Protein AF-0000000077103888 (afdb_homodimer)

pLDDT: mean 93.47, std 10.28, range [40.81, 98.88]

Structure (mmCIF, N/CA/C/O backbone):
data_AF-0000000077103888-model_v1
#
loop_
_entity.id
_entity.type
_entity.pdbx_description
1 polymer 'Glycosyltransferase, group 2 family protein'
#
loop_
_atom_site.group_PDB
_atom_site.id
_atom_site.type_symbol
_atom_site.label_atom_id
_atom_site.label_alt_id
_atom_site.label_comp_id
_atom_site.label_asym_id
_atom_site.label_entity_id
_atom_site.label_seq_id
_atom_site.pdbx_PDB_ins_code
_atom_site.Cartn_x
_atom_site.Cartn_y
_atom_site.Cartn_z
_atom_site.occupancy
_atom_site.B_iso_or_equiv
_atom_site.auth_seq_id
_atom_site.auth_comp_id
_atom_site.auth_asym_id
_atom_site.auth_atom_id
_atom_site.pdbx_PDB_model_num
ATOM 1 N N . MET A 1 1 ? 15.008 19.109 18.766 1 86.31 1 MET A N 1
ATOM 2 C CA . MET A 1 1 ? 15.234 17.922 17.938 1 86.31 1 MET A CA 1
ATOM 3 C C . MET A 1 1 ? 16.266 17 18.578 1 86.31 1 MET A C 1
ATOM 5 O O . MET A 1 1 ? 17.172 17.469 19.266 1 86.31 1 MET A O 1
ATOM 9 N N . LYS A 1 2 ? 16.078 15.719 18.312 1 94 2 LYS A N 1
ATOM 10 C CA . LYS A 1 2 ? 17.016 14.727 18.812 1 94 2 LYS A CA 1
ATOM 11 C C . LYS A 1 2 ? 18.25 14.617 17.906 1 94 2 LYS A C 1
ATOM 13 O O . LYS A 1 2 ? 18.172 14.891 16.719 1 94 2 LYS A O 1
ATOM 18 N N . GLN A 1 3 ? 19.297 14.234 18.516 1 97.62 3 GLN A N 1
ATOM 19 C CA . GLN A 1 3 ? 20.562 14.164 17.797 1 97.62 3 GLN A CA 1
ATOM 20 C C . GLN A 1 3 ? 20.578 12.977 16.844 1 97.62 3 GLN A C 1
ATOM 22 O O . GLN A 1 3 ? 20.094 11.891 17.172 1 97.62 3 GLN A O 1
ATOM 27 N N . ILE A 1 4 ? 21.172 13.211 15.656 1 98.38 4 ILE A N 1
ATOM 28 C CA . ILE A 1 4 ? 21.297 12.188 14.625 1 98.38 4 ILE A CA 1
ATOM 29 C C . ILE A 1 4 ? 22.766 12 14.25 1 98.38 4 ILE A C 1
ATOM 31 O O . ILE A 1 4 ? 23.453 12.969 13.945 1 98.38 4 ILE A O 1
ATOM 35 N N . ASP A 1 5 ? 23.297 10.836 14.383 1 98.62 5 ASP A N 1
ATOM 36 C CA . ASP A 1 5 ? 24.547 10.492 13.727 1 98.62 5 ASP A CA 1
ATOM 37 C C . ASP A 1 5 ? 24.312 10.031 12.289 1 98.62 5 ASP A C 1
ATOM 39 O O . ASP A 1 5 ? 23.641 9.031 12.055 1 98.62 5 ASP A O 1
ATOM 43 N N . CYS A 1 6 ? 24.844 10.75 11.391 1 98.19 6 CYS A N 1
ATOM 44 C CA . CYS A 1 6 ? 24.656 10.445 9.977 1 98.19 6 CYS A CA 1
ATOM 45 C C . CYS A 1 6 ? 25.906 9.844 9.367 1 98.19 6 CYS A C 1
ATOM 47 O O . CYS A 1 6 ? 27 10.43 9.477 1 98.19 6 CYS A O 1
ATOM 49 N N . PHE A 1 7 ? 25.797 8.711 8.75 1 97.94 7 PHE A N 1
ATOM 50 C CA . PHE A 1 7 ? 26.922 8.062 8.078 1 97.94 7 PHE A CA 1
ATOM 51 C C . PHE A 1 7 ? 26.812 8.203 6.566 1 97.94 7 PHE A C 1
ATOM 53 O O . PHE A 1 7 ? 25.906 7.629 5.953 1 97.94 7 PHE A O 1
ATOM 60 N N . LEU A 1 8 ? 27.797 8.922 5.988 1 95.5 8 LEU A N 1
ATOM 61 C CA . LEU A 1 8 ? 27.859 9.203 4.559 1 95.5 8 LEU A CA 1
ATOM 62 C C . LEU A 1 8 ? 28.938 8.367 3.885 1 95.5 8 LEU A C 1
ATOM 64 O O . LEU A 1 8 ? 30.062 8.266 4.387 1 95.5 8 LEU A O 1
ATOM 68 N N . PRO A 1 9 ? 28.484 7.77 2.748 1 93.75 9 PRO A N 1
ATOM 69 C CA . PRO A 1 9 ? 29.547 7.07 2.012 1 93.75 9 PRO A CA 1
ATOM 70 C C . PRO A 1 9 ? 30.688 7.992 1.607 1 93.75 9 PRO A C 1
ATOM 72 O O . PRO A 1 9 ? 30.453 9.117 1.162 1 93.75 9 PRO A O 1
ATOM 75 N N . TYR A 1 10 ? 31.922 7.555 1.818 1 94.06 10 TYR A N 1
ATOM 76 C CA . TYR A 1 10 ? 33.125 8.297 1.429 1 94.06 10 TYR A CA 1
ATOM 77 C C . TYR A 1 10 ? 33.812 7.613 0.268 1 94.06 10 TYR A C 1
ATOM 79 O O . TYR A 1 10 ? 34.5 6.605 0.458 1 94.06 10 TYR A O 1
ATOM 87 N N . ILE A 1 11 ? 33.625 8.164 -0.874 1 89.19 11 ILE A N 1
ATOM 88 C CA . ILE A 1 11 ? 34.344 7.66 -2.043 1 89.19 11 ILE A CA 1
ATOM 89 C C . ILE A 1 11 ? 35.594 8.508 -2.297 1 89.19 11 ILE A C 1
ATOM 91 O O . ILE A 1 11 ? 36.688 7.977 -2.443 1 89.19 11 ILE A O 1
ATOM 95 N N . ASP A 1 12 ? 35.438 9.812 -2.355 1 90.12 12 ASP A N 1
ATOM 96 C CA . ASP A 1 12 ? 36.531 10.789 -2.441 1 90.12 12 ASP A CA 1
ATOM 97 C C . ASP A 1 12 ? 36.125 12.117 -1.812 1 90.12 12 ASP A C 1
ATOM 99 O O . ASP A 1 12 ? 34.969 12.297 -1.427 1 90.12 12 ASP A O 1
ATOM 103 N N . GLU A 1 13 ? 37.062 12.906 -1.633 1 91.69 13 GLU A N 1
ATOM 104 C CA . GLU A 1 13 ? 36.844 14.156 -0.904 1 91.69 13 GLU A CA 1
ATOM 105 C C . GLU A 1 13 ? 35.844 15.031 -1.615 1 91.69 13 GLU A C 1
ATOM 107 O O . GLU A 1 13 ? 35 15.656 -0.97 1 91.69 13 GLU A O 1
ATOM 112 N N . SER A 1 14 ? 35.938 15.133 -2.885 1 89.94 14 SER A N 1
ATOM 113 C CA . SER A 1 14 ? 35.031 15.984 -3.656 1 89.94 14 SER A CA 1
ATOM 114 C C . SER A 1 14 ? 33.594 15.523 -3.523 1 89.94 14 SER A C 1
ATOM 116 O O . SER A 1 14 ? 32.688 16.328 -3.246 1 89.94 14 SER A O 1
ATOM 118 N N . GLN A 1 15 ? 33.344 14.258 -3.709 1 87.81 15 GLN A N 1
ATOM 119 C CA . GLN A 1 15 ? 32 13.695 -3.6 1 87.81 15 GLN A CA 1
ATOM 120 C C . GLN A 1 15 ? 31.469 13.805 -2.174 1 87.81 15 GLN A C 1
ATOM 122 O O . GLN A 1 15 ? 30.281 14.07 -1.968 1 87.81 15 GLN A O 1
ATOM 127 N N . TYR A 1 16 ? 32.375 13.57 -1.241 1 92.06 16 TYR A N 1
ATOM 128 C CA . TYR A 1 16 ? 32 13.664 0.161 1 92.06 16 TYR A CA 1
ATOM 129 C C . TYR A 1 16 ? 31.547 15.07 0.508 1 92.06 16 TYR A C 1
ATOM 131 O O . TYR A 1 16 ? 30.531 15.258 1.202 1 92.06 16 TYR A O 1
ATOM 139 N N . LYS A 1 17 ? 32.219 16.047 0.008 1 91.81 17 LYS A N 1
ATOM 140 C CA . LYS A 1 17 ? 31.875 17.453 0.273 1 91.81 17 LYS A CA 1
ATOM 141 C C . LYS A 1 17 ? 30.516 17.797 -0.321 1 91.81 17 LYS A C 1
ATOM 143 O O . LYS A 1 17 ? 29.75 18.562 0.272 1 91.81 17 LYS A O 1
ATOM 148 N N . LYS A 1 18 ? 30.266 17.297 -1.458 1 89.5 18 LYS A N 1
ATOM 149 C CA . LYS A 1 18 ? 28.969 17.5 -2.088 1 89.5 18 LYS A CA 1
ATOM 150 C C . LYS A 1 18 ? 27.844 16.938 -1.232 1 89.5 18 LYS A C 1
ATOM 152 O O . LYS A 1 18 ? 26.781 17.547 -1.095 1 89.5 18 LYS A O 1
ATOM 157 N N . GLN A 1 19 ? 28.062 15.781 -0.692 1 91.56 19 GLN A N 1
ATOM 158 C CA . GLN A 1 19 ? 27.062 15.141 0.155 1 91.56 19 GLN A CA 1
ATOM 159 C C . GLN A 1 19 ? 26.859 15.914 1.454 1 91.56 19 GLN A C 1
ATOM 161 O O . GLN A 1 19 ? 25.734 16.031 1.951 1 91.56 19 GLN A O 1
ATOM 166 N N . GLN A 1 20 ? 27.953 16.406 1.943 1 93.44 20 GLN A N 1
ATOM 167 C CA . GLN A 1 20 ? 27.891 17.156 3.197 1 93.44 20 GLN A CA 1
ATOM 168 C C . GLN A 1 20 ? 27.016 18.406 3.057 1 93.44 20 GLN A C 1
ATOM 170 O O . GLN A 1 20 ? 26.375 18.828 4.02 1 93.44 20 GLN A O 1
ATOM 175 N N . LYS A 1 21 ? 27 18.953 1.855 1 91.88 21 LYS A N 1
ATOM 176 C CA . LYS A 1 21 ? 26.25 20.188 1.606 1 91.88 21 LYS A CA 1
ATOM 177 C C . LYS A 1 21 ? 24.766 19.984 1.874 1 91.88 21 LYS A C 1
ATOM 179 O O . LYS A 1 21 ? 24.078 20.922 2.293 1 91.88 21 LYS A O 1
ATOM 184 N N . ALA A 1 22 ? 24.312 18.797 1.621 1 91.38 22 ALA A N 1
ATOM 185 C CA . ALA A 1 22 ? 22.891 18.484 1.819 1 91.38 22 ALA A CA 1
ATOM 186 C C . ALA A 1 22 ? 22.5 18.656 3.283 1 91.38 22 ALA A C 1
ATOM 188 O O . ALA A 1 22 ? 21.312 18.844 3.596 1 91.38 22 ALA A O 1
ATOM 189 N N . PHE 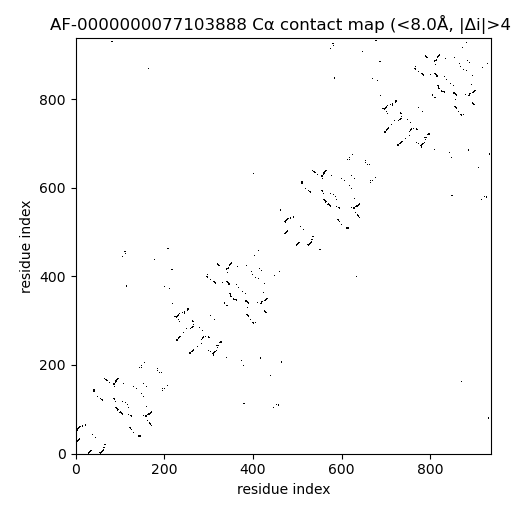A 1 23 ? 23.5 18.656 4.188 1 95.19 23 PHE A N 1
ATOM 190 C CA . PHE A 1 23 ? 23.188 18.625 5.613 1 95.19 23 PHE A CA 1
ATOM 191 C C . PHE A 1 23 ? 23.609 19.922 6.289 1 95.19 23 PHE A C 1
ATOM 193 O O . PHE A 1 23 ? 23.578 20.031 7.516 1 95.19 23 PHE A O 1
ATOM 200 N N . GLU A 1 24 ? 23.969 20.906 5.547 1 92.69 24 GLU A N 1
ATOM 201 C CA . GLU A 1 24 ? 24.438 22.172 6.09 1 92.69 24 GLU A CA 1
ATOM 202 C C . GLU A 1 24 ? 23.359 22.859 6.918 1 92.69 24 GLU A C 1
ATOM 204 O O . GLU A 1 24 ? 23.641 23.406 7.984 1 92.69 24 GLU A O 1
ATOM 209 N N . GLU A 1 25 ? 22.141 22.75 6.48 1 90.06 25 GLU A N 1
ATOM 210 C CA . GLU A 1 25 ? 21.047 23.469 7.133 1 90.06 25 GLU A CA 1
ATOM 211 C C . GLU A 1 25 ? 20.609 22.75 8.406 1 90.06 25 GLU A C 1
ATOM 213 O O . GLU A 1 25 ? 19.906 23.328 9.234 1 90.06 25 GLU A O 1
ATOM 218 N N . VAL A 1 26 ? 21.031 21.516 8.578 1 93.31 26 VAL A N 1
ATOM 219 C CA . VAL A 1 26 ? 20.594 20.734 9.727 1 93.31 26 VAL A CA 1
ATOM 220 C C . VAL A 1 26 ? 21.781 20.344 10.586 1 93.31 26 VAL A C 1
ATOM 222 O O . VAL A 1 26 ? 21.688 19.438 11.422 1 93.31 26 VAL A O 1
ATOM 225 N N . SER A 1 27 ? 22.844 21 10.5 1 91.56 27 SER A N 1
ATOM 226 C CA . SER A 1 27 ? 24.109 20.641 11.141 1 91.56 27 SER A CA 1
ATOM 227 C C . SER A 1 27 ? 24.016 20.781 12.656 1 91.56 27 SER A C 1
ATOM 229 O O . SER A 1 27 ? 24.797 20.156 13.391 1 91.56 27 SER A O 1
ATOM 231 N N . ALA A 1 28 ? 23.062 21.5 13.125 1 92.81 28 ALA A N 1
ATOM 232 C CA . ALA A 1 28 ? 22.953 21.766 14.555 1 92.81 28 ALA A CA 1
ATOM 233 C C . ALA A 1 28 ? 22.609 20.484 15.32 1 92.81 28 ALA A C 1
ATOM 235 O O . ALA A 1 28 ? 22.938 20.344 16.5 1 92.81 28 ALA A O 1
ATOM 236 N N . PHE A 1 29 ? 21.953 19.547 14.664 1 95.25 29 PHE A N 1
ATOM 237 C CA . PHE A 1 29 ? 21.562 18.344 15.383 1 95.25 29 PHE A CA 1
ATOM 238 C C . PHE A 1 29 ? 21.984 17.094 14.609 1 95.25 29 PHE A C 1
ATOM 240 O O . PHE A 1 29 ? 21.531 15.984 14.914 1 95.25 29 PHE A O 1
ATOM 247 N N . VAL A 1 30 ? 22.812 17.25 13.625 1 97.25 30 VAL A N 1
ATOM 248 C CA . VAL A 1 30 ? 23.312 16.141 12.844 1 97.25 30 VAL A CA 1
ATOM 249 C C . VAL A 1 30 ? 24.844 16.094 12.914 1 97.25 30 VAL A C 1
ATOM 251 O O . VAL A 1 30 ? 25.516 17.094 12.625 1 97.25 30 VAL A O 1
ATOM 254 N N . THR A 1 31 ? 25.375 14.984 13.297 1 97.44 31 THR A N 1
ATOM 255 C CA . THR A 1 31 ? 26.812 14.727 13.234 1 97.44 31 THR A CA 1
ATOM 256 C C . THR A 1 31 ? 27.141 13.828 12.055 1 97.44 31 THR A C 1
ATOM 258 O O . THR A 1 31 ? 26.656 12.703 11.953 1 97.44 31 THR A O 1
ATOM 261 N N . LEU A 1 32 ? 28.047 14.297 11.188 1 97.19 32 LEU A N 1
ATOM 262 C CA . LEU A 1 32 ? 28.375 13.555 9.977 1 97.19 32 LEU A CA 1
ATOM 263 C C . LEU A 1 32 ? 29.594 12.664 10.211 1 97.19 32 LEU A C 1
ATOM 265 O O . LEU A 1 32 ? 30.562 13.086 10.836 1 97.19 32 LEU A O 1
ATOM 269 N N . HIS A 1 33 ? 29.422 11.453 9.844 1 96.81 33 HIS A N 1
ATOM 270 C CA . HIS A 1 33 ? 30.516 10.484 9.836 1 96.81 33 HIS A CA 1
ATOM 271 C C . HIS A 1 33 ? 30.812 10 8.422 1 96.81 33 HIS A C 1
ATOM 273 O O . HIS A 1 33 ? 29.891 9.703 7.656 1 96.81 33 HIS A O 1
ATOM 279 N N . ALA A 1 34 ? 32.094 9.992 8.117 1 96.06 34 ALA A N 1
ATOM 280 C CA . ALA A 1 34 ? 32.531 9.438 6.828 1 96.06 34 ALA A CA 1
ATOM 281 C C . ALA A 1 34 ? 32.594 7.914 6.891 1 96.06 34 ALA A C 1
ATOM 283 O O . ALA A 1 34 ? 33.25 7.355 7.766 1 96.06 34 ALA A O 1
ATOM 284 N N . LEU A 1 35 ? 31.891 7.312 6.047 1 95.56 35 LEU A N 1
ATOM 285 C CA . LEU A 1 35 ? 31.891 5.852 5.988 1 95.56 35 LEU A CA 1
ATOM 286 C C . LEU A 1 35 ? 32.75 5.352 4.84 1 95.56 35 LEU A C 1
ATOM 288 O O . LEU A 1 35 ? 32.281 5.262 3.699 1 95.56 35 LEU A O 1
ATOM 292 N N . LYS A 1 36 ? 33.875 4.871 5.137 1 92.81 36 LYS A N 1
ATOM 293 C CA . LYS A 1 36 ? 34.844 4.426 4.125 1 92.81 36 LYS A CA 1
ATOM 294 C C . LYS A 1 36 ? 34.625 2.957 3.773 1 92.81 36 LYS A C 1
ATOM 296 O O . LYS A 1 36 ? 34.875 2.537 2.646 1 92.81 36 LYS A O 1
ATOM 301 N N . ASP A 1 37 ? 34.125 2.268 4.77 1 91.81 37 ASP A N 1
ATOM 302 C CA . ASP A 1 37 ? 33.938 0.833 4.578 1 91.81 37 ASP A CA 1
ATOM 303 C C . ASP A 1 37 ? 32.531 0.536 4.012 1 91.81 37 ASP A C 1
ATOM 305 O O . ASP A 1 37 ? 31.641 1.379 4.082 1 91.81 37 ASP A O 1
ATOM 309 N N . SER A 1 38 ? 32.438 -0.661 3.461 1 92.94 38 SER A N 1
ATOM 310 C CA . SER A 1 38 ? 31.188 -1.066 2.814 1 92.94 38 SER A CA 1
ATOM 311 C C . SER A 1 38 ? 30.109 -1.373 3.842 1 92.94 38 SER A C 1
ATOM 313 O O . SER A 1 38 ? 30.359 -2.1 4.809 1 92.94 38 SER A O 1
ATOM 315 N N . LEU A 1 39 ? 28.891 -0.827 3.598 1 93.94 39 LEU A N 1
ATOM 316 C CA . LEU A 1 39 ? 27.734 -1.082 4.445 1 93.94 39 LEU A CA 1
ATOM 317 C C . LEU A 1 39 ? 27.328 -2.555 4.395 1 93.94 39 LEU A C 1
ATOM 319 O O . LEU A 1 39 ? 26.547 -3.018 5.223 1 93.94 39 LEU A O 1
ATOM 323 N N . TYR A 1 40 ? 27.906 -3.297 3.498 1 94.12 40 TYR A N 1
ATOM 324 C CA . TYR A 1 40 ? 27.484 -4.68 3.283 1 94.12 40 TYR A CA 1
ATOM 325 C C . TYR A 1 40 ? 28.328 -5.637 4.121 1 94.12 40 TYR A C 1
ATOM 327 O O . TYR A 1 40 ? 28.078 -6.844 4.141 1 94.12 40 TYR A O 1
ATOM 335 N N . GLN A 1 41 ? 29.297 -5.09 4.875 1 96.56 41 GLN A N 1
ATOM 336 C CA . GLN A 1 41 ? 30.125 -5.883 5.777 1 96.56 41 GLN A CA 1
ATOM 337 C C . GLN A 1 41 ? 29.609 -5.797 7.211 1 96.56 41 GLN A C 1
ATOM 339 O O . GLN A 1 41 ? 29.266 -4.719 7.688 1 96.56 41 GLN A O 1
ATOM 344 N N . THR A 1 42 ? 29.594 -6.938 7.855 1 98 42 THR A N 1
ATOM 345 C CA . THR A 1 42 ? 29.109 -6.996 9.234 1 98 42 THR A CA 1
ATOM 346 C C . THR A 1 42 ? 29.938 -6.09 10.133 1 98 42 THR A C 1
ATOM 348 O O . THR A 1 42 ? 29.391 -5.402 11 1 98 42 THR A O 1
ATOM 351 N N . THR A 1 43 ? 31.25 -6.039 9.953 1 97.5 43 THR A N 1
ATOM 352 C CA . THR A 1 43 ? 32.125 -5.23 10.781 1 97.5 43 THR A CA 1
ATOM 353 C C . THR A 1 43 ? 31.766 -3.752 10.672 1 97.5 43 THR A C 1
ATOM 355 O O . THR A 1 43 ? 31.844 -3.018 11.664 1 97.5 43 THR A O 1
ATOM 358 N N . THR A 1 44 ? 31.422 -3.318 9.492 1 98.06 44 THR A N 1
ATOM 359 C CA . THR A 1 44 ? 31.031 -1.929 9.273 1 98.06 44 THR A CA 1
ATOM 360 C C . THR A 1 44 ? 29.75 -1.6 10.039 1 98.06 44 THR A C 1
ATOM 362 O O . THR A 1 44 ? 29.656 -0.556 10.688 1 98.06 44 THR A O 1
ATOM 365 N N . ILE A 1 45 ? 28.75 -2.477 9.984 1 98.19 45 ILE A N 1
ATOM 366 C CA . ILE A 1 45 ? 27.484 -2.273 10.672 1 98.19 45 ILE A CA 1
ATOM 367 C C . ILE A 1 45 ? 27.719 -2.215 12.18 1 98.19 45 ILE A C 1
ATOM 369 O O . ILE A 1 45 ? 27.109 -1.391 12.875 1 98.19 45 ILE A O 1
ATOM 373 N N . GLN A 1 46 ? 28.578 -3.074 12.625 1 98.06 46 GLN A N 1
ATOM 374 C CA . GLN A 1 46 ? 28.906 -3.092 14.047 1 98.06 46 GLN A CA 1
ATOM 375 C C . GLN A 1 46 ? 29.594 -1.793 14.461 1 98.06 46 GLN A C 1
ATOM 377 O O . GLN A 1 46 ? 29.312 -1.262 15.539 1 98.06 46 GLN A O 1
ATOM 382 N N . GLU A 1 47 ? 30.453 -1.32 13.656 1 98 47 GLU A N 1
ATOM 383 C CA . GLU A 1 47 ? 31.141 -0.058 13.945 1 98 47 GLU A CA 1
ATOM 384 C C . GLU A 1 47 ? 30.156 1.106 13.961 1 98 47 GLU A C 1
ATOM 386 O O . GLU A 1 47 ? 30.234 1.99 14.812 1 98 47 GLU A O 1
ATOM 391 N N . ILE A 1 48 ? 29.25 1.135 13.023 1 98.5 48 ILE A N 1
ATOM 392 C CA . ILE A 1 48 ? 28.234 2.166 12.953 1 98.5 48 ILE A CA 1
ATOM 393 C C . ILE A 1 48 ? 27.406 2.158 14.242 1 98.5 48 ILE A C 1
ATOM 395 O O . ILE A 1 48 ? 27.188 3.209 14.852 1 98.5 48 ILE A O 1
ATOM 399 N N . ALA A 1 49 ? 26.969 0.961 14.617 1 98.38 49 ALA A N 1
ATOM 400 C CA . ALA A 1 49 ? 26.188 0.828 15.844 1 98.38 49 ALA A CA 1
ATOM 401 C C . ALA A 1 49 ? 26.969 1.341 17.047 1 98.38 49 ALA A C 1
ATOM 403 O O . ALA A 1 49 ? 26.422 2.031 17.906 1 98.38 49 ALA A O 1
ATOM 404 N N . LYS A 1 50 ? 28.25 1.006 17.047 1 97.5 50 LYS A N 1
ATOM 405 C CA . LYS A 1 50 ? 29.109 1.396 18.156 1 97.5 50 LYS A CA 1
ATOM 406 C C . LYS A 1 50 ? 29.312 2.906 18.172 1 97.5 50 LYS A C 1
ATOM 408 O O . LYS A 1 50 ? 29.344 3.516 19.25 1 97.5 50 LYS A O 1
ATOM 413 N N . GLU A 1 51 ? 29.453 3.521 17.047 1 97.75 51 GLU A N 1
ATOM 414 C CA . GLU A 1 51 ? 29.812 4.934 16.938 1 97.75 51 GLU A CA 1
ATOM 415 C C . GLU A 1 51 ? 28.578 5.824 17.078 1 97.75 51 GLU A C 1
ATOM 417 O O . GLU A 1 51 ? 28.703 7.035 17.297 1 97.75 51 GLU A O 1
ATOM 422 N N . THR A 1 52 ? 27.453 5.281 16.906 1 98.31 52 THR A N 1
ATOM 423 C CA . THR A 1 52 ? 26.219 6.062 17.016 1 98.31 52 THR A CA 1
ATOM 424 C C . THR A 1 52 ? 25.969 6.469 18.453 1 98.31 52 THR A C 1
ATOM 426 O O . THR A 1 52 ? 25.859 5.613 19.344 1 98.31 52 THR A O 1
ATOM 429 N N . ARG A 1 53 ? 25.844 7.758 18.656 1 97.75 53 ARG A N 1
ATOM 430 C CA . ARG A 1 53 ? 25.625 8.273 20 1 97.75 53 ARG A CA 1
ATOM 431 C C . ARG A 1 53 ? 24.25 8.938 20.125 1 97.75 53 ARG A C 1
ATOM 433 O O . ARG A 1 53 ? 23.656 8.961 21.203 1 97.75 53 ARG A O 1
ATOM 440 N N . GLY A 1 54 ? 23.812 9.461 19 1 98.06 54 GLY A N 1
ATOM 441 C CA . GLY A 1 54 ? 22.516 10.125 19 1 98.06 54 GLY A CA 1
ATOM 442 C C . GLY A 1 54 ? 21.359 9.164 19.141 1 98.06 54 GLY A C 1
ATOM 443 O O . GLY A 1 54 ? 21.547 7.945 19.156 1 98.06 54 GLY A O 1
ATOM 444 N N . GLU A 1 55 ? 20.125 9.672 19.328 1 98.5 55 GLU A N 1
ATOM 445 C CA . GLU A 1 55 ? 18.906 8.867 19.453 1 98.5 55 GLU A CA 1
ATOM 446 C C . GLU A 1 55 ? 18.562 8.18 18.141 1 98.5 55 GLU A C 1
ATOM 448 O O . GLU A 1 55 ? 17.875 7.156 18.125 1 98.5 55 GLU A O 1
ATOM 453 N N . TYR A 1 56 ? 19.094 8.773 17.094 1 98.75 56 TYR A N 1
ATOM 454 C CA . TYR A 1 56 ? 18.844 8.211 15.773 1 98.75 56 TYR A CA 1
ATOM 455 C C . TYR A 1 56 ? 20.125 8.094 14.961 1 98.75 56 TYR A C 1
ATOM 457 O O . TYR A 1 56 ? 21.094 8.812 15.211 1 98.75 56 TYR A O 1
ATOM 465 N N . CYS A 1 57 ? 20.125 7.113 14.086 1 98.81 57 CYS A N 1
ATOM 466 C CA . CYS A 1 57 ? 21.203 6.887 13.125 1 98.81 57 CYS A CA 1
ATOM 467 C C . CYS A 1 57 ? 20.688 7 11.695 1 98.81 57 CYS A C 1
ATOM 469 O O . CYS A 1 57 ? 19.766 6.289 11.305 1 98.81 57 CYS A O 1
ATOM 471 N N . LEU A 1 58 ? 21.234 7.941 11.016 1 98.69 58 LEU A N 1
ATOM 472 C CA . LEU A 1 58 ? 20.891 8.125 9.609 1 98.69 58 LEU A CA 1
ATOM 473 C C . LEU A 1 58 ? 21.938 7.496 8.703 1 98.69 58 LEU A C 1
ATOM 475 O O . LEU A 1 58 ? 23.109 7.891 8.727 1 98.69 58 LEU A O 1
ATOM 479 N N . LEU A 1 59 ? 21.516 6.496 7.91 1 98.31 59 LEU A N 1
ATOM 480 C CA . LEU A 1 59 ? 22.406 5.863 6.945 1 98.31 59 LEU A CA 1
ATOM 481 C C . LEU A 1 59 ? 22.062 6.312 5.527 1 98.31 59 LEU A C 1
ATOM 483 O O . LEU A 1 59 ? 20.922 6.18 5.078 1 98.31 59 LEU A O 1
ATOM 487 N N . ILE A 1 60 ? 23.016 6.891 4.863 1 97.31 60 ILE A N 1
ATOM 488 C CA . ILE A 1 60 ? 22.906 7.152 3.432 1 97.31 60 ILE A CA 1
ATOM 489 C C . ILE A 1 60 ? 23.531 6.004 2.646 1 97.31 60 ILE A C 1
ATOM 491 O O . ILE A 1 60 ? 24.75 5.785 2.719 1 97.31 60 ILE A O 1
ATOM 495 N N . THR A 1 61 ? 22.719 5.32 1.84 1 96.12 61 THR A N 1
ATOM 496 C CA . THR A 1 61 ? 23.156 4.031 1.308 1 96.12 61 THR A CA 1
ATOM 497 C C . THR A 1 61 ? 23.734 4.195 -0.094 1 96.12 61 THR A C 1
ATOM 499 O O . THR A 1 61 ? 24.344 3.268 -0.627 1 96.12 61 THR A O 1
ATOM 502 N N . LYS A 1 62 ? 23.516 5.316 -0.735 1 91.69 62 LYS A N 1
ATOM 503 C CA . LYS A 1 62 ? 24.047 5.57 -2.072 1 91.69 62 LYS A CA 1
ATOM 504 C C . LYS A 1 62 ? 24.984 6.77 -2.07 1 91.69 62 LYS A C 1
ATOM 506 O O . LYS A 1 62 ? 24.859 7.664 -1.229 1 91.69 62 LYS A O 1
ATOM 511 N N . SER A 1 63 ? 25.875 6.801 -2.971 1 89.25 63 SER A N 1
ATOM 512 C CA . SER A 1 63 ? 26.828 7.898 -3.08 1 89.25 63 SER A CA 1
ATOM 513 C C . SER A 1 63 ? 26.266 9.031 -3.932 1 89.25 63 SER A C 1
ATOM 515 O O . SER A 1 63 ? 26.875 10.102 -4.031 1 89.25 63 SER A O 1
ATOM 517 N N . THR A 1 64 ? 25.109 8.766 -4.48 1 88.12 64 THR A N 1
ATOM 518 C CA . THR A 1 64 ? 24.469 9.805 -5.27 1 88.12 64 THR A CA 1
ATOM 519 C C . THR A 1 64 ? 24.109 11.008 -4.398 1 88.12 64 THR A C 1
ATOM 521 O O . THR A 1 64 ? 23.531 10.859 -3.324 1 88.12 64 THR A O 1
ATOM 524 N N . PRO A 1 65 ? 24.547 12.188 -4.922 1 90.69 65 PRO A N 1
ATOM 525 C CA . PRO A 1 65 ? 24.172 13.375 -4.152 1 90.69 65 PRO A CA 1
ATOM 526 C C . PRO A 1 65 ? 22.672 13.484 -3.928 1 90.69 65 PRO A C 1
ATOM 528 O O . PRO A 1 65 ? 21.891 13.07 -4.781 1 90.69 65 PRO A O 1
ATOM 531 N N . LEU A 1 66 ? 22.359 14 -2.73 1 94.06 66 LEU A N 1
ATOM 532 C CA . LEU A 1 66 ? 20.938 14.172 -2.465 1 94.06 66 LEU A CA 1
ATOM 533 C C . LEU A 1 66 ? 20.656 15.547 -1.881 1 94.06 66 LEU A C 1
ATOM 535 O O . LEU A 1 66 ? 21.578 16.234 -1.425 1 94.06 66 LEU A O 1
ATOM 539 N N . LYS A 1 67 ? 19.5 16.016 -2.102 1 95.19 67 LYS A N 1
ATOM 540 C CA . LYS A 1 67 ? 18.969 17.234 -1.484 1 95.19 67 LYS A CA 1
ATOM 541 C C . LYS A 1 67 ? 17.844 16.906 -0.51 1 95.19 67 LYS A C 1
ATOM 543 O O . LYS A 1 67 ? 16.844 16.297 -0.891 1 95.19 67 LYS A O 1
ATOM 548 N N . LEU A 1 68 ? 18.062 17.281 0.728 1 97.12 68 LEU A N 1
ATOM 549 C CA . LEU A 1 68 ? 16.984 17.125 1.707 1 97.12 68 LEU A CA 1
ATOM 550 C C . LEU A 1 68 ? 15.938 18.219 1.526 1 97.12 68 LEU A C 1
ATOM 552 O O . LEU A 1 68 ? 16.266 19.375 1.288 1 97.12 68 LEU A O 1
ATOM 556 N N . HIS A 1 69 ? 14.742 17.812 1.609 1 97.56 69 HIS A N 1
ATOM 557 C CA . HIS A 1 69 ? 13.664 18.781 1.513 1 97.56 69 HIS A CA 1
ATOM 558 C C . HIS A 1 69 ? 13.43 19.484 2.85 1 97.56 69 HIS A C 1
ATOM 560 O O . HIS A 1 69 ? 13.977 19.062 3.873 1 97.56 69 HIS A O 1
ATOM 566 N N . TYR A 1 70 ? 12.625 20.562 2.768 1 97 70 TYR A N 1
ATOM 567 C CA . TYR A 1 70 ? 12.398 21.422 3.924 1 97 70 TYR A CA 1
ATOM 568 C C . TYR A 1 70 ? 11.875 20.625 5.109 1 97 70 TYR A C 1
ATOM 570 O O . TYR A 1 70 ? 10.812 20 5.02 1 97 70 TYR A O 1
ATOM 578 N N . LEU A 1 71 ? 12.656 20.484 6.25 1 96.94 71 LEU A N 1
ATOM 579 C CA . LEU A 1 71 ? 12.336 19.859 7.527 1 96.94 71 LEU A CA 1
ATOM 580 C C . LEU A 1 71 ? 12.172 18.359 7.371 1 96.94 71 LEU A C 1
ATOM 582 O O . LEU A 1 71 ? 11.414 17.734 8.109 1 96.94 71 LEU A O 1
ATOM 586 N N . ALA A 1 72 ? 12.836 17.781 6.395 1 97.81 72 ALA A N 1
ATOM 587 C CA . ALA A 1 72 ? 12.711 16.359 6.09 1 97.81 72 ALA A CA 1
ATOM 588 C C . ALA A 1 72 ? 13.141 15.5 7.277 1 97.81 72 ALA A C 1
ATOM 590 O O . ALA A 1 72 ? 12.438 14.562 7.664 1 97.81 72 ALA A O 1
ATOM 591 N N . LEU A 1 73 ? 14.297 15.797 7.902 1 98 73 LEU A N 1
ATOM 592 C CA . LEU A 1 73 ? 14.797 14.969 8.992 1 98 73 LEU A CA 1
ATOM 593 C C . LEU A 1 73 ? 13.93 15.117 10.234 1 98 73 LEU A C 1
ATOM 595 O O . LEU A 1 73 ? 13.734 14.156 10.984 1 98 73 LEU A O 1
ATOM 599 N N . GLU A 1 74 ? 13.469 16.312 10.492 1 97.38 74 GLU A N 1
ATOM 600 C CA . GLU A 1 74 ? 12.531 16.531 11.594 1 97.38 74 GLU A CA 1
ATOM 601 C C . GLU A 1 74 ? 11.273 15.68 11.414 1 97.38 74 GLU A C 1
ATOM 603 O O . GLU A 1 74 ? 10.781 15.094 12.375 1 97.38 74 GLU A O 1
ATOM 608 N N . ARG A 1 75 ? 10.82 15.617 10.203 1 98.25 75 ARG A N 1
ATOM 609 C CA . ARG A 1 75 ? 9.625 14.836 9.906 1 98.25 75 ARG A CA 1
ATOM 610 C C . ARG A 1 75 ? 9.875 13.352 10.133 1 98.25 75 ARG A C 1
ATOM 612 O O . ARG A 1 75 ? 9.055 12.656 10.742 1 98.25 75 ARG A O 1
ATOM 619 N N . LEU A 1 76 ? 10.984 12.875 9.664 1 98.5 76 LEU A N 1
ATOM 620 C CA . LEU A 1 76 ? 11.344 11.477 9.883 1 98.5 76 LEU A CA 1
ATOM 621 C C . LEU A 1 76 ? 11.406 11.164 11.375 1 98.5 76 LEU A C 1
ATOM 623 O O . LEU A 1 76 ? 10.914 10.125 11.82 1 98.5 76 LEU A O 1
ATOM 627 N N . GLN A 1 77 ? 12.008 12.047 12.156 1 98.06 77 GLN A N 1
ATOM 628 C CA . GLN A 1 77 ? 12.109 11.844 13.594 1 98.06 77 GLN A CA 1
ATOM 629 C C . GLN A 1 77 ? 10.727 11.805 14.242 1 98.06 77 GLN A C 1
ATOM 631 O O . GLN A 1 77 ? 10.477 11 15.141 1 98.06 77 GLN A O 1
ATOM 636 N N . GLN A 1 78 ? 9.906 12.695 13.789 1 97.94 78 GLN A N 1
ATOM 637 C CA . GLN A 1 78 ? 8.555 12.75 14.336 1 97.94 78 GLN A CA 1
ATOM 638 C C . GLN A 1 78 ? 7.824 11.422 14.141 1 97.94 78 GLN A C 1
ATOM 640 O O . GLN A 1 78 ? 7.215 10.898 15.078 1 97.94 78 GLN A O 1
ATOM 645 N N . ILE A 1 79 ? 7.871 10.906 12.953 1 98.5 79 ILE A N 1
ATOM 646 C CA . ILE A 1 79 ? 7.211 9.641 12.648 1 98.5 79 ILE A CA 1
ATOM 647 C C . ILE A 1 79 ? 7.855 8.516 13.453 1 98.5 79 ILE A C 1
ATOM 649 O O . ILE A 1 79 ? 7.16 7.656 14 1 98.5 79 ILE A O 1
ATOM 653 N N . ALA A 1 80 ? 9.188 8.547 13.531 1 98.62 80 ALA A N 1
ATOM 654 C CA . ALA A 1 80 ? 9.891 7.531 14.312 1 98.62 80 ALA A CA 1
ATOM 655 C C . ALA A 1 80 ? 9.461 7.566 15.773 1 98.62 80 ALA A C 1
ATOM 657 O O . ALA A 1 80 ? 9.258 6.52 16.391 1 98.62 80 ALA A O 1
ATOM 658 N N . GLU A 1 81 ? 9.344 8.742 16.312 1 97.62 81 GLU A N 1
ATOM 659 C CA . GLU A 1 81 ? 8.961 8.906 17.703 1 97.62 81 GLU A CA 1
ATOM 660 C C . GLU A 1 81 ? 7.523 8.438 17.938 1 97.62 81 GLU A C 1
ATOM 662 O O . GLU A 1 81 ? 7.234 7.754 18.922 1 97.62 81 GLU A O 1
ATOM 667 N N . ASP A 1 82 ? 6.656 8.828 17.047 1 97.81 82 ASP A N 1
ATOM 668 C CA . ASP A 1 82 ? 5.238 8.508 17.172 1 97.81 82 ASP A CA 1
ATOM 669 C C . ASP A 1 82 ? 5.012 7 17.078 1 97.81 82 ASP A C 1
ATOM 671 O O . ASP A 1 82 ? 4.176 6.441 17.797 1 97.81 82 ASP A O 1
ATOM 675 N N . THR A 1 83 ? 5.75 6.301 16.234 1 98.25 83 THR A N 1
ATOM 676 C CA . THR A 1 83 ? 5.469 4.906 15.906 1 98.25 83 THR A CA 1
ATOM 677 C C . THR A 1 83 ? 6.387 3.973 16.688 1 98.25 83 THR A C 1
ATOM 679 O O . THR A 1 83 ? 6.152 2.764 16.734 1 98.25 83 THR A O 1
ATOM 682 N N . LYS A 1 84 ? 7.492 4.527 17.219 1 98.06 84 LYS A N 1
ATOM 683 C CA . LYS A 1 84 ? 8.547 3.742 17.844 1 98.06 84 LYS A CA 1
ATOM 684 C C . LYS A 1 84 ? 9.141 2.732 16.875 1 98.06 84 LYS A C 1
ATOM 686 O O . LYS A 1 84 ? 9.531 1.631 17.266 1 98.06 84 LYS A O 1
ATOM 691 N N . ALA A 1 85 ? 9.172 3.08 15.617 1 98.5 85 ALA A N 1
ATOM 692 C CA . ALA A 1 85 ? 9.695 2.227 14.555 1 98.5 85 ALA A CA 1
ATOM 693 C C . ALA A 1 85 ? 11.203 2.021 14.711 1 98.5 85 ALA A C 1
ATOM 695 O O . ALA A 1 85 ? 11.898 2.883 15.258 1 98.5 85 ALA A O 1
ATOM 696 N N . GLY A 1 86 ? 11.672 0.855 14.242 1 98.81 86 GLY A N 1
ATOM 697 C CA . GLY A 1 86 ? 13.109 0.626 14.195 1 98.81 86 GLY A CA 1
ATOM 698 C C . GLY A 1 86 ? 13.781 1.32 13.023 1 98.81 86 GLY A C 1
ATOM 699 O O . GLY A 1 86 ? 14.969 1.655 13.094 1 98.81 86 GLY A O 1
ATOM 700 N N . LEU A 1 87 ? 13.047 1.475 11.992 1 98.88 87 LEU A N 1
ATOM 701 C CA . LEU A 1 87 ? 13.516 2.105 10.766 1 98.88 87 LEU A CA 1
ATOM 702 C C . LEU A 1 87 ? 12.398 2.916 10.109 1 98.88 87 LEU A C 1
ATOM 704 O O . LEU A 1 87 ? 11.258 2.465 10.047 1 98.88 87 LEU A O 1
ATOM 708 N N . VAL A 1 88 ? 12.68 4.16 9.727 1 98.88 88 VAL A N 1
ATOM 709 C CA . VAL A 1 88 ? 11.766 4.965 8.914 1 98.88 88 VAL A CA 1
ATOM 710 C C . VAL A 1 88 ? 12.43 5.332 7.594 1 98.88 88 VAL A C 1
ATOM 712 O O . VAL A 1 88 ? 13.594 5.73 7.562 1 98.88 88 VAL A O 1
ATOM 715 N N . TYR A 1 89 ? 11.781 5.07 6.496 1 98.81 89 TYR A N 1
ATOM 716 C CA . TYR A 1 89 ? 12.219 5.434 5.156 1 98.81 89 TYR A CA 1
ATOM 717 C C . TYR A 1 89 ? 11.117 6.164 4.398 1 98.81 89 TYR A C 1
ATOM 719 O O . TYR A 1 89 ? 9.969 6.195 4.84 1 98.81 89 TYR A O 1
ATOM 727 N N . ALA A 1 90 ? 11.5 6.84 3.303 1 98.69 90 ALA A N 1
ATOM 728 C CA . ALA A 1 90 ? 10.523 7.754 2.707 1 98.69 90 ALA A CA 1
ATOM 729 C C . ALA A 1 90 ? 10.594 7.715 1.184 1 98.69 90 ALA A C 1
ATOM 731 O O . ALA A 1 90 ? 11.547 7.188 0.614 1 98.69 90 ALA A O 1
ATOM 732 N N . ASP A 1 91 ? 9.531 8.227 0.555 1 98.44 91 ASP A N 1
ATOM 733 C CA . ASP A 1 91 ? 9.555 8.484 -0.881 1 98.44 91 ASP A CA 1
ATOM 734 C C . ASP A 1 91 ? 10.562 9.586 -1.224 1 98.44 91 ASP A C 1
ATOM 736 O O . ASP A 1 91 ? 10.969 10.352 -0.35 1 98.44 91 ASP A O 1
ATOM 740 N N . HIS A 1 92 ? 10.93 9.602 -2.459 1 98.06 92 HIS A N 1
ATOM 741 C CA . HIS A 1 92 ? 11.883 10.617 -2.9 1 98.06 92 HIS A CA 1
ATOM 742 C C . HIS A 1 92 ? 11.664 10.977 -4.367 1 98.06 92 HIS A C 1
ATOM 744 O O . HIS A 1 92 ? 10.773 10.43 -5.02 1 98.06 92 HIS A O 1
ATOM 750 N N . TYR A 1 93 ? 12.305 12.008 -4.828 1 97.06 93 TYR A N 1
ATOM 751 C CA . TYR A 1 93 ? 12.375 12.375 -6.242 1 97.06 93 TYR A CA 1
ATOM 752 C C . TYR A 1 93 ? 13.727 11.977 -6.836 1 97.06 93 TYR A C 1
ATOM 754 O O . TYR A 1 93 ? 14.703 11.812 -6.105 1 97.06 93 TYR A O 1
ATOM 762 N N . GLN A 1 94 ? 13.664 11.742 -8.102 1 94.94 94 GLN A N 1
ATOM 763 C CA . GLN A 1 94 ? 14.898 11.562 -8.852 1 94.94 94 GLN A CA 1
ATOM 764 C C . GLN A 1 94 ? 15.062 12.656 -9.906 1 94.94 94 GLN A C 1
ATOM 766 O O . GLN A 1 94 ? 14.148 12.914 -10.688 1 94.94 94 GLN A O 1
ATOM 771 N N . LEU A 1 95 ? 16.109 13.359 -9.82 1 93.12 95 LEU A N 1
ATOM 772 C CA . LEU A 1 95 ? 16.438 14.359 -10.828 1 93.12 95 LEU A CA 1
ATOM 773 C C . LEU A 1 95 ? 17.391 13.773 -11.883 1 93.12 95 LEU A C 1
ATOM 775 O O . LEU A 1 95 ? 18.516 13.406 -11.562 1 93.12 95 LEU A O 1
ATOM 779 N N . LYS A 1 96 ? 16.781 13.516 -12.984 1 84.94 96 LYS A N 1
ATOM 780 C CA . LYS A 1 96 ? 17.547 13.023 -14.133 1 84.94 96 LYS A CA 1
ATOM 781 C C . LYS A 1 96 ? 17.406 13.969 -15.32 1 84.94 96 LYS A C 1
ATOM 783 O O . LYS A 1 96 ? 16.297 14.266 -15.766 1 84.94 96 LYS A O 1
ATOM 788 N N . ASP A 1 97 ? 18.516 14.406 -15.977 1 83.56 97 ASP A N 1
ATOM 789 C CA . ASP A 1 97 ? 18.531 15.289 -17.141 1 83.56 97 ASP A CA 1
ATOM 790 C C . ASP A 1 97 ? 17.594 16.469 -16.938 1 83.56 97 ASP A C 1
ATOM 792 O O . ASP A 1 97 ? 16.734 16.75 -17.766 1 83.56 97 ASP A O 1
ATOM 796 N N . ASP A 1 98 ? 17.609 17.062 -15.773 1 83.38 98 ASP A N 1
ATOM 797 C CA . ASP A 1 98 ? 16.875 18.266 -15.391 1 83.38 98 ASP A CA 1
ATOM 798 C C . ASP A 1 98 ? 15.383 17.984 -15.25 1 83.38 98 ASP A C 1
ATOM 800 O O . ASP A 1 98 ? 14.562 18.906 -15.297 1 83.38 98 ASP A O 1
ATOM 804 N N . LYS A 1 99 ? 15.078 16.781 -15.344 1 89.12 99 LYS A N 1
ATOM 805 C CA . LYS A 1 99 ? 13.688 16.406 -15.094 1 89.12 99 LYS A CA 1
ATOM 806 C C . LYS A 1 99 ? 13.547 15.703 -13.75 1 89.12 99 LYS A C 1
ATOM 808 O O . LYS A 1 99 ? 14.281 14.766 -13.453 1 89.12 99 LYS A O 1
ATOM 813 N N . CYS A 1 100 ? 12.68 16.234 -12.961 1 91.62 100 CYS A N 1
ATOM 814 C CA . CYS A 1 100 ? 12.398 15.656 -11.656 1 91.62 100 CYS A CA 1
ATOM 815 C C . CYS A 1 100 ? 11.242 14.664 -11.742 1 91.62 100 CYS A C 1
ATOM 817 O O . CYS A 1 100 ? 10.141 15.023 -12.156 1 91.62 100 CYS A O 1
ATOM 819 N N . VAL A 1 101 ? 11.562 13.414 -11.445 1 93.62 101 VAL A N 1
ATOM 820 C CA . VAL A 1 101 ? 10.531 12.383 -11.539 1 93.62 101 VAL A CA 1
ATOM 821 C C . VAL A 1 101 ? 10.234 11.828 -10.148 1 93.62 101 VAL A C 1
ATOM 823 O O . VAL A 1 101 ? 11.133 11.75 -9.297 1 93.62 101 VAL A O 1
ATOM 826 N N . ASN A 1 102 ? 8.914 11.508 -9.93 1 94.75 102 ASN A N 1
ATOM 827 C CA . ASN A 1 102 ? 8.539 10.844 -8.688 1 94.75 102 ASN A CA 1
ATOM 828 C C . ASN A 1 102 ? 9.141 9.445 -8.594 1 94.75 102 ASN A C 1
ATOM 830 O O . ASN A 1 102 ? 9.109 8.688 -9.562 1 94.75 102 ASN A O 1
ATOM 834 N N . ALA A 1 103 ? 9.742 9.133 -7.5 1 96 103 ALA A N 1
ATOM 835 C CA . ALA A 1 103 ? 10.289 7.805 -7.23 1 96 103 ALA A CA 1
ATOM 836 C C . ALA A 1 103 ? 9.789 7.27 -5.891 1 96 103 ALA A C 1
ATOM 838 O O . ALA A 1 103 ? 10.578 7.074 -4.965 1 96 103 ALA A O 1
ATOM 839 N N . PRO A 1 104 ? 8.516 6.973 -5.816 1 97.38 104 PRO A N 1
ATOM 840 C CA . PRO A 1 104 ? 7.996 6.391 -4.582 1 97.38 104 PRO A CA 1
ATOM 841 C C . PRO A 1 104 ? 8.531 4.984 -4.32 1 97.38 104 PRO A C 1
ATOM 843 O O . PRO A 1 104 ? 8.898 4.273 -5.258 1 97.38 104 PRO A O 1
ATOM 846 N N . VAL A 1 105 ? 8.664 4.594 -3.094 1 98 105 VAL A N 1
ATOM 847 C CA . VAL A 1 105 ? 8.977 3.229 -2.682 1 98 105 VAL A CA 1
ATOM 848 C C . VAL A 1 105 ? 7.707 2.527 -2.207 1 98 105 VAL A C 1
ATOM 850 O O . VAL A 1 105 ? 6.605 3.072 -2.33 1 98 105 VAL A O 1
ATOM 853 N N . ILE A 1 106 ? 7.801 1.267 -1.795 1 98 106 ILE A N 1
ATOM 854 C CA . ILE A 1 106 ? 6.609 0.531 -1.381 1 98 106 ILE A CA 1
ATOM 855 C C . ILE A 1 106 ? 6.703 0.19 0.105 1 98 106 ILE A C 1
ATOM 857 O O . ILE A 1 106 ? 7.758 0.368 0.723 1 98 106 ILE A O 1
ATOM 861 N N . ASP A 1 107 ? 5.621 -0.238 0.668 1 97.81 107 ASP A N 1
ATOM 862 C CA . ASP A 1 107 ? 5.562 -0.608 2.08 1 97.81 107 ASP A CA 1
ATOM 863 C C . ASP A 1 107 ? 6.281 -1.932 2.33 1 97.81 107 ASP A C 1
ATOM 865 O O . ASP A 1 107 ? 6.18 -2.861 1.526 1 97.81 107 ASP A O 1
ATOM 869 N N . TYR A 1 108 ? 7.02 -1.953 3.42 1 98.19 108 TYR A N 1
ATOM 870 C CA . TYR A 1 108 ? 7.621 -3.195 3.891 1 98.19 108 TYR A CA 1
ATOM 871 C C . TYR A 1 108 ? 6.57 -4.109 4.512 1 98.19 108 TYR A C 1
ATOM 873 O O . TYR A 1 108 ? 5.668 -3.641 5.207 1 98.19 108 TYR A O 1
ATOM 881 N N . GLN A 1 109 ? 6.578 -5.371 4.227 1 97.69 109 GLN A N 1
ATOM 882 C CA . GLN A 1 109 ? 5.723 -6.395 4.824 1 97.69 109 GLN A CA 1
ATOM 883 C C . GLN A 1 109 ? 6.531 -7.629 5.207 1 97.69 109 GLN A C 1
ATOM 885 O O . GLN A 1 109 ? 7.699 -7.754 4.832 1 97.69 109 GLN A O 1
ATOM 890 N N . GLN A 1 110 ? 5.957 -8.539 5.883 1 97.62 110 GLN A N 1
ATOM 891 C CA . GLN A 1 110 ? 6.664 -9.695 6.41 1 97.62 110 GLN A CA 1
ATOM 892 C C . GLN A 1 110 ? 7.309 -10.508 5.289 1 97.62 110 GLN A C 1
ATOM 894 O O . GLN A 1 110 ? 8.375 -11.094 5.473 1 97.62 110 GLN A O 1
ATOM 899 N N . GLY A 1 111 ? 6.66 -10.461 4.109 1 98.12 111 GLY A N 1
ATOM 900 C CA . GLY A 1 111 ? 7.137 -11.227 2.971 1 98.12 111 GLY A CA 1
ATOM 901 C C . GLY A 1 111 ? 8.133 -10.469 2.113 1 98.12 111 GLY A C 1
ATOM 902 O O . GLY A 1 111 ? 8.562 -10.961 1.069 1 98.12 111 GLY A O 1
ATOM 903 N N . SER A 1 112 ? 8.461 -9.188 2.543 1 98.38 112 SER A N 1
ATOM 904 C CA . SER A 1 112 ? 9.492 -8.438 1.832 1 98.38 112 SER A CA 1
ATOM 905 C C . SER A 1 112 ? 10.883 -9 2.115 1 98.38 112 SER A C 1
ATOM 907 O O . SER A 1 112 ? 11.727 -8.32 2.693 1 98.38 112 SER A O 1
ATOM 909 N N . LEU A 1 113 ? 11.148 -10.18 1.562 1 98.44 113 LEU A N 1
ATOM 910 C CA . LEU A 1 113 ? 12.336 -10.945 1.932 1 98.44 113 LEU A CA 1
ATOM 911 C C . LEU A 1 113 ? 13.422 -10.82 0.869 1 98.44 113 LEU A C 1
ATOM 913 O O . LEU A 1 113 ? 14.547 -11.281 1.065 1 98.44 113 LEU A O 1
ATOM 917 N N . ARG A 1 114 ? 13.102 -10.148 -0.21 1 96.5 114 ARG A N 1
ATOM 918 C CA . ARG A 1 114 ? 14.094 -9.953 -1.266 1 96.5 114 ARG A CA 1
ATOM 919 C C . ARG A 1 114 ? 15.25 -9.094 -0.778 1 96.5 114 ARG A C 1
ATOM 921 O O . ARG A 1 114 ? 15.055 -8.156 -0.003 1 96.5 114 ARG A O 1
ATOM 928 N N . ASP A 1 115 ? 16.375 -9.406 -1.279 1 95.69 115 ASP A N 1
ATOM 929 C CA . ASP A 1 115 ? 17.547 -8.641 -0.849 1 95.69 115 ASP A CA 1
ATOM 930 C C . ASP A 1 115 ? 17.688 -7.348 -1.651 1 95.69 115 ASP A C 1
ATOM 932 O O . ASP A 1 115 ? 18.547 -6.516 -1.354 1 95.69 115 ASP A O 1
ATOM 936 N N . ASP A 1 116 ? 16.797 -7.172 -2.646 1 94.81 116 ASP A N 1
ATOM 937 C CA . ASP A 1 116 ? 16.859 -5.949 -3.439 1 94.81 116 ASP A CA 1
ATOM 938 C C . ASP A 1 116 ? 15.68 -5.035 -3.137 1 94.81 116 ASP A C 1
ATOM 940 O O . ASP A 1 116 ? 15.266 -4.246 -3.988 1 94.81 116 ASP A O 1
ATOM 944 N N . PHE A 1 117 ? 15.008 -5.176 -1.988 1 97.19 117 PHE A N 1
ATOM 945 C CA . PHE A 1 117 ? 13.938 -4.273 -1.59 1 97.19 117 PHE A CA 1
ATOM 946 C C . PHE A 1 117 ? 14.414 -2.828 -1.592 1 97.19 117 PHE A C 1
ATOM 948 O O . PHE A 1 117 ? 15.469 -2.518 -1.037 1 97.19 117 PHE A O 1
ATOM 955 N N . ASP A 1 118 ? 13.68 -1.966 -2.172 1 97.12 118 ASP A N 1
ATOM 956 C CA . ASP A 1 118 ? 14.086 -0.571 -2.311 1 97.12 118 ASP A CA 1
ATOM 957 C C . ASP A 1 118 ? 13.57 0.272 -1.146 1 97.12 118 ASP A C 1
ATOM 959 O O . ASP A 1 118 ? 12.391 0.625 -1.104 1 97.12 118 ASP A O 1
ATOM 963 N N . PHE A 1 119 ? 14.414 0.663 -0.244 1 98 119 PHE A N 1
ATOM 964 C CA . PHE A 1 119 ? 14.062 1.536 0.87 1 98 119 PHE A CA 1
ATOM 965 C C . PHE A 1 119 ? 14.344 2.994 0.524 1 98 119 PHE A C 1
ATOM 967 O O . PHE A 1 119 ? 14.008 3.895 1.296 1 98 119 PHE A O 1
ATOM 974 N N . GLY A 1 120 ? 14.867 3.268 -0.639 1 96.88 120 GLY A N 1
ATOM 975 C CA . GLY A 1 120 ? 15.477 4.562 -0.907 1 96.88 120 GLY A CA 1
ATOM 976 C C . GLY A 1 120 ? 16.875 4.688 -0.347 1 96.88 120 GLY A C 1
ATOM 977 O O . GLY A 1 120 ? 17.469 3.697 0.078 1 96.88 120 GLY A O 1
ATOM 978 N N . SER A 1 121 ? 17.5 5.91 -0.395 1 96.88 121 SER A N 1
ATOM 979 C CA . SER A 1 121 ? 18.891 6.062 -0.031 1 96.88 121 SER A CA 1
ATOM 980 C C . SER A 1 121 ? 19.047 6.648 1.37 1 96.88 121 SER A C 1
ATOM 982 O O . SER A 1 121 ? 20.156 6.754 1.889 1 96.88 121 SER A O 1
ATOM 984 N N . VAL A 1 122 ? 17.938 7.086 1.932 1 98.25 122 VAL A N 1
ATOM 985 C CA . VAL A 1 122 ? 17.953 7.715 3.25 1 98.25 122 VAL A CA 1
ATOM 986 C C . VAL A 1 122 ? 17.219 6.832 4.254 1 98.25 122 VAL A C 1
ATOM 988 O O . VAL A 1 122 ? 15.992 6.723 4.203 1 98.25 122 VAL A O 1
ATOM 991 N N . LEU A 1 123 ? 17.953 6.223 5.172 1 98.75 123 LEU A N 1
ATOM 992 C CA . LEU A 1 123 ? 17.375 5.316 6.156 1 98.75 123 LEU A CA 1
ATOM 993 C C . LEU A 1 123 ? 17.594 5.844 7.57 1 98.75 123 LEU A C 1
ATOM 995 O O . LEU A 1 123 ? 18.734 5.988 8.016 1 98.75 123 LEU A O 1
ATOM 999 N N . LEU A 1 124 ? 16.531 6.164 8.273 1 98.88 124 LEU A N 1
ATOM 1000 C CA . LEU A 1 124 ? 16.625 6.625 9.656 1 98.88 124 LEU A CA 1
ATOM 1001 C C . LEU A 1 124 ? 16.359 5.484 10.625 1 98.88 124 LEU A C 1
ATOM 1003 O O . LEU A 1 124 ? 15.211 5.043 10.766 1 98.88 124 LEU A O 1
ATOM 1007 N N . PHE A 1 125 ? 17.359 5.059 11.359 1 98.88 125 PHE A N 1
ATOM 1008 C CA . PHE A 1 125 ? 17.234 3.996 12.352 1 98.88 125 PHE A CA 1
ATOM 1009 C C . PHE A 1 125 ? 17.047 4.578 13.75 1 98.88 125 PHE A C 1
ATOM 1011 O O . PHE A 1 125 ? 17.656 5.582 14.094 1 98.88 125 PHE A O 1
ATOM 1018 N N . ASN A 1 126 ? 16.172 3.975 14.508 1 98.81 126 ASN A N 1
ATOM 1019 C CA . ASN A 1 126 ? 16.234 4.141 15.961 1 98.81 126 ASN A CA 1
ATOM 1020 C C . ASN A 1 126 ? 17.516 3.543 16.531 1 98.81 126 ASN A C 1
ATOM 1022 O O . ASN A 1 126 ? 17.797 2.359 16.328 1 98.81 126 ASN A O 1
ATOM 1026 N N . SER A 1 127 ? 18.297 4.32 17.25 1 98.69 127 SER A N 1
ATOM 1027 C CA . SER A 1 127 ? 19.625 3.887 17.656 1 98.69 127 SER A CA 1
ATOM 1028 C C . SER A 1 127 ? 19.547 2.658 18.562 1 98.69 127 SER A C 1
ATOM 1030 O O . SER A 1 127 ? 20.375 1.748 18.453 1 98.69 127 SER A O 1
ATOM 1032 N N . LYS A 1 128 ? 18.641 2.643 19.453 1 98.62 128 LYS A N 1
ATOM 1033 C CA . LYS A 1 128 ? 18.484 1.489 20.328 1 98.62 128 LYS A CA 1
ATOM 1034 C C . LYS A 1 128 ? 18.141 0.234 19.531 1 98.62 128 LYS A C 1
ATOM 1036 O O . LYS A 1 128 ? 18.719 -0.833 19.766 1 98.62 128 LYS A O 1
ATOM 1041 N N . ALA A 1 129 ? 17.141 0.353 18.641 1 98.81 129 ALA A N 1
ATOM 1042 C CA . ALA A 1 129 ? 16.75 -0.767 17.781 1 98.81 129 ALA A CA 1
ATOM 1043 C C . ALA A 1 129 ? 17.906 -1.246 16.922 1 98.81 129 ALA A C 1
ATOM 1045 O O . ALA A 1 129 ? 18.109 -2.451 16.75 1 98.81 129 ALA A O 1
ATOM 1046 N N . LEU A 1 130 ? 18.672 -0.281 16.359 1 98.75 130 LEU A N 1
ATOM 1047 C CA . LEU A 1 130 ? 19.844 -0.594 15.539 1 98.75 130 LEU A CA 1
ATOM 1048 C C . LEU A 1 130 ? 20.859 -1.409 16.328 1 98.75 130 LEU A C 1
ATOM 1050 O O . LEU A 1 130 ? 21.312 -2.463 15.875 1 98.75 130 LEU A O 1
ATOM 1054 N N . LYS A 1 131 ? 21.188 -0.934 17.5 1 98.75 131 LYS A N 1
ATOM 1055 C CA . LYS A 1 131 ? 22.203 -1.581 18.344 1 98.75 131 LYS A CA 1
ATOM 1056 C C . LYS A 1 131 ? 21.734 -2.969 18.781 1 98.75 131 LYS A C 1
ATOM 1058 O O . LYS A 1 131 ? 22.5 -3.934 18.703 1 98.75 131 LYS A O 1
ATOM 1063 N N . GLU A 1 132 ? 20.516 -3.049 19.219 1 98.69 132 GLU A N 1
ATOM 1064 C CA . GLU A 1 132 ? 19.969 -4.332 19.656 1 98.69 132 GLU A CA 1
ATOM 1065 C C . GLU A 1 132 ? 19.953 -5.34 18.5 1 98.69 132 GLU A C 1
ATOM 1067 O O . GLU A 1 132 ? 20.312 -6.504 18.688 1 98.69 132 GLU A O 1
ATOM 1072 N N . SER A 1 133 ? 19.5 -4.945 17.328 1 98.62 133 SER A N 1
ATOM 1073 C CA . SER A 1 133 ? 19.438 -5.828 16.172 1 98.62 133 SER A CA 1
ATOM 1074 C C . SER A 1 133 ? 20.828 -6.258 15.719 1 98.62 133 SER A C 1
ATOM 1076 O O . SER A 1 133 ? 21.031 -7.41 15.328 1 98.62 133 SER A O 1
ATOM 1078 N N . CYS A 1 134 ? 21.734 -5.312 15.734 1 98.12 134 CYS A N 1
ATOM 1079 C CA . CYS A 1 134 ? 23.125 -5.613 15.391 1 98.12 134 CYS A CA 1
ATOM 1080 C C . CYS A 1 134 ? 23.688 -6.691 16.312 1 98.12 134 CYS A C 1
ATOM 1082 O O . CYS A 1 134 ? 24.391 -7.594 15.859 1 98.12 134 CYS A O 1
ATOM 1084 N N . GLN A 1 135 ? 23.344 -6.641 17.578 1 97.81 135 GLN A N 1
ATOM 1085 C CA . GLN A 1 135 ? 23.828 -7.602 18.562 1 97.81 135 GLN A CA 1
ATOM 1086 C C . GLN A 1 135 ? 23.266 -8.992 18.297 1 97.81 135 GLN A C 1
ATOM 1088 O O . GLN A 1 135 ? 23.875 -10 18.656 1 97.81 135 GLN A O 1
ATOM 1093 N N . ARG A 1 136 ? 22.156 -9.039 17.641 1 97.94 136 ARG A N 1
ATOM 1094 C CA . ARG A 1 136 ? 21.484 -10.32 17.422 1 97.94 136 ARG A CA 1
ATOM 1095 C C . ARG A 1 136 ? 21.922 -10.953 16.109 1 97.94 136 ARG A C 1
ATOM 1097 O O . ARG A 1 136 ? 21.5 -12.055 15.773 1 97.94 136 ARG A O 1
ATOM 1104 N N . MET A 1 137 ? 22.734 -10.258 15.352 1 97.31 137 MET A N 1
ATOM 1105 C CA . MET A 1 137 ? 23.281 -10.852 14.141 1 97.31 137 MET A CA 1
ATOM 1106 C C . MET A 1 137 ? 24.219 -12.008 14.484 1 97.31 137 MET A C 1
ATOM 1108 O O . MET A 1 137 ? 25.125 -11.852 15.305 1 97.31 137 MET A O 1
ATOM 1112 N N . LYS A 1 138 ? 24.062 -13.109 13.875 1 95.38 138 LYS A N 1
ATOM 1113 C CA . LYS A 1 138 ? 24.75 -14.336 14.266 1 95.38 138 LYS A CA 1
ATOM 1114 C C . LYS A 1 138 ? 25.969 -14.586 13.383 1 95.38 138 LYS A C 1
ATOM 1116 O O . LYS A 1 138 ? 26.953 -15.188 13.82 1 95.38 138 LYS A O 1
ATOM 1121 N N . ASN A 1 139 ? 25.906 -14.172 12.133 1 95.69 139 ASN A N 1
ATOM 1122 C CA . ASN A 1 139 ? 26.953 -14.477 11.164 1 95.69 139 ASN A CA 1
ATOM 1123 C C . ASN A 1 139 ? 27.688 -13.219 10.727 1 95.69 139 ASN A C 1
ATOM 1125 O O . ASN A 1 139 ? 27.172 -12.109 10.867 1 95.69 139 ASN A O 1
ATOM 1129 N N . SER A 1 140 ? 28.891 -13.406 10.352 1 96.94 140 SER A N 1
ATOM 1130 C CA . SER A 1 140 ? 29.672 -12.328 9.766 1 96.94 140 SER A CA 1
ATOM 1131 C C . SER A 1 140 ? 29.641 -12.383 8.242 1 96.94 140 SER A C 1
ATOM 1133 O O . SER A 1 140 ? 30.062 -13.375 7.645 1 96.94 140 SER A O 1
ATOM 1135 N N . TYR A 1 141 ? 29.156 -11.328 7.695 1 97.62 141 TYR A N 1
ATOM 1136 C CA . TYR A 1 141 ? 29 -11.305 6.246 1 97.62 141 TYR A CA 1
ATOM 1137 C C . TYR A 1 141 ? 29.922 -10.266 5.617 1 97.62 141 TYR A C 1
ATOM 1139 O O . TYR A 1 141 ? 30.312 -9.297 6.27 1 97.62 141 TYR A O 1
ATOM 1147 N N . GLN A 1 142 ? 30.25 -10.492 4.336 1 96.31 142 GLN A N 1
ATOM 1148 C CA . GLN A 1 142 ? 30.984 -9.531 3.531 1 96.31 142 GLN A CA 1
ATOM 1149 C C . GLN A 1 142 ? 30.062 -8.758 2.6 1 96.31 142 GLN A C 1
ATOM 1151 O O . GLN A 1 142 ? 30.406 -7.676 2.125 1 96.31 142 GLN A O 1
ATOM 1156 N N . HIS A 1 143 ? 28.922 -9.328 2.389 1 95.56 143 HIS A N 1
ATOM 1157 C CA . HIS A 1 143 ? 28.031 -8.719 1.399 1 95.56 143 HIS A CA 1
ATOM 1158 C C . HIS A 1 143 ? 26.625 -8.531 1.954 1 95.56 143 HIS A C 1
ATOM 1160 O O . HIS A 1 143 ? 25.891 -7.664 1.491 1 95.56 143 HIS A O 1
ATOM 1166 N N . ALA A 1 144 ? 26.188 -9.242 2.99 1 97.44 144 ALA A N 1
ATOM 1167 C CA . ALA A 1 144 ? 24.781 -9.367 3.332 1 97.44 144 ALA A CA 1
ATOM 1168 C C . ALA A 1 144 ? 24.469 -8.633 4.637 1 97.44 144 ALA A C 1
ATOM 1170 O O . ALA A 1 144 ? 23.375 -8.773 5.184 1 97.44 144 ALA A O 1
ATOM 1171 N N . ALA A 1 145 ? 25.391 -7.848 5.137 1 97.88 145 ALA A N 1
ATOM 1172 C CA . ALA A 1 145 ? 25.25 -7.328 6.496 1 97.88 145 ALA A CA 1
ATOM 1173 C C . ALA A 1 145 ? 24.047 -6.391 6.605 1 97.88 145 ALA A C 1
ATOM 1175 O O . ALA A 1 145 ? 23.266 -6.477 7.559 1 97.88 145 ALA A O 1
ATOM 1176 N N . LEU A 1 146 ? 23.922 -5.414 5.68 1 98 146 LEU A N 1
ATOM 1177 C CA . LEU A 1 146 ? 22.797 -4.488 5.727 1 98 146 LEU A CA 1
ATOM 1178 C C . LEU A 1 146 ? 21.484 -5.234 5.559 1 98 146 LEU A C 1
ATOM 1180 O O . LEU A 1 146 ? 20.484 -4.898 6.211 1 98 146 LEU A O 1
ATOM 1184 N N . TYR A 1 147 ? 21.516 -6.238 4.668 1 98.12 147 TYR A N 1
ATOM 1185 C CA . TYR A 1 147 ? 20.359 -7.094 4.461 1 98.12 147 TYR A CA 1
ATOM 1186 C C . TYR A 1 147 ? 20 -7.855 5.734 1 98.12 147 TYR A C 1
ATOM 1188 O O . TYR A 1 147 ? 18.844 -7.879 6.152 1 98.12 147 TYR A O 1
ATOM 1196 N N . ASP A 1 148 ? 20.953 -8.43 6.379 1 98.62 148 ASP A N 1
ATOM 1197 C CA . ASP A 1 148 ? 20.781 -9.156 7.629 1 98.62 148 ASP A CA 1
ATOM 1198 C C . ASP A 1 148 ? 20.25 -8.234 8.727 1 98.62 148 ASP A C 1
ATOM 1200 O O . ASP A 1 148 ? 19.359 -8.609 9.492 1 98.62 148 ASP A O 1
ATOM 1204 N N . LEU A 1 149 ? 20.797 -7.027 8.805 1 98.62 149 LEU A N 1
ATOM 1205 C CA . LEU A 1 149 ? 20.375 -6.062 9.812 1 98.62 149 LEU A CA 1
ATOM 1206 C C . LEU A 1 149 ? 18.891 -5.742 9.68 1 98.62 149 LEU A C 1
ATOM 1208 O O . LEU A 1 149 ? 18.156 -5.73 10.672 1 98.62 149 LEU A O 1
ATOM 1212 N N . ARG A 1 150 ? 18.469 -5.445 8.453 1 98.31 150 ARG A N 1
ATOM 1213 C CA . ARG A 1 150 ? 17.078 -5.082 8.273 1 98.31 150 ARG A CA 1
ATOM 1214 C C . ARG A 1 150 ? 16.156 -6.254 8.602 1 98.31 150 ARG A C 1
ATOM 1216 O O . ARG A 1 150 ? 15.062 -6.062 9.133 1 98.31 150 ARG A O 1
ATOM 1223 N N . LEU A 1 151 ? 16.562 -7.52 8.273 1 98.69 151 LEU A N 1
ATOM 1224 C CA . LEU A 1 151 ? 15.773 -8.688 8.648 1 98.69 151 LEU A CA 1
ATOM 1225 C C . LEU A 1 151 ? 15.688 -8.828 10.164 1 98.69 151 LEU A C 1
ATOM 1227 O O . LEU A 1 151 ? 14.602 -9.055 10.711 1 98.69 151 LEU A O 1
ATOM 1231 N N . LYS A 1 152 ? 16.859 -8.656 10.859 1 98.62 152 LYS A N 1
ATOM 1232 C CA . LYS A 1 152 ? 16.875 -8.711 12.32 1 98.62 152 LYS A CA 1
ATOM 1233 C C . LYS A 1 152 ? 15.969 -7.645 12.922 1 98.62 152 LYS A C 1
ATOM 1235 O O . LYS A 1 152 ? 15.234 -7.91 13.883 1 98.62 152 LYS A O 1
ATOM 1240 N N . LEU A 1 153 ? 16.062 -6.453 12.375 1 98.69 153 LEU A N 1
ATOM 1241 C CA . LEU A 1 153 ? 15.242 -5.34 12.836 1 98.69 153 LEU A CA 1
ATOM 1242 C C . LEU A 1 153 ? 13.758 -5.68 12.719 1 98.69 153 LEU A C 1
ATOM 1244 O O . LEU A 1 153 ? 12.984 -5.41 13.633 1 98.69 153 LEU A O 1
ATOM 1248 N N . SER A 1 154 ? 13.328 -6.305 11.609 1 98.56 154 SER A N 1
ATOM 1249 C CA . SER A 1 154 ? 11.93 -6.566 11.297 1 98.56 154 SER A CA 1
ATOM 1250 C C . SER A 1 154 ? 11.328 -7.594 12.25 1 98.56 154 SER A C 1
ATOM 1252 O O . SER A 1 154 ? 10.109 -7.73 12.336 1 98.56 154 SER A O 1
ATOM 1254 N N . GLN A 1 155 ? 12.195 -8.336 12.938 1 98.5 155 GLN A N 1
ATOM 1255 C CA . GLN A 1 155 ? 11.727 -9.367 13.852 1 98.5 155 GLN A CA 1
ATOM 1256 C C . GLN A 1 155 ? 11.094 -8.75 15.102 1 98.5 155 GLN A C 1
ATOM 1258 O O . GLN A 1 155 ? 10.234 -9.367 15.734 1 98.5 155 GLN A O 1
ATOM 1263 N N . ARG A 1 156 ? 11.531 -7.473 15.43 1 98.31 156 ARG A N 1
ATOM 1264 C CA . ARG A 1 156 ? 11.102 -6.93 16.719 1 98.31 156 ARG A CA 1
ATOM 1265 C C . ARG A 1 156 ? 10.547 -5.516 16.562 1 98.31 156 ARG A C 1
ATOM 1267 O O . ARG A 1 156 ? 9.891 -5 17.453 1 98.31 156 ARG A O 1
ATOM 1274 N N . TYR A 1 157 ? 10.836 -4.859 15.5 1 98.25 157 TYR A N 1
ATOM 1275 C CA . TYR A 1 157 ? 10.445 -3.471 15.297 1 98.25 157 TYR A CA 1
ATOM 1276 C C . TYR A 1 157 ? 9.742 -3.293 13.961 1 98.25 157 TYR A C 1
ATOM 1278 O O . TYR A 1 157 ? 9.922 -4.102 13.047 1 98.25 157 TYR A O 1
ATOM 1286 N N . ASP A 1 158 ? 8.953 -2.285 13.852 1 98.06 158 ASP A N 1
ATOM 1287 C CA . ASP A 1 158 ? 8.328 -1.939 12.586 1 98.06 158 ASP A CA 1
ATOM 1288 C C . ASP A 1 158 ? 9.297 -1.175 11.68 1 98.06 158 ASP A C 1
ATOM 1290 O O . ASP A 1 158 ? 10.102 -0.374 12.164 1 98.06 158 ASP A O 1
ATOM 1294 N N . LEU A 1 159 ? 9.305 -1.482 10.43 1 98.75 159 LEU A N 1
ATOM 1295 C CA . LEU A 1 159 ? 9.914 -0.663 9.391 1 98.75 159 LEU A CA 1
ATOM 1296 C C . LEU A 1 159 ? 8.867 0.194 8.688 1 98.75 159 LEU A C 1
ATOM 1298 O O . LEU A 1 159 ? 8.055 -0.321 7.91 1 98.75 159 LEU A O 1
ATOM 1302 N N . VAL A 1 160 ? 8.914 1.508 8.945 1 98.69 160 VAL A N 1
ATOM 1303 C CA . VAL A 1 160 ? 7.773 2.359 8.617 1 98.69 160 VAL A CA 1
ATOM 1304 C C . VAL A 1 160 ? 8.086 3.184 7.367 1 98.69 160 VAL A C 1
ATOM 1306 O O . VAL A 1 160 ? 9.133 3.834 7.293 1 98.69 160 VAL A O 1
ATOM 1309 N N . HIS A 1 161 ? 7.215 3.09 6.367 1 98.62 161 HIS A N 1
ATOM 1310 C CA . HIS A 1 161 ? 7.277 3.875 5.137 1 98.62 161 HIS A CA 1
ATOM 1311 C C . HIS A 1 161 ? 6.559 5.211 5.301 1 98.62 161 HIS A C 1
ATOM 1313 O O . HIS A 1 161 ? 5.34 5.246 5.473 1 98.62 161 HIS A O 1
ATOM 1319 N N . ALA A 1 162 ? 7.293 6.27 5.387 1 98.06 162 ALA A N 1
ATOM 1320 C CA . ALA A 1 162 ? 6.691 7.594 5.254 1 98.06 162 ALA A CA 1
ATOM 1321 C C . ALA A 1 162 ? 6.371 7.906 3.797 1 98.06 162 ALA A C 1
ATOM 1323 O O . ALA A 1 162 ? 7.25 8.305 3.033 1 98.06 162 ALA A O 1
ATOM 1324 N N . ASN A 1 163 ? 5.156 7.715 3.393 1 96.94 163 ASN A N 1
ATOM 1325 C CA . ASN A 1 163 ? 4.809 7.949 1.994 1 96.94 163 ASN A CA 1
ATOM 1326 C C . ASN A 1 163 ? 4.727 9.438 1.678 1 96.94 163 ASN A C 1
ATOM 1328 O O . ASN A 1 163 ? 3.725 9.906 1.131 1 96.94 163 ASN A O 1
ATOM 1332 N N . GLU A 1 164 ? 5.711 10.188 2.045 1 98.5 164 GLU A N 1
ATOM 1333 C CA . GLU A 1 164 ? 5.984 11.594 1.784 1 98.5 164 GLU A CA 1
ATOM 1334 C C . GLU A 1 164 ? 7.301 11.773 1.038 1 98.5 164 GLU A C 1
ATOM 1336 O O . GLU A 1 164 ? 8.273 11.07 1.314 1 98.5 164 GLU A O 1
ATOM 1341 N N . TYR A 1 165 ? 7.301 12.656 0.043 1 98.19 165 TYR A N 1
ATOM 1342 C CA . TYR A 1 165 ? 8.539 12.922 -0.681 1 98.19 165 TYR A CA 1
ATOM 1343 C C . TYR A 1 165 ? 9.453 13.852 0.118 1 98.19 165 TYR A C 1
ATOM 1345 O O . TYR A 1 165 ? 9.234 15.062 0.156 1 98.19 165 TYR A O 1
ATOM 1353 N N . LEU A 1 166 ? 10.516 13.281 0.671 1 98.44 166 LEU A N 1
ATOM 1354 C CA . LEU A 1 166 ? 11.25 14.031 1.684 1 98.44 166 LEU A CA 1
ATOM 1355 C C . LEU A 1 166 ? 12.633 14.422 1.176 1 98.44 166 LEU A C 1
ATOM 1357 O O . LEU A 1 166 ? 13.344 15.195 1.824 1 98.44 166 LEU A O 1
ATOM 1361 N N . TYR A 1 167 ? 13.062 13.922 0.045 1 97.88 167 TYR A N 1
ATOM 1362 C CA . TYR A 1 167 ? 14.359 14.297 -0.508 1 97.88 167 TYR A CA 1
ATOM 1363 C C . TYR A 1 167 ? 14.414 14.031 -2.008 1 97.88 167 TYR A C 1
ATOM 1365 O O . TYR A 1 167 ? 13.484 13.445 -2.572 1 97.88 167 TYR A O 1
ATOM 1373 N N . THR A 1 168 ? 15.406 14.539 -2.707 1 97 168 THR A N 1
ATOM 1374 C CA . THR A 1 168 ? 15.664 14.336 -4.129 1 97 168 THR A CA 1
ATOM 1375 C C . THR A 1 168 ? 17.047 13.742 -4.352 1 97 168 THR A C 1
ATOM 1377 O O . THR A 1 168 ? 18.031 14.234 -3.812 1 97 168 THR A O 1
ATOM 1380 N N . GLU A 1 169 ? 17.078 12.633 -5.055 1 95 169 GLU A N 1
ATOM 1381 C CA . GLU A 1 169 ? 18.359 12.094 -5.516 1 95 169 GLU A CA 1
ATOM 1382 C C . GLU A 1 169 ? 18.781 12.727 -6.84 1 95 169 GLU A C 1
ATOM 1384 O O . GLU A 1 169 ? 17.984 12.789 -7.781 1 95 169 GLU A O 1
ATOM 1389 N N . ILE A 1 170 ? 19.953 13.211 -6.902 1 91.19 170 ILE A N 1
ATOM 1390 C CA . ILE A 1 170 ? 20.438 13.898 -8.094 1 91.19 170 ILE A CA 1
ATOM 1391 C C . ILE A 1 170 ? 21.359 12.977 -8.891 1 91.19 170 ILE A C 1
ATOM 1393 O O . ILE A 1 170 ? 22.516 12.758 -8.516 1 91.19 170 ILE A O 1
ATOM 1397 N N . GLU A 1 171 ? 20.781 12.312 -9.898 1 80.94 171 GLU A N 1
ATOM 1398 C CA . GLU A 1 171 ? 21.562 11.375 -10.703 1 80.94 171 GLU A CA 1
ATOM 1399 C C . GLU A 1 171 ? 22.453 12.102 -11.695 1 80.94 171 GLU A C 1
ATOM 1401 O O . GLU A 1 171 ? 21.984 12.891 -12.516 1 80.94 171 GLU A O 1
ATOM 1406 N N . GLU A 1 172 ? 23.688 12.078 -11.469 1 65.06 172 GLU A N 1
ATOM 1407 C CA . GLU A 1 172 ? 24.625 12.695 -12.398 1 65.06 172 GLU A CA 1
ATOM 1408 C C . GLU A 1 172 ? 25 11.734 -13.523 1 65.06 172 GLU A C 1
ATOM 1410 O O . GLU A 1 172 ? 25.406 12.156 -14.602 1 65.06 172 GLU A O 1
ATOM 1415 N N . ASP A 1 173 ? 24.828 10.445 -13.242 1 57.91 173 ASP A N 1
ATOM 1416 C CA . ASP A 1 173 ? 25.312 9.477 -14.219 1 57.91 173 ASP A CA 1
ATOM 1417 C C . ASP A 1 173 ? 24.172 8.891 -15.031 1 57.91 173 ASP A C 1
ATOM 1419 O O . ASP A 1 173 ? 23.125 8.523 -14.477 1 57.91 173 ASP A O 1
ATOM 1423 N N . ASN A 1 174 ? 24.125 9.062 -16.391 1 50.75 174 ASN A N 1
ATOM 1424 C CA . ASN A 1 174 ? 23.172 8.836 -17.469 1 50.75 174 ASN A CA 1
ATOM 1425 C C . ASN A 1 174 ? 23.047 7.355 -17.812 1 50.75 174 ASN A C 1
ATOM 1427 O O . ASN A 1 174 ? 22.516 6.996 -18.859 1 50.75 174 ASN A O 1
ATOM 1431 N N . ARG A 1 175 ? 23.406 6.395 -17.094 1 41.03 175 ARG A N 1
ATOM 1432 C CA . ARG A 1 175 ? 23.297 5.055 -17.672 1 41.03 175 ARG A CA 1
ATOM 1433 C C . ARG A 1 175 ? 21.891 4.496 -17.5 1 41.03 175 ARG A C 1
ATOM 1435 O O . ARG A 1 175 ? 21.203 4.809 -16.531 1 41.03 175 ARG A O 1
ATOM 1442 N N . LYS A 1 176 ? 21.453 3.635 -18.5 1 43.56 176 LYS A N 1
ATOM 1443 C CA . LYS A 1 176 ? 20.109 3.105 -18.688 1 43.56 176 LYS A CA 1
ATOM 1444 C C . LYS A 1 176 ? 19.828 1.97 -17.703 1 43.56 176 LYS A C 1
ATOM 1446 O O . LYS A 1 176 ? 20.703 1.158 -17.406 1 43.56 176 LYS A O 1
ATOM 1451 N N . SER A 1 177 ? 18.594 1.592 -17.016 1 42.59 177 SER A N 1
ATOM 1452 C CA . SER A 1 177 ? 18.062 0.751 -15.938 1 42.59 177 SER A CA 1
ATOM 1453 C C . SER A 1 177 ? 17.984 -0.708 -16.375 1 42.59 177 SER A C 1
ATOM 1455 O O . SER A 1 177 ? 17.766 -1.595 -15.547 1 42.59 177 SER A O 1
ATOM 1457 N N . GLY A 1 178 ? 17.797 -1.206 -17.5 1 42.72 178 GLY A N 1
ATOM 1458 C CA . GLY A 1 178 ? 17.297 -2.508 -17.922 1 42.72 178 GLY A CA 1
ATOM 1459 C C . GLY A 1 178 ? 18.219 -3.65 -17.531 1 42.72 178 GLY A C 1
ATOM 1460 O O . GLY A 1 178 ? 17.844 -4.82 -17.641 1 42.72 178 GLY A O 1
ATOM 1461 N N . GLU A 1 179 ? 19.438 -3.594 -17.25 1 44.41 179 GLU A N 1
ATOM 1462 C CA . GLU A 1 179 ? 20.422 -4.668 -17.141 1 44.41 179 GLU A CA 1
ATOM 1463 C C . GLU A 1 179 ? 20.453 -5.25 -15.734 1 44.41 179 GLU A C 1
ATOM 1465 O O . GLU A 1 179 ? 21.094 -6.266 -15.484 1 44.41 179 GLU A O 1
ATOM 1470 N N . LYS A 1 180 ? 19.391 -4.91 -14.797 1 46.88 180 LYS A N 1
ATOM 1471 C CA . LYS A 1 180 ? 19.609 -5.238 -13.398 1 46.88 180 LYS A CA 1
ATOM 1472 C C . LYS A 1 180 ? 18.734 -6.414 -12.961 1 46.88 180 LYS A C 1
ATOM 1474 O O . LYS A 1 180 ? 18.922 -6.953 -11.867 1 46.88 180 LYS A O 1
ATOM 1479 N N . GLN A 1 181 ? 17.891 -6.891 -13.773 1 48.81 181 GLN A N 1
ATOM 1480 C CA . GLN A 1 181 ? 16.891 -7.871 -13.359 1 48.81 181 GLN A CA 1
ATOM 1481 C C . GLN A 1 181 ? 17.531 -9.227 -13.094 1 48.81 181 GLN A C 1
ATOM 1483 O O . GLN A 1 181 ? 17.016 -10.031 -12.32 1 48.81 181 GLN A O 1
ATOM 1488 N N . PHE A 1 182 ? 18.75 -9.414 -13.711 1 53.72 182 PHE A N 1
ATOM 1489 C CA . PHE A 1 182 ? 19.312 -10.758 -13.625 1 53.72 182 PHE A CA 1
ATOM 1490 C C . PHE A 1 182 ? 20.641 -10.742 -12.859 1 53.72 182 PHE A C 1
ATOM 1492 O O . PHE A 1 182 ? 21.453 -11.641 -13.016 1 53.72 182 PHE A O 1
ATOM 1499 N N . ASP A 1 183 ? 20.766 -9.672 -12.102 1 53.5 183 ASP A N 1
ATOM 1500 C CA . ASP A 1 183 ? 22.016 -9.539 -11.359 1 53.5 183 ASP A CA 1
ATOM 1501 C C . ASP A 1 183 ? 22.188 -10.672 -10.352 1 53.5 183 ASP A C 1
ATOM 1503 O O . ASP A 1 183 ? 23.297 -11.086 -10.047 1 53.5 183 ASP A O 1
ATOM 1507 N N . TYR A 1 184 ? 21.078 -11.219 -9.992 1 51.16 184 TYR A N 1
ATOM 1508 C CA . TYR A 1 184 ? 21.172 -12.227 -8.953 1 51.16 184 TYR A CA 1
ATOM 1509 C C . TYR A 1 184 ? 21.656 -13.555 -9.523 1 51.16 184 TYR A C 1
ATOM 1511 O O . TYR A 1 184 ? 22.094 -14.438 -8.773 1 51.16 184 TYR A O 1
ATOM 1519 N N . VAL A 1 185 ? 21.594 -13.711 -10.867 1 54.69 185 VAL A N 1
ATOM 1520 C CA . VAL A 1 185 ? 22.016 -14.977 -11.461 1 54.69 185 VAL A CA 1
ATOM 1521 C C . VAL A 1 185 ? 23.422 -14.828 -12.047 1 54.69 185 VAL A C 1
ATOM 1523 O O . VAL A 1 185 ? 23.938 -15.766 -12.648 1 54.69 185 VAL A O 1
ATOM 1526 N N . ASP A 1 186 ? 23.938 -13.633 -11.773 1 58.19 186 ASP A N 1
ATOM 1527 C CA . ASP A 1 186 ? 25.297 -13.445 -12.273 1 58.19 186 ASP A CA 1
ATOM 1528 C C . ASP A 1 186 ? 26.297 -14.297 -11.492 1 58.19 186 ASP A C 1
ATOM 1530 O O . ASP A 1 186 ? 26.453 -14.109 -10.289 1 58.19 186 ASP A O 1
ATOM 1534 N N . PRO A 1 187 ? 26.797 -15.32 -12.125 1 53.75 187 PRO A N 1
ATOM 1535 C CA . PRO A 1 187 ? 27.75 -16.172 -11.414 1 53.75 187 PRO A CA 1
ATOM 1536 C C . PRO A 1 187 ? 28.828 -15.375 -10.672 1 53.75 187 PRO A C 1
ATOM 1538 O O . PRO A 1 187 ? 29.438 -15.883 -9.727 1 53.75 187 PRO A O 1
ATOM 1541 N N . ARG A 1 188 ? 29.156 -14.133 -11.141 1 52.72 188 ARG A N 1
ATOM 1542 C CA . ARG A 1 188 ? 30.156 -13.289 -10.492 1 52.72 188 ARG A CA 1
ATOM 1543 C C . ARG A 1 188 ? 29.719 -12.891 -9.094 1 52.72 188 ARG A C 1
ATOM 1545 O O . ARG A 1 188 ? 30.531 -12.477 -8.266 1 52.72 188 ARG A O 1
ATOM 1552 N N . ASN A 1 189 ? 28.406 -13.344 -8.852 1 78.44 189 ASN A N 1
ATOM 1553 C CA . ASN A 1 189 ? 27.875 -12.859 -7.582 1 78.44 189 ASN A CA 1
ATOM 1554 C C . ASN A 1 189 ? 27.484 -14.008 -6.664 1 78.44 189 ASN A C 1
ATOM 1556 O O . ASN A 1 189 ? 26.625 -13.852 -5.801 1 78.44 189 ASN A O 1
ATOM 1560 N N . GLN A 1 190 ? 28.188 -15.195 -6.895 1 82.06 190 GLN A N 1
ATOM 1561 C CA . GLN A 1 190 ? 27.781 -16.406 -6.191 1 82.06 190 GLN A CA 1
ATOM 1562 C C . GLN A 1 190 ? 27.984 -16.266 -4.684 1 82.06 190 GLN A C 1
ATOM 1564 O O . GLN A 1 190 ? 27.125 -16.656 -3.898 1 82.06 190 GLN A O 1
ATOM 1569 N N . ASP A 1 191 ? 29.141 -15.727 -4.359 1 86.69 191 ASP A N 1
ATOM 1570 C CA . ASP A 1 191 ? 29.406 -15.555 -2.936 1 86.69 191 ASP A CA 1
ATOM 1571 C C . ASP A 1 191 ? 28.359 -14.633 -2.291 1 86.69 191 ASP A C 1
ATOM 1573 O O . ASP A 1 191 ? 27.891 -14.898 -1.181 1 86.69 191 ASP A O 1
ATOM 1577 N N . ARG A 1 192 ? 28.094 -13.625 -2.963 1 91.5 192 ARG A N 1
ATOM 1578 C CA . ARG A 1 192 ? 27.078 -12.703 -2.477 1 91.5 192 ARG A CA 1
ATOM 1579 C C . ARG A 1 192 ? 25.734 -13.398 -2.318 1 91.5 192 ARG A C 1
ATOM 1581 O O . ARG A 1 192 ? 25.078 -13.25 -1.291 1 91.5 192 ARG A O 1
ATOM 1588 N N . GLN A 1 193 ? 25.391 -14.195 -3.307 1 91.31 193 GLN A N 1
ATOM 1589 C CA . GLN A 1 193 ? 24.109 -14.883 -3.283 1 91.31 193 GLN A CA 1
ATOM 1590 C C . GLN A 1 193 ? 24.047 -15.891 -2.133 1 91.31 193 GLN A C 1
ATOM 1592 O O . GLN A 1 193 ? 23 -16.062 -1.508 1 91.31 193 GLN A O 1
ATOM 1597 N N . LYS A 1 194 ? 25.125 -16.516 -1.919 1 93.69 194 LYS A N 1
ATOM 1598 C CA . LYS A 1 194 ? 25.188 -17.484 -0.822 1 93.69 194 LYS A CA 1
ATOM 1599 C C . LYS A 1 194 ? 25 -16.781 0.525 1 93.69 194 LYS A C 1
ATOM 1601 O O . LYS A 1 194 ? 24.312 -17.312 1.409 1 93.69 194 LYS A O 1
ATOM 1606 N N . GLU A 1 195 ? 25.609 -15.617 0.662 1 96.19 195 GLU A N 1
ATOM 1607 C CA . GLU A 1 195 ? 25.453 -14.867 1.908 1 96.19 195 GLU A CA 1
ATOM 1608 C C . GLU A 1 195 ? 24.016 -14.383 2.08 1 96.19 195 GLU A C 1
ATOM 1610 O O . GLU A 1 195 ? 23.453 -14.453 3.178 1 96.19 195 GLU A O 1
ATOM 1615 N N . MET A 1 196 ? 23.469 -13.898 0.951 1 97 196 MET A N 1
ATOM 1616 C CA . MET A 1 196 ? 22.078 -13.445 1.019 1 97 196 MET A CA 1
ATOM 1617 C C . MET A 1 196 ? 21.156 -14.602 1.406 1 97 196 MET A C 1
ATOM 1619 O O . MET A 1 196 ? 20.266 -14.43 2.238 1 97 196 MET A O 1
ATOM 1623 N N . GLU A 1 197 ? 21.375 -15.742 0.805 1 96.88 197 GLU A N 1
ATOM 1624 C CA . GLU A 1 197 ? 20.594 -16.922 1.132 1 96.88 197 GLU A CA 1
ATOM 1625 C C . GLU A 1 197 ? 20.75 -17.312 2.6 1 96.88 197 GLU A C 1
ATOM 1627 O O . GLU A 1 197 ? 19.781 -17.656 3.27 1 96.88 197 GLU A O 1
ATOM 1632 N N . SER A 1 198 ? 21.953 -17.25 3.057 1 97.12 198 SER A N 1
ATOM 1633 C CA . SER A 1 198 ? 22.25 -17.578 4.449 1 97.12 198 SER A CA 1
ATOM 1634 C C . SER A 1 198 ? 21.5 -16.656 5.402 1 97.12 198 SER A C 1
ATOM 1636 O O . SER A 1 198 ? 20.906 -17.109 6.379 1 97.12 198 SER A O 1
ATOM 1638 N N . ALA A 1 199 ? 21.547 -15.344 5.125 1 98.38 199 ALA A N 1
ATOM 1639 C CA . ALA A 1 199 ? 20.875 -14.359 5.965 1 98.38 199 ALA A CA 1
ATOM 1640 C C . ALA A 1 199 ? 19.375 -14.602 5.988 1 98.38 199 ALA A C 1
ATOM 1642 O O . ALA A 1 199 ? 18.75 -14.586 7.055 1 98.38 199 ALA A O 1
ATOM 1643 N N . CYS A 1 200 ? 18.828 -14.836 4.844 1 98.5 200 CYS A N 1
ATOM 1644 C CA . CYS A 1 200 ? 17.391 -15.07 4.746 1 98.5 200 CYS A CA 1
ATOM 1645 C C . CYS A 1 200 ? 17 -16.344 5.473 1 98.5 200 CYS A C 1
ATOM 1647 O O . CYS A 1 200 ? 15.984 -16.375 6.184 1 98.5 200 CYS A O 1
ATOM 1649 N N . THR A 1 201 ? 17.766 -17.391 5.289 1 98.31 201 THR A N 1
ATOM 1650 C CA . THR A 1 201 ? 17.484 -18.672 5.918 1 98.31 201 THR A CA 1
ATOM 1651 C C . THR A 1 201 ? 17.516 -18.547 7.438 1 98.31 201 THR A C 1
ATOM 1653 O O . THR A 1 201 ? 16.641 -19.078 8.125 1 98.31 201 THR A O 1
ATOM 1656 N N . GLU A 1 202 ? 18.531 -17.859 7.926 1 98.38 202 GLU A N 1
ATOM 1657 C CA . GLU A 1 202 ? 18.625 -17.641 9.367 1 98.38 202 GLU A CA 1
ATOM 1658 C C . GLU A 1 202 ? 17.406 -16.875 9.883 1 98.38 202 GLU A C 1
ATOM 1660 O O . GLU A 1 202 ? 16.859 -17.219 10.945 1 98.38 202 GLU A O 1
ATOM 1665 N N . HIS A 1 203 ? 17 -15.898 9.172 1 98.69 203 HIS A N 1
ATOM 1666 C CA . HIS A 1 203 ? 15.812 -15.133 9.516 1 98.69 203 HIS A CA 1
ATOM 1667 C C . HIS A 1 203 ? 14.578 -16.031 9.57 1 98.69 203 HIS A C 1
ATOM 1669 O O . HIS A 1 203 ? 13.805 -15.969 10.531 1 98.69 203 HIS A O 1
ATOM 1675 N N . LEU A 1 204 ? 14.375 -16.828 8.555 1 98.69 204 LEU A N 1
ATOM 1676 C CA . LEU A 1 204 ? 13.211 -17.719 8.484 1 98.69 204 LEU A CA 1
ATOM 1677 C C . LEU A 1 204 ? 13.188 -18.672 9.664 1 98.69 204 LEU A C 1
ATOM 1679 O O . LEU A 1 204 ? 12.125 -18.969 10.203 1 98.69 204 LEU A O 1
ATOM 1683 N N . LYS A 1 205 ? 14.328 -19.203 10.031 1 98.25 205 LYS A N 1
ATOM 1684 C CA . LYS A 1 205 ? 14.414 -20.094 11.188 1 98.25 205 LYS A CA 1
ATOM 1685 C C . LYS A 1 205 ? 13.969 -19.375 12.461 1 98.25 205 LYS A C 1
ATOM 1687 O O . LYS A 1 205 ? 13.219 -19.938 13.266 1 98.25 205 LYS A O 1
ATOM 1692 N N . GLU A 1 206 ? 14.383 -18.156 12.602 1 98.12 206 GLU A N 1
ATOM 1693 C CA . GLU A 1 206 ? 14.125 -17.422 13.836 1 98.12 206 GLU A CA 1
ATOM 1694 C C . GLU A 1 206 ? 12.648 -17.047 13.953 1 98.12 206 GLU A C 1
ATOM 1696 O O . GLU A 1 206 ? 12.109 -16.984 15.062 1 98.12 206 GLU A O 1
ATOM 1701 N N . ILE A 1 207 ? 12.008 -16.859 12.844 1 97.88 207 ILE A N 1
ATOM 1702 C CA . ILE A 1 207 ? 10.633 -16.375 12.938 1 97.88 207 ILE A CA 1
ATOM 1703 C C . ILE A 1 207 ? 9.664 -17.531 12.719 1 97.88 207 ILE A C 1
ATOM 1705 O O . ILE A 1 207 ? 8.445 -17.312 12.664 1 97.88 207 ILE A O 1
ATOM 1709 N N . GLY A 1 208 ? 10.156 -18.688 12.438 1 97.88 208 GLY A N 1
ATOM 1710 C CA . GLY A 1 208 ? 9.32 -19.875 12.352 1 97.88 208 GLY A CA 1
ATOM 1711 C C . GLY A 1 208 ? 8.805 -20.141 10.953 1 97.88 208 GLY A C 1
ATOM 1712 O O . GLY A 1 208 ? 7.812 -20.844 10.773 1 97.88 208 GLY A O 1
ATOM 1713 N N . GLY A 1 209 ? 9.398 -19.531 9.914 1 98.31 209 GLY A N 1
ATOM 1714 C CA . GLY A 1 209 ? 8.953 -19.703 8.547 1 98.31 209 GLY A CA 1
ATOM 1715 C C . GLY A 1 209 ? 9.797 -20.688 7.762 1 98.31 209 GLY A C 1
ATOM 1716 O O . GLY A 1 209 ? 9.547 -20.922 6.578 1 98.31 209 GLY A O 1
ATOM 1717 N N . TYR A 1 210 ? 10.805 -21.312 8.398 1 98.31 210 TYR A N 1
ATOM 1718 C CA . TYR A 1 210 ? 11.734 -22.219 7.75 1 98.31 210 TYR A CA 1
ATOM 1719 C C . TYR A 1 210 ? 11.086 -23.578 7.516 1 98.31 210 TYR A C 1
ATOM 1721 O O . TYR A 1 210 ? 10.375 -24.094 8.383 1 98.31 210 TYR A O 1
ATOM 1729 N N . LEU A 1 211 ? 11.297 -24.141 6.344 1 97.94 211 LEU A N 1
ATOM 1730 C CA . LEU A 1 211 ? 10.859 -25.5 6.031 1 97.94 211 LEU A CA 1
ATOM 1731 C C . LEU A 1 211 ? 12.055 -26.422 5.871 1 97.94 211 LEU A C 1
ATOM 1733 O O . LEU A 1 211 ? 12.945 -26.172 5.066 1 97.94 211 LEU A O 1
ATOM 1737 N N . LYS A 1 212 ? 12.094 -27.484 6.574 1 96.94 212 LYS A N 1
ATOM 1738 C CA . LYS A 1 212 ? 13.109 -28.531 6.41 1 96.94 212 LYS A CA 1
ATOM 1739 C C . LYS A 1 212 ? 12.969 -29.219 5.059 1 96.94 212 LYS A C 1
ATOM 1741 O O . LYS A 1 212 ? 11.898 -29.188 4.441 1 96.94 212 LYS A O 1
ATOM 1746 N N . PRO A 1 213 ? 14.055 -29.797 4.559 1 95.94 213 PRO A N 1
ATOM 1747 C CA . PRO A 1 213 ? 13.984 -30.5 3.281 1 95.94 213 PRO A CA 1
ATOM 1748 C C . PRO A 1 213 ? 13.32 -31.875 3.406 1 95.94 213 PRO A C 1
ATOM 1750 O O . PRO A 1 213 ? 13.938 -32.906 3.105 1 95.94 213 PRO A O 1
ATOM 1753 N N . SER A 1 214 ? 12.211 -31.953 3.895 1 95.44 214 SER A N 1
ATOM 1754 C CA . SER A 1 214 ? 11.32 -33.125 3.977 1 95.44 214 SER A CA 1
ATOM 1755 C C . SER A 1 214 ? 10.07 -32.906 3.133 1 95.44 214 SER A C 1
ATOM 1757 O O . SER A 1 214 ? 9.344 -31.922 3.311 1 95.44 214 SER A O 1
ATOM 1759 N N . PHE A 1 215 ? 9.836 -33.875 2.223 1 96 215 PHE A N 1
ATOM 1760 C CA . PHE A 1 215 ? 8.797 -33.688 1.221 1 96 215 PHE A CA 1
ATOM 1761 C C . PHE A 1 215 ? 7.812 -34.844 1.235 1 96 215 PHE A C 1
ATOM 1763 O O . PHE A 1 215 ? 8.188 -35.969 1.548 1 96 215 PHE A O 1
ATOM 1770 N N . LYS A 1 216 ? 6.621 -34.531 0.924 1 95.25 216 LYS A N 1
ATOM 1771 C CA . LYS A 1 216 ? 5.648 -35.562 0.641 1 95.25 216 LYS A CA 1
ATOM 1772 C C . LYS A 1 216 ? 6 -36.312 -0.643 1 95.25 216 LYS A C 1
ATOM 1774 O O . LYS A 1 216 ? 6.531 -35.719 -1.586 1 95.25 216 LYS A O 1
ATOM 1779 N N . THR A 1 217 ? 5.648 -37.531 -0.64 1 91.94 217 THR A N 1
ATOM 1780 C CA . THR A 1 217 ? 5.906 -38.344 -1.83 1 91.94 217 THR A CA 1
ATOM 1781 C C . THR A 1 217 ? 4.797 -38.156 -2.861 1 91.94 217 THR A C 1
ATOM 1783 O O . THR A 1 217 ? 3.619 -38.062 -2.508 1 91.94 217 THR A O 1
ATOM 1786 N N . VAL A 1 218 ? 5.191 -38.094 -4.078 1 93.25 218 VAL A N 1
ATOM 1787 C CA . VAL A 1 218 ? 4.23 -38.031 -5.176 1 93.25 218 VAL A CA 1
ATOM 1788 C C . VAL A 1 218 ? 4.109 -39.375 -5.84 1 93.25 218 VAL A C 1
ATOM 1790 O O . VAL A 1 218 ? 5.113 -39.969 -6.262 1 93.25 218 VAL A O 1
ATOM 1793 N N . ASP A 1 219 ? 2.92 -39.906 -5.855 1 88.75 219 ASP A N 1
ATOM 1794 C CA . ASP A 1 219 ? 2.652 -41.188 -6.504 1 88.75 219 ASP A CA 1
ATOM 1795 C C . ASP A 1 219 ? 1.971 -40.969 -7.855 1 88.75 219 ASP A C 1
ATOM 1797 O O . ASP A 1 219 ? 0.835 -40.5 -7.918 1 88.75 219 ASP A O 1
ATOM 1801 N N . PHE A 1 220 ? 2.646 -41.406 -8.93 1 90.56 220 PHE A N 1
ATOM 1802 C CA . PHE A 1 220 ? 2.145 -41.188 -10.281 1 90.56 220 PHE A CA 1
ATOM 1803 C C . PHE A 1 220 ? 1.272 -42.344 -10.742 1 90.56 220 PHE A C 1
ATOM 1805 O O . PHE A 1 220 ? 0.619 -42.25 -11.789 1 90.56 220 PHE A O 1
ATOM 1812 N N . VAL A 1 221 ? 1.153 -43.469 -10.156 1 79.69 221 VAL A N 1
ATOM 1813 C CA . VAL A 1 221 ? 0.608 -44.719 -10.641 1 79.69 221 VAL A CA 1
ATOM 1814 C C . VAL A 1 221 ? -0.917 -44.656 -10.648 1 79.69 221 VAL A C 1
ATOM 1816 O O . VAL A 1 221 ? -1.568 -45.281 -11.484 1 79.69 221 VAL A O 1
ATOM 1819 N N . HIS A 1 222 ? -1.442 -43.875 -9.938 1 69.81 222 HIS A N 1
ATOM 1820 C CA . HIS A 1 222 ? -2.883 -44 -9.742 1 69.81 222 HIS A CA 1
ATOM 1821 C C . HIS A 1 222 ? -3.641 -43.031 -10.664 1 69.81 222 HIS A C 1
ATOM 1823 O O . HIS A 1 222 ? -4.871 -43 -10.641 1 69.81 222 HIS A O 1
ATOM 1829 N N . ASP A 1 223 ? -2.975 -42.5 -11.602 1 74.12 223 ASP A N 1
ATOM 1830 C CA . ASP A 1 223 ? -3.721 -41.5 -12.359 1 74.12 223 ASP A CA 1
ATOM 1831 C C . ASP A 1 223 ? -3.916 -41.938 -13.805 1 74.12 223 ASP A C 1
ATOM 1833 O O . ASP A 1 223 ? -2.973 -42.406 -14.453 1 74.12 223 ASP A O 1
ATOM 1837 N N . ALA A 1 224 ? -5.109 -42 -14.156 1 84.94 224 ALA A N 1
ATOM 1838 C CA . ALA A 1 224 ? -5.387 -42.375 -15.547 1 84.94 224 ALA A CA 1
ATOM 1839 C C . ALA A 1 224 ? -5.523 -41.125 -16.422 1 84.94 224 ALA A C 1
ATOM 1841 O O . ALA A 1 224 ? -6.391 -40.281 -16.172 1 84.94 224 ALA A O 1
ATOM 1842 N N . PHE A 1 225 ? -4.594 -40.906 -17.219 1 95.25 225 PHE A N 1
ATOM 1843 C CA . PHE A 1 225 ? -4.594 -39.844 -18.203 1 95.25 225 PHE A CA 1
ATOM 1844 C C . PHE A 1 225 ? -4.43 -40.375 -19.609 1 95.25 225 PHE A C 1
ATOM 1846 O O . PHE A 1 225 ? -3.654 -41.312 -19.844 1 95.25 225 PHE A O 1
ATOM 1853 N N . GLU A 1 226 ? -5.238 -39.875 -20.5 1 96.25 226 GLU A N 1
ATOM 1854 C CA . GLU A 1 226 ? -5.062 -40.25 -21.906 1 96.25 226 GLU A CA 1
ATOM 1855 C C . GLU A 1 226 ? -3.697 -39.781 -22.422 1 96.25 226 GLU A C 1
ATOM 1857 O O . GLU A 1 226 ? -3.043 -40.531 -23.172 1 96.25 226 GLU A O 1
ATOM 1862 N N . PHE A 1 227 ? -3.34 -38.688 -22 1 98 227 PHE A N 1
ATOM 1863 C CA . PHE A 1 227 ? -2.051 -38.125 -22.406 1 98 227 PHE A CA 1
ATOM 1864 C C . PHE A 1 227 ? -1.092 -38.094 -21.219 1 98 227 PHE A C 1
ATOM 1866 O O . PHE A 1 227 ? -1.495 -37.812 -20.094 1 98 227 PHE A O 1
ATOM 1873 N N . GLU A 1 228 ? 0.179 -38.438 -21.547 1 97.5 228 GLU A N 1
ATOM 1874 C CA . GLU A 1 228 ? 1.2 -38.344 -20.516 1 97.5 228 GLU A CA 1
ATOM 1875 C C . GLU A 1 228 ? 1.537 -36.906 -20.188 1 97.5 228 GLU A C 1
ATOM 1877 O O . GLU A 1 228 ? 1.725 -36.562 -19.016 1 97.5 228 GLU A O 1
ATOM 1882 N N . ALA A 1 229 ? 1.605 -36.125 -21.188 1 98.31 229 ALA A N 1
ATOM 1883 C CA . ALA A 1 229 ? 1.96 -34.719 -21 1 98.31 229 ALA A CA 1
ATOM 1884 C C . ALA A 1 229 ? 1.128 -33.812 -21.922 1 98.31 229 ALA A C 1
ATOM 1886 O O . ALA A 1 229 ? 0.733 -34.219 -23.016 1 98.31 229 ALA A O 1
ATOM 1887 N N . SER A 1 230 ? 0.787 -32.688 -21.453 1 98.81 230 SER A N 1
ATOM 1888 C CA . SER A 1 230 ? 0.183 -31.625 -22.25 1 98.81 230 SER A CA 1
ATOM 1889 C C . SER A 1 230 ? 0.983 -30.328 -22.141 1 98.81 230 SER A C 1
ATOM 1891 O O . SER A 1 230 ? 1.321 -29.891 -21.047 1 98.81 230 SER A O 1
ATOM 1893 N N . VAL A 1 231 ? 1.339 -29.75 -23.266 1 98.88 231 VAL A N 1
ATOM 1894 C CA . VAL A 1 231 ? 1.925 -28.422 -23.266 1 98.88 231 VAL A CA 1
ATOM 1895 C C . VAL A 1 231 ? 0.818 -27.359 -23.234 1 98.88 231 VAL A C 1
ATOM 1897 O O . VAL A 1 231 ? -0.108 -27.406 -24.047 1 98.88 231 VAL A O 1
ATOM 1900 N N . ILE A 1 232 ? 0.869 -26.484 -22.25 1 98.88 232 ILE A N 1
ATOM 1901 C CA . ILE A 1 232 ? -0.132 -25.438 -22.094 1 98.88 232 ILE A CA 1
ATOM 1902 C C . ILE A 1 232 ? 0.424 -24.109 -22.594 1 98.88 232 ILE A C 1
ATOM 1904 O O . ILE A 1 232 ? 1.473 -23.641 -22.141 1 98.88 232 ILE A O 1
ATOM 1908 N N . ILE A 1 233 ? -0.274 -23.469 -23.531 1 98.75 233 ILE A N 1
ATOM 1909 C CA . ILE A 1 233 ? 0.153 -22.203 -24.109 1 98.75 233 ILE A CA 1
ATOM 1910 C C . ILE A 1 233 ? -0.96 -21.172 -23.953 1 98.75 233 ILE A C 1
ATOM 1912 O O . ILE A 1 233 ? -1.823 -21.047 -24.828 1 98.75 233 ILE A O 1
ATOM 1916 N N . PRO A 1 234 ? -0.972 -20.391 -22.875 1 98.56 234 PRO A N 1
ATOM 1917 C CA . PRO A 1 234 ? -1.819 -19.188 -22.875 1 98.56 234 PRO A CA 1
ATOM 1918 C C . PRO A 1 234 ? -1.378 -18.156 -23.906 1 98.56 234 PRO A C 1
ATOM 1920 O O . PRO A 1 234 ? -0.181 -17.891 -24.047 1 98.56 234 PRO A O 1
ATOM 1923 N N . VAL A 1 235 ? -2.365 -17.641 -24.656 1 98.25 235 VAL A N 1
ATOM 1924 C CA . VAL A 1 235 ? -1.937 -16.703 -25.703 1 98.25 235 VAL A CA 1
ATOM 1925 C C . VAL A 1 235 ? -2.967 -15.594 -25.859 1 98.25 235 VAL A C 1
ATOM 1927 O O . VAL A 1 235 ? -4.168 -15.82 -25.703 1 98.25 235 VAL A O 1
ATOM 1930 N N . LYS A 1 236 ? -2.553 -14.438 -25.969 1 97.56 236 LYS A N 1
ATOM 1931 C CA . LYS A 1 236 ? -3.344 -13.273 -26.359 1 97.56 236 LYS A CA 1
ATOM 1932 C C . LYS A 1 236 ? -2.562 -12.367 -27.297 1 97.56 236 LYS A C 1
ATOM 1934 O O . LYS A 1 236 ? -1.562 -11.758 -26.906 1 97.56 236 LYS A O 1
ATOM 1939 N N . ASN A 1 237 ? -2.98 -12.219 -28.562 1 96 237 ASN A N 1
ATOM 1940 C CA . ASN A 1 237 ? -2.432 -11.312 -29.578 1 96 237 ASN A CA 1
ATOM 1941 C C . ASN A 1 237 ? -0.942 -11.555 -29.797 1 96 237 ASN A C 1
ATOM 1943 O O . ASN A 1 237 ? -0.126 -10.648 -29.594 1 96 237 ASN A O 1
ATOM 1947 N N . ARG A 1 238 ? -0.62 -12.742 -30.234 1 95.88 238 ARG A N 1
ATOM 1948 C CA . ARG A 1 238 ? 0.753 -13.141 -30.531 1 95.88 238 ARG A CA 1
ATOM 1949 C C . ARG A 1 238 ? 0.861 -13.727 -31.922 1 95.88 238 ARG A C 1
ATOM 1951 O O . ARG A 1 238 ? 1.441 -14.797 -32.125 1 95.88 238 ARG A O 1
ATOM 1958 N N . GLU A 1 239 ? 0.314 -13.008 -32.812 1 95.56 239 GLU A N 1
ATOM 1959 C CA . GLU A 1 239 ? 0.251 -13.492 -34.188 1 95.56 239 GLU A CA 1
ATOM 1960 C C . GLU A 1 239 ? 1.643 -13.82 -34.719 1 95.56 239 GLU A C 1
ATOM 1962 O O . GLU A 1 239 ? 1.828 -14.82 -35.406 1 95.56 239 GLU A O 1
ATOM 1967 N N . THR A 1 240 ? 2.627 -13.094 -34.375 1 93 240 THR A N 1
ATOM 1968 C CA . THR A 1 240 ? 3.959 -13.18 -34.938 1 93 240 THR A CA 1
ATOM 1969 C C . THR A 1 240 ? 4.734 -14.352 -34.375 1 93 240 THR A C 1
ATOM 1971 O O . THR A 1 240 ? 5.699 -14.828 -34.969 1 93 240 THR A O 1
ATOM 1974 N N . THR A 1 241 ? 4.297 -14.859 -33.188 1 94.75 241 THR A N 1
ATOM 1975 C CA . THR A 1 241 ? 5.18 -15.797 -32.5 1 94.75 241 THR A CA 1
ATOM 1976 C C . THR A 1 241 ? 4.469 -17.125 -32.281 1 94.75 241 THR A C 1
ATOM 1978 O O . THR A 1 241 ? 5.117 -18.172 -32.125 1 94.75 241 THR A O 1
ATOM 1981 N N . ILE A 1 242 ? 3.205 -17.203 -32.312 1 97.19 242 ILE A N 1
ATOM 1982 C CA . ILE A 1 242 ? 2.432 -18.344 -31.844 1 97.19 242 ILE A CA 1
ATOM 1983 C C . ILE A 1 242 ? 2.721 -19.562 -32.75 1 97.19 242 ILE A C 1
ATOM 1985 O O . ILE A 1 242 ? 2.773 -20.688 -32.25 1 97.19 242 ILE A O 1
ATOM 1989 N N . GLU A 1 243 ? 2.873 -19.391 -34.031 1 97 243 GLU A N 1
ATOM 1990 C CA . GLU A 1 243 ? 3.111 -20.5 -34.938 1 97 243 GLU A CA 1
ATOM 1991 C C . GLU A 1 243 ? 4.418 -21.219 -34.625 1 97 243 GLU A C 1
ATOM 1993 O O . GLU A 1 243 ? 4.465 -22.438 -34.594 1 97 243 GLU A O 1
ATOM 1998 N N . ALA A 1 244 ? 5.457 -20.406 -34.469 1 95.88 244 ALA A N 1
ATOM 1999 C CA . ALA A 1 244 ? 6.754 -20.984 -34.125 1 95.88 244 ALA A CA 1
ATOM 2000 C C . ALA A 1 244 ? 6.668 -21.766 -32.812 1 95.88 244 ALA A C 1
ATOM 2002 O O . ALA A 1 244 ? 7.293 -22.828 -32.688 1 95.88 244 ALA A O 1
ATOM 2003 N N . ALA A 1 245 ? 5.977 -21.25 -31.828 1 97.38 245 ALA A N 1
ATOM 2004 C CA . ALA A 1 245 ? 5.797 -21.938 -30.547 1 97.38 245 ALA A CA 1
ATOM 2005 C C . ALA A 1 245 ? 5.125 -23.297 -30.75 1 97.38 245 ALA A C 1
ATOM 2007 O O . ALA A 1 245 ? 5.621 -24.312 -30.266 1 97.38 245 ALA A O 1
ATOM 2008 N N . ILE A 1 246 ? 4.035 -23.328 -31.516 1 98.31 246 ILE A N 1
ATOM 2009 C CA . ILE A 1 246 ? 3.283 -24.562 -31.75 1 98.31 246 ILE A CA 1
ATOM 2010 C C . ILE A 1 246 ? 4.168 -25.562 -32.469 1 98.31 246 ILE A C 1
ATOM 2012 O O . ILE A 1 246 ? 4.23 -26.734 -32.094 1 98.31 246 ILE A O 1
ATOM 2016 N N . ARG A 1 247 ? 4.887 -25.125 -33.438 1 97.88 247 ARG A N 1
ATOM 2017 C CA . ARG A 1 247 ? 5.746 -26 -34.219 1 97.88 247 ARG A CA 1
ATOM 2018 C C . ARG A 1 247 ? 6.84 -26.609 -33.344 1 97.88 247 ARG A C 1
ATOM 2020 O O . ARG A 1 247 ? 7.223 -27.766 -33.562 1 97.88 247 ARG A O 1
ATOM 2027 N N . SER A 1 248 ? 7.355 -25.828 -32.469 1 97.81 248 SER A N 1
ATOM 2028 C CA . SER A 1 248 ? 8.406 -26.328 -31.578 1 97.81 248 SER A CA 1
ATOM 2029 C C . SER A 1 248 ? 7.891 -27.469 -30.703 1 97.81 248 SER A C 1
ATOM 2031 O O . SER A 1 248 ? 8.664 -28.344 -30.297 1 97.81 248 SER A O 1
ATOM 2033 N N . VAL A 1 249 ? 6.617 -27.438 -30.344 1 98.5 249 VAL A N 1
ATOM 2034 C CA . VAL A 1 249 ? 6.02 -28.516 -29.562 1 98.5 249 VAL A CA 1
ATOM 2035 C C . VAL A 1 249 ? 5.762 -29.719 -30.469 1 98.5 249 VAL A C 1
ATOM 2037 O O . VAL A 1 249 ? 6.074 -30.859 -30.094 1 98.5 249 VAL A O 1
ATOM 2040 N N . LEU A 1 250 ? 5.215 -29.469 -31.656 1 98.12 250 LEU A N 1
ATOM 2041 C CA . LEU A 1 250 ? 4.836 -30.547 -32.562 1 98.12 250 LEU A CA 1
ATOM 2042 C C . LEU A 1 250 ? 6.062 -31.312 -33.031 1 98.12 250 LEU A C 1
ATOM 2044 O O . LEU A 1 250 ? 5.965 -32.469 -33.438 1 98.12 250 LEU A O 1
ATOM 2048 N N . ALA A 1 251 ? 7.184 -30.688 -32.938 1 97.88 251 ALA A N 1
ATOM 2049 C CA . ALA A 1 251 ? 8.43 -31.297 -33.406 1 97.88 251 ALA A CA 1
ATOM 2050 C C . ALA A 1 251 ? 9.016 -32.219 -32.312 1 97.88 251 ALA A C 1
ATOM 2052 O O . ALA A 1 251 ? 9.984 -32.938 -32.562 1 97.88 251 ALA A O 1
ATOM 2053 N N . GLN A 1 252 ? 8.414 -32.25 -31.172 1 98.38 252 GLN A N 1
ATOM 2054 C CA . GLN A 1 252 ? 8.969 -33 -30.062 1 98.38 252 GLN A CA 1
ATOM 2055 C C . GLN A 1 252 ? 8.898 -34.5 -30.344 1 98.38 252 GLN A C 1
ATOM 2057 O O . GLN A 1 252 ? 7.914 -35 -30.906 1 98.38 252 GLN A O 1
ATOM 2062 N N . LYS A 1 253 ? 9.977 -35.219 -29.953 1 98.12 253 LYS A N 1
ATOM 2063 C CA . LYS A 1 253 ? 10.047 -36.656 -29.984 1 98.12 253 LYS A CA 1
ATOM 2064 C C . LYS A 1 253 ? 9.906 -37.25 -28.578 1 98.12 253 LYS A C 1
ATOM 2066 O O . LYS A 1 253 ? 10.703 -36.938 -27.688 1 98.12 253 LYS A O 1
ATOM 2071 N N . ALA A 1 254 ? 8.844 -37.969 -28.344 1 97.31 254 ALA A N 1
ATOM 2072 C CA . ALA A 1 254 ? 8.562 -38.562 -27.031 1 97.31 254 ALA A CA 1
ATOM 2073 C C . ALA A 1 254 ? 8.086 -40 -27.156 1 97.31 254 ALA A C 1
ATOM 2075 O O . ALA A 1 254 ? 7.449 -40.375 -28.141 1 97.31 254 ALA A O 1
ATOM 2076 N N . ASN A 1 255 ? 8.422 -40.844 -26.203 1 97.88 255 ASN A N 1
ATOM 2077 C CA . ASN A 1 255 ? 7.969 -42.219 -26.203 1 97.88 255 ASN A CA 1
ATOM 2078 C C . ASN A 1 255 ? 6.594 -42.375 -25.562 1 97.88 255 ASN A C 1
ATOM 2080 O O . ASN A 1 255 ? 6.195 -43.469 -25.188 1 97.88 255 ASN A O 1
ATOM 2084 N N . PHE A 1 256 ? 5.918 -41.281 -25.344 1 97.38 256 PHE A N 1
ATOM 2085 C CA . PHE A 1 256 ? 4.578 -41.219 -24.766 1 97.38 256 PHE A CA 1
ATOM 2086 C C . PHE A 1 256 ? 3.686 -40.281 -25.578 1 97.38 256 PHE A C 1
ATOM 2088 O O . PHE A 1 256 ? 4.176 -39.5 -26.375 1 97.38 256 PHE A O 1
ATOM 2095 N N . LYS A 1 257 ? 2.354 -40.375 -25.359 1 97.56 257 LYS A N 1
ATOM 2096 C CA . LYS A 1 257 ? 1.393 -39.5 -26.031 1 97.56 257 LYS A CA 1
ATOM 2097 C C . LYS A 1 257 ? 1.353 -38.125 -25.375 1 97.56 257 LYS A C 1
ATOM 2099 O O . LYS A 1 257 ? 1.314 -38 -24.156 1 97.56 257 LYS A O 1
ATOM 2104 N N . TYR A 1 258 ? 1.399 -37.125 -26.172 1 98.56 258 TYR A N 1
ATOM 2105 C CA . TYR A 1 258 ? 1.282 -35.75 -25.672 1 98.56 258 TYR A CA 1
ATOM 2106 C C . TYR A 1 258 ? 0.398 -34.906 -26.578 1 98.56 258 TYR A C 1
ATOM 2108 O O . TYR A 1 258 ? 0.081 -35.312 -27.703 1 98.56 258 TYR A O 1
ATOM 2116 N N . ASN A 1 259 ? -0.082 -33.812 -26.078 1 98.62 259 ASN A N 1
ATOM 2117 C CA . ASN A 1 259 ? -0.846 -32.844 -26.844 1 98.62 259 ASN A CA 1
ATOM 2118 C C . ASN A 1 259 ? -0.534 -31.406 -26.422 1 98.62 259 ASN A C 1
ATOM 2120 O O . ASN A 1 259 ? 0.345 -31.172 -25.594 1 98.62 259 ASN A O 1
ATOM 2124 N N . ILE A 1 260 ? -1.128 -30.484 -27.203 1 98.56 260 ILE A N 1
ATOM 2125 C CA . ILE A 1 260 ? -0.979 -29.062 -26.969 1 98.56 260 ILE A CA 1
ATOM 2126 C C . ILE A 1 260 ? -2.342 -28.438 -26.656 1 98.56 260 ILE A C 1
ATOM 2128 O O . ILE A 1 260 ? -3.309 -28.656 -27.391 1 98.56 260 ILE A O 1
ATOM 2132 N N . LEU A 1 261 ? -2.418 -27.797 -25.516 1 98.75 261 LEU A N 1
ATOM 2133 C CA . LEU A 1 261 ? -3.598 -26.984 -25.203 1 98.75 261 LEU A CA 1
ATOM 2134 C C . LEU A 1 261 ? -3.293 -25.5 -25.344 1 98.75 261 LEU A C 1
ATOM 2136 O O . LEU A 1 261 ? -2.646 -24.906 -24.469 1 98.75 261 LEU A O 1
ATOM 2140 N N . VAL A 1 262 ? -3.75 -24.891 -26.422 1 98.81 262 VAL A N 1
ATOM 2141 C CA . VAL A 1 262 ? -3.57 -23.453 -26.656 1 98.81 262 VAL A CA 1
ATOM 2142 C C . VAL A 1 262 ? -4.797 -22.688 -26.172 1 98.81 262 VAL A C 1
ATOM 2144 O O . VAL A 1 262 ? -5.875 -22.797 -26.75 1 98.81 262 VAL A O 1
ATOM 2147 N N . ILE A 1 263 ? -4.648 -22 -25.047 1 98.81 263 ILE A N 1
ATOM 2148 C CA . ILE A 1 263 ? -5.742 -21.203 -24.516 1 98.81 263 ILE A CA 1
ATOM 2149 C C . ILE A 1 263 ? -5.688 -19.797 -25.094 1 98.81 263 ILE A C 1
ATOM 2151 O O . ILE A 1 263 ? -5 -18.922 -24.562 1 98.81 263 ILE A O 1
ATOM 2155 N N . ASP A 1 264 ? -6.512 -19.562 -26.125 1 98.69 264 ASP A N 1
ATOM 2156 C CA . ASP A 1 264 ? -6.574 -18.297 -26.844 1 98.69 264 ASP A CA 1
ATOM 2157 C C . ASP A 1 264 ? -7.527 -17.328 -26.156 1 98.69 264 ASP A C 1
ATOM 2159 O O . ASP A 1 264 ? -8.734 -17.328 -26.438 1 98.69 264 ASP A O 1
ATOM 2163 N N . ASN A 1 265 ? -6.93 -16.516 -25.281 1 98.19 265 ASN A N 1
ATOM 2164 C CA . ASN A 1 265 ? -7.68 -15.602 -24.422 1 98.19 265 ASN A CA 1
ATOM 2165 C C . ASN A 1 265 ? -8.203 -14.398 -25.219 1 98.19 265 ASN A C 1
ATOM 2167 O O . ASN A 1 265 ? -7.934 -13.25 -24.859 1 98.19 265 ASN A O 1
ATOM 2171 N N . HIS A 1 266 ? -8.883 -14.617 -26.312 1 97.19 266 HIS A N 1
ATOM 2172 C CA . HIS A 1 266 ? -9.633 -13.672 -27.141 1 97.19 266 HIS A CA 1
ATOM 2173 C C . HIS A 1 266 ? -8.688 -12.766 -27.938 1 97.19 266 HIS A C 1
ATOM 2175 O O . HIS A 1 266 ? -8.805 -11.539 -27.875 1 97.19 266 HIS A O 1
ATOM 2181 N N . SER A 1 267 ? -7.824 -13.414 -28.719 1 97.75 267 SER A N 1
ATOM 2182 C CA . SER A 1 267 ? -6.926 -12.664 -29.594 1 97.75 267 SER A CA 1
ATOM 2183 C C . SER A 1 267 ? -7.695 -11.961 -30.703 1 97.75 267 SER A C 1
ATOM 2185 O O . SER A 1 267 ? -8.711 -12.469 -31.172 1 97.75 267 SER A O 1
ATOM 2187 N N . THR A 1 268 ? -7.188 -10.758 -31.047 1 97.38 268 THR A N 1
ATOM 2188 C CA . THR A 1 268 ? -7.855 -9.969 -32.094 1 97.38 268 THR A CA 1
ATOM 2189 C C . THR A 1 268 ? -6.891 -9.617 -33.219 1 97.38 268 THR A C 1
ATOM 2191 O O . THR A 1 268 ? -7.215 -8.812 -34.094 1 97.38 268 THR A O 1
ATOM 2194 N N . ASP A 1 269 ? -5.758 -10.172 -33.312 1 97.12 269 ASP A N 1
ATOM 2195 C CA . ASP A 1 269 ? -4.707 -9.695 -34.188 1 97.12 269 ASP A CA 1
ATOM 2196 C C . ASP A 1 269 ? -4.367 -10.742 -35.25 1 97.12 269 ASP A C 1
ATOM 2198 O O . ASP A 1 269 ? -3.303 -10.688 -35.875 1 97.12 269 ASP A O 1
ATOM 2202 N N . GLY A 1 270 ? -5.109 -11.75 -35.438 1 97.38 270 GLY A N 1
ATOM 2203 C CA . GLY A 1 270 ? -4.824 -12.812 -36.375 1 97.38 270 GLY A CA 1
ATOM 2204 C C . GLY A 1 270 ? -4.273 -14.07 -35.719 1 97.38 270 GLY A C 1
ATOM 2205 O O . GLY A 1 270 ? -4.094 -15.094 -36.375 1 97.38 270 GLY A O 1
ATOM 2206 N N . THR A 1 271 ? -3.996 -14.062 -34.406 1 98.19 271 THR A N 1
ATOM 2207 C CA . THR A 1 271 ? -3.477 -15.188 -33.656 1 98.19 271 THR A CA 1
ATOM 2208 C C . THR A 1 271 ? -4.406 -16.391 -33.75 1 98.19 271 THR A C 1
ATOM 2210 O O . THR A 1 271 ? -3.951 -17.516 -34 1 98.19 271 THR A O 1
ATOM 2213 N N . THR A 1 272 ? -5.633 -16.141 -33.656 1 98.19 272 THR A N 1
ATOM 2214 C CA . THR A 1 272 ? -6.633 -17.203 -33.688 1 98.19 272 THR A CA 1
ATOM 2215 C C . THR A 1 272 ? -6.559 -17.953 -35.031 1 98.19 272 THR A C 1
ATOM 2217 O O . THR A 1 272 ? -6.605 -19.188 -35.062 1 98.19 272 THR A O 1
ATOM 2220 N N . GLU A 1 273 ? -6.434 -17.203 -36.094 1 97.69 273 GLU A N 1
ATOM 2221 C CA . GLU A 1 273 ? -6.355 -17.781 -37.438 1 97.69 273 GLU A CA 1
ATOM 2222 C C . GLU A 1 273 ? -5.102 -18.641 -37.594 1 97.69 273 GLU A C 1
ATOM 2224 O O . GLU A 1 273 ? -5.137 -19.688 -38.25 1 97.69 273 GLU A O 1
ATOM 2229 N N . LYS A 1 274 ? -4.047 -18.125 -37.062 1 97.75 274 LYS A N 1
ATOM 2230 C CA . LYS A 1 274 ? -2.799 -18.891 -37.125 1 97.75 274 LYS A CA 1
ATOM 2231 C C . LYS A 1 274 ? -2.93 -20.234 -36.406 1 97.75 274 LYS A C 1
ATOM 2233 O O . LYS A 1 274 ? -2.432 -21.25 -36.906 1 97.75 274 LYS A O 1
ATOM 2238 N N . ILE A 1 275 ? -3.525 -20.219 -35.25 1 98.25 275 ILE A N 1
ATOM 2239 C CA . ILE A 1 275 ? -3.715 -21.453 -34.5 1 98.25 275 ILE A CA 1
ATOM 2240 C C . ILE A 1 275 ? -4.629 -22.406 -35.281 1 98.25 275 ILE A C 1
ATOM 2242 O O . ILE A 1 275 ? -4.402 -23.625 -35.312 1 98.25 275 ILE A O 1
ATOM 2246 N N . ASP A 1 276 ? -5.617 -21.844 -35.906 1 97 276 ASP A N 1
ATOM 2247 C CA . ASP A 1 276 ? -6.629 -22.625 -36.625 1 97 276 ASP A CA 1
ATOM 2248 C C . ASP A 1 276 ? -6.004 -23.406 -37.781 1 97 276 ASP A C 1
ATOM 2250 O O . ASP A 1 276 ? -6.578 -24.391 -38.25 1 97 276 ASP A O 1
ATOM 2254 N N . GLN A 1 277 ? -4.898 -22.984 -38.281 1 96.81 277 GLN A N 1
ATOM 2255 C CA . GLN A 1 277 ? -4.199 -23.688 -39.375 1 96.81 277 GLN A CA 1
ATOM 2256 C C . GLN A 1 277 ? -3.809 -25.094 -38.938 1 96.81 277 GLN A C 1
ATOM 2258 O O . GLN A 1 277 ? -3.553 -25.969 -39.75 1 96.81 277 GLN A O 1
ATOM 2263 N N . TYR A 1 278 ? -3.777 -25.312 -37.656 1 97.56 278 TYR A N 1
ATOM 2264 C CA . TYR A 1 278 ? -3.357 -26.609 -37.156 1 97.56 278 TYR A CA 1
ATOM 2265 C C . TYR A 1 278 ? -4.559 -27.438 -36.719 1 97.56 278 TYR A C 1
ATOM 2267 O O . TYR A 1 278 ? -4.41 -28.422 -35.969 1 97.56 278 TYR A O 1
ATOM 2275 N N . LYS A 1 279 ? -5.703 -27.078 -37.062 1 94.69 279 LYS A N 1
ATOM 2276 C CA . LYS A 1 279 ? -6.941 -27.719 -36.625 1 94.69 279 LYS A CA 1
ATOM 2277 C C . LYS A 1 279 ? -6.969 -29.188 -37.031 1 94.69 279 LYS A C 1
ATOM 2279 O O . LYS A 1 279 ? -7.648 -29.984 -36.375 1 94.69 279 LYS A O 1
ATOM 2284 N N . ASN A 1 280 ? -6.242 -29.594 -38.062 1 96 280 ASN A N 1
ATOM 2285 C CA . ASN A 1 280 ? -6.262 -30.969 -38.562 1 96 280 ASN A CA 1
ATOM 2286 C C . ASN A 1 280 ? -5.25 -31.828 -37.812 1 96 280 ASN A C 1
ATOM 2288 O O . ASN A 1 280 ? -5.258 -33.062 -37.938 1 96 280 ASN A O 1
ATOM 2292 N N . ASP A 1 281 ? -4.41 -31.312 -37.094 1 97.12 281 ASP A N 1
ATOM 2293 C CA . ASP A 1 281 ? -3.525 -32.062 -36.219 1 97.12 281 ASP A CA 1
ATOM 2294 C C . ASP A 1 281 ? -4.207 -32.375 -34.875 1 97.12 281 ASP A C 1
ATOM 2296 O O . ASP A 1 281 ? -4.449 -31.484 -34.062 1 97.12 281 ASP A O 1
ATOM 2300 N N . GLU A 1 282 ? -4.422 -33.625 -34.594 1 95.69 282 GLU A N 1
ATOM 2301 C CA . GLU A 1 282 ? -5.207 -34.062 -33.469 1 95.69 282 GLU A CA 1
ATOM 2302 C C . GLU A 1 282 ? -4.512 -33.719 -32.156 1 95.69 282 GLU A C 1
ATOM 2304 O O . GLU A 1 282 ? -5.137 -33.719 -31.078 1 95.69 282 GLU A O 1
ATOM 2309 N N . ARG A 1 283 ? -3.281 -33.438 -32.188 1 97.69 283 ARG A N 1
ATOM 2310 C CA . ARG A 1 283 ? -2.543 -33.094 -30.969 1 97.69 283 ARG A CA 1
ATOM 2311 C C . ARG A 1 283 ? -2.844 -31.656 -30.531 1 97.69 283 ARG A C 1
ATOM 2313 O O . ARG A 1 283 ? -2.629 -31.312 -29.359 1 97.69 283 ARG A O 1
ATOM 2320 N N . VAL A 1 284 ? -3.287 -30.844 -31.453 1 98.44 284 VAL A N 1
ATOM 2321 C CA . VAL A 1 284 ? -3.471 -29.422 -31.156 1 98.44 284 VAL A CA 1
ATOM 2322 C C . VAL A 1 284 ? -4.918 -29.156 -30.734 1 98.44 284 VAL A C 1
ATOM 2324 O O . VAL A 1 284 ? -5.844 -29.375 -31.531 1 98.44 284 VAL A O 1
ATOM 2327 N N . VAL A 1 285 ? -5.09 -28.797 -29.516 1 98.31 285 VAL A N 1
ATOM 2328 C CA . VAL A 1 285 ? -6.398 -28.406 -29 1 98.31 285 VAL A CA 1
ATOM 2329 C C . VAL A 1 285 ? -6.465 -26.891 -28.859 1 98.31 285 VAL A C 1
ATOM 2331 O O . VAL A 1 285 ? -5.762 -26.297 -28.031 1 98.31 285 VAL A O 1
ATOM 2334 N N . HIS A 1 286 ? -7.234 -26.25 -29.688 1 98.25 286 HIS A N 1
ATOM 2335 C CA . HIS A 1 286 ? -7.445 -24.812 -29.672 1 98.25 286 HIS A CA 1
ATOM 2336 C C . HIS A 1 286 ? -8.656 -24.438 -28.812 1 98.25 286 HIS A C 1
ATOM 2338 O O . HIS A 1 286 ? -9.789 -24.812 -29.141 1 98.25 286 HIS A O 1
ATOM 2344 N N . ILE A 1 287 ? -8.43 -23.781 -27.703 1 97.94 287 ILE A N 1
ATOM 2345 C CA . ILE A 1 287 ? -9.492 -23.438 -26.766 1 97.94 287 ILE A CA 1
ATOM 2346 C C . ILE A 1 287 ? -9.703 -21.922 -26.75 1 97.94 287 ILE A C 1
ATOM 2348 O O . ILE A 1 287 ? -8.789 -21.156 -26.422 1 97.94 287 ILE A O 1
ATOM 2352 N N . VAL A 1 288 ? -10.805 -21.438 -27.125 1 98.06 288 VAL A N 1
ATOM 2353 C CA . VAL A 1 288 ? -11.25 -20.062 -26.891 1 98.06 288 VAL A CA 1
ATOM 2354 C C . VAL A 1 288 ? -12.266 -20.031 -25.75 1 98.06 288 VAL A C 1
ATOM 2356 O O . VAL A 1 288 ? -13.398 -20.484 -25.906 1 98.06 288 VAL A O 1
ATOM 2359 N N . PRO A 1 289 ? -11.82 -19.5 -24.625 1 97.75 289 PRO A N 1
ATOM 2360 C CA . PRO A 1 289 ? -12.695 -19.562 -23.453 1 97.75 289 PRO A CA 1
ATOM 2361 C C . PRO A 1 289 ? -14.031 -18.859 -23.672 1 97.75 289 PRO A C 1
ATOM 2363 O O . PRO A 1 289 ? -14.086 -17.844 -24.375 1 97.75 289 PRO A O 1
ATOM 2366 N N . GLU A 1 290 ? -15.07 -19.391 -23.031 1 95.75 290 GLU A N 1
ATOM 2367 C CA . GLU A 1 290 ? -16.359 -18.719 -23.047 1 95.75 290 GLU A CA 1
ATOM 2368 C C . GLU A 1 290 ? -16.344 -17.469 -22.156 1 95.75 290 GLU A C 1
ATOM 2370 O O . GLU A 1 290 ? -17.031 -16.5 -22.453 1 95.75 290 GLU A O 1
ATOM 2375 N N . ARG A 1 291 ? -15.578 -17.578 -21.219 1 95.44 291 ARG A N 1
ATOM 2376 C CA . ARG A 1 291 ? -15.461 -16.453 -20.281 1 95.44 291 ARG A CA 1
ATOM 2377 C C . ARG A 1 291 ? -14.422 -15.445 -20.75 1 95.44 291 ARG A C 1
ATOM 2379 O O . ARG A 1 291 ? -13.555 -15.781 -21.562 1 95.44 291 ARG A O 1
ATOM 2386 N N . ASN A 1 292 ? -14.5 -14.148 -20.188 1 94.31 292 ASN A N 1
ATOM 2387 C CA . ASN A 1 292 ? -13.617 -13.078 -20.625 1 94.31 292 ASN A CA 1
ATOM 2388 C C . ASN A 1 292 ? -12.852 -12.453 -19.469 1 94.31 292 ASN A C 1
ATOM 2390 O O . ASN A 1 292 ? -12.398 -11.312 -19.547 1 94.31 292 ASN A O 1
ATOM 2394 N N . ASP A 1 293 ? -12.75 -13.109 -18.312 1 95.88 293 ASP A N 1
ATOM 2395 C CA . ASP A 1 293 ? -12.148 -12.539 -17.109 1 95.88 293 ASP A CA 1
ATOM 2396 C C . ASP A 1 293 ? -10.836 -13.242 -16.766 1 95.88 293 ASP A C 1
ATOM 2398 O O . ASP A 1 293 ? -10.367 -13.172 -15.633 1 95.88 293 ASP A O 1
ATOM 2402 N N . LEU A 1 294 ? -10.195 -13.883 -17.734 1 97.94 294 LEU A N 1
ATOM 2403 C CA . LEU A 1 294 ? -9.031 -14.703 -17.438 1 97.94 294 LEU A CA 1
ATOM 2404 C C . LEU A 1 294 ? -7.738 -13.914 -17.609 1 97.94 294 LEU A C 1
ATOM 2406 O O . LEU A 1 294 ? -7.57 -13.211 -18.609 1 97.94 294 LEU A O 1
ATOM 2410 N N . GLY A 1 295 ? -6.891 -13.969 -16.594 1 97.38 295 GLY A N 1
ATOM 2411 C CA . GLY A 1 295 ? -5.48 -13.688 -16.797 1 97.38 295 GLY A CA 1
ATOM 2412 C C . GLY A 1 295 ? -4.684 -14.906 -17.219 1 97.38 295 GLY A C 1
ATOM 2413 O O . GLY A 1 295 ? -5.262 -15.922 -17.609 1 97.38 295 GLY A O 1
ATOM 2414 N N . ILE A 1 296 ? -3.402 -14.82 -17.172 1 97.69 296 ILE A N 1
ATOM 2415 C CA . ILE A 1 296 ? -2.547 -15.945 -17.547 1 97.69 296 ILE A CA 1
ATOM 2416 C C . ILE A 1 296 ? -2.807 -17.125 -16.609 1 97.69 296 ILE A C 1
ATOM 2418 O O . ILE A 1 296 ? -2.939 -18.266 -17.047 1 97.69 296 ILE A O 1
ATOM 2422 N N . GLY A 1 297 ? -2.887 -16.781 -15.289 1 98.5 297 GLY A N 1
ATOM 2423 C CA . GLY A 1 297 ? -3.17 -17.828 -14.328 1 98.5 297 GLY A CA 1
ATOM 2424 C C . GLY A 1 297 ? -4.523 -18.484 -14.539 1 98.5 297 GLY A C 1
ATOM 2425 O O . GLY A 1 297 ? -4.68 -19.688 -14.328 1 98.5 297 GLY A O 1
ATOM 2426 N N . GLY A 1 298 ? -5.488 -17.656 -14.906 1 98.62 298 GLY A N 1
ATOM 2427 C CA . GLY A 1 298 ? -6.785 -18.203 -15.258 1 98.62 298 GLY A CA 1
ATOM 2428 C C . GLY A 1 298 ? -6.723 -19.141 -16.453 1 98.62 298 GLY A C 1
ATOM 2429 O O . GLY A 1 298 ? -7.383 -20.188 -16.469 1 98.62 298 GLY A O 1
ATOM 2430 N N . CYS A 1 299 ? -5.961 -18.828 -17.469 1 98.69 299 CYS A N 1
ATOM 2431 C CA . CYS A 1 299 ? -5.766 -19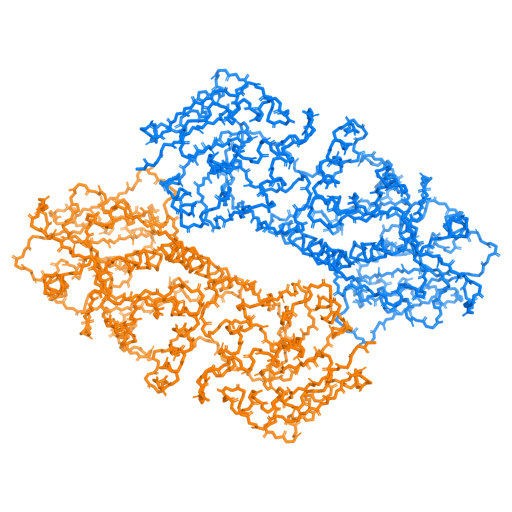.672 -18.641 1 98.69 299 CYS A CA 1
ATOM 2432 C C . CYS A 1 299 ? -5.113 -21 -18.234 1 98.69 299 CYS A C 1
ATOM 2434 O O . CYS A 1 299 ? -5.484 -22.062 -18.75 1 98.69 299 CYS A O 1
ATOM 2436 N N . TRP A 1 300 ? -4.164 -20.922 -17.375 1 98.75 300 TRP A N 1
ATOM 2437 C CA . TRP A 1 300 ? -3.537 -22.125 -16.859 1 98.75 300 TRP A CA 1
ATOM 2438 C C . TRP A 1 300 ? -4.566 -23.031 -16.188 1 98.75 300 TRP A C 1
ATOM 2440 O O . TRP A 1 300 ? -4.59 -24.25 -16.422 1 98.75 300 TRP A O 1
ATOM 2450 N N . ASN A 1 301 ? -5.383 -22.406 -15.344 1 98.75 301 ASN A N 1
ATOM 2451 C CA . ASN A 1 301 ? -6.41 -23.188 -14.664 1 98.75 301 ASN A CA 1
ATOM 2452 C C . ASN A 1 301 ? -7.355 -23.844 -15.664 1 98.75 301 ASN A C 1
ATOM 2454 O O . ASN A 1 301 ? -7.73 -25.016 -15.484 1 98.75 301 ASN A O 1
ATOM 2458 N N . LEU A 1 302 ? -7.738 -23.094 -16.672 1 98.38 302 LEU A N 1
ATOM 2459 C CA . LEU A 1 302 ? -8.586 -23.688 -17.703 1 98.38 302 LEU A CA 1
ATOM 2460 C C . LEU A 1 302 ? -7.879 -24.859 -18.375 1 98.38 302 LEU A C 1
ATOM 2462 O O . LEU A 1 302 ? -8.5 -25.891 -18.672 1 98.38 302 LEU A O 1
ATOM 2466 N N . GLY A 1 303 ? -6.605 -24.703 -18.641 1 98.62 303 GLY A N 1
ATOM 2467 C CA . GLY A 1 303 ? -5.816 -25.75 -19.281 1 98.62 303 GLY A CA 1
ATOM 2468 C C . GLY A 1 303 ? -5.68 -27 -18.438 1 98.62 303 GLY A C 1
ATOM 2469 O O . GLY A 1 303 ? -5.977 -28.109 -18.906 1 98.62 303 GLY A O 1
ATOM 2470 N N . ILE A 1 304 ? -5.32 -26.828 -17.188 1 98.44 304 ILE A N 1
ATOM 2471 C CA . ILE A 1 304 ? -5.02 -28 -16.359 1 98.44 304 ILE A CA 1
ATOM 2472 C C . ILE A 1 304 ? -6.312 -28.719 -15.984 1 98.44 304 ILE A C 1
ATOM 2474 O O . ILE A 1 304 ? -6.297 -29.891 -15.625 1 98.44 304 ILE A O 1
ATOM 2478 N N . HIS A 1 305 ? -7.41 -28.031 -16.078 1 97.75 305 HIS A N 1
ATOM 2479 C CA . HIS A 1 305 ? -8.672 -28.672 -15.742 1 97.75 305 HIS A CA 1
ATOM 2480 C C . HIS A 1 305 ? -9.359 -29.219 -17 1 97.75 305 HIS A C 1
ATOM 2482 O O . HIS A 1 305 ? -10.422 -29.828 -16.906 1 97.75 305 HIS A O 1
ATOM 2488 N N . HIS A 1 306 ? -8.828 -28.922 -18.188 1 97.88 306 HIS A N 1
ATOM 2489 C CA . HIS A 1 306 ? -9.391 -29.469 -19.422 1 97.88 306 HIS A CA 1
ATOM 2490 C C . HIS A 1 306 ? -9.344 -31 -19.422 1 97.88 306 HIS A C 1
ATOM 2492 O O . HIS A 1 306 ? -8.359 -31.594 -18.969 1 97.88 306 HIS A O 1
ATOM 2498 N N . PRO A 1 307 ? -10.328 -31.609 -19.953 1 96.62 307 PRO A N 1
ATOM 2499 C CA . PRO A 1 307 ? -10.383 -33.062 -19.922 1 96.62 307 PRO A CA 1
ATOM 2500 C C . PRO A 1 307 ? -9.234 -33.719 -20.672 1 96.62 307 PRO A C 1
ATOM 2502 O O . PRO A 1 307 ? -8.844 -34.844 -20.359 1 96.62 307 PRO A O 1
ATOM 2505 N N . LYS A 1 308 ? -8.648 -33.062 -21.594 1 97.69 308 LYS A N 1
ATOM 2506 C CA . LYS A 1 308 ? -7.574 -33.625 -22.406 1 97.69 308 LYS A CA 1
ATOM 2507 C C . LYS A 1 308 ? -6.207 -33.312 -21.812 1 97.69 308 LYS A C 1
ATOM 2509 O O . LYS A 1 308 ? -5.176 -33.688 -22.375 1 97.69 308 LYS A O 1
ATOM 2514 N N . CYS A 1 309 ? -6.242 -32.625 -20.703 1 98.19 309 CYS A N 1
ATOM 2515 C CA . CYS A 1 309 ? -4.953 -32.312 -20.078 1 98.19 309 CYS A CA 1
ATOM 2516 C C . CYS A 1 309 ? -4.285 -33.594 -19.578 1 98.19 309 CYS A C 1
ATOM 2518 O O . CYS A 1 309 ? -4.938 -34.438 -18.969 1 98.19 309 CYS A O 1
ATOM 2520 N N . GLY A 1 310 ? -3.025 -33.719 -19.828 1 98.19 310 GLY A N 1
ATOM 2521 C CA . GLY A 1 310 ? -2.283 -34.906 -19.484 1 98.19 310 GLY A CA 1
ATOM 2522 C C . GLY A 1 310 ? -1.818 -34.938 -18.031 1 98.19 310 GLY A C 1
ATOM 2523 O O . GLY A 1 310 ? -2.123 -34.031 -17.266 1 98.19 310 GLY A O 1
ATOM 2524 N N . LYS A 1 311 ? -1.116 -36 -17.734 1 98 311 LYS A N 1
ATOM 2525 C CA . LYS A 1 311 ? -0.613 -36.281 -16.391 1 98 311 LYS A CA 1
ATOM 2526 C C . LYS A 1 311 ? 0.334 -35.156 -15.93 1 98 311 LYS A C 1
ATOM 2528 O O . LYS A 1 311 ? 0.35 -34.812 -14.758 1 98 311 LYS A O 1
ATOM 2533 N N . PHE A 1 312 ? 1.11 -34.688 -16.859 1 98.44 312 PHE A N 1
ATOM 2534 C CA . PHE A 1 312 ? 2.02 -33.594 -16.594 1 98.44 312 PHE A CA 1
ATOM 2535 C C . PHE A 1 312 ? 1.69 -32.406 -17.484 1 98.44 312 PHE A C 1
ATOM 2537 O O . PHE A 1 312 ? 1.557 -32.531 -18.703 1 98.44 312 PHE A O 1
ATOM 2544 N N . ALA A 1 313 ? 1.454 -31.219 -16.906 1 98.75 313 ALA A N 1
ATOM 2545 C CA . ALA A 1 313 ? 1.219 -29.969 -17.625 1 98.75 313 ALA A CA 1
ATOM 2546 C C . ALA A 1 313 ? 2.51 -29.172 -17.781 1 98.75 313 ALA A C 1
ATOM 2548 O O . ALA A 1 313 ? 3.131 -28.797 -16.781 1 98.75 313 ALA A O 1
ATOM 2549 N N . VAL A 1 314 ? 2.914 -28.891 -18.984 1 98.81 314 VAL A N 1
ATOM 2550 C CA . VAL A 1 314 ? 4.223 -28.297 -19.25 1 98.81 314 VAL A CA 1
ATOM 2551 C C . VAL A 1 314 ? 4.055 -26.922 -19.859 1 98.81 314 VAL A C 1
ATOM 2553 O O . VAL A 1 314 ? 3.244 -26.719 -20.781 1 98.81 314 VAL A O 1
ATOM 2556 N N . GLN A 1 315 ? 4.844 -25.984 -19.375 1 98.5 315 GLN A N 1
ATOM 2557 C CA . GLN A 1 315 ? 4.742 -24.578 -19.781 1 98.5 315 GLN A CA 1
ATOM 2558 C C . GLN A 1 315 ? 5.422 -24.344 -21.141 1 98.5 315 GLN A C 1
ATOM 2560 O O . GLN A 1 315 ? 6.535 -24.828 -21.359 1 98.5 315 GLN A O 1
ATOM 2565 N N . LEU A 1 316 ? 4.766 -23.625 -21.969 1 98.25 316 LEU A N 1
ATOM 2566 C CA . LEU A 1 316 ? 5.395 -22.891 -23.062 1 98.25 316 LEU A CA 1
ATOM 2567 C C . LEU A 1 316 ? 4.699 -21.547 -23.281 1 98.25 316 LEU A C 1
ATOM 2569 O O . LEU A 1 316 ? 3.498 -21.516 -23.562 1 98.25 316 LEU A O 1
ATOM 2573 N N . ASP A 1 317 ? 5.453 -20.5 -23.078 1 95.75 317 ASP A N 1
ATOM 2574 C CA . ASP A 1 317 ? 4.891 -19.188 -23.406 1 95.75 317 ASP A CA 1
ATOM 2575 C C . ASP A 1 317 ? 4.738 -19 -24.906 1 95.75 317 ASP A C 1
ATOM 2577 O O . ASP A 1 317 ? 5.551 -19.516 -25.688 1 95.75 317 ASP A O 1
ATOM 2581 N N . SER A 1 318 ? 3.746 -18.234 -25.297 1 95.81 318 SER A N 1
ATOM 2582 C CA . SER A 1 318 ? 3.348 -18.109 -26.703 1 95.81 318 SER A CA 1
ATOM 2583 C C . SER A 1 318 ? 4.414 -17.391 -27.516 1 95.81 318 SER A C 1
ATOM 2585 O O . SER A 1 318 ? 4.363 -17.391 -28.75 1 95.81 318 SER A O 1
ATOM 2587 N N . ASP A 1 319 ? 5.352 -16.781 -26.844 1 93.25 319 ASP A N 1
ATOM 2588 C CA . ASP A 1 319 ? 6.387 -16.047 -27.578 1 93.25 319 ASP A CA 1
ATOM 2589 C C . ASP A 1 319 ? 7.746 -16.719 -27.422 1 93.25 319 ASP A C 1
ATOM 2591 O O . ASP A 1 319 ? 8.781 -16.141 -27.75 1 93.25 319 ASP A O 1
ATOM 2595 N N . ASP A 1 320 ? 7.805 -17.938 -26.906 1 95.31 320 ASP A N 1
ATOM 2596 C CA . ASP A 1 320 ? 9.055 -18.656 -26.672 1 95.31 320 ASP A CA 1
ATOM 2597 C C . ASP A 1 320 ? 9.07 -19.984 -27.438 1 95.31 320 ASP A C 1
ATOM 2599 O O . ASP A 1 320 ? 8.117 -20.297 -28.156 1 95.31 320 ASP A O 1
ATOM 2603 N N . LEU A 1 321 ? 10.266 -20.719 -27.312 1 96.31 321 LEU A N 1
ATOM 2604 C CA . LEU A 1 321 ? 10.445 -21.984 -28.016 1 96.31 321 LEU A CA 1
ATOM 2605 C C . LEU A 1 321 ? 11.125 -23.016 -27.125 1 96.31 321 LEU A C 1
ATOM 2607 O O . LEU A 1 321 ? 11.875 -22.656 -26.219 1 96.31 321 LEU A O 1
ATOM 2611 N N . TYR A 1 322 ? 10.805 -24.203 -27.422 1 97.69 322 TYR A N 1
ATOM 2612 C CA . TYR A 1 322 ? 11.633 -25.25 -26.844 1 97.69 322 TYR A CA 1
ATOM 2613 C C . TYR A 1 322 ? 12.977 -25.344 -27.562 1 97.69 322 TYR A C 1
ATOM 2615 O O . TYR A 1 322 ? 13.062 -25.094 -28.766 1 97.69 322 TYR A O 1
ATOM 2623 N N . GLN A 1 323 ? 13.969 -25.703 -26.859 1 95.5 323 GLN A N 1
ATOM 2624 C CA . GLN A 1 323 ? 15.344 -25.703 -27.359 1 95.5 323 GLN A CA 1
ATOM 2625 C C . GLN A 1 323 ? 15.523 -26.719 -28.484 1 95.5 323 GLN A C 1
ATOM 2627 O O . GLN A 1 323 ? 16.25 -26.469 -29.453 1 95.5 323 GLN A O 1
ATOM 2632 N N . ASP A 1 324 ? 15.016 -27.922 -28.359 1 95.94 324 ASP A N 1
ATOM 2633 C CA . ASP A 1 324 ? 15.141 -28.953 -29.359 1 95.94 324 ASP A CA 1
ATOM 2634 C C . ASP A 1 324 ? 14.008 -29.969 -29.266 1 95.94 324 ASP A C 1
ATOM 2636 O O . ASP A 1 324 ? 12.992 -29.719 -28.609 1 95.94 324 ASP A O 1
ATOM 2640 N N . GLU A 1 325 ? 14.148 -31.109 -29.984 1 98.06 325 GLU A N 1
ATOM 2641 C CA . GLU A 1 325 ? 13.047 -32.062 -30.125 1 98.06 325 GLU A CA 1
ATOM 2642 C C . GLU A 1 325 ? 12.984 -33 -28.938 1 98.06 325 GLU A C 1
ATOM 2644 O O . GLU A 1 325 ? 12.141 -33.906 -28.891 1 98.06 325 GLU A O 1
ATOM 2649 N N . ASN A 1 326 ? 13.812 -32.812 -27.922 1 97.88 326 ASN A N 1
ATOM 2650 C CA . ASN A 1 326 ? 13.875 -33.75 -26.797 1 97.88 326 ASN A CA 1
ATOM 2651 C C . ASN A 1 326 ? 13.391 -33.125 -25.5 1 97.88 326 ASN A C 1
ATOM 2653 O O . ASN A 1 326 ? 13.391 -33.75 -24.453 1 97.88 326 ASN A O 1
ATOM 2657 N N . THR A 1 327 ? 12.977 -31.859 -25.547 1 98.19 327 THR A N 1
ATOM 2658 C CA . THR A 1 327 ? 12.633 -31.094 -24.359 1 98.19 327 THR A CA 1
ATOM 2659 C C . THR A 1 327 ? 11.531 -31.781 -23.562 1 98.19 327 THR A C 1
ATOM 2661 O O . THR A 1 327 ? 11.672 -31.984 -22.359 1 98.19 327 THR A O 1
ATOM 2664 N N . LEU A 1 328 ? 10.453 -32.156 -24.172 1 98.5 328 LEU A N 1
ATOM 2665 C CA . LEU A 1 328 ? 9.305 -32.75 -23.484 1 98.5 328 LEU A CA 1
ATOM 2666 C C . LEU A 1 328 ? 9.68 -34.062 -22.828 1 98.5 328 LEU A C 1
ATOM 2668 O O . LEU A 1 328 ? 9.281 -34.312 -21.688 1 98.5 328 LEU A O 1
ATOM 2672 N N . GLN A 1 329 ? 10.43 -34.938 -23.562 1 98.5 329 GLN A N 1
ATOM 2673 C CA . GLN A 1 329 ? 10.906 -36.188 -23 1 98.5 329 GLN A CA 1
ATOM 2674 C C . GLN A 1 329 ? 11.75 -35.969 -21.766 1 98.5 329 GLN A C 1
ATOM 2676 O O . GLN A 1 329 ? 11.594 -36.656 -20.75 1 98.5 329 GLN A O 1
ATOM 2681 N N . THR A 1 330 ? 12.641 -35.031 -21.844 1 98.5 330 THR A N 1
ATOM 2682 C CA . THR A 1 330 ? 13.539 -34.719 -20.734 1 98.5 330 THR A CA 1
ATOM 2683 C C . THR A 1 330 ? 12.75 -34.281 -19.5 1 98.5 330 THR A C 1
ATOM 2685 O O . THR A 1 330 ? 13.055 -34.688 -18.391 1 98.5 330 THR A O 1
ATOM 2688 N N . ILE A 1 331 ? 11.727 -33.469 -19.688 1 98.56 331 ILE A N 1
ATOM 2689 C CA . ILE A 1 331 ? 10.922 -32.938 -18.578 1 98.56 331 ILE A CA 1
ATOM 2690 C C . ILE A 1 331 ? 10.172 -34.094 -17.906 1 98.56 331 ILE A C 1
ATOM 2692 O O . ILE A 1 331 ? 10.188 -34.219 -16.688 1 98.56 331 ILE A O 1
ATOM 2696 N N . VAL A 1 332 ? 9.539 -34.938 -18.672 1 98.25 332 VAL A N 1
ATOM 2697 C CA . VAL A 1 332 ? 8.766 -36.031 -18.125 1 98.25 332 VAL A CA 1
ATOM 2698 C C . VAL A 1 332 ? 9.688 -37 -17.391 1 98.25 332 VAL A C 1
ATOM 2700 O O . VAL A 1 332 ? 9.359 -37.5 -16.297 1 98.25 332 VAL A O 1
ATOM 2703 N N . ASN A 1 333 ? 10.859 -37.281 -18 1 98.25 333 ASN A N 1
ATOM 2704 C CA . ASN A 1 333 ? 11.844 -38.094 -17.312 1 98.25 333 ASN A CA 1
ATOM 2705 C C . ASN A 1 333 ? 12.18 -37.531 -15.93 1 98.25 333 ASN A C 1
ATOM 2707 O O . ASN A 1 333 ? 12.328 -38.312 -14.969 1 98.25 333 ASN A O 1
ATOM 2711 N N . ALA A 1 334 ? 12.336 -36.312 -15.867 1 97.5 334 ALA A N 1
ATOM 2712 C CA . ALA A 1 334 ? 12.719 -35.656 -14.617 1 97.5 334 ALA A CA 1
ATOM 2713 C C . ALA A 1 334 ? 11.672 -35.906 -13.531 1 97.5 334 ALA A C 1
ATOM 2715 O O . ALA A 1 334 ? 12.008 -36.094 -12.359 1 97.5 334 ALA A O 1
ATOM 2716 N N . PHE A 1 335 ? 10.352 -35.844 -13.883 1 97.5 335 PHE A N 1
ATOM 2717 C CA . PHE A 1 335 ? 9.297 -36.125 -12.922 1 97.5 335 PHE A CA 1
ATOM 2718 C C . PHE A 1 335 ? 9.461 -37.5 -12.305 1 97.5 335 PHE A C 1
ATOM 2720 O O . PHE A 1 335 ? 9.398 -37.656 -11.086 1 97.5 335 PHE A O 1
ATOM 2727 N N . TYR A 1 336 ? 9.656 -38.469 -13.133 1 95.88 336 TYR A N 1
ATOM 2728 C CA . TYR A 1 336 ? 9.734 -39.844 -12.672 1 95.88 336 TYR A CA 1
ATOM 2729 C C . TYR A 1 336 ? 11.031 -40.094 -11.914 1 95.88 336 TYR A C 1
ATOM 2731 O O . TYR A 1 336 ? 11.039 -40.781 -10.898 1 95.88 336 TYR A O 1
ATOM 2739 N N . GLU A 1 337 ? 12.094 -39.531 -12.414 1 96.31 337 GLU A N 1
ATOM 2740 C CA . GLU A 1 337 ? 13.398 -39.75 -11.797 1 96.31 337 GLU A CA 1
ATOM 2741 C C . GLU A 1 337 ? 13.484 -39.062 -10.43 1 96.31 337 GLU A C 1
ATOM 2743 O O . GLU A 1 337 ? 14.078 -39.625 -9.5 1 96.31 337 GLU A O 1
ATOM 2748 N N . GLN A 1 338 ? 12.859 -37.906 -10.336 1 95.19 338 GLN A N 1
ATOM 2749 C CA . GLN A 1 338 ? 13.031 -37.125 -9.125 1 95.19 338 GLN A CA 1
ATOM 2750 C C . GLN A 1 338 ? 11.789 -37.219 -8.242 1 95.19 338 GLN A C 1
ATOM 2752 O O . GLN A 1 338 ? 11.773 -36.656 -7.133 1 95.19 338 GLN A O 1
ATOM 2757 N N . GLN A 1 339 ? 10.758 -37.812 -8.672 1 94.88 339 GLN A N 1
ATOM 2758 C CA . GLN A 1 339 ? 9.516 -38 -7.93 1 94.88 339 GLN A CA 1
ATOM 2759 C C . GLN A 1 339 ? 9.023 -36.688 -7.336 1 94.88 339 GLN A C 1
ATOM 2761 O O . GLN A 1 339 ? 8.789 -36.594 -6.133 1 94.88 339 GLN A O 1
ATOM 2766 N N . CYS A 1 340 ? 8.867 -35.688 -8.141 1 96.81 340 CYS A N 1
ATOM 2767 C CA . CYS A 1 340 ? 8.555 -34.344 -7.723 1 96.81 340 CYS A CA 1
ATOM 2768 C C . CYS A 1 340 ? 7.215 -33.875 -8.297 1 96.81 340 CYS A C 1
ATOM 2770 O O . CYS A 1 340 ? 6.676 -34.531 -9.203 1 96.81 340 CYS A O 1
ATOM 2772 N N . ALA A 1 341 ? 6.648 -32.812 -7.715 1 97.81 341 ALA A N 1
ATOM 2773 C CA . ALA A 1 341 ? 5.336 -32.312 -8.117 1 97.81 341 ALA A CA 1
ATOM 2774 C C . ALA A 1 341 ? 5.461 -31.188 -9.141 1 97.81 341 ALA A C 1
ATOM 2776 O O . ALA A 1 341 ? 4.484 -30.828 -9.805 1 97.81 341 ALA A O 1
ATOM 2777 N N . MET A 1 342 ? 6.547 -30.656 -9.266 1 98.06 342 MET A N 1
ATOM 2778 C CA . MET A 1 342 ? 6.883 -29.562 -10.172 1 98.06 342 MET A CA 1
ATOM 2779 C C . MET A 1 342 ? 8.32 -29.688 -10.664 1 98.06 342 MET A C 1
ATOM 2781 O O . MET A 1 342 ? 9.188 -30.188 -9.938 1 98.06 342 MET A O 1
ATOM 2785 N N . VAL A 1 343 ? 8.57 -29.328 -11.898 1 97.69 343 VAL A N 1
ATOM 2786 C CA . VAL A 1 343 ? 9.922 -29.297 -12.445 1 97.69 343 VAL A CA 1
ATOM 2787 C C . VAL A 1 343 ? 10.219 -27.906 -13 1 97.69 343 VAL A C 1
ATOM 2789 O O . VAL A 1 343 ? 9.383 -27.297 -13.672 1 97.69 343 VAL A O 1
ATOM 2792 N N . ILE A 1 344 ? 11.344 -27.422 -12.602 1 96.25 344 ILE A N 1
ATOM 2793 C CA . ILE A 1 344 ? 11.844 -26.188 -13.164 1 96.25 344 ILE A CA 1
ATOM 2794 C C . ILE A 1 344 ? 13.047 -26.469 -14.062 1 96.25 344 ILE A C 1
ATOM 2796 O O . ILE A 1 344 ? 13.969 -27.188 -13.664 1 96.25 344 ILE A O 1
ATOM 2800 N N . GLY A 1 345 ? 13.008 -25.875 -15.25 1 95.56 345 GLY A N 1
ATOM 2801 C CA . GLY A 1 345 ? 14.094 -26.094 -16.203 1 95.56 345 GLY A CA 1
ATOM 2802 C C . GLY A 1 345 ? 15.062 -24.938 -16.266 1 95.56 345 GLY A C 1
ATOM 2803 O O . GLY A 1 345 ? 15.227 -24.188 -15.305 1 95.56 345 GLY A O 1
ATOM 2804 N N . THR A 1 346 ? 15.859 -24.969 -17.312 1 95.25 346 THR A N 1
ATOM 2805 C CA . THR A 1 346 ? 16.844 -23.953 -17.656 1 95.25 346 THR A CA 1
ATOM 2806 C C . THR A 1 346 ? 16.562 -23.359 -19.031 1 95.25 346 THR A C 1
ATOM 2808 O O . THR A 1 346 ? 16.156 -24.078 -19.953 1 95.25 346 THR A O 1
ATOM 2811 N N . TYR A 1 347 ? 16.688 -22.062 -19.062 1 94.31 347 TYR A N 1
ATOM 2812 C CA . TYR A 1 347 ? 16.391 -21.453 -20.344 1 94.31 347 TYR A CA 1
ATOM 2813 C C . TYR A 1 347 ? 17.547 -20.547 -20.797 1 94.31 347 TYR A C 1
ATOM 2815 O O . TYR A 1 347 ? 18.375 -20.141 -20 1 94.31 347 TYR A O 1
ATOM 2823 N N . ARG A 1 348 ? 17.656 -20.344 -22.078 1 94.31 348 ARG A N 1
ATOM 2824 C CA . ARG A 1 348 ? 18.594 -19.438 -22.719 1 94.31 348 ARG A CA 1
ATOM 2825 C C . ARG A 1 348 ? 17.891 -18.203 -23.25 1 94.31 348 ARG A C 1
ATOM 2827 O O . ARG A 1 348 ? 16.828 -18.312 -23.891 1 94.31 348 ARG A O 1
ATOM 2834 N N . MET A 1 349 ? 18.469 -17.078 -22.969 1 91.88 349 MET A N 1
ATOM 2835 C CA . MET A 1 349 ? 17.922 -15.836 -23.5 1 91.88 349 MET A CA 1
ATOM 2836 C C . MET A 1 349 ? 18.375 -15.625 -24.938 1 91.88 349 MET A C 1
ATOM 2838 O O . MET A 1 349 ? 19.562 -15.703 -25.25 1 91.88 349 MET A O 1
ATOM 2842 N N . THR A 1 350 ? 17.375 -15.32 -25.797 1 92.31 350 THR A N 1
ATOM 2843 C CA . THR A 1 350 ? 17.703 -15.141 -27.203 1 92.31 350 THR A CA 1
ATOM 2844 C C . THR A 1 350 ? 16.922 -13.969 -27.797 1 92.31 350 THR A C 1
ATOM 2846 O O . THR A 1 350 ? 15.961 -13.492 -27.203 1 92.31 350 THR A O 1
ATOM 2849 N N . ASP A 1 351 ? 17.438 -13.484 -28.844 1 89.5 351 ASP A N 1
ATOM 2850 C CA . ASP A 1 351 ? 16.625 -12.562 -29.641 1 89.5 351 ASP A CA 1
ATOM 2851 C C . ASP A 1 351 ? 15.711 -13.32 -30.594 1 89.5 351 ASP A C 1
ATOM 2853 O O . ASP A 1 351 ? 15.547 -14.531 -30.469 1 89.5 351 ASP A O 1
ATOM 2857 N N . PHE A 1 352 ? 15.086 -12.664 -31.531 1 87.06 352 PHE A N 1
ATOM 2858 C CA . PHE A 1 352 ? 14.109 -13.273 -32.438 1 87.06 352 PHE A CA 1
ATOM 2859 C C . PHE A 1 352 ? 14.805 -14.156 -33.469 1 87.06 352 PHE A C 1
ATOM 2861 O O . PHE A 1 352 ? 14.195 -15.078 -34 1 87.06 352 PHE A O 1
ATOM 2868 N N . ASP A 1 353 ? 16.016 -13.867 -33.719 1 87.25 353 ASP A N 1
ATOM 2869 C CA . ASP A 1 353 ? 16.797 -14.664 -34.656 1 87.25 353 ASP A CA 1
ATOM 2870 C C . ASP A 1 353 ? 17.5 -15.812 -33.938 1 87.25 353 ASP A C 1
ATOM 2872 O O . ASP A 1 353 ? 18.375 -16.469 -34.5 1 87.25 353 ASP A O 1
ATOM 2876 N N . LEU A 1 354 ? 17.234 -15.945 -32.594 1 89.56 354 LEU A N 1
ATOM 2877 C CA . LEU A 1 354 ? 17.672 -17.047 -31.75 1 89.56 354 LEU A CA 1
ATOM 2878 C C . LEU A 1 354 ? 19.156 -16.906 -31.406 1 89.56 354 LEU A C 1
ATOM 2880 O O . LEU A 1 354 ? 19.812 -17.875 -31.016 1 89.56 354 LEU A O 1
ATOM 2884 N N . ASN A 1 355 ? 19.594 -15.664 -31.609 1 91.38 355 ASN A N 1
ATOM 2885 C CA . ASN A 1 355 ? 20.922 -15.383 -31.094 1 91.38 355 ASN A CA 1
ATOM 2886 C C . ASN A 1 355 ? 20.891 -15.203 -29.578 1 91.38 355 ASN A C 1
ATOM 2888 O O . ASN A 1 355 ? 19.969 -14.586 -29.031 1 91.38 355 ASN A O 1
ATOM 2892 N N . THR A 1 356 ? 21.922 -15.766 -28.969 1 91.06 356 THR A N 1
ATOM 2893 C CA . THR A 1 356 ? 21.984 -15.695 -27.516 1 91.06 356 THR A CA 1
ATOM 2894 C C . THR A 1 356 ? 22.203 -14.25 -27.062 1 91.06 356 THR A C 1
ATOM 2896 O O . THR A 1 356 ? 23.031 -13.539 -27.609 1 91.06 356 THR A O 1
ATOM 2899 N N . LEU A 1 357 ? 21.406 -13.836 -26.094 1 87.62 357 LEU A N 1
ATOM 2900 C CA . LEU A 1 357 ? 21.547 -12.531 -25.453 1 87.62 357 LEU A CA 1
ATOM 2901 C C . LEU A 1 357 ? 22.078 -12.672 -24.031 1 87.62 357 LEU A C 1
ATOM 2903 O O . LEU A 1 357 ? 21.875 -13.711 -23.391 1 87.62 357 LEU A O 1
ATOM 2907 N N . PRO A 1 358 ? 22.781 -11.594 -23.594 1 81.44 358 PRO A N 1
ATOM 2908 C CA . PRO A 1 358 ? 23.094 -11.617 -22.172 1 81.44 358 PRO A CA 1
ATOM 2909 C C . PRO A 1 358 ? 21.859 -11.711 -21.281 1 81.44 358 PRO A C 1
ATOM 2911 O O . PRO A 1 358 ? 20.812 -11.125 -21.609 1 81.44 358 PRO A O 1
ATOM 2914 N N . PRO A 1 359 ? 22.031 -12.477 -20.203 1 79.75 359 PRO A N 1
ATOM 2915 C CA . PRO A 1 359 ? 23.188 -13.125 -19.578 1 79.75 359 PRO A CA 1
ATOM 2916 C C . PRO A 1 359 ? 23.406 -14.547 -20.109 1 79.75 359 PRO A C 1
ATOM 2918 O O . PRO A 1 359 ? 24.234 -15.281 -19.562 1 79.75 359 PRO A O 1
ATOM 2921 N N . GLY A 1 360 ? 22.672 -14.875 -21.094 1 86.75 360 GLY A N 1
ATOM 2922 C CA . GLY A 1 360 ? 22.844 -16.203 -21.688 1 86.75 360 GLY A CA 1
ATOM 2923 C C . GLY A 1 360 ? 21.922 -17.25 -21.062 1 86.75 360 GLY A C 1
ATOM 2924 O O . GLY A 1 360 ? 20.703 -17.109 -21.094 1 86.75 360 GLY A O 1
ATOM 2925 N N . VAL A 1 361 ? 22.641 -18.141 -20.344 1 89.25 361 VAL A N 1
ATOM 2926 C CA . VAL A 1 361 ? 21.906 -19.266 -19.781 1 89.25 361 VAL A CA 1
ATOM 2927 C C . VAL A 1 361 ? 21.5 -18.953 -18.344 1 89.25 361 VAL A C 1
ATOM 2929 O O . VAL A 1 361 ? 22.328 -18.484 -17.547 1 89.25 361 VAL A O 1
ATOM 2932 N N . ILE A 1 362 ? 20.281 -19.125 -18.047 1 88.06 362 ILE A N 1
ATOM 2933 C CA . ILE A 1 362 ? 19.75 -19 -16.688 1 88.06 362 ILE A CA 1
ATOM 2934 C C . ILE A 1 362 ? 19.359 -20.391 -16.172 1 88.06 362 ILE A C 1
ATOM 2936 O O . ILE A 1 362 ? 18.359 -20.969 -16.609 1 88.06 362 ILE A O 1
ATOM 2940 N N . ASP A 1 363 ? 20.109 -20.875 -15.211 1 87.75 363 ASP A N 1
ATOM 2941 C CA . ASP A 1 363 ? 19.906 -22.266 -14.789 1 87.75 363 ASP A CA 1
ATOM 2942 C C . ASP A 1 363 ? 19.469 -22.344 -13.328 1 87.75 363 ASP A C 1
ATOM 2944 O O . ASP A 1 363 ? 19.297 -23.438 -12.781 1 87.75 363 ASP A O 1
ATOM 2948 N N . HIS A 1 364 ? 19.234 -21.219 -12.648 1 83.56 364 HIS A N 1
ATOM 2949 C CA . HIS A 1 364 ? 18.703 -21.156 -11.289 1 83.56 364 HIS A CA 1
ATOM 2950 C C . HIS A 1 364 ? 19.453 -22.109 -10.359 1 83.56 364 HIS A C 1
ATOM 2952 O O . HIS A 1 364 ? 18.844 -22.844 -9.586 1 83.56 364 HIS A O 1
ATOM 2958 N N . ARG A 1 365 ? 20.641 -22.094 -10.406 1 84.06 365 ARG A N 1
ATOM 2959 C CA . ARG A 1 365 ? 21.5 -22.984 -9.617 1 84.06 365 ARG A CA 1
ATOM 2960 C C . ARG A 1 365 ? 21.359 -22.703 -8.125 1 84.06 365 ARG A C 1
ATOM 2962 O O . ARG A 1 365 ? 21.75 -23.516 -7.293 1 84.06 365 ARG A O 1
ATOM 2969 N N . GLU A 1 366 ? 20.688 -21.609 -7.855 1 82.62 366 GLU A N 1
ATOM 2970 C CA . GLU A 1 366 ? 20.484 -21.281 -6.449 1 82.62 366 GLU A CA 1
ATOM 2971 C C . GLU A 1 366 ? 19.5 -22.25 -5.797 1 82.62 366 GLU A C 1
ATOM 2973 O O . GLU A 1 366 ? 19.391 -22.297 -4.566 1 82.62 366 GLU A O 1
ATOM 2978 N N . TRP A 1 367 ? 18.781 -22.984 -6.621 1 87.38 367 TRP A N 1
ATOM 2979 C CA . TRP A 1 367 ? 17.875 -23.984 -6.059 1 87.38 367 TRP A CA 1
ATOM 2980 C C . TRP A 1 367 ? 18.625 -25.234 -5.656 1 87.38 367 TRP A C 1
ATOM 2982 O O . TRP A 1 367 ? 19.094 -26 -6.512 1 87.38 367 TRP A O 1
ATOM 2992 N N . THR A 1 368 ? 18.672 -25.422 -4.383 1 88.56 368 THR A N 1
ATOM 2993 C CA . THR A 1 368 ? 19.281 -26.656 -3.869 1 88.56 368 THR A CA 1
ATOM 2994 C C . THR A 1 368 ? 18.234 -27.531 -3.18 1 88.56 368 THR A C 1
ATOM 2996 O O . THR A 1 368 ? 17.25 -27.016 -2.631 1 88.56 368 THR A O 1
ATOM 2999 N N . PRO A 1 369 ? 18.422 -28.812 -3.266 1 86.69 369 PRO A N 1
ATOM 3000 C CA . PRO A 1 369 ? 17.469 -29.688 -2.576 1 86.69 369 PRO A CA 1
ATOM 3001 C C . PRO A 1 369 ? 17.359 -29.375 -1.084 1 86.69 369 PRO A C 1
ATOM 3003 O O . PRO A 1 369 ? 16.297 -29.562 -0.49 1 86.69 369 PRO A O 1
ATOM 3006 N N . GLU A 1 370 ? 18.422 -28.891 -0.528 1 93.06 370 GLU A N 1
ATOM 3007 C CA . GLU A 1 370 ? 18.484 -28.688 0.916 1 93.06 370 GLU A CA 1
ATOM 3008 C C . GLU A 1 370 ? 17.75 -27.406 1.321 1 93.06 370 GLU A C 1
ATOM 3010 O O . GLU A 1 370 ? 17.172 -27.344 2.402 1 93.06 370 GLU A O 1
ATOM 3015 N N . ASN A 1 371 ? 17.781 -26.422 0.416 1 96.69 371 ASN A N 1
ATOM 3016 C CA . ASN A 1 371 ? 17.297 -25.141 0.91 1 96.69 371 ASN A CA 1
ATOM 3017 C C . ASN A 1 371 ? 16.516 -24.391 -0.167 1 96.69 371 ASN A C 1
ATOM 3019 O O . ASN A 1 371 ? 16.141 -23.234 0.032 1 96.69 371 ASN A O 1
ATOM 3023 N N . GLY A 1 372 ? 16.297 -25.031 -1.272 1 95.44 372 GLY A N 1
ATOM 3024 C CA . GLY A 1 372 ? 15.648 -24.375 -2.395 1 95.44 372 GLY A CA 1
ATOM 3025 C C . GLY A 1 372 ? 14.297 -23.797 -2.041 1 95.44 372 GLY A C 1
ATOM 3026 O O . GLY A 1 372 ? 13.969 -22.672 -2.434 1 95.44 372 GLY A O 1
ATOM 3027 N N . ARG A 1 373 ? 13.531 -24.547 -1.265 1 96.62 373 ARG A N 1
ATOM 3028 C CA . ARG A 1 373 ? 12.172 -24.109 -0.962 1 96.62 373 ARG A CA 1
ATOM 3029 C C . ARG A 1 373 ? 12.18 -22.875 -0.067 1 96.62 373 ARG A C 1
ATOM 3031 O O . ARG A 1 373 ? 11.234 -22.078 -0.094 1 96.62 373 ARG A O 1
ATOM 3038 N N . ASN A 1 374 ? 13.242 -22.656 0.747 1 98.19 374 ASN A N 1
ATOM 3039 C CA . ASN A 1 374 ? 13.367 -21.453 1.563 1 98.19 374 ASN A CA 1
ATOM 3040 C C . ASN A 1 374 ? 13.945 -20.297 0.761 1 98.19 374 ASN A C 1
ATOM 3042 O O . ASN A 1 374 ? 13.484 -19.156 0.887 1 98.19 374 ASN A O 1
ATOM 3046 N N . ASN A 1 375 ? 14.93 -20.609 -0.091 1 96.94 375 ASN A N 1
ATOM 3047 C CA . ASN A 1 375 ? 15.523 -19.578 -0.934 1 96.94 375 ASN A CA 1
ATOM 3048 C C . ASN A 1 375 ? 14.5 -19 -1.915 1 96.94 375 ASN A C 1
ATOM 3050 O O . ASN A 1 375 ? 14.641 -17.875 -2.373 1 96.94 375 ASN A O 1
ATOM 3054 N N . ALA A 1 376 ? 13.477 -19.781 -2.197 1 96.38 376 ALA A N 1
ATOM 3055 C CA . ALA A 1 376 ? 12.414 -19.375 -3.113 1 96.38 376 ALA A CA 1
ATOM 3056 C C . ALA A 1 376 ? 11.695 -18.141 -2.592 1 96.38 376 ALA A C 1
ATOM 3058 O O . ALA A 1 376 ? 11.141 -17.359 -3.371 1 96.38 376 ALA A O 1
ATOM 3059 N N . LEU A 1 377 ? 11.672 -17.922 -1.269 1 97.94 377 LEU A N 1
ATOM 3060 C CA . LEU A 1 377 ? 11.031 -16.75 -0.682 1 97.94 377 LEU A CA 1
ATOM 3061 C C . LEU A 1 377 ? 11.891 -15.508 -0.878 1 97.94 377 LEU A C 1
ATOM 3063 O O . LEU A 1 377 ? 11.406 -14.383 -0.754 1 97.94 377 LEU A O 1
ATOM 3067 N N . ARG A 1 378 ? 13.156 -15.688 -1.145 1 96.88 378 ARG A N 1
ATOM 3068 C CA . ARG A 1 378 ? 14.07 -14.555 -1.296 1 96.88 378 ARG A CA 1
ATOM 3069 C C . ARG A 1 378 ? 14.172 -14.125 -2.756 1 96.88 378 ARG A C 1
ATOM 3071 O O . ARG A 1 378 ? 14.234 -12.93 -3.055 1 96.88 378 ARG A O 1
ATOM 3078 N N . ILE A 1 379 ? 14.133 -15.102 -3.594 1 92.81 379 ILE A N 1
ATOM 3079 C CA . ILE A 1 379 ? 14.367 -14.805 -5 1 92.81 379 ILE A CA 1
ATOM 3080 C C . ILE A 1 379 ? 13.062 -14.391 -5.672 1 92.81 379 ILE A C 1
ATOM 3082 O O . ILE A 1 379 ? 11.977 -14.688 -5.164 1 92.81 379 ILE A O 1
ATOM 3086 N N . ASN A 1 380 ? 13.109 -13.758 -6.82 1 88.62 380 ASN A N 1
ATOM 3087 C CA . ASN A 1 380 ? 11.953 -13.102 -7.422 1 88.62 380 ASN A CA 1
ATOM 3088 C C . ASN A 1 380 ? 11.297 -13.992 -8.477 1 88.62 380 ASN A C 1
ATOM 3090 O O . ASN A 1 380 ? 10.359 -13.57 -9.156 1 88.62 380 ASN A O 1
ATOM 3094 N N . GLY A 1 381 ? 11.742 -15.172 -8.672 1 89.31 381 GLY A N 1
ATOM 3095 C CA . GLY A 1 381 ? 11.211 -16.125 -9.641 1 89.31 381 GLY A CA 1
ATOM 3096 C C . GLY A 1 381 ? 11.859 -17.484 -9.555 1 89.31 381 GLY A C 1
ATOM 3097 O O . GLY A 1 381 ? 12.984 -17.625 -9.062 1 89.31 381 GLY A O 1
ATOM 3098 N N . LEU A 1 382 ? 11.227 -18.484 -10.023 1 89.94 382 LEU A N 1
ATOM 3099 C CA . LEU A 1 382 ? 11.719 -19.859 -9.859 1 89.94 382 LEU A CA 1
ATOM 3100 C C . LEU A 1 382 ? 12.297 -20.375 -11.164 1 89.94 382 LEU A C 1
ATOM 3102 O O . LEU A 1 382 ? 12.984 -21.406 -11.18 1 89.94 382 LEU A O 1
ATOM 3106 N N . GLY A 1 383 ? 12.039 -19.688 -12.258 1 87.56 383 GLY A N 1
ATOM 3107 C CA . GLY A 1 383 ? 12.641 -20.156 -13.492 1 87.56 383 GLY A CA 1
ATOM 3108 C C . GLY A 1 383 ? 11.617 -20.609 -14.523 1 87.56 383 GLY A C 1
ATOM 3109 O O . GLY A 1 383 ? 10.414 -20.516 -14.289 1 87.56 383 GLY A O 1
ATOM 3110 N N . ALA A 1 384 ? 12.133 -21.031 -15.641 1 90.38 384 ALA A N 1
ATOM 3111 C CA . ALA A 1 384 ? 11.359 -21.531 -16.781 1 90.38 384 ALA A CA 1
ATOM 3112 C C . ALA A 1 384 ? 12.148 -22.562 -17.562 1 90.38 384 ALA A C 1
ATOM 3114 O O . ALA A 1 384 ? 13.375 -22.594 -17.516 1 90.38 384 ALA A O 1
ATOM 3115 N N . PRO A 1 385 ? 11.508 -23.453 -18.328 1 95 385 PRO A N 1
ATOM 3116 C CA . PRO A 1 385 ? 10.062 -23.672 -18.25 1 95 385 PRO A CA 1
ATOM 3117 C C . PRO A 1 385 ? 9.648 -24.422 -16.984 1 95 385 PRO A C 1
ATOM 3119 O O . PRO A 1 385 ? 10.477 -25.078 -16.344 1 95 385 PRO A O 1
ATOM 3122 N N . ARG A 1 386 ? 8.453 -24.234 -16.703 1 97.62 386 ARG A N 1
ATOM 3123 C CA . ARG A 1 386 ? 7.875 -24.938 -15.562 1 97.62 386 ARG A CA 1
ATOM 3124 C C . ARG A 1 386 ? 6.926 -26.031 -16.016 1 97.62 386 ARG A C 1
ATOM 3126 O O . ARG A 1 386 ? 6.266 -25.906 -17.047 1 97.62 386 ARG A O 1
ATOM 3133 N N . ALA A 1 387 ? 6.941 -27.078 -15.305 1 98.69 387 ALA A N 1
ATOM 3134 C CA . ALA A 1 387 ? 6.004 -28.188 -15.508 1 98.69 387 ALA A CA 1
ATOM 3135 C C . ALA A 1 387 ? 5.426 -28.672 -14.188 1 98.69 387 ALA A C 1
ATOM 3137 O O . ALA A 1 387 ? 6.078 -28.562 -13.141 1 98.69 387 ALA A O 1
ATOM 3138 N N . PHE A 1 388 ? 4.246 -29.172 -14.234 1 98.69 388 PHE A N 1
ATOM 3139 C CA . PHE A 1 388 ? 3.518 -29.5 -13.016 1 98.69 388 PHE A CA 1
ATOM 3140 C C . PHE A 1 388 ? 2.881 -30.891 -13.117 1 98.69 388 PHE A C 1
ATOM 3142 O O . PHE A 1 388 ? 2.391 -31.266 -14.18 1 98.69 388 PHE A O 1
ATOM 3149 N N . TYR A 1 389 ? 2.951 -31.625 -11.984 1 98.25 389 TYR A N 1
ATOM 3150 C CA . TYR A 1 389 ? 2.055 -32.781 -11.859 1 98.25 389 TYR A CA 1
ATOM 3151 C C . TYR A 1 389 ? 0.603 -32.312 -11.773 1 98.25 389 TYR A C 1
ATOM 3153 O O . TYR A 1 389 ? 0.202 -31.688 -10.789 1 98.25 389 TYR A O 1
ATOM 3161 N N . THR A 1 390 ? -0.211 -32.656 -12.742 1 97.94 390 THR A N 1
ATOM 3162 C CA . THR A 1 390 ? -1.504 -32.031 -13.008 1 97.94 390 THR A CA 1
ATOM 3163 C C . THR A 1 390 ? -2.436 -32.188 -11.812 1 97.94 390 THR A C 1
ATOM 3165 O O . THR A 1 390 ? -3.096 -31.234 -11.391 1 97.94 390 THR A O 1
ATOM 3168 N N . PRO A 1 391 ? -2.525 -33.344 -11.141 1 96.81 391 PRO A N 1
ATOM 3169 C CA . PRO A 1 391 ? -3.443 -33.5 -10.016 1 96.81 391 PRO A CA 1
ATOM 3170 C C . PRO A 1 391 ? -3.143 -32.5 -8.883 1 96.81 391 PRO A C 1
ATOM 3172 O O . PRO A 1 391 ? -4.062 -31.938 -8.289 1 96.81 391 PRO A O 1
ATOM 3175 N N . ILE A 1 392 ? -1.877 -32.281 -8.602 1 97.19 392 ILE A N 1
ATOM 3176 C CA . ILE A 1 392 ? -1.506 -31.375 -7.535 1 97.19 392 ILE A CA 1
ATOM 3177 C C . ILE A 1 392 ? -1.758 -29.938 -7.984 1 97.19 392 ILE A C 1
ATOM 3179 O O . ILE A 1 392 ? -2.244 -29.109 -7.207 1 97.19 392 ILE A O 1
ATOM 3183 N N . ALA A 1 393 ? -1.435 -29.656 -9.242 1 97.94 393 ALA A N 1
ATOM 3184 C CA . ALA A 1 393 ? -1.692 -28.328 -9.781 1 97.94 393 ALA A CA 1
ATOM 3185 C C . ALA A 1 393 ? -3.178 -27.984 -9.703 1 97.94 393 ALA A C 1
ATOM 3187 O O . ALA A 1 393 ? -3.541 -26.844 -9.406 1 97.94 393 ALA A O 1
ATOM 3188 N N . ARG A 1 394 ? -4.031 -28.984 -9.984 1 97.06 394 ARG A N 1
ATOM 3189 C CA . ARG A 1 394 ? -5.48 -28.797 -9.922 1 97.06 394 ARG A CA 1
ATOM 3190 C C . ARG A 1 394 ? -5.93 -28.484 -8.508 1 97.06 394 ARG A C 1
ATOM 3192 O O . ARG A 1 394 ? -6.832 -27.656 -8.305 1 97.06 394 ARG A O 1
ATOM 3199 N N . GLN A 1 395 ? -5.328 -29.094 -7.625 1 95.75 395 GLN A N 1
ATOM 3200 C CA . GLN A 1 395 ? -5.691 -28.906 -6.227 1 95.75 395 GLN A CA 1
ATOM 3201 C C . GLN A 1 395 ? -5.305 -27.516 -5.738 1 95.75 395 GLN A C 1
ATOM 3203 O O . GLN A 1 395 ? -6.059 -26.891 -4.996 1 95.75 395 GLN A O 1
ATOM 3208 N N . ILE A 1 396 ? -4.191 -27.016 -6.117 1 96.75 396 ILE A N 1
ATOM 3209 C CA . ILE A 1 396 ? -3.662 -25.75 -5.637 1 96.75 396 ILE A CA 1
ATOM 3210 C C . ILE A 1 396 ? -4.258 -24.594 -6.445 1 96.75 396 ILE A C 1
ATOM 3212 O O . ILE A 1 396 ? -4.789 -23.641 -5.879 1 96.75 396 ILE A O 1
ATOM 3216 N N . GLY A 1 397 ? -4.176 -24.75 -7.766 1 97.31 397 GLY A N 1
ATOM 3217 C CA . GLY A 1 397 ? -4.68 -23.719 -8.656 1 97.31 397 GLY A CA 1
ATOM 3218 C C . GLY A 1 397 ? -3.752 -22.516 -8.773 1 97.31 397 GLY A C 1
ATOM 3219 O O . GLY A 1 397 ? -3.021 -22.203 -7.828 1 97.31 397 GLY A O 1
ATOM 3220 N N . PHE A 1 398 ? -3.85 -21.781 -9.914 1 98.5 398 PHE A N 1
ATOM 3221 C CA . PHE A 1 398 ? -3.107 -20.547 -10.148 1 98.5 398 PHE A CA 1
ATOM 3222 C C . PHE A 1 398 ? -3.953 -19.328 -9.789 1 98.5 398 PHE A C 1
ATOM 3224 O O . PHE A 1 398 ? -5.156 -19.312 -10.055 1 98.5 398 PHE A O 1
ATOM 3231 N N . PRO A 1 399 ? -3.328 -18.312 -9.133 1 98.5 399 PRO A N 1
ATOM 3232 C CA . PRO A 1 399 ? -4.055 -17.031 -9.086 1 98.5 399 PRO A CA 1
ATOM 3233 C C . PRO A 1 399 ? -4.426 -16.516 -10.469 1 98.5 399 PRO A C 1
ATOM 3235 O O . PRO A 1 399 ? -3.615 -16.578 -11.398 1 98.5 399 PRO A O 1
ATOM 3238 N N . ASN A 1 400 ? -5.641 -16.031 -10.602 1 98.38 400 ASN A N 1
ATOM 3239 C CA . ASN A 1 400 ? -6.117 -15.539 -11.883 1 98.38 400 ASN A CA 1
ATOM 3240 C C . ASN A 1 400 ? -5.582 -14.148 -12.18 1 98.38 400 ASN A C 1
ATOM 3242 O O . ASN A 1 400 ? -6.359 -13.203 -12.375 1 98.38 400 ASN A O 1
ATOM 3246 N N . THR A 1 401 ? -4.281 -14.062 -12.188 1 97.81 401 THR A N 1
ATOM 3247 C CA . THR A 1 401 ? -3.543 -12.844 -12.508 1 97.81 401 THR A CA 1
ATOM 3248 C C . THR A 1 401 ? -2.631 -13.062 -13.711 1 97.81 401 THR A C 1
ATOM 3250 O O . THR A 1 401 ? -2.498 -14.188 -14.203 1 97.81 401 THR A O 1
ATOM 3253 N N . SER A 1 402 ? -2.066 -12.016 -14.234 1 96.12 402 SER A N 1
ATOM 3254 C CA . SER A 1 402 ? -1.166 -12.109 -15.383 1 96.12 402 SER A CA 1
ATOM 3255 C C . SER A 1 402 ? 0.279 -11.852 -14.969 1 96.12 402 SER A C 1
ATOM 3257 O O . SER A 1 402 ? 1.139 -11.609 -15.82 1 96.12 402 SER A O 1
ATOM 3259 N N . TYR A 1 403 ? 0.478 -11.797 -13.648 1 95.25 403 TYR A N 1
ATOM 3260 C CA . TYR A 1 403 ? 1.807 -11.633 -13.07 1 95.25 403 TYR A CA 1
ATOM 3261 C C . TYR A 1 403 ? 1.912 -12.352 -11.734 1 95.25 403 TYR A C 1
ATOM 3263 O O . TYR A 1 403 ? 0.995 -12.289 -10.906 1 95.25 403 TYR A O 1
ATOM 3271 N N . GLY A 1 404 ? 2.938 -13.078 -11.555 1 96.62 404 GLY A N 1
ATOM 3272 C CA . GLY A 1 404 ? 3.234 -13.719 -10.281 1 96.62 404 GLY A CA 1
ATOM 3273 C C . GLY A 1 404 ? 2.465 -15.008 -10.062 1 96.62 404 GLY A C 1
ATOM 3274 O O . GLY A 1 404 ? 2.643 -15.68 -9.047 1 96.62 404 GLY A O 1
ATOM 3275 N N . GLU A 1 405 ? 1.544 -15.375 -11 1 97.56 405 GLU A N 1
ATOM 3276 C CA . GLU A 1 405 ? 0.729 -16.578 -10.844 1 97.56 405 GLU A CA 1
ATOM 3277 C C . GLU A 1 405 ? 1.602 -17.828 -10.727 1 97.56 405 GLU A C 1
ATOM 3279 O O . GLU A 1 405 ? 1.299 -18.734 -9.945 1 97.56 405 GLU A O 1
ATOM 3284 N N . ASP A 1 406 ? 2.672 -17.875 -11.516 1 96.75 406 ASP A N 1
ATOM 3285 C CA . ASP A 1 406 ? 3.574 -19.031 -11.516 1 96.75 406 ASP A CA 1
ATOM 3286 C C . ASP A 1 406 ? 4.383 -19.078 -10.219 1 96.75 406 ASP A C 1
ATOM 3288 O O . ASP A 1 406 ? 4.598 -20.172 -9.664 1 96.75 406 ASP A O 1
ATOM 3292 N N . TYR A 1 407 ? 4.793 -17.891 -9.773 1 97.25 407 TYR A N 1
ATOM 3293 C CA . TYR A 1 407 ? 5.531 -17.781 -8.516 1 97.25 407 TYR A CA 1
ATOM 3294 C C . TYR A 1 407 ? 4.688 -18.281 -7.344 1 97.25 407 TYR A C 1
ATOM 3296 O O . TYR A 1 407 ? 5.168 -19.047 -6.508 1 97.25 407 TYR A O 1
ATOM 3304 N N . ALA A 1 408 ? 3.439 -17.859 -7.289 1 98.31 408 ALA A N 1
ATOM 3305 C CA . ALA A 1 408 ? 2.512 -18.281 -6.242 1 98.31 408 ALA A CA 1
ATOM 3306 C C . ALA A 1 408 ? 2.34 -19.797 -6.238 1 98.31 408 ALA A C 1
ATOM 3308 O O . ALA A 1 408 ? 2.365 -20.438 -5.18 1 98.31 408 ALA A O 1
ATOM 3309 N N . MET A 1 409 ? 2.207 -20.375 -7.414 1 98.06 409 MET A N 1
ATOM 3310 C CA . MET A 1 409 ? 2.049 -21.828 -7.551 1 98.06 409 MET A CA 1
ATOM 3311 C C . MET A 1 409 ? 3.291 -22.562 -7.059 1 98.06 409 MET A C 1
ATOM 3313 O O . MET A 1 409 ? 3.188 -23.516 -6.301 1 98.06 409 MET A O 1
ATOM 3317 N N . GLY A 1 410 ? 4.418 -22.062 -7.48 1 97.75 410 GLY A N 1
ATOM 3318 C CA . GLY A 1 410 ? 5.66 -22.703 -7.074 1 97.75 410 GLY A CA 1
ATOM 3319 C C . GLY A 1 410 ? 5.883 -22.672 -5.574 1 97.75 410 GLY A C 1
ATOM 3320 O O . GLY A 1 410 ? 6.305 -23.672 -4.984 1 97.75 410 GLY A O 1
ATOM 3321 N N . LEU A 1 411 ? 5.605 -21.531 -4.977 1 98.12 411 LEU A N 1
ATOM 3322 C CA . LEU A 1 411 ? 5.758 -21.422 -3.529 1 98.12 411 LEU A CA 1
ATOM 3323 C C . LEU A 1 411 ? 4.816 -22.375 -2.807 1 98.12 411 LEU A C 1
ATOM 3325 O O . LEU A 1 411 ? 5.223 -23.062 -1.864 1 98.12 411 LEU A O 1
ATOM 3329 N N . ASN A 1 412 ? 3.596 -22.422 -3.258 1 98.38 412 ASN A N 1
ATOM 3330 C CA . ASN A 1 412 ? 2.623 -23.312 -2.625 1 98.38 412 ASN A CA 1
ATOM 3331 C C . ASN A 1 412 ? 3.047 -24.766 -2.725 1 98.38 412 ASN A C 1
ATOM 3333 O O . ASN A 1 412 ? 3.02 -25.5 -1.731 1 98.38 412 ASN A O 1
ATOM 3337 N N . ILE A 1 413 ? 3.498 -25.188 -3.875 1 98 413 ILE A N 1
ATOM 3338 C CA . ILE A 1 413 ? 3.924 -26.562 -4.094 1 98 413 ILE A CA 1
ATOM 3339 C C . ILE A 1 413 ? 5.129 -26.875 -3.211 1 98 413 ILE A C 1
ATOM 3341 O O . ILE A 1 413 ? 5.195 -27.938 -2.596 1 98 413 ILE A O 1
ATOM 3345 N N . SER A 1 414 ? 6.027 -25.938 -3.107 1 97.12 414 SER A N 1
ATOM 3346 C CA . SER A 1 414 ? 7.277 -26.156 -2.391 1 97.12 414 SER A CA 1
ATOM 3347 C C . SER A 1 414 ? 7.035 -26.328 -0.896 1 97.12 414 SER A C 1
ATOM 3349 O O . SER A 1 414 ? 7.91 -26.812 -0.17 1 97.12 414 SER A O 1
ATOM 3351 N N . ARG A 1 415 ? 5.891 -25.891 -0.456 1 97.38 415 ARG A N 1
ATOM 3352 C CA . ARG A 1 415 ? 5.551 -26.031 0.956 1 97.38 415 ARG A CA 1
ATOM 3353 C C . ARG A 1 415 ? 5.512 -27.5 1.363 1 97.38 415 ARG A C 1
ATOM 3355 O O . ARG A 1 415 ? 5.875 -27.844 2.49 1 97.38 415 ARG A O 1
ATOM 3362 N N . HIS A 1 416 ? 5.102 -28.406 0.41 1 96.94 416 HIS A N 1
ATOM 3363 C CA . HIS A 1 416 ? 4.883 -29.781 0.805 1 96.94 416 HIS A CA 1
ATOM 3364 C C . HIS A 1 416 ? 5.617 -30.75 -0.125 1 96.94 416 HIS A C 1
ATOM 3366 O O . HIS A 1 416 ? 5.867 -31.906 0.236 1 96.94 416 HIS A O 1
ATOM 3372 N N . TYR A 1 417 ? 5.949 -30.266 -1.29 1 97.19 417 TYR A N 1
ATOM 3373 C CA . TYR A 1 417 ? 6.477 -31.188 -2.291 1 97.19 417 TYR A CA 1
ATOM 3374 C C . TYR A 1 417 ? 7.836 -30.734 -2.801 1 97.19 417 TYR A C 1
ATOM 3376 O O . TYR A 1 417 ? 8.156 -29.531 -2.734 1 97.19 417 TYR A O 1
ATOM 3384 N N . GLN A 1 418 ? 8.547 -31.688 -3.305 1 95.88 418 GLN A N 1
ATOM 3385 C CA . GLN A 1 418 ? 9.82 -31.375 -3.941 1 95.88 418 GLN A CA 1
ATOM 3386 C C . GLN A 1 418 ? 9.617 -30.781 -5.332 1 95.88 418 GLN A C 1
ATOM 3388 O O . GLN A 1 418 ? 8.719 -31.203 -6.066 1 95.88 418 GLN A O 1
ATOM 3393 N N . ILE A 1 419 ? 10.383 -29.766 -5.641 1 96.94 419 ILE A N 1
ATOM 3394 C CA . ILE A 1 419 ? 10.469 -29.234 -7 1 96.94 419 ILE A CA 1
ATOM 3395 C C . ILE A 1 419 ? 11.742 -29.734 -7.672 1 96.94 419 ILE A C 1
ATOM 3397 O O . ILE A 1 419 ? 12.844 -29.516 -7.176 1 96.94 419 ILE A O 1
ATOM 3401 N N . GLY A 1 420 ? 11.555 -30.484 -8.742 1 96.31 420 GLY A N 1
ATOM 3402 C CA . GLY A 1 420 ? 12.695 -31 -9.484 1 96.31 420 GLY A CA 1
ATOM 3403 C C . GLY A 1 420 ? 13.359 -29.969 -10.359 1 96.31 420 GLY A C 1
ATOM 3404 O O . GLY A 1 420 ? 12.773 -28.906 -10.641 1 96.31 420 GLY A O 1
ATOM 3405 N N . ARG A 1 421 ? 14.602 -30.344 -10.773 1 95.81 421 ARG A N 1
ATOM 3406 C CA . ARG A 1 421 ? 15.383 -29.406 -11.578 1 95.81 421 ARG A CA 1
ATOM 3407 C C . ARG A 1 421 ? 16 -30.094 -12.781 1 95.81 421 ARG A C 1
ATOM 3409 O O . ARG A 1 421 ? 16.375 -31.281 -12.711 1 95.81 421 ARG A O 1
ATOM 3416 N N . ILE A 1 422 ? 16.016 -29.375 -13.82 1 96.38 422 ILE A N 1
ATOM 3417 C CA . ILE A 1 422 ? 16.797 -29.734 -15.008 1 96.38 422 ILE A CA 1
ATOM 3418 C C . ILE A 1 422 ? 17.766 -28.625 -15.344 1 96.38 422 ILE A C 1
ATOM 3420 O O . ILE A 1 422 ? 17.375 -27.484 -15.562 1 96.38 422 ILE A O 1
ATOM 3424 N N . TYR A 1 423 ? 19.047 -28.906 -15.477 1 94.5 423 TYR A N 1
ATOM 3425 C CA . TYR A 1 423 ? 20.047 -27.859 -15.625 1 94.5 423 TYR A CA 1
ATOM 3426 C C . TYR A 1 423 ? 20.438 -27.688 -17.078 1 94.5 423 TYR A C 1
ATOM 3428 O O . TYR A 1 423 ? 21.062 -26.672 -17.453 1 94.5 423 TYR A O 1
ATOM 3436 N N . ASP A 1 424 ? 20.078 -28.656 -17.938 1 94.69 424 ASP A N 1
ATOM 3437 C CA . ASP A 1 424 ? 20.281 -28.469 -19.375 1 94.69 424 ASP A CA 1
ATOM 3438 C C . ASP A 1 424 ? 19.297 -27.453 -19.953 1 94.69 424 ASP A C 1
ATOM 3440 O O . ASP A 1 424 ? 18.156 -27.344 -19.484 1 94.69 424 ASP A O 1
ATOM 3444 N N . VAL A 1 425 ? 19.766 -26.781 -20.953 1 95.69 425 VAL A N 1
ATOM 3445 C CA . VAL A 1 425 ? 18.891 -25.781 -21.578 1 95.69 425 VAL A CA 1
ATOM 3446 C C . VAL A 1 425 ? 17.75 -26.484 -22.312 1 95.69 425 VAL A C 1
ATOM 3448 O O . VAL A 1 425 ? 17.984 -27.344 -23.172 1 95.69 425 VAL A O 1
ATOM 3451 N N . LEU A 1 426 ? 16.5 -26.125 -21.953 1 96.25 426 LEU A N 1
ATOM 3452 C CA . LEU A 1 426 ? 15.312 -26.734 -22.531 1 96.25 426 LEU A CA 1
ATOM 3453 C C . LEU A 1 426 ? 14.492 -25.719 -23.297 1 96.25 426 LEU A C 1
ATOM 3455 O O . LEU A 1 426 ? 13.625 -26.078 -24.094 1 96.25 426 LEU A O 1
ATOM 3459 N N . TYR A 1 427 ? 14.68 -24.547 -23.016 1 91.69 427 TYR A N 1
ATOM 3460 C CA . TYR A 1 427 ? 13.734 -23.469 -23.297 1 91.69 427 TYR A CA 1
ATOM 3461 C C . TYR A 1 427 ? 14.453 -22.234 -23.828 1 91.69 427 TYR A C 1
ATOM 3463 O O . TYR A 1 427 ? 15.477 -21.828 -23.281 1 91.69 427 TYR A O 1
ATOM 3471 N N . LEU A 1 428 ? 14.047 -21.688 -24.938 1 94.88 428 LEU A N 1
ATOM 3472 C CA . LEU A 1 428 ? 14.57 -20.438 -25.5 1 94.88 428 LEU A CA 1
ATOM 3473 C C . LEU A 1 428 ? 13.625 -19.281 -25.234 1 94.88 428 LEU A C 1
ATOM 3475 O O . LEU A 1 428 ? 12.539 -19.203 -25.812 1 94.88 428 LEU A O 1
ATOM 3479 N N . CYS A 1 429 ? 14.055 -18.406 -24.375 1 92.75 429 CYS A N 1
ATOM 3480 C CA . CYS A 1 429 ? 13.281 -17.219 -24.031 1 92.75 429 CYS A CA 1
ATOM 3481 C C . CYS A 1 429 ? 13.602 -16.078 -24.969 1 92.75 429 CYS A C 1
ATOM 3483 O O . CYS A 1 429 ? 14.656 -15.445 -24.859 1 92.75 429 CYS A O 1
ATOM 3485 N N . ARG A 1 430 ? 12.656 -15.727 -25.781 1 89.38 430 ARG A N 1
ATOM 3486 C CA . ARG A 1 430 ? 12.891 -14.703 -26.797 1 89.38 430 ARG A CA 1
ATOM 3487 C C . ARG A 1 430 ? 12.57 -13.312 -26.25 1 89.38 430 ARG A C 1
ATOM 3489 O O . ARG A 1 430 ? 11.531 -13.109 -25.625 1 89.38 430 ARG A O 1
ATOM 3496 N N . ARG A 1 431 ? 13.531 -12.43 -26.375 1 85.06 431 ARG A N 1
ATOM 3497 C CA . ARG A 1 431 ? 13.32 -11.039 -25.969 1 85.06 431 ARG A CA 1
ATOM 3498 C C . ARG A 1 431 ? 13.102 -10.148 -27.188 1 85.06 431 ARG A C 1
ATOM 3500 O O . ARG A 1 431 ? 13.805 -10.266 -28.188 1 85.06 431 ARG A O 1
ATOM 3507 N N . TRP A 1 432 ? 12.016 -9.383 -27.094 1 72.88 432 TRP A N 1
ATOM 3508 C CA . TRP A 1 432 ? 11.656 -8.445 -28.156 1 72.88 432 TRP A CA 1
ATOM 3509 C C . TRP A 1 432 ? 10.742 -7.344 -27.625 1 72.88 432 TRP A C 1
ATOM 3511 O O . TRP A 1 432 ? 10.414 -7.32 -26.438 1 72.88 432 TRP A O 1
ATOM 3521 N N . GLY A 1 433 ? 10.539 -6.203 -28.328 1 64.94 433 GLY A N 1
ATOM 3522 C CA . GLY A 1 433 ? 9.797 -5.027 -27.891 1 64.94 433 GLY A CA 1
ATOM 3523 C C . GLY A 1 433 ? 8.445 -5.367 -27.297 1 64.94 433 GLY A C 1
ATOM 3524 O O . GLY A 1 433 ? 7.902 -4.586 -26.5 1 64.94 433 GLY A O 1
ATOM 3525 N N . GLY A 1 434 ? 7.875 -6.453 -27.469 1 61.06 434 GLY A N 1
ATOM 3526 C CA . GLY A 1 434 ? 6.531 -6.793 -27.031 1 61.06 434 GLY A CA 1
ATOM 3527 C C . GLY A 1 434 ? 6.512 -7.586 -25.734 1 61.06 434 GLY A C 1
ATOM 3528 O O . GLY A 1 434 ? 5.449 -8.023 -25.281 1 61.06 434 GLY A O 1
ATOM 3529 N N . ASN A 1 435 ? 7.668 -7.695 -25.094 1 70.38 435 ASN A N 1
ATOM 3530 C CA . ASN A 1 435 ? 7.711 -8.461 -23.859 1 70.38 435 ASN A CA 1
ATOM 3531 C C . ASN A 1 435 ? 7.062 -7.699 -22.703 1 70.38 435 ASN A C 1
ATOM 3533 O O . ASN A 1 435 ? 7.129 -6.469 -22.656 1 70.38 435 ASN A O 1
ATOM 3537 N N . SER A 1 436 ? 6.359 -8.398 -21.844 1 58.31 436 SER A N 1
ATOM 3538 C CA . SER A 1 436 ? 5.637 -7.82 -20.719 1 58.31 436 SER A CA 1
ATOM 3539 C C . SER A 1 436 ? 6.578 -7.074 -19.781 1 58.31 436 SER A C 1
ATOM 3541 O O . SER A 1 436 ? 6.16 -6.152 -19.078 1 58.31 436 SER A O 1
ATOM 3543 N N . ASP A 1 437 ? 7.75 -7.449 -19.703 1 58.28 437 ASP A N 1
ATOM 3544 C CA . ASP A 1 437 ? 8.664 -6.914 -18.703 1 58.28 437 ASP A CA 1
ATOM 3545 C C . ASP A 1 437 ? 9.539 -5.812 -19.297 1 58.28 437 ASP A C 1
ATOM 3547 O O . ASP A 1 437 ? 10.484 -5.348 -18.656 1 58.28 437 ASP A O 1
ATOM 3551 N N . ALA A 1 438 ? 9.242 -5.332 -20.469 1 60.94 438 ALA A N 1
ATOM 3552 C CA . ALA A 1 438 ? 10.016 -4.266 -21.094 1 60.94 438 ALA A CA 1
ATOM 3553 C C . ALA A 1 438 ? 9.719 -2.916 -20.453 1 60.94 438 ALA A C 1
ATOM 3555 O O . ALA A 1 438 ? 8.562 -2.602 -20.156 1 60.94 438 ALA A O 1
ATOM 3556 N N . ALA A 1 439 ? 10.734 -1.962 -20.312 1 66.81 439 ALA A N 1
ATOM 3557 C CA . ALA A 1 439 ? 10.867 -0.616 -19.766 1 66.81 439 ALA A CA 1
ATOM 3558 C C . ALA A 1 439 ? 9.625 -0.236 -18.953 1 66.81 439 ALA A C 1
ATOM 3560 O O . ALA A 1 439 ? 8.773 0.516 -19.438 1 66.81 439 ALA A O 1
ATOM 3561 N N . LEU A 1 440 ? 9.445 -0.775 -17.766 1 80.25 440 LEU A N 1
ATOM 3562 C CA . LEU A 1 440 ? 8.297 -0.532 -16.906 1 80.25 440 LEU A CA 1
ATOM 3563 C C . LEU A 1 440 ? 8.461 0.782 -16.141 1 80.25 440 LEU A C 1
ATOM 3565 O O . LEU A 1 440 ? 9.578 1.183 -15.812 1 80.25 440 LEU A O 1
ATOM 3569 N N . SER A 1 441 ? 7.363 1.456 -16 1 89.75 441 SER A N 1
ATOM 3570 C CA . SER A 1 441 ? 7.348 2.619 -15.117 1 89.75 441 SER A CA 1
ATOM 3571 C C . SER A 1 441 ? 7.645 2.225 -13.672 1 89.75 441 SER A C 1
ATOM 3573 O O . SER A 1 441 ? 7.504 1.059 -13.305 1 89.75 441 SER A O 1
ATOM 3575 N N . ILE A 1 442 ? 8.117 3.129 -12.898 1 91.69 442 ILE A N 1
ATOM 3576 C CA . ILE A 1 442 ? 8.383 2.904 -11.484 1 91.69 442 ILE A CA 1
ATOM 3577 C C . ILE A 1 442 ? 7.117 2.408 -10.789 1 91.69 442 ILE A C 1
ATOM 3579 O O . ILE A 1 442 ? 7.176 1.513 -9.945 1 91.69 442 ILE A O 1
ATOM 3583 N N . GLU A 1 443 ? 6.031 2.975 -11.203 1 91.75 443 GLU A N 1
ATOM 3584 C CA . GLU A 1 443 ? 4.754 2.586 -10.609 1 91.75 443 GLU A CA 1
ATOM 3585 C C . GLU A 1 443 ? 4.441 1.119 -10.883 1 91.75 443 GLU A C 1
ATOM 3587 O O . GLU A 1 443 ? 3.965 0.404 -10 1 91.75 443 GLU A O 1
ATOM 3592 N N . ARG A 1 444 ? 4.672 0.701 -12.078 1 93.56 444 ARG A N 1
ATOM 3593 C CA . ARG A 1 444 ? 4.395 -0.686 -12.438 1 93.56 444 ARG A CA 1
ATOM 3594 C C . ARG A 1 444 ? 5.355 -1.636 -11.734 1 93.56 444 ARG A C 1
ATOM 3596 O O . ARG A 1 444 ? 4.953 -2.695 -11.25 1 93.56 444 ARG A O 1
ATOM 3603 N N . VAL A 1 445 ? 6.613 -1.268 -11.672 1 94.5 445 VAL A N 1
ATOM 3604 C CA . VAL A 1 445 ? 7.609 -2.068 -10.969 1 94.5 445 VAL A CA 1
ATOM 3605 C C . VAL A 1 445 ? 7.211 -2.215 -9.5 1 94.5 445 VAL A C 1
ATOM 3607 O O . VAL A 1 445 ? 7.27 -3.312 -8.945 1 94.5 445 VAL A O 1
ATOM 3610 N N . ASN A 1 446 ? 6.836 -1.128 -8.945 1 96.62 446 ASN A N 1
ATOM 3611 C CA . ASN A 1 446 ? 6.438 -1.131 -7.539 1 96.62 446 ASN A CA 1
ATOM 3612 C C . ASN A 1 446 ? 5.195 -1.985 -7.312 1 96.62 446 ASN A C 1
ATOM 3614 O O . ASN A 1 446 ? 5.109 -2.717 -6.324 1 96.62 446 ASN A O 1
ATOM 3618 N N . ALA A 1 447 ? 4.254 -1.859 -8.219 1 95.69 447 ALA A N 1
ATOM 3619 C CA . ALA A 1 447 ? 3.047 -2.674 -8.109 1 95.69 447 ALA A CA 1
ATOM 3620 C C . ALA A 1 447 ? 3.379 -4.16 -8.18 1 95.69 447 ALA A C 1
ATOM 3622 O O . ALA A 1 447 ? 2.828 -4.969 -7.43 1 95.69 447 ALA A O 1
ATOM 3623 N N . ASN A 1 448 ? 4.227 -4.523 -9.125 1 96.06 448 ASN A N 1
ATOM 3624 C CA . ASN A 1 448 ? 4.66 -5.91 -9.281 1 96.06 448 ASN A CA 1
ATOM 3625 C C . ASN A 1 448 ? 5.395 -6.406 -8.039 1 96.06 448 ASN A C 1
ATOM 3627 O O . ASN A 1 448 ? 5.125 -7.508 -7.547 1 96.06 448 ASN A O 1
ATOM 3631 N N . ASN A 1 449 ? 6.293 -5.574 -7.512 1 97.31 449 ASN A N 1
ATOM 3632 C CA . ASN A 1 449 ? 7.051 -5.953 -6.324 1 97.31 449 ASN A CA 1
ATOM 3633 C C . ASN A 1 449 ? 6.148 -6.078 -5.098 1 97.31 449 ASN A C 1
ATOM 3635 O O . ASN A 1 449 ? 6.312 -7 -4.297 1 97.31 449 ASN A O 1
ATOM 3639 N N . LEU A 1 450 ? 5.281 -5.141 -5.012 1 97.88 450 LEU A N 1
ATOM 3640 C CA . LEU A 1 450 ? 4.34 -5.199 -3.898 1 97.88 450 LEU A CA 1
ATOM 3641 C C . LEU A 1 450 ? 3.533 -6.492 -3.936 1 97.88 450 LEU A C 1
ATOM 3643 O O . LEU A 1 450 ? 3.33 -7.133 -2.9 1 97.88 450 LEU A O 1
ATOM 3647 N N . TYR A 1 451 ? 3.059 -6.855 -5.066 1 98.12 451 TYR A N 1
ATOM 3648 C CA . TYR A 1 451 ? 2.229 -8.047 -5.207 1 98.12 451 TYR A CA 1
ATOM 3649 C C . TYR A 1 451 ? 3.023 -9.305 -4.895 1 98.12 451 TYR A C 1
ATOM 3651 O O . TYR A 1 451 ? 2.543 -10.188 -4.18 1 98.12 451 TYR A O 1
ATOM 3659 N N . LYS A 1 452 ? 4.191 -9.445 -5.383 1 97.94 452 LYS A N 1
ATOM 3660 C CA . LYS A 1 452 ? 5 -10.625 -5.082 1 97.94 452 LYS A CA 1
ATOM 3661 C C . LYS A 1 452 ? 5.371 -10.68 -3.604 1 97.94 452 LYS A C 1
ATOM 3663 O O . LYS A 1 452 ? 5.453 -11.758 -3.016 1 97.94 452 LYS A O 1
ATOM 3668 N N . ASP A 1 453 ? 5.652 -9.484 -3.027 1 98.38 453 ASP A N 1
ATOM 3669 C CA . ASP A 1 453 ? 5.867 -9.461 -1.584 1 98.38 453 ASP A CA 1
ATOM 3670 C C . ASP A 1 453 ? 4.637 -9.977 -0.836 1 98.38 453 ASP A C 1
ATOM 3672 O O . ASP A 1 453 ? 4.762 -10.609 0.213 1 98.38 453 ASP A O 1
ATOM 3676 N N . ARG A 1 454 ? 3.449 -9.695 -1.373 1 98.19 454 ARG A N 1
ATOM 3677 C CA . ARG A 1 454 ? 2.213 -10.188 -0.773 1 98.19 454 ARG A CA 1
ATOM 3678 C C . ARG A 1 454 ? 2.131 -11.711 -0.863 1 98.19 454 ARG A C 1
ATOM 3680 O O . ARG A 1 454 ? 1.787 -12.375 0.114 1 98.19 454 ARG A O 1
ATOM 3687 N N . ILE A 1 455 ? 2.418 -12.188 -2.023 1 98.38 455 ILE A N 1
ATOM 3688 C CA . ILE A 1 455 ? 2.424 -13.633 -2.221 1 98.38 455 ILE A CA 1
ATOM 3689 C C . ILE A 1 455 ? 3.379 -14.289 -1.225 1 98.38 455 ILE A C 1
ATOM 3691 O O . ILE A 1 455 ? 3.033 -15.281 -0.584 1 98.38 455 ILE A O 1
ATOM 3695 N N . ARG A 1 456 ? 4.566 -13.695 -1.027 1 98.56 456 ARG A N 1
ATOM 3696 C CA . ARG A 1 456 ? 5.539 -14.203 -0.065 1 98.56 456 ARG A CA 1
ATOM 3697 C C . ARG A 1 456 ? 4.992 -14.133 1.356 1 98.56 456 ARG A C 1
ATOM 3699 O O . ARG A 1 456 ? 5.219 -15.039 2.162 1 98.56 456 ARG A O 1
ATOM 3706 N N . THR A 1 457 ? 4.363 -13 1.635 1 98.75 457 THR A N 1
ATOM 3707 C CA . THR A 1 457 ? 3.805 -12.82 2.971 1 98.75 457 THR A CA 1
ATOM 3708 C C . THR A 1 457 ? 2.795 -13.922 3.287 1 98.75 457 THR A C 1
ATOM 3710 O O . THR A 1 457 ? 2.844 -14.523 4.359 1 98.75 457 THR A O 1
ATOM 3713 N N . TRP A 1 458 ? 1.87 -14.172 2.322 1 98.62 458 TRP A N 1
ATOM 3714 C CA . TRP A 1 458 ? 0.853 -15.195 2.543 1 98.62 458 TRP A CA 1
ATOM 3715 C C . TRP A 1 458 ? 1.492 -16.562 2.711 1 98.62 458 TRP A C 1
ATOM 3717 O O . TRP A 1 458 ? 1.097 -17.344 3.588 1 98.62 458 TRP A O 1
ATOM 3727 N N . GLU A 1 459 ? 2.49 -16.859 1.911 1 98.62 459 GLU A N 1
ATOM 3728 C CA . GLU A 1 459 ? 3.186 -18.125 2.035 1 98.62 459 GLU A CA 1
ATOM 3729 C C . GLU A 1 459 ? 3.918 -18.234 3.371 1 98.62 459 GLU A C 1
ATOM 3731 O O . GLU A 1 459 ? 3.865 -19.266 4.035 1 98.62 459 GLU A O 1
ATOM 3736 N N . LEU A 1 460 ? 4.621 -17.156 3.717 1 98.69 460 LEU A N 1
ATOM 3737 C CA . LEU A 1 460 ? 5.344 -17.141 4.984 1 98.69 460 LEU A CA 1
ATOM 3738 C C . LEU A 1 460 ? 4.398 -17.375 6.156 1 98.69 460 LEU A C 1
ATOM 3740 O O . LEU A 1 460 ? 4.707 -18.156 7.062 1 98.69 460 LEU A O 1
ATOM 3744 N N . GLN A 1 461 ? 3.289 -16.703 6.141 1 98.56 461 GLN A N 1
ATOM 3745 C CA . GLN A 1 461 ? 2.299 -16.891 7.199 1 98.56 461 GLN A CA 1
ATOM 3746 C C . GLN A 1 461 ? 1.774 -18.312 7.227 1 98.56 461 GLN A C 1
ATOM 3748 O O . GLN A 1 461 ? 1.56 -18.891 8.297 1 98.56 461 GLN A O 1
ATOM 3753 N N . ALA A 1 462 ? 1.535 -18.922 6.066 1 98.5 462 ALA A N 1
ATOM 3754 C CA . ALA A 1 462 ? 1.112 -20.312 5.996 1 98.5 462 ALA A CA 1
ATOM 3755 C C . ALA A 1 462 ? 2.131 -21.234 6.668 1 98.5 462 ALA A C 1
ATOM 3757 O O . ALA A 1 462 ? 1.763 -22.125 7.426 1 98.5 462 ALA A O 1
ATOM 3758 N N . ARG A 1 463 ? 3.406 -20.969 6.363 1 98.44 463 ARG A N 1
ATOM 3759 C CA . ARG A 1 463 ? 4.48 -21.781 6.93 1 98.44 463 ARG A CA 1
ATOM 3760 C C . ARG A 1 463 ? 4.547 -21.625 8.445 1 98.44 463 ARG A C 1
ATOM 3762 O O . ARG A 1 463 ? 4.703 -22.609 9.172 1 98.44 463 ARG A O 1
ATOM 3769 N N . ILE A 1 464 ? 4.496 -20.344 8.898 1 98.12 464 ILE A N 1
ATOM 3770 C CA . ILE A 1 464 ? 4.531 -20.062 10.328 1 98.12 464 ILE A CA 1
ATOM 3771 C C . ILE A 1 464 ? 3.363 -20.766 11.016 1 98.12 464 ILE A C 1
ATOM 3773 O O . ILE A 1 464 ? 3.529 -21.359 12.086 1 98.12 464 ILE A O 1
ATOM 3777 N N . ASN A 1 465 ? 2.158 -20.75 10.359 1 96.56 465 ASN A N 1
ATOM 3778 C CA . ASN A 1 465 ? 0.972 -21.391 10.906 1 96.56 465 ASN A CA 1
ATOM 3779 C C . ASN A 1 465 ? 1.133 -22.906 10.953 1 96.56 465 ASN A C 1
ATOM 3781 O O . ASN A 1 465 ? 0.619 -23.562 11.859 1 96.56 465 ASN A O 1
ATOM 3785 N N . LEU A 1 466 ? 1.801 -23.453 9.984 1 94.5 466 LEU A N 1
ATOM 3786 C CA . LEU A 1 466 ? 2.082 -24.891 9.945 1 94.5 466 LEU A CA 1
ATOM 3787 C C . LEU A 1 466 ? 2.953 -25.312 11.125 1 94.5 466 LEU A C 1
ATOM 3789 O O . LEU A 1 466 ? 2.791 -26.406 11.664 1 94.5 466 LEU A O 1
ATOM 3793 N N . HIS A 1 467 ? 3.869 -24.469 11.523 1 91.31 467 HIS A N 1
ATOM 3794 C CA . HIS A 1 467 ? 4.785 -24.766 12.617 1 91.31 467 HIS A CA 1
ATOM 3795 C C . HIS A 1 467 ? 4.086 -24.641 13.969 1 91.31 467 HIS A C 1
ATOM 3797 O O . HIS A 1 467 ? 4.453 -25.328 14.93 1 91.31 467 HIS A O 1
ATOM 3803 N N . LYS A 1 468 ? 3.121 -23.797 14.047 1 88.75 468 LYS A N 1
ATOM 3804 C CA . LYS A 1 468 ? 2.391 -23.594 15.297 1 88.75 468 LYS A CA 1
ATOM 3805 C C . LYS A 1 468 ? 1.424 -24.75 15.555 1 88.75 468 LYS A C 1
ATOM 3807 O O . LYS A 1 468 ? 1.08 -25.047 16.703 1 88.75 468 LYS A O 1
ATOM 3812 N N . GLU A 1 469 ? 0.848 -25.391 14.57 1 76.88 469 GLU A N 1
ATOM 3813 C CA . GLU A 1 469 ? -0.067 -26.531 14.719 1 76.88 469 GLU A CA 1
ATOM 3814 C C . GLU A 1 469 ? 0.69 -27.812 15.023 1 76.88 469 GLU A C 1
ATOM 3816 O O . GLU A 1 469 ? 0.213 -28.656 15.789 1 76.88 469 GLU A O 1
ATOM 3821 N N . MET B 1 1 ? -13.016 -27.875 -1.14 1 86.81 1 MET B N 1
ATOM 3822 C CA . MET B 1 1 ? -13.289 -26.5 -0.704 1 86.81 1 MET B CA 1
ATOM 3823 C C . MET B 1 1 ? -14.156 -26.5 0.553 1 86.81 1 MET B C 1
ATOM 3825 O O . MET B 1 1 ? -14.969 -27.391 0.755 1 86.81 1 MET B O 1
ATOM 3829 N N . LYS B 1 2 ? -13.93 -25.453 1.355 1 94.25 2 LYS B N 1
ATOM 3830 C CA . LYS B 1 2 ? -14.711 -25.297 2.578 1 94.25 2 LYS B CA 1
ATOM 3831 C C . LYS B 1 2 ? -16.047 -24.609 2.289 1 94.25 2 LYS B C 1
ATOM 3833 O O . LYS B 1 2 ? -16.172 -23.844 1.333 1 94.25 2 LYS B O 1
ATOM 3838 N N . GLN B 1 3 ? -16.969 -24.922 3.104 1 97.69 3 GLN B N 1
ATOM 3839 C CA . GLN B 1 3 ? -18.328 -24.406 2.902 1 97.69 3 GLN B CA 1
ATOM 3840 C C . GLN B 1 3 ? -18.406 -22.922 3.244 1 97.69 3 GLN B C 1
ATOM 3842 O O . GLN B 1 3 ? -17.812 -22.469 4.223 1 97.69 3 GLN B O 1
ATOM 3847 N N . ILE B 1 4 ? -19.172 -22.203 2.426 1 98.44 4 ILE B N 1
ATOM 3848 C CA . ILE B 1 4 ? -19.375 -20.766 2.607 1 98.44 4 ILE B CA 1
ATOM 3849 C C . ILE B 1 4 ? -20.875 -20.469 2.744 1 98.44 4 ILE B C 1
ATOM 3851 O O . ILE B 1 4 ? -21.672 -20.906 1.912 1 98.44 4 ILE B O 1
ATOM 3855 N N . ASP B 1 5 ? -21.281 -19.859 3.805 1 98.62 5 ASP B N 1
ATOM 3856 C CA . ASP B 1 5 ? -22.609 -19.234 3.855 1 98.62 5 ASP B CA 1
ATOM 3857 C C . ASP B 1 5 ? -22.562 -17.812 3.297 1 98.62 5 ASP B C 1
ATOM 3859 O O . ASP B 1 5 ? -21.844 -16.953 3.83 1 98.62 5 ASP B O 1
ATOM 3863 N N . CYS B 1 6 ? -23.266 -17.609 2.26 1 98.25 6 CYS B N 1
ATOM 3864 C CA . CYS B 1 6 ? -23.266 -16.312 1.603 1 98.25 6 CYS B CA 1
ATOM 3865 C C . CYS B 1 6 ? -24.562 -15.555 1.883 1 98.25 6 CYS B C 1
ATOM 3867 O O . CYS B 1 6 ? -25.656 -16.078 1.655 1 98.25 6 CYS B O 1
ATOM 3869 N N . PHE B 1 7 ? -24.453 -14.344 2.365 1 97.94 7 PHE B N 1
ATOM 3870 C CA . PHE B 1 7 ? -25.625 -13.508 2.623 1 97.94 7 PHE B CA 1
ATOM 3871 C C . PHE B 1 7 ? -25.75 -12.414 1.566 1 97.94 7 PHE B C 1
ATOM 3873 O O . PHE B 1 7 ? -24.906 -11.508 1.5 1 97.94 7 PHE B O 1
ATOM 3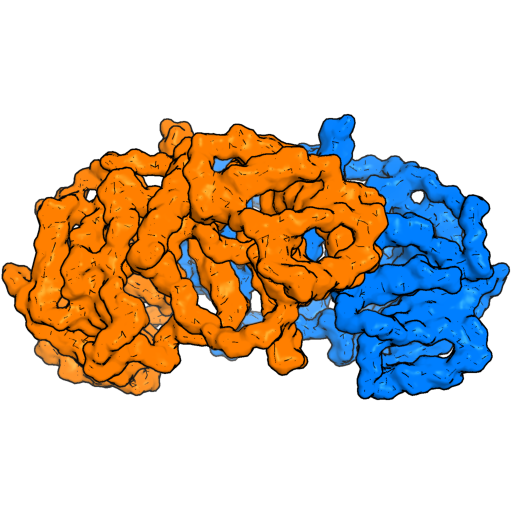880 N N . LEU B 1 8 ? -26.859 -12.492 0.797 1 95.56 8 LEU B N 1
ATOM 3881 C CA . LEU B 1 8 ? -27.156 -11.578 -0.296 1 95.56 8 LEU B CA 1
ATOM 3882 C C . LEU B 1 8 ? -28.266 -10.602 0.098 1 95.56 8 LEU B C 1
ATOM 3884 O O . LEU B 1 8 ? -29.281 -11.008 0.648 1 95.56 8 LEU B O 1
ATOM 3888 N N . PRO B 1 9 ? -27.938 -9.32 -0.206 1 93.75 9 PRO B N 1
ATOM 3889 C CA . PRO B 1 9 ? -29.031 -8.383 0.041 1 93.75 9 PRO B CA 1
ATOM 3890 C C . PRO B 1 9 ? -30.297 -8.727 -0.749 1 93.75 9 PRO B C 1
ATOM 3892 O O . PRO B 1 9 ? -30.203 -9.07 -1.931 1 93.75 9 PRO B O 1
ATOM 3895 N N . TYR B 1 10 ? -31.438 -8.711 -0.102 1 94.06 10 TYR B N 1
ATOM 3896 C CA . TYR B 1 10 ? -32.719 -8.961 -0.737 1 94.06 10 TYR B CA 1
ATOM 3897 C C . TYR B 1 10 ? -33.562 -7.684 -0.811 1 94.06 10 TYR B C 1
ATOM 3899 O O . TYR B 1 10 ? -34.125 -7.254 0.189 1 94.06 10 TYR B O 1
ATOM 3907 N N . ILE B 1 11 ? -33.562 -7.125 -1.972 1 89.06 11 ILE B N 1
ATOM 3908 C CA . ILE B 1 11 ? -34.406 -5.953 -2.191 1 89.06 11 ILE B CA 1
ATOM 3909 C C . ILE B 1 11 ? -35.75 -6.383 -2.816 1 89.06 11 ILE B C 1
ATOM 3911 O O . ILE B 1 11 ? -36.812 -6.016 -2.33 1 89.06 11 ILE B O 1
ATOM 3915 N N . ASP B 1 12 ? -35.719 -7.145 -3.883 1 90.19 12 ASP B N 1
ATOM 3916 C CA . ASP B 1 12 ? -36.875 -7.77 -4.535 1 90.19 12 ASP B CA 1
ATOM 3917 C C . ASP B 1 12 ? -36.469 -9.062 -5.242 1 90.19 12 ASP B C 1
ATOM 3919 O O . ASP B 1 12 ? -35.281 -9.383 -5.32 1 90.19 12 ASP B O 1
ATOM 3923 N N . GLU B 1 13 ? -37.438 -9.766 -5.598 1 91.75 13 GLU B N 1
ATOM 3924 C CA . GLU B 1 13 ? -37.188 -11.094 -6.156 1 91.75 13 GLU B CA 1
ATOM 3925 C C . GLU B 1 13 ? -36.344 -11.023 -7.426 1 91.75 13 GLU B C 1
ATOM 3927 O O . GLU B 1 13 ? -35.469 -11.844 -7.641 1 91.75 13 GLU B O 1
ATOM 3932 N N . SER B 1 14 ? -36.625 -10.102 -8.273 1 90.06 14 SER B N 1
ATOM 3933 C CA . SER B 1 14 ? -35.938 -9.969 -9.539 1 90.06 14 SER B CA 1
ATOM 3934 C C . SER B 1 14 ? -34.438 -9.68 -9.312 1 90.06 14 SER B C 1
ATOM 3936 O O . SER B 1 14 ? -33.594 -10.336 -9.906 1 90.06 14 SER B O 1
ATOM 3938 N N . GLN B 1 15 ? -34.156 -8.727 -8.484 1 87.88 15 GLN B N 1
ATOM 3939 C CA . GLN B 1 15 ? -32.781 -8.359 -8.18 1 87.88 15 GLN B CA 1
ATOM 3940 C C . GLN B 1 15 ? -32.031 -9.492 -7.473 1 87.88 15 GLN B C 1
ATOM 3942 O O . GLN B 1 15 ? -30.859 -9.734 -7.734 1 87.88 15 GLN B O 1
ATOM 3947 N N . TYR B 1 16 ? -32.781 -10.133 -6.578 1 92.19 16 TYR B N 1
ATOM 3948 C CA . TYR B 1 16 ? -32.219 -11.25 -5.852 1 92.19 16 TYR B CA 1
ATOM 3949 C C . TYR B 1 16 ? -31.812 -12.367 -6.801 1 92.19 16 TYR B C 1
ATOM 3951 O O . TYR B 1 16 ? -30.734 -12.953 -6.668 1 92.19 16 TYR B O 1
ATOM 3959 N N . LYS B 1 17 ? -32.625 -12.648 -7.766 1 92 17 LYS B N 1
ATOM 3960 C CA . LYS B 1 17 ? -32.344 -13.703 -8.734 1 92 17 LYS B CA 1
ATOM 3961 C C . LYS B 1 17 ? -31.125 -13.359 -9.57 1 92 17 LYS B C 1
ATOM 3963 O O . LYS B 1 17 ? -30.328 -14.25 -9.914 1 92 17 LYS B O 1
ATOM 3968 N N . LYS B 1 18 ? -31 -12.148 -9.914 1 89.75 18 LYS B N 1
ATOM 3969 C CA . LYS B 1 18 ? -29.828 -11.703 -10.664 1 89.75 18 LYS B CA 1
ATOM 3970 C C . LYS B 1 18 ? -28.547 -11.93 -9.867 1 89.75 18 LYS B C 1
ATOM 3972 O O . LYS B 1 18 ? -27.531 -12.359 -10.422 1 89.75 18 LYS B O 1
ATOM 3977 N N . GLN B 1 19 ? -28.609 -11.633 -8.609 1 91.75 19 GLN B N 1
ATOM 3978 C CA . GLN B 1 19 ? -27.453 -11.82 -7.742 1 91.75 19 GLN B CA 1
ATOM 3979 C C . GLN B 1 19 ? -27.109 -13.297 -7.574 1 91.75 19 GLN B C 1
ATOM 3981 O O . GLN B 1 19 ? -25.938 -13.68 -7.523 1 91.75 19 GLN B O 1
ATOM 3986 N N . GLN B 1 20 ? -28.141 -14.078 -7.496 1 93.56 20 GLN B N 1
ATOM 3987 C CA . GLN B 1 20 ? -27.953 -15.508 -7.312 1 93.56 20 GLN B CA 1
ATOM 3988 C C . GLN B 1 20 ? -27.203 -16.125 -8.492 1 93.56 20 GLN B C 1
ATOM 3990 O O . GLN B 1 20 ? -26.469 -17.094 -8.32 1 93.56 20 GLN B O 1
ATOM 3995 N N . LYS B 1 21 ? -27.422 -15.547 -9.648 1 92.12 21 LYS B N 1
ATOM 3996 C CA . LYS B 1 21 ? -26.797 -16.078 -10.867 1 92.12 21 LYS B CA 1
ATOM 3997 C C . LYS B 1 21 ? -25.281 -16.062 -10.766 1 92.12 21 LYS B C 1
ATOM 3999 O O . LYS B 1 21 ? -24.609 -16.922 -11.328 1 92.12 21 LYS B O 1
ATOM 4004 N N . ALA B 1 22 ? -24.781 -15.086 -10.07 1 91.62 22 ALA B N 1
ATOM 4005 C CA . ALA B 1 22 ? -23.328 -14.945 -9.922 1 91.62 22 ALA B CA 1
ATOM 4006 C C . ALA B 1 22 ? -22.734 -16.141 -9.195 1 91.62 22 ALA B C 1
ATOM 4008 O O . ALA B 1 22 ? -21.547 -16.422 -9.312 1 91.62 22 ALA B O 1
ATOM 4009 N N . PHE B 1 23 ? -23.594 -16.906 -8.5 1 95.44 23 PHE B N 1
ATOM 4010 C CA . PHE B 1 23 ? -23.078 -17.969 -7.633 1 95.44 23 PHE B CA 1
ATOM 4011 C C . PHE B 1 23 ? -23.484 -19.344 -8.148 1 95.44 23 PHE B C 1
ATOM 4013 O O . PHE B 1 23 ? -23.281 -20.344 -7.473 1 95.44 23 PHE B O 1
ATOM 4020 N N . GLU B 1 24 ? -24 -19.422 -9.312 1 93.31 24 GLU B N 1
ATOM 4021 C CA . GLU B 1 24 ? -24.469 -20.672 -9.891 1 93.31 24 GLU B CA 1
ATOM 4022 C C . GLU B 1 24 ? -23.312 -21.672 -10.062 1 93.31 24 GLU B C 1
ATOM 4024 O O . GLU B 1 24 ? -23.469 -22.859 -9.781 1 93.31 24 GLU B O 1
ATOM 4029 N N . GLU B 1 25 ? -22.188 -21.156 -10.438 1 90.69 25 GLU B N 1
ATOM 4030 C CA . GLU B 1 25 ? -21.047 -22.031 -10.742 1 90.69 25 GLU B CA 1
ATOM 4031 C C . GLU B 1 25 ? -20.375 -22.531 -9.469 1 90.69 25 GLU B C 1
ATOM 4033 O O . GLU B 1 25 ? -19.594 -23.469 -9.508 1 90.69 25 GLU B O 1
ATOM 4038 N N . VAL B 1 26 ? -20.703 -21.938 -8.344 1 93.75 26 VAL B N 1
ATOM 4039 C CA . VAL B 1 26 ? -20.047 -22.297 -7.098 1 93.75 26 VAL B CA 1
ATOM 4040 C C . VAL B 1 26 ? -21.062 -22.812 -6.094 1 93.75 26 VAL B C 1
ATOM 4042 O O . VAL B 1 26 ? -20.781 -22.891 -4.895 1 93.75 26 VAL B O 1
ATOM 4045 N N . SER B 1 27 ? -22.188 -23.234 -6.504 1 92.19 27 SER B N 1
ATOM 4046 C CA . SER B 1 27 ? -23.297 -23.609 -5.645 1 92.19 27 SER B CA 1
ATOM 4047 C C . SER B 1 27 ? -22.984 -24.859 -4.84 1 92.19 27 SER B C 1
ATOM 4049 O O . SER B 1 27 ? -23.609 -25.125 -3.812 1 92.19 27 SER B O 1
ATOM 4051 N N . ALA B 1 28 ? -22 -25.594 -5.266 1 93.25 28 ALA B N 1
ATOM 4052 C CA . ALA B 1 28 ? -21.672 -26.859 -4.609 1 93.25 28 ALA B CA 1
ATOM 4053 C C . ALA B 1 28 ? -21.141 -26.625 -3.199 1 93.25 28 ALA B C 1
ATOM 4055 O O . ALA B 1 28 ? -21.266 -27.484 -2.328 1 93.25 28 ALA B O 1
ATOM 4056 N N . PHE B 1 29 ? -20.531 -25.469 -2.971 1 95.44 29 PHE B N 1
ATOM 4057 C CA . PHE B 1 29 ? -19.969 -25.234 -1.648 1 95.44 29 PHE B CA 1
ATOM 4058 C C . PHE B 1 29 ? -20.406 -23.875 -1.098 1 95.44 29 PHE B C 1
ATOM 4060 O O . PHE B 1 29 ? -19.812 -23.375 -0.137 1 95.44 29 PHE B O 1
ATOM 4067 N N . VAL B 1 30 ? -21.375 -23.281 -1.707 1 97.31 30 VAL B N 1
ATOM 4068 C CA . VAL B 1 30 ? -21.906 -22.016 -1.242 1 97.31 30 VAL B CA 1
ATOM 4069 C C . VAL B 1 30 ? -23.406 -22.141 -0.947 1 97.31 30 VAL B C 1
ATOM 4071 O O . VAL B 1 30 ? -24.172 -22.594 -1.8 1 97.31 30 VAL B O 1
ATOM 4074 N N . THR B 1 31 ? -23.797 -21.766 0.226 1 97.56 31 THR B N 1
ATOM 4075 C CA . THR B 1 31 ? -25.203 -21.672 0.595 1 97.56 31 THR B CA 1
ATOM 4076 C C . THR B 1 31 ? -25.656 -20.219 0.618 1 97.56 31 THR B C 1
ATOM 4078 O O . THR B 1 31 ? -25.094 -19.406 1.356 1 97.56 31 THR B O 1
ATOM 4081 N N . LEU B 1 32 ? -26.688 -19.906 -0.157 1 97.25 32 LEU B N 1
ATOM 4082 C CA . LEU B 1 32 ? -27.156 -18.531 -0.27 1 97.25 32 LEU B CA 1
ATOM 4083 C C . LEU B 1 32 ? -28.25 -18.234 0.746 1 97.25 32 LEU B C 1
ATOM 4085 O O . LEU B 1 32 ? -29.156 -19.062 0.943 1 97.25 32 LEU B O 1
ATOM 4089 N N . HIS B 1 33 ? -28.047 -17.188 1.447 1 96.88 33 HIS B N 1
ATOM 4090 C CA . HIS B 1 33 ? -29.062 -16.656 2.355 1 96.88 33 HIS B CA 1
ATOM 4091 C C . HIS B 1 33 ? -29.547 -15.273 1.908 1 96.88 33 HIS B C 1
ATOM 4093 O O . HIS B 1 33 ? -28.734 -14.43 1.531 1 96.88 33 HIS B O 1
ATOM 4099 N N . ALA B 1 34 ? -30.859 -15.125 1.903 1 96.12 34 ALA B N 1
ATOM 4100 C CA . ALA B 1 34 ? -31.422 -13.805 1.608 1 96.12 34 ALA B CA 1
ATOM 4101 C C . ALA B 1 34 ? -31.375 -12.906 2.838 1 96.12 34 ALA B C 1
ATOM 4103 O O . ALA B 1 34 ? -31.859 -13.281 3.908 1 96.12 34 ALA B O 1
ATOM 4104 N N . LEU B 1 35 ? -30.766 -11.82 2.689 1 95.56 35 LEU B N 1
ATOM 4105 C CA . LEU B 1 35 ? -30.672 -10.867 3.783 1 95.56 35 LEU B CA 1
ATOM 4106 C C . LEU B 1 35 ? -31.656 -9.711 3.592 1 95.56 35 LEU B C 1
ATOM 4108 O O . LEU B 1 35 ? -31.344 -8.742 2.896 1 95.56 35 LEU B O 1
ATOM 4112 N N . LYS B 1 36 ? -32.688 -9.719 4.301 1 92.81 36 LYS B N 1
ATOM 4113 C CA . LYS B 1 36 ? -33.719 -8.719 4.172 1 92.81 36 LYS B CA 1
ATOM 4114 C C . LYS B 1 36 ? -33.469 -7.512 5.062 1 92.81 36 LYS B C 1
ATOM 4116 O O . LYS B 1 36 ? -33.844 -6.391 4.738 1 92.81 36 LYS B O 1
ATOM 4121 N N . ASP B 1 37 ? -32.781 -7.828 6.145 1 91.62 37 ASP B N 1
ATOM 4122 C CA . ASP B 1 37 ? -32.531 -6.77 7.117 1 91.62 37 ASP B CA 1
ATOM 4123 C C . ASP B 1 37 ? -31.219 -6.043 6.789 1 91.62 37 ASP B C 1
ATOM 4125 O O . ASP B 1 37 ? -30.391 -6.559 6.043 1 91.62 37 ASP B O 1
ATOM 4129 N N . SER B 1 38 ? -31.109 -4.859 7.363 1 92.75 38 SER B N 1
ATOM 4130 C CA . SER B 1 38 ? -29.953 -4.008 7.098 1 92.75 38 SER B CA 1
ATOM 4131 C C . SER B 1 38 ? -28.703 -4.535 7.805 1 92.75 38 SER B C 1
ATOM 4133 O O . SER B 1 38 ? -28.75 -4.848 9 1 92.75 38 SER B O 1
ATOM 4135 N N . LEU B 1 39 ? -27.594 -4.594 7.051 1 93.88 39 LEU B N 1
ATOM 4136 C CA . LEU B 1 39 ? -26.297 -5.004 7.598 1 93.88 39 LEU B CA 1
ATOM 4137 C C . LEU B 1 39 ? -25.812 -4.012 8.648 1 93.88 39 LEU B C 1
ATOM 4139 O O . LEU B 1 39 ? -24.875 -4.297 9.391 1 93.88 39 LEU B O 1
ATOM 4143 N N . TYR B 1 40 ? -26.453 -2.889 8.758 1 94.06 40 TYR B N 1
ATOM 4144 C CA . TYR B 1 40 ? -25.984 -1.822 9.633 1 94.06 40 TYR B CA 1
ATOM 4145 C C . TYR B 1 40 ? -26.609 -1.939 11.016 1 94.06 40 TYR B C 1
ATOM 4147 O O . TYR B 1 40 ? -26.281 -1.181 11.93 1 94.06 40 TYR B O 1
ATOM 4155 N N . GLN B 1 41 ? -27.484 -2.936 11.211 1 96.5 41 GLN B N 1
ATOM 4156 C CA . GLN B 1 41 ? -28.109 -3.197 12.5 1 96.5 41 GLN B CA 1
ATOM 4157 C C . GLN B 1 41 ? -27.391 -4.328 13.234 1 96.5 41 GLN B C 1
ATOM 4159 O O . GLN B 1 41 ? -27.062 -5.352 12.641 1 96.5 41 GLN B O 1
ATOM 4164 N N . THR B 1 42 ? -27.188 -4.113 14.508 1 97.94 42 THR B N 1
ATOM 4165 C CA . THR B 1 42 ? -26.5 -5.105 15.328 1 97.94 42 THR B CA 1
ATOM 4166 C C . THR B 1 42 ? -27.25 -6.438 15.305 1 97.94 42 THR B C 1
ATOM 4168 O O . THR B 1 42 ? -26.625 -7.5 15.219 1 97.94 42 THR B O 1
ATOM 4171 N N . THR B 1 43 ? -28.562 -6.414 15.359 1 97.5 43 THR B N 1
ATOM 4172 C CA . THR B 1 43 ? -29.375 -7.629 15.375 1 97.5 43 THR B CA 1
ATOM 4173 C C . THR B 1 43 ? -29.141 -8.445 14.109 1 97.5 43 THR B C 1
ATOM 4175 O O . THR B 1 43 ? -29.109 -9.68 14.156 1 97.5 43 THR B O 1
ATOM 4178 N N . THR B 1 44 ? -29 -7.781 12.992 1 98 44 THR B N 1
ATOM 4179 C CA . THR B 1 44 ? -28.75 -8.453 11.719 1 98 44 THR B CA 1
ATOM 4180 C C . THR B 1 44 ? -27.406 -9.164 11.742 1 98 44 THR B C 1
ATOM 4182 O O . THR B 1 44 ? -27.297 -10.32 11.32 1 98 44 THR B O 1
ATOM 4185 N N . ILE B 1 45 ? -26.359 -8.5 12.234 1 98.19 45 ILE B N 1
ATOM 4186 C CA . ILE B 1 45 ? -25.016 -9.07 12.305 1 98.19 45 ILE B CA 1
ATOM 4187 C C . ILE B 1 45 ? -25.031 -10.289 13.219 1 98.19 45 ILE B C 1
ATOM 4189 O O . ILE B 1 45 ? -24.391 -11.305 12.922 1 98.19 45 ILE B O 1
ATOM 4193 N N . GLN B 1 46 ? -25.75 -10.156 14.297 1 98 46 GLN B N 1
ATOM 4194 C CA . GLN B 1 46 ? -25.859 -11.266 15.234 1 98 46 GLN B CA 1
ATOM 4195 C C . GLN B 1 46 ? -26.562 -12.461 14.586 1 98 46 GLN B C 1
ATOM 4197 O O . GLN B 1 46 ? -26.172 -13.609 14.797 1 98 46 GLN B O 1
ATOM 4202 N N . GLU B 1 47 ? -27.578 -12.195 13.859 1 98 47 GLU B N 1
ATOM 4203 C CA . GLU B 1 47 ? -28.297 -13.258 13.156 1 98 47 GLU B CA 1
ATOM 4204 C C . GLU B 1 47 ? -27.422 -13.93 12.117 1 98 47 GLU B C 1
ATOM 4206 O O . GLU B 1 47 ? -27.438 -15.148 11.969 1 98 47 GLU B O 1
ATOM 4211 N N . ILE B 1 48 ? -26.672 -13.156 11.375 1 98.5 48 ILE B N 1
ATOM 4212 C CA . ILE B 1 48 ? -25.75 -13.68 10.375 1 98.5 48 ILE B CA 1
ATOM 4213 C C . ILE B 1 48 ? -24.75 -14.617 11.047 1 98.5 48 ILE B C 1
ATOM 4215 O O . ILE B 1 48 ? -24.516 -15.727 10.578 1 98.5 48 ILE B O 1
ATOM 4219 N N . ALA B 1 49 ? -24.172 -14.117 12.141 1 98.38 49 ALA B N 1
ATOM 4220 C CA . ALA B 1 49 ? -23.203 -14.93 12.875 1 98.38 49 ALA B CA 1
ATOM 4221 C C . ALA B 1 49 ? -23.828 -16.234 13.336 1 98.38 49 ALA B C 1
ATOM 4223 O O . ALA B 1 49 ? -23.203 -17.297 13.242 1 98.38 49 ALA B O 1
ATOM 4224 N N . LYS B 1 50 ? -25.047 -16.109 13.789 1 97.44 50 LYS B N 1
ATOM 4225 C CA . LYS B 1 50 ? -25.766 -17.281 14.297 1 97.44 50 LYS B CA 1
ATOM 4226 C C . LYS B 1 50 ? -26.078 -18.266 13.18 1 97.44 50 LYS B C 1
ATOM 4228 O O . LYS B 1 50 ? -25.984 -19.484 13.367 1 97.44 50 LYS B O 1
ATOM 4233 N N . GLU B 1 51 ? -26.438 -17.781 12.031 1 97.75 51 GLU B N 1
ATOM 4234 C CA . GLU B 1 51 ? -26.906 -18.609 10.922 1 97.75 51 GLU B CA 1
ATOM 4235 C C . GLU B 1 51 ? -25.734 -19.188 10.133 1 97.75 51 GLU B C 1
ATOM 4237 O O . GLU B 1 51 ? -25.922 -20.125 9.344 1 97.75 51 GLU B O 1
ATOM 4242 N N . THR B 1 52 ? -24.625 -18.641 10.273 1 98.31 52 THR B N 1
ATOM 4243 C CA . THR B 1 52 ? -23.453 -19.125 9.547 1 98.31 52 THR B CA 1
ATOM 4244 C C . THR B 1 52 ? -23 -20.484 10.078 1 98.31 52 THR B C 1
ATOM 4246 O O . THR B 1 52 ? -22.703 -20.625 11.266 1 98.31 52 THR B O 1
ATOM 4249 N N . ARG B 1 53 ? -22.953 -21.438 9.195 1 97.75 53 ARG B N 1
ATOM 4250 C CA . ARG B 1 53 ? -22.562 -22.797 9.586 1 97.75 53 ARG B CA 1
ATOM 4251 C C . ARG B 1 53 ? -21.25 -23.188 8.938 1 97.75 53 ARG B C 1
ATOM 4253 O O . ARG B 1 53 ? -20.5 -24 9.492 1 97.75 53 ARG B O 1
ATOM 4260 N N . GLY B 1 54 ? -21.016 -22.609 7.773 1 98.06 54 GLY B N 1
ATOM 4261 C CA . GLY B 1 54 ? -19.797 -22.938 7.07 1 98.06 54 GLY B CA 1
ATOM 4262 C C . GLY B 1 54 ? -18.562 -22.359 7.727 1 98.06 54 GLY B C 1
ATOM 4263 O O . GLY B 1 54 ? -18.656 -21.625 8.711 1 98.06 54 GLY B O 1
ATOM 4264 N N . GLU B 1 55 ? -17.344 -22.75 7.262 1 98.5 55 GLU B N 1
ATOM 4265 C CA . GLU B 1 55 ? -16.062 -22.25 7.777 1 98.5 55 GLU B CA 1
ATOM 4266 C C . GLU B 1 55 ? -15.875 -20.766 7.453 1 98.5 55 GLU B C 1
ATOM 4268 O O . GLU B 1 55 ? -15.125 -20.062 8.133 1 98.5 55 GLU B O 1
ATOM 4273 N N . TYR B 1 56 ? -16.609 -20.375 6.434 1 98.75 56 TYR B N 1
ATOM 4274 C CA . TYR B 1 56 ? -16.5 -18.984 6.023 1 98.75 56 TYR B CA 1
ATOM 4275 C C . TYR B 1 56 ? -17.875 -18.375 5.812 1 98.75 56 TYR B C 1
ATOM 4277 O O . TYR B 1 56 ? -18.844 -19.094 5.547 1 98.75 56 TYR B O 1
ATOM 4285 N N . CYS B 1 57 ? -17.953 -17.078 6.035 1 98.81 57 CYS B N 1
ATOM 4286 C CA . CYS B 1 57 ? -19.141 -16.266 5.785 1 98.81 57 CYS B CA 1
ATOM 4287 C C . CYS B 1 57 ? -18.859 -15.188 4.738 1 98.81 57 CYS B C 1
ATOM 4289 O O . CYS B 1 57 ? -17.953 -14.375 4.91 1 98.81 57 CYS B O 1
ATOM 4291 N N . LEU B 1 58 ? -19.578 -15.297 3.67 1 98.69 58 LEU B N 1
ATOM 4292 C CA . LEU B 1 58 ? -19.453 -14.297 2.613 1 98.69 58 LEU B CA 1
ATOM 4293 C C . LEU B 1 58 ? -20.578 -13.273 2.695 1 98.69 58 LEU B C 1
ATOM 4295 O O . LEU B 1 58 ? -21.75 -13.625 2.582 1 98.69 58 LEU B O 1
ATOM 4299 N N . LEU B 1 59 ? -20.203 -12 2.928 1 98.38 59 LEU B N 1
ATOM 4300 C CA . LEU B 1 59 ? -21.172 -10.922 2.959 1 98.38 59 LEU B CA 1
ATOM 4301 C C . LEU B 1 59 ? -21.094 -10.078 1.689 1 98.38 59 LEU B C 1
ATOM 4303 O O . LEU B 1 59 ? -20.031 -9.562 1.349 1 98.38 59 LEU B O 1
ATOM 4307 N N . ILE B 1 60 ? -22.172 -9.992 0.972 1 97.31 60 ILE B N 1
ATOM 4308 C CA . ILE B 1 60 ? -22.297 -9.047 -0.129 1 97.31 60 ILE B CA 1
ATOM 4309 C C . ILE B 1 60 ? -22.953 -7.762 0.37 1 97.31 60 ILE B C 1
ATOM 4311 O O . ILE B 1 60 ? -24.125 -7.77 0.767 1 97.31 60 ILE B O 1
ATOM 4315 N N . THR B 1 61 ? -22.219 -6.648 0.287 1 96.19 61 THR B N 1
ATOM 4316 C CA . THR B 1 61 ? -22.625 -5.461 1.021 1 96.19 61 THR B CA 1
ATOM 4317 C C . THR B 1 61 ? -23.422 -4.516 0.121 1 96.19 61 THR B C 1
ATOM 4319 O O . THR B 1 61 ? -24.031 -3.559 0.601 1 96.19 61 THR B O 1
ATOM 4322 N N . LYS B 1 62 ? -23.375 -4.711 -1.18 1 91.69 62 LYS B N 1
ATOM 4323 C CA . LYS B 1 62 ? -24.109 -3.875 -2.121 1 91.69 62 LYS B CA 1
ATOM 4324 C C . LYS B 1 62 ? -25.141 -4.699 -2.906 1 91.69 62 LYS B C 1
ATOM 4326 O O . LYS B 1 62 ? -24.953 -5.898 -3.104 1 91.69 62 LYS B O 1
ATOM 4331 N N . SER B 1 63 ? -26.156 -4.074 -3.35 1 89.25 63 SER B N 1
ATOM 4332 C CA . SER B 1 63 ? -27.188 -4.746 -4.121 1 89.25 63 SER B CA 1
ATOM 4333 C C . SER B 1 63 ? -26.844 -4.77 -5.609 1 89.25 63 SER B C 1
ATOM 4335 O O . SER B 1 63 ? -27.547 -5.402 -6.402 1 89.25 63 SER B O 1
ATOM 4337 N N . THR B 1 64 ? -25.766 -4.105 -5.926 1 88.19 64 THR B N 1
ATOM 4338 C CA . THR B 1 64 ? -25.328 -4.105 -7.312 1 88.19 64 THR B CA 1
ATOM 4339 C C . THR B 1 64 ? -24.938 -5.512 -7.758 1 88.19 64 THR B C 1
ATOM 4341 O O . THR B 1 64 ? -24.188 -6.207 -7.062 1 88.19 64 THR B O 1
ATOM 4344 N N . PRO B 1 65 ? -25.547 -5.875 -8.914 1 90.75 65 PRO B N 1
ATOM 4345 C CA . PRO B 1 65 ? -25.141 -7.195 -9.414 1 90.75 65 PRO B CA 1
ATOM 4346 C C . PRO B 1 65 ? -23.641 -7.328 -9.594 1 90.75 65 PRO B C 1
ATOM 4348 O O . PRO B 1 65 ? -22.953 -6.352 -9.922 1 90.75 65 PRO B O 1
ATOM 4351 N N . LEU B 1 66 ? -23.188 -8.555 -9.297 1 94.19 66 LEU B N 1
ATOM 4352 C CA . LEU B 1 66 ? -21.75 -8.758 -9.484 1 94.19 66 LEU B CA 1
ATOM 4353 C C . LEU B 1 66 ? -21.484 -10.062 -10.234 1 94.19 66 LEU B C 1
ATOM 4355 O O . LEU B 1 66 ? -22.375 -10.914 -10.344 1 94.19 66 LEU B O 1
ATOM 4359 N N . LYS B 1 67 ? -20.422 -10.102 -10.906 1 95.25 67 LYS B N 1
ATOM 4360 C CA . LYS B 1 67 ? -19.891 -11.305 -11.547 1 95.25 67 LYS B CA 1
ATOM 4361 C C . LYS B 1 67 ? -18.609 -11.773 -10.875 1 95.25 67 LYS B C 1
ATOM 4363 O O . LYS B 1 67 ? -17.625 -11.023 -10.797 1 95.25 67 LYS B O 1
ATOM 4368 N N . LEU B 1 68 ? -18.656 -12.977 -10.352 1 97.19 68 LEU B N 1
ATOM 4369 C CA . LEU B 1 68 ? -17.438 -13.562 -9.797 1 97.19 68 LEU B CA 1
ATOM 4370 C C . LEU B 1 68 ? -16.516 -14.031 -10.914 1 97.19 68 LEU B C 1
ATOM 4372 O O . LEU B 1 68 ? -16.969 -14.609 -11.906 1 97.19 68 LEU B O 1
ATOM 4376 N N . HIS B 1 69 ? -15.289 -13.742 -10.734 1 97.62 69 HIS B N 1
ATOM 4377 C CA . HIS B 1 69 ? -14.312 -14.211 -11.719 1 97.62 69 HIS B CA 1
ATOM 4378 C C . HIS B 1 69 ? -13.938 -15.664 -11.469 1 97.62 69 HIS B C 1
ATOM 4380 O O . HIS B 1 69 ? -14.289 -16.234 -10.438 1 97.62 69 HIS B O 1
ATOM 4386 N N . TYR B 1 70 ? -13.234 -16.234 -12.477 1 97.12 70 TYR B N 1
ATOM 4387 C CA . TYR B 1 70 ? -12.906 -17.656 -12.461 1 97.12 70 TYR B CA 1
ATOM 4388 C C . TYR B 1 70 ? -12.156 -18.031 -11.195 1 97.12 70 TYR B C 1
ATOM 4390 O O . TYR B 1 70 ? -11.078 -17.484 -10.922 1 97.12 70 TYR B O 1
ATOM 4398 N N . LEU B 1 71 ? -12.742 -18.875 -10.258 1 97 71 LEU B N 1
ATOM 4399 C CA . LEU B 1 71 ? -12.188 -19.453 -9.039 1 97 71 LEU B CA 1
ATOM 4400 C C . LEU B 1 71 ? -11.938 -18.375 -7.996 1 97 71 LEU B C 1
ATOM 4402 O O . LEU B 1 71 ? -11.023 -18.5 -7.172 1 97 71 LEU B O 1
ATOM 4406 N N . ALA B 1 72 ? -12.695 -17.297 -8.047 1 97.81 72 ALA B N 1
ATOM 4407 C CA . ALA B 1 72 ? -12.508 -16.156 -7.152 1 97.81 72 ALA B CA 1
ATOM 4408 C C . ALA B 1 72 ? -12.688 -16.578 -5.695 1 97.81 72 ALA B C 1
ATOM 4410 O O . ALA B 1 72 ? -11.867 -16.234 -4.84 1 97.81 72 ALA B O 1
ATOM 4411 N N . LEU B 1 73 ? -13.75 -17.328 -5.363 1 98 73 LEU B N 1
ATOM 4412 C CA . LEU B 1 73 ? -14.023 -17.688 -3.977 1 98 73 LEU B CA 1
ATOM 4413 C C . LEU B 1 73 ? -12.992 -18.688 -3.459 1 98 73 LEU B C 1
ATOM 4415 O O . LEU B 1 73 ? -12.617 -18.641 -2.285 1 98 73 LEU B O 1
ATOM 4419 N N . GLU B 1 74 ? -12.586 -19.594 -4.297 1 97.44 74 GLU B N 1
ATOM 4420 C CA . GLU B 1 74 ? -11.516 -20.516 -3.928 1 97.44 74 GLU B CA 1
ATOM 4421 C C . GLU B 1 74 ? -10.242 -19.75 -3.572 1 97.44 74 GLU B C 1
ATOM 4423 O O . GLU B 1 74 ? -9.562 -20.094 -2.596 1 97.44 74 GLU B O 1
ATOM 4428 N N . ARG B 1 75 ? -9.969 -18.75 -4.34 1 98.25 75 ARG B N 1
ATOM 4429 C CA . ARG B 1 75 ? -8.781 -17.938 -4.094 1 98.25 75 ARG B CA 1
ATOM 4430 C C . ARG B 1 75 ? -8.891 -17.188 -2.766 1 98.25 75 ARG B C 1
ATOM 4432 O O . ARG B 1 75 ? -7.938 -17.172 -1.982 1 98.25 75 ARG B O 1
ATOM 4439 N N . LEU B 1 76 ? -10.016 -16.609 -2.523 1 98.56 76 LEU B N 1
ATOM 4440 C CA . LEU B 1 76 ? -10.234 -15.938 -1.254 1 98.56 76 LEU B CA 1
ATOM 4441 C C . LEU B 1 76 ? -10.055 -16.891 -0.083 1 98.56 76 LEU B C 1
ATOM 4443 O O . LEU B 1 76 ? -9.422 -16.547 0.918 1 98.56 76 LEU B O 1
ATOM 4447 N N . GLN B 1 77 ? -10.586 -18.094 -0.186 1 98.06 77 GLN B N 1
ATOM 4448 C CA . GLN B 1 77 ? -10.453 -19.078 0.874 1 98.06 77 GLN B CA 1
ATOM 4449 C C . GLN B 1 77 ? -8.992 -19.469 1.091 1 98.06 77 GLN B C 1
ATOM 4451 O O . GLN B 1 77 ? -8.555 -19.625 2.229 1 98.06 77 GLN B O 1
ATOM 4456 N N . GLN B 1 78 ? -8.312 -19.609 -0.005 1 97.94 78 GLN B N 1
ATOM 4457 C CA . GLN B 1 78 ? -6.906 -19.984 0.089 1 97.94 78 GLN B CA 1
ATOM 4458 C C . GLN B 1 78 ? -6.121 -18.938 0.884 1 97.94 78 GLN B C 1
ATOM 4460 O O . GLN B 1 78 ? -5.34 -19.297 1.774 1 97.94 78 GLN B O 1
ATOM 4465 N N . ILE B 1 79 ? -6.309 -17.703 0.563 1 98.5 79 ILE B N 1
ATOM 4466 C CA . ILE B 1 79 ? -5.613 -16.625 1.256 1 98.5 79 ILE B CA 1
ATOM 4467 C C . ILE B 1 79 ? -6.047 -16.578 2.721 1 98.5 79 ILE B C 1
ATOM 4469 O O . ILE B 1 79 ? -5.215 -16.422 3.615 1 98.5 79 ILE B O 1
ATOM 4473 N N . ALA B 1 80 ? -7.344 -16.75 2.945 1 98.62 80 ALA B N 1
ATOM 4474 C CA . ALA B 1 80 ? -7.852 -16.781 4.312 1 98.62 80 ALA B CA 1
ATOM 4475 C C . ALA B 1 80 ? -7.211 -17.891 5.125 1 98.62 80 ALA B C 1
ATOM 4477 O O . ALA B 1 80 ? -6.84 -17.703 6.285 1 98.62 80 ALA B O 1
ATOM 4478 N N . GLU B 1 81 ? -7.098 -19.047 4.523 1 97.62 81 GLU B N 1
ATOM 4479 C CA . GLU B 1 81 ? -6.516 -20.203 5.199 1 97.62 81 GLU B CA 1
ATOM 4480 C C . GLU B 1 81 ? -5.031 -19.984 5.484 1 97.62 81 GLU B C 1
ATOM 4482 O O . GLU B 1 81 ? -4.551 -20.297 6.574 1 97.62 81 GLU B O 1
ATOM 4487 N N . ASP B 1 82 ? -4.348 -19.469 4.492 1 97.81 82 ASP B N 1
ATOM 4488 C CA . ASP B 1 82 ? -2.906 -19.266 4.617 1 97.81 82 ASP B CA 1
ATOM 4489 C C . ASP B 1 82 ? -2.588 -18.219 5.684 1 97.81 82 ASP B C 1
ATOM 4491 O O . ASP B 1 82 ? -1.615 -18.359 6.43 1 97.81 82 ASP B O 1
ATOM 4495 N N . THR B 1 83 ? -3.383 -17.172 5.816 1 98.25 83 THR B N 1
ATOM 4496 C CA . THR B 1 83 ? -3.057 -16.031 6.656 1 98.25 83 THR B CA 1
ATOM 4497 C C . THR B 1 83 ? -3.775 -16.125 8 1 98.25 83 THR B C 1
ATOM 4499 O O . THR B 1 83 ? -3.451 -15.383 8.938 1 98.25 83 THR B O 1
ATOM 4502 N N . LYS B 1 84 ? -4.828 -16.953 8.055 1 98.06 84 LYS B N 1
ATOM 4503 C CA . LYS B 1 84 ? -5.715 -17.031 9.219 1 98.06 84 LYS B CA 1
ATOM 4504 C C . LYS B 1 84 ? -6.379 -15.688 9.484 1 98.06 84 LYS B C 1
ATOM 4506 O O . LYS B 1 84 ? -6.621 -15.328 10.641 1 98.06 84 LYS B O 1
ATOM 4511 N N . ALA B 1 85 ? -6.617 -14.938 8.453 1 98.5 85 ALA B N 1
ATOM 4512 C CA . ALA B 1 85 ? -7.238 -13.617 8.539 1 98.5 85 ALA B CA 1
ATOM 4513 C C . ALA B 1 85 ? -8.68 -13.719 9.016 1 98.5 85 ALA B C 1
ATOM 4515 O O . ALA B 1 85 ? -9.352 -14.727 8.781 1 98.5 85 ALA B O 1
ATOM 4516 N N . GLY B 1 86 ? -9.141 -12.656 9.711 1 98.81 86 GLY B N 1
ATOM 4517 C CA . GLY B 1 86 ? -10.547 -12.578 10.07 1 98.81 86 GLY B CA 1
ATOM 4518 C C . GLY B 1 86 ? -11.438 -12.156 8.914 1 98.81 86 GLY B C 1
ATOM 4519 O O . GLY B 1 86 ? -12.617 -12.508 8.875 1 98.81 86 GLY B O 1
ATOM 4520 N N . LEU B 1 87 ? -10.883 -11.398 8.047 1 98.88 87 LEU B N 1
ATOM 4521 C CA . LEU B 1 87 ? -11.578 -10.875 6.875 1 98.88 87 LEU B CA 1
ATOM 4522 C C . LEU B 1 87 ? -10.633 -10.797 5.68 1 98.88 87 LEU B C 1
ATOM 4524 O O . LEU B 1 87 ? -9.477 -10.383 5.82 1 98.88 87 LEU B O 1
ATOM 4528 N N . VAL B 1 88 ? -11.055 -11.305 4.52 1 98.88 88 VAL B N 1
ATOM 4529 C CA . VAL B 1 88 ? -10.328 -11.117 3.264 1 98.88 88 VAL B CA 1
ATOM 4530 C C . VAL B 1 88 ? -11.211 -10.375 2.266 1 98.88 88 VAL B C 1
ATOM 4532 O O . VAL B 1 88 ? -12.391 -10.688 2.115 1 98.88 88 VAL B O 1
ATOM 4535 N N . TYR B 1 89 ? -10.719 -9.312 1.689 1 98.81 89 TYR B N 1
ATOM 4536 C CA . TYR B 1 89 ? -11.383 -8.539 0.649 1 98.81 89 TYR B CA 1
ATOM 4537 C C . TYR B 1 89 ? -10.461 -8.328 -0.547 1 98.81 89 TYR B C 1
ATOM 4539 O O . TYR B 1 89 ? -9.258 -8.602 -0.47 1 98.81 89 TYR B O 1
ATOM 4547 N N . ALA B 1 90 ? -11.047 -7.93 -1.689 1 98.69 90 ALA B N 1
ATOM 4548 C CA . ALA B 1 90 ? -10.242 -7.973 -2.908 1 98.69 90 ALA B CA 1
ATOM 4549 C C . ALA B 1 90 ? -10.539 -6.77 -3.801 1 98.69 90 ALA B C 1
ATOM 4551 O O . ALA B 1 90 ? -11.531 -6.062 -3.592 1 98.69 90 ALA B O 1
ATOM 4552 N N . ASP B 1 91 ? -9.625 -6.523 -4.746 1 98.44 91 ASP B N 1
ATOM 4553 C CA . ASP B 1 91 ? -9.883 -5.574 -5.828 1 98.44 91 ASP B CA 1
ATOM 4554 C C . ASP B 1 91 ? -11.008 -6.074 -6.738 1 98.44 91 ASP B C 1
ATOM 4556 O O . ASP B 1 91 ? -11.344 -7.258 -6.727 1 98.44 91 ASP B O 1
ATOM 4560 N N . HIS B 1 92 ? -11.555 -5.16 -7.465 1 98.06 92 HIS B N 1
ATOM 4561 C CA . HIS B 1 92 ? -12.633 -5.527 -8.383 1 98.06 92 HIS B CA 1
ATOM 4562 C C . HIS B 1 92 ? -12.672 -4.598 -9.586 1 98.06 92 HIS B C 1
ATOM 4564 O O . HIS B 1 92 ? -11.844 -3.688 -9.703 1 98.06 92 HIS B O 1
ATOM 4570 N N . TYR B 1 93 ? -13.438 -4.945 -10.586 1 97.06 93 TYR B N 1
ATOM 4571 C CA . TYR B 1 93 ? -13.75 -4.082 -11.719 1 97.06 93 TYR B CA 1
ATOM 4572 C C . TYR B 1 93 ? -15.141 -3.473 -11.578 1 97.06 93 TYR B C 1
ATOM 4574 O O . TYR B 1 93 ? -15.984 -4.004 -10.852 1 97.06 93 TYR B O 1
ATOM 4582 N N . GLN B 1 94 ? -15.25 -2.338 -12.172 1 94.88 94 GLN B N 1
ATOM 4583 C CA . GLN B 1 94 ? -16.562 -1.731 -12.312 1 94.88 94 GLN B CA 1
ATOM 4584 C C . GLN B 1 94 ? -16.969 -1.613 -13.781 1 94.88 94 GLN B C 1
ATOM 4586 O O . GLN B 1 94 ? -16.203 -1.109 -14.602 1 94.88 94 GLN B O 1
ATOM 4591 N N . LEU B 1 95 ? -18.031 -2.189 -14.117 1 93.12 95 LEU B N 1
ATOM 4592 C CA . LEU B 1 95 ? -18.578 -2.057 -15.461 1 93.12 95 LEU B CA 1
ATOM 4593 C C . LEU B 1 95 ? -19.641 -0.95 -15.516 1 93.12 95 LEU B C 1
ATOM 4595 O O . LEU B 1 95 ? -20.672 -1.047 -14.867 1 93.12 95 LEU B O 1
ATOM 4599 N N . LYS B 1 96 ? -19.188 0.121 -16.078 1 85 96 LYS B N 1
ATOM 4600 C CA . LYS B 1 96 ? -20.078 1.263 -16.281 1 85 96 LYS B CA 1
ATOM 4601 C C . LYS B 1 96 ? -20.188 1.604 -17.766 1 85 96 LYS B C 1
ATOM 4603 O O . LYS B 1 96 ? -19.188 1.842 -18.438 1 85 96 LYS B O 1
ATOM 4608 N N . ASP B 1 97 ? -21.406 1.763 -18.344 1 83.5 97 ASP B N 1
ATOM 4609 C CA . ASP B 1 97 ? -21.656 2.107 -19.734 1 83.5 97 ASP B CA 1
ATOM 4610 C C . ASP B 1 97 ? -20.781 1.271 -20.672 1 83.5 97 ASP B C 1
ATOM 4612 O O . ASP B 1 97 ? -20.094 1.814 -21.531 1 83.5 97 ASP B O 1
ATOM 4616 N N . ASP B 1 98 ? -20.672 0 -20.422 1 83.38 98 ASP B N 1
ATOM 4617 C CA . ASP B 1 98 ? -19.984 -1.002 -21.219 1 83.38 98 ASP B CA 1
ATOM 4618 C C . ASP B 1 98 ? -18.469 -0.824 -21.141 1 83.38 98 ASP B C 1
ATOM 4620 O O . ASP B 1 98 ? -17.734 -1.302 -22.016 1 83.38 98 ASP B O 1
ATOM 4624 N N . LYS B 1 99 ? -18.109 0.032 -20.312 1 89.12 99 LYS B N 1
ATOM 4625 C CA . LYS B 1 99 ? -16.672 0.175 -20.078 1 89.12 99 LYS B CA 1
ATOM 4626 C C . LYS B 1 99 ? -16.266 -0.416 -18.734 1 89.12 99 LYS B C 1
ATOM 4628 O O . LYS B 1 99 ? -16.891 -0.11 -17.719 1 89.12 99 LYS B O 1
ATOM 4633 N N . CYS B 1 100 ? -15.336 -1.3 -18.797 1 91.69 100 CYS B N 1
ATOM 4634 C CA . CYS B 1 100 ? -14.812 -1.926 -17.578 1 91.69 100 CYS B CA 1
ATOM 4635 C C . CYS B 1 100 ? -13.617 -1.148 -17.047 1 91.69 100 CYS B C 1
ATOM 4637 O O . CYS B 1 100 ? -12.625 -0.956 -17.734 1 91.69 100 CYS B O 1
ATOM 4639 N N . VAL B 1 101 ? -13.805 -0.622 -15.836 1 93.62 101 VAL B N 1
ATOM 4640 C CA . VAL B 1 101 ? -12.727 0.165 -15.242 1 93.62 101 VAL B CA 1
ATOM 4641 C C . VAL B 1 101 ? -12.195 -0.542 -14 1 93.62 101 VAL B C 1
ATOM 4643 O O . VAL B 1 101 ? -12.938 -1.22 -13.289 1 93.62 101 VAL B O 1
ATOM 4646 N N . ASN B 1 102 ? -10.828 -0.414 -13.82 1 94.81 102 ASN B N 1
ATOM 4647 C CA . ASN B 1 102 ? -10.227 -0.933 -12.602 1 94.81 102 ASN B CA 1
ATOM 4648 C C . ASN B 1 102 ? -10.711 -0.176 -11.367 1 94.81 102 ASN B C 1
ATOM 4650 O O . ASN B 1 102 ? -10.773 1.055 -11.375 1 94.81 102 ASN B O 1
ATOM 4654 N N . ALA B 1 103 ? -11.102 -0.875 -10.359 1 96 103 ALA B N 1
ATOM 4655 C CA . ALA B 1 103 ? -11.508 -0.292 -9.086 1 96 103 ALA B CA 1
ATOM 4656 C C . ALA B 1 103 ? -10.781 -0.958 -7.922 1 96 103 ALA B C 1
ATOM 4658 O O . ALA B 1 103 ? -11.398 -1.619 -7.086 1 96 103 ALA B O 1
ATOM 4659 N N . PRO B 1 104 ? -9.492 -0.731 -7.84 1 97.31 104 PRO B N 1
ATOM 4660 C CA . PRO B 1 104 ? -8.75 -1.284 -6.707 1 97.31 104 PRO B CA 1
ATOM 4661 C C . PRO B 1 104 ? -9.133 -0.642 -5.379 1 97.31 104 PRO B C 1
ATOM 4663 O O . PRO B 1 104 ? -9.586 0.505 -5.348 1 97.31 104 PRO B O 1
ATOM 4666 N N . VAL B 1 105 ? -9.047 -1.353 -4.301 1 98 105 VAL B N 1
ATOM 4667 C CA . VAL B 1 105 ? -9.195 -0.838 -2.941 1 98 105 VAL B CA 1
ATOM 4668 C C . VAL B 1 105 ? -7.82 -0.673 -2.299 1 98 105 VAL B C 1
ATOM 4670 O O . VAL B 1 105 ? -6.797 -0.844 -2.961 1 98 105 VAL B O 1
ATOM 4673 N N . ILE B 1 106 ? -7.766 -0.212 -1.054 1 97.94 106 ILE B N 1
ATOM 4674 C CA . ILE B 1 106 ? -6.477 0.014 -0.408 1 97.94 106 ILE B CA 1
ATOM 4675 C C . ILE B 1 106 ? -6.32 -0.931 0.781 1 97.94 106 ILE B C 1
ATOM 4677 O O . ILE B 1 106 ? -7.277 -1.6 1.179 1 97.94 106 ILE B O 1
ATOM 4681 N N . ASP B 1 107 ? -5.137 -1.019 1.299 1 97.81 107 ASP B N 1
ATOM 4682 C CA . ASP B 1 107 ? -4.84 -1.873 2.445 1 97.81 107 ASP B CA 1
ATOM 4683 C C . ASP B 1 107 ? -5.422 -1.289 3.73 1 97.81 107 ASP B C 1
ATOM 4685 O O . ASP B 1 107 ? -5.387 -0.075 3.939 1 97.81 107 ASP B O 1
ATOM 4689 N N . TYR B 1 108 ? -5.969 -2.172 4.535 1 98.12 108 TYR B N 1
ATOM 4690 C CA . TYR B 1 108 ? -6.406 -1.798 5.875 1 98.12 108 TYR B CA 1
ATOM 4691 C C . TYR B 1 108 ? -5.219 -1.633 6.809 1 98.12 108 TYR B C 1
ATOM 4693 O O . TYR B 1 108 ? -4.258 -2.408 6.75 1 98.12 108 TYR B O 1
ATOM 4701 N N . GLN B 1 109 ? -5.172 -0.619 7.602 1 97.69 109 GLN B N 1
ATOM 4702 C CA . GLN B 1 109 ? -4.168 -0.383 8.633 1 97.69 109 GLN B CA 1
ATOM 4703 C C . GLN B 1 109 ? -4.82 0.04 9.945 1 97.69 109 GLN B C 1
ATOM 4705 O O . GLN B 1 109 ? -6.016 0.329 9.984 1 97.69 109 GLN B O 1
ATOM 4710 N N . GLN B 1 110 ? -4.09 0.134 10.977 1 97.62 110 GLN B N 1
ATOM 4711 C CA . GLN B 1 110 ? -4.625 0.403 12.312 1 97.62 110 GLN B CA 1
ATOM 4712 C C . GLN B 1 110 ? -5.367 1.735 12.344 1 97.62 110 GLN B C 1
ATOM 4714 O O . GLN B 1 110 ? -6.352 1.883 13.07 1 97.62 110 GLN B O 1
ATOM 4719 N N . GLY B 1 111 ? -4.902 2.666 11.484 1 98.12 111 GLY B N 1
ATOM 4720 C CA . GLY B 1 111 ? -5.488 3.996 11.453 1 98.12 111 GLY B CA 1
ATOM 4721 C C . GLY B 1 111 ? -6.652 4.109 10.484 1 98.12 111 GLY B C 1
ATOM 4722 O O . GLY B 1 111 ? -7.199 5.195 10.289 1 98.12 111 GLY B O 1
ATOM 4723 N N . SER B 1 112 ? -7.012 2.947 9.805 1 98.38 112 SER B N 1
ATOM 4724 C CA . SER B 1 112 ? -8.188 2.953 8.945 1 98.38 112 SER B CA 1
ATOM 4725 C C . SER B 1 112 ? -9.477 2.984 9.773 1 98.38 112 SER B C 1
ATOM 4727 O O . SER B 1 112 ? -10.266 2.043 9.727 1 98.38 112 SER B O 1
ATOM 4729 N N . LEU B 1 113 ? -9.734 4.129 10.383 1 98.44 113 LEU B N 1
ATOM 4730 C CA . LEU B 1 113 ? -10.789 4.238 11.383 1 98.44 113 LEU B CA 1
ATOM 4731 C C . LEU B 1 113 ? -12.031 4.906 10.797 1 98.44 113 LEU B C 1
ATOM 4733 O O . LEU B 1 113 ? -13.078 4.965 11.453 1 98.44 113 LEU B O 1
ATOM 4737 N N . ARG B 1 114 ? -11.93 5.348 9.562 1 96.44 114 ARG B N 1
ATOM 4738 C CA . ARG B 1 114 ? -13.078 5.969 8.914 1 96.44 114 ARG B CA 1
ATOM 4739 C C . ARG B 1 114 ? -14.211 4.961 8.727 1 96.44 114 ARG B C 1
ATOM 4741 O O . ARG B 1 114 ? -13.961 3.787 8.453 1 96.44 114 ARG B O 1
ATOM 4748 N N . ASP B 1 115 ? -15.383 5.465 8.828 1 95.62 115 ASP B N 1
ATOM 4749 C CA . ASP B 1 115 ? -16.531 4.566 8.672 1 95.62 115 ASP B CA 1
ATOM 4750 C C . ASP B 1 115 ? -16.875 4.363 7.203 1 95.62 115 ASP B C 1
ATOM 4752 O O . ASP B 1 115 ? -17.734 3.543 6.871 1 95.62 115 ASP B O 1
ATOM 4756 N N . ASP B 1 116 ? -16.156 5.078 6.32 1 94.81 116 ASP B N 1
ATOM 4757 C CA . ASP B 1 116 ? -16.438 4.918 4.895 1 94.81 116 ASP B CA 1
ATOM 4758 C C . ASP B 1 116 ? -15.281 4.199 4.195 1 94.81 116 ASP B C 1
ATOM 4760 O O . ASP B 1 116 ? -15.055 4.395 3.002 1 94.81 116 ASP B O 1
ATOM 4764 N N . PHE B 1 117 ? -14.43 3.457 4.91 1 97.19 117 PHE B N 1
ATOM 4765 C CA . PHE B 1 117 ? -13.375 2.662 4.289 1 97.19 117 PHE B CA 1
ATOM 4766 C C . PHE B 1 117 ? -13.953 1.722 3.24 1 97.19 117 PHE B C 1
ATOM 4768 O O . PHE B 1 117 ? -14.93 1.02 3.498 1 97.19 117 PHE B O 1
ATOM 4775 N N . ASP B 1 118 ? -13.375 1.691 2.104 1 97.12 118 ASP B N 1
ATOM 4776 C CA . ASP B 1 118 ? -13.891 0.896 0.997 1 97.12 118 ASP B CA 1
ATOM 4777 C C . ASP B 1 118 ? -13.273 -0.501 0.986 1 97.12 118 ASP B C 1
ATOM 4779 O O . ASP B 1 118 ? -12.133 -0.676 0.559 1 97.12 118 ASP B O 1
ATOM 4783 N N . PHE B 1 119 ? -14.008 -1.506 1.368 1 98 119 PHE B N 1
ATOM 4784 C CA . PHE B 1 119 ? -13.562 -2.893 1.327 1 98 119 PHE B CA 1
ATOM 4785 C C . PHE B 1 119 ? -13.992 -3.562 0.028 1 98 119 PHE B C 1
ATOM 4787 O O . PHE B 1 119 ? -13.617 -4.707 -0.241 1 98 119 PHE B O 1
ATOM 4794 N N . GLY B 1 120 ? -14.695 -2.865 -0.828 1 96.81 120 GLY B N 1
ATOM 4795 C CA . GLY B 1 120 ? -15.422 -3.516 -1.904 1 96.81 120 GLY B CA 1
ATOM 4796 C C . GLY B 1 120 ? -16.734 -4.133 -1.449 1 96.81 120 GLY B C 1
ATOM 4797 O O . GLY B 1 120 ? -17.188 -3.881 -0.331 1 96.81 120 GLY B O 1
ATOM 4798 N N . SER B 1 121 ? -17.438 -4.91 -2.334 1 96.88 121 SER B N 1
ATOM 4799 C CA . SER B 1 121 ? -18.781 -5.387 -2.016 1 96.88 121 SER B CA 1
ATOM 4800 C C . SER B 1 121 ? -18.75 -6.852 -1.587 1 96.88 121 SER B C 1
ATOM 4802 O O . SER B 1 121 ? -19.781 -7.398 -1.188 1 96.88 121 SER B O 1
ATOM 4804 N N . VAL B 1 122 ? -17.609 -7.484 -1.751 1 98.25 122 VAL B N 1
ATOM 4805 C CA . VAL B 1 122 ? -17.469 -8.898 -1.422 1 98.25 122 VAL B CA 1
ATOM 4806 C C . VAL B 1 122 ? -16.531 -9.07 -0.234 1 98.25 122 VAL B C 1
ATOM 4808 O O . VAL B 1 122 ? -15.32 -8.875 -0.362 1 98.25 122 VAL B O 1
ATOM 4811 N N . LEU B 1 123 ? -17.094 -9.453 0.909 1 98.81 123 LEU B N 1
ATOM 4812 C CA . LEU B 1 123 ? -16.312 -9.602 2.133 1 98.81 123 LEU B CA 1
ATOM 4813 C C . LEU B 1 123 ? -16.344 -11.047 2.625 1 98.81 123 LEU B C 1
ATOM 4815 O O . LEU B 1 123 ? -17.406 -11.562 2.959 1 98.81 123 LEU B O 1
ATOM 4819 N N . LEU B 1 124 ? -15.211 -11.711 2.652 1 98.88 124 LEU B N 1
ATOM 4820 C CA . LEU B 1 124 ? -15.133 -13.078 3.158 1 98.88 124 LEU B CA 1
ATOM 4821 C C . LEU B 1 124 ? -14.633 -13.102 4.598 1 98.88 124 LEU B C 1
ATOM 4823 O O . LEU B 1 124 ? -13.453 -12.852 4.852 1 98.88 124 LEU B O 1
ATOM 4827 N N . PHE B 1 125 ? -15.477 -13.469 5.527 1 98.88 125 PHE B N 1
ATOM 4828 C CA . PHE B 1 125 ? -15.133 -13.555 6.941 1 98.88 125 PHE B CA 1
ATOM 4829 C C . PHE B 1 125 ? -14.773 -14.992 7.32 1 98.88 125 PHE B C 1
ATOM 4831 O O . PHE B 1 125 ? -15.406 -15.938 6.848 1 98.88 125 PHE B O 1
ATOM 4838 N N . ASN B 1 126 ? -13.75 -15.148 8.117 1 98.81 126 ASN B N 1
ATOM 4839 C CA . ASN B 1 126 ? -13.609 -16.375 8.891 1 98.81 126 ASN B CA 1
ATOM 4840 C C . ASN B 1 126 ? -14.742 -16.531 9.898 1 98.81 126 ASN B C 1
ATOM 4842 O O . ASN B 1 126 ? -14.961 -15.664 10.742 1 98.81 126 ASN B O 1
ATOM 4846 N N . SER B 1 127 ? -15.461 -17.641 9.852 1 98.69 127 SER B N 1
ATOM 4847 C CA . SER B 1 127 ? -16.672 -17.797 10.641 1 98.69 127 SER B CA 1
ATOM 4848 C C . SER B 1 127 ? -16.375 -17.703 12.133 1 98.69 127 SER B C 1
ATOM 4850 O O . SER B 1 127 ? -17.141 -17.109 12.898 1 98.69 127 SER B O 1
ATOM 4852 N N . LYS B 1 128 ? -15.344 -18.328 12.555 1 98.62 128 LYS B N 1
ATOM 4853 C CA . LYS B 1 128 ? -14.969 -18.266 13.969 1 98.62 128 LYS B CA 1
ATOM 4854 C C . LYS B 1 128 ? -14.664 -16.844 14.398 1 98.62 128 LYS B C 1
ATOM 4856 O O . LYS B 1 128 ? -15.109 -16.391 15.461 1 98.62 128 LYS B O 1
ATOM 4861 N N . ALA B 1 129 ? -13.836 -16.141 13.609 1 98.81 129 ALA B N 1
ATOM 4862 C CA . ALA B 1 129 ? -13.484 -14.758 13.891 1 98.81 129 ALA B CA 1
ATOM 4863 C C . ALA B 1 129 ? -14.734 -13.875 13.914 1 98.81 129 ALA B C 1
ATOM 4865 O O . ALA B 1 129 ? -14.859 -12.992 14.766 1 98.81 129 ALA B O 1
ATOM 4866 N N . LEU B 1 130 ? -15.633 -14.086 12.93 1 98.75 130 LEU B N 1
ATOM 4867 C CA . LEU B 1 130 ? -16.891 -13.344 12.844 1 98.75 130 LEU B CA 1
ATOM 4868 C C . LEU B 1 130 ? -17.703 -13.516 14.117 1 98.75 130 LEU B C 1
ATOM 4870 O O . LEU B 1 130 ? -18.141 -12.539 14.727 1 98.75 130 LEU B O 1
ATOM 4874 N N . LYS B 1 131 ? -17.906 -14.75 14.516 1 98.75 131 LYS B N 1
ATOM 4875 C CA . LYS B 1 131 ? -18.719 -15.062 15.688 1 98.75 131 LYS B CA 1
ATOM 4876 C C . LYS B 1 131 ? -18.094 -14.5 16.969 1 98.75 131 LYS B C 1
ATOM 4878 O O . LYS B 1 131 ? -18.797 -13.891 17.781 1 98.75 131 LYS B O 1
ATOM 4883 N N . GLU B 1 132 ? -16.812 -14.711 17.109 1 98.69 132 GLU B N 1
ATOM 4884 C CA . GLU B 1 132 ? -16.125 -14.203 18.281 1 98.69 132 GLU B CA 1
ATOM 4885 C C . GLU B 1 132 ? -16.203 -12.68 18.359 1 98.69 132 GLU B C 1
ATOM 4887 O O . GLU B 1 132 ? -16.453 -12.117 19.438 1 98.69 132 GLU B O 1
ATOM 4892 N N . SER B 1 133 ? -15.961 -11.984 17.266 1 98.62 133 SER B N 1
ATOM 4893 C CA . SER B 1 133 ? -16 -10.523 17.234 1 98.62 133 SER B CA 1
ATOM 4894 C C . SER B 1 133 ? -17.422 -10.008 17.5 1 98.62 133 SER B C 1
ATOM 4896 O O . SER B 1 133 ? -17.594 -9 18.172 1 98.62 133 SER B O 1
ATOM 4898 N N . CYS B 1 134 ? -18.375 -10.68 16.906 1 98.12 134 CYS B N 1
ATOM 4899 C CA . CYS B 1 134 ? -19.781 -10.32 17.156 1 98.12 134 CYS B CA 1
ATOM 4900 C C . CYS B 1 134 ? -20.125 -10.398 18.625 1 98.12 134 CYS B C 1
ATOM 4902 O O . CYS B 1 134 ? -20.812 -9.531 19.156 1 98.12 134 CYS B O 1
ATOM 4904 N N . GLN B 1 135 ? -19.594 -11.383 19.312 1 97.75 135 GLN B N 1
ATOM 4905 C CA . GLN B 1 135 ? -19.844 -11.578 20.734 1 97.75 135 GLN B CA 1
ATOM 4906 C C . GLN B 1 135 ? -19.234 -10.461 21.562 1 97.75 135 GLN B C 1
ATOM 4908 O O . GLN B 1 135 ? -19.703 -10.156 22.656 1 97.75 135 GLN B O 1
ATOM 4913 N N . ARG B 1 136 ? -18.234 -9.844 21.031 1 97.94 136 ARG B N 1
ATOM 4914 C CA . ARG B 1 136 ? -17.5 -8.82 21.781 1 97.94 136 ARG B CA 1
ATOM 4915 C C . ARG B 1 136 ? -18.094 -7.438 21.531 1 97.94 136 ARG B C 1
ATOM 4917 O O . ARG B 1 136 ? -17.641 -6.449 22.125 1 97.94 136 ARG B O 1
ATOM 4924 N N . MET B 1 137 ? -19.047 -7.352 20.656 1 97.25 137 MET B N 1
ATOM 4925 C CA . MET B 1 137 ? -19.734 -6.078 20.453 1 97.25 137 MET B CA 1
ATOM 4926 C C . MET B 1 137 ? -20.531 -5.688 21.703 1 97.25 137 MET B C 1
ATOM 4928 O O . MET B 1 137 ? -21.312 -6.488 22.219 1 97.25 137 MET B O 1
ATOM 4932 N N . LYS B 1 138 ? -20.375 -4.5 22.156 1 95.31 138 LYS B N 1
ATOM 4933 C CA . LYS B 1 138 ? -20.906 -4.09 23.453 1 95.31 138 LYS B CA 1
ATOM 4934 C C . LYS B 1 138 ? -22.234 -3.336 23.281 1 95.31 138 LYS B C 1
ATOM 4936 O O . LYS B 1 138 ? -23.078 -3.369 24.172 1 95.31 138 LYS B O 1
ATOM 4941 N N . ASN B 1 139 ? -22.391 -2.621 22.203 1 95.56 139 ASN B N 1
ATOM 4942 C CA . ASN B 1 139 ? -23.547 -1.754 22 1 95.56 139 ASN B CA 1
ATOM 4943 C C . ASN B 1 139 ? -24.438 -2.26 20.859 1 95.56 139 ASN B C 1
ATOM 4945 O O . ASN B 1 139 ? -23.984 -3.023 20.016 1 95.56 139 ASN B O 1
ATOM 4949 N N . SER B 1 140 ? -25.656 -1.948 20.969 1 96.88 140 SER B N 1
ATOM 4950 C CA . SER B 1 140 ? -26.594 -2.229 19.891 1 96.88 140 SER B CA 1
ATOM 4951 C C . SER B 1 140 ? -26.797 -1.007 19 1 96.88 140 SER B C 1
ATOM 4953 O O . SER B 1 140 ? -27.219 0.049 19.453 1 96.88 140 SER B O 1
ATOM 4955 N N . TYR B 1 141 ? -26.469 -1.209 17.766 1 97.56 141 TYR B N 1
ATOM 4956 C CA . TYR B 1 141 ? -26.531 -0.092 16.828 1 97.56 141 TYR B CA 1
ATOM 4957 C C . TYR B 1 141 ? -27.625 -0.32 15.781 1 97.56 141 TYR B C 1
ATOM 4959 O O . TYR B 1 141 ? -27.969 -1.464 15.484 1 97.56 141 TYR B O 1
ATOM 4967 N N . GLN B 1 142 ? -28.125 0.787 15.227 1 96.25 142 GLN B N 1
ATOM 4968 C CA . GLN B 1 142 ? -29.047 0.754 14.094 1 96.25 142 GLN B CA 1
ATOM 4969 C C . GLN B 1 142 ? -28.312 1.063 12.781 1 96.25 142 GLN B C 1
ATOM 4971 O O . GLN B 1 142 ? -28.812 0.729 11.703 1 96.25 142 GLN B O 1
ATOM 4976 N N . HIS B 1 143 ? -27.188 1.661 12.922 1 95.5 143 HIS B N 1
ATOM 4977 C CA . HIS B 1 143 ? -26.516 2.115 11.711 1 95.5 143 HIS B CA 1
ATOM 4978 C C . HIS B 1 143 ? -25.047 1.673 11.688 1 95.5 143 HIS B C 1
ATOM 4980 O O . HIS B 1 143 ? -24.453 1.555 10.625 1 95.5 143 HIS B O 1
ATOM 4986 N N . ALA B 1 144 ? -24.422 1.349 12.82 1 97.38 144 ALA B N 1
ATOM 4987 C CA . ALA B 1 144 ? -22.953 1.264 12.906 1 97.38 144 ALA B CA 1
ATOM 4988 C C . ALA B 1 144 ? -22.5 -0.182 13.086 1 97.38 144 ALA B C 1
ATOM 4990 O O . ALA B 1 144 ? -21.328 -0.439 13.359 1 97.38 144 ALA B O 1
ATOM 4991 N N . ALA B 1 145 ? -23.391 -1.129 12.922 1 97.81 145 ALA B N 1
ATOM 4992 C CA . ALA B 1 145 ? -23.094 -2.498 13.328 1 97.81 145 ALA B CA 1
ATOM 4993 C C . ALA B 1 145 ? -21.953 -3.088 12.492 1 97.81 145 ALA B C 1
ATOM 4995 O O . ALA B 1 145 ? -21.047 -3.711 13.023 1 97.81 145 ALA B O 1
ATOM 4996 N N . LEU B 1 146 ? -22.047 -2.977 11.141 1 97.94 146 LEU B N 1
ATOM 4997 C CA . LEU B 1 146 ? -21 -3.512 10.289 1 97.94 146 LEU B CA 1
ATOM 4998 C C . LEU B 1 146 ? -19.672 -2.818 10.562 1 97.94 146 LEU B C 1
ATOM 5000 O O . LEU B 1 146 ? -18.609 -3.459 10.555 1 97.94 146 LEU B O 1
ATOM 5004 N N . TYR B 1 147 ? -19.766 -1.499 10.797 1 98.12 147 TYR B N 1
ATOM 5005 C CA . TYR B 1 147 ? -18.594 -0.714 11.156 1 98.12 147 TYR B CA 1
ATOM 5006 C C . TYR B 1 147 ? -18 -1.195 12.477 1 98.12 147 TYR B C 1
ATOM 5008 O O . TYR B 1 147 ? -16.781 -1.422 12.57 1 98.12 147 TYR B O 1
ATOM 5016 N N . ASP B 1 148 ? -18.797 -1.401 13.461 1 98.56 148 ASP B N 1
ATOM 5017 C CA . ASP B 1 148 ? -18.375 -1.899 14.766 1 98.56 148 ASP B CA 1
ATOM 5018 C C . ASP B 1 148 ? -17.766 -3.293 14.648 1 98.56 148 ASP B C 1
ATOM 5020 O O . ASP B 1 148 ? -16.734 -3.58 15.266 1 98.56 148 ASP B O 1
ATOM 5024 N N . LEU B 1 149 ? -18.375 -4.148 13.844 1 98.62 149 LEU B N 1
ATOM 5025 C CA . LEU B 1 149 ? -17.875 -5.508 13.648 1 98.62 149 LEU B CA 1
ATOM 5026 C C . LEU B 1 149 ? -16.453 -5.496 13.094 1 98.62 149 LEU B C 1
ATOM 5028 O O . LEU B 1 149 ? -15.594 -6.223 13.586 1 98.62 149 LEU B O 1
ATOM 5032 N N . ARG B 1 150 ? -16.25 -4.707 12.047 1 98.25 150 ARG B N 1
ATOM 5033 C CA . ARG B 1 150 ? -14.922 -4.695 11.445 1 98.25 150 ARG B CA 1
ATOM 5034 C C . ARG B 1 150 ? -13.883 -4.145 12.414 1 98.25 150 ARG B C 1
ATOM 5036 O O . ARG B 1 150 ? -12.734 -4.59 12.422 1 98.25 150 ARG B O 1
ATOM 5043 N N . LEU B 1 151 ? -14.234 -3.125 13.25 1 98.69 151 LEU B N 1
ATOM 5044 C CA . LEU B 1 151 ? -13.32 -2.619 14.266 1 98.69 151 LEU B CA 1
ATOM 5045 C C . LEU B 1 151 ? -13 -3.699 15.297 1 98.69 151 LEU B C 1
ATOM 5047 O O . LEU B 1 151 ? -11.836 -3.9 15.641 1 98.69 151 LEU B O 1
ATOM 5051 N N . LYS B 1 152 ? -14.07 -4.438 15.766 1 98.62 152 LYS B N 1
ATOM 5052 C CA . LYS B 1 152 ? -13.859 -5.527 16.703 1 98.62 152 LYS B CA 1
ATOM 5053 C C . LYS B 1 152 ? -12.953 -6.602 16.125 1 98.62 152 LYS B C 1
ATOM 5055 O O . LYS B 1 152 ? -12.07 -7.121 16.797 1 98.62 152 LYS B O 1
ATOM 5060 N N . LEU B 1 153 ? -13.219 -6.934 14.875 1 98.62 153 LEU B N 1
ATOM 5061 C CA . LEU B 1 153 ? -12.414 -7.93 14.172 1 98.62 153 LEU B CA 1
ATOM 5062 C C . LEU B 1 153 ? -10.945 -7.52 14.141 1 98.62 153 LEU B C 1
ATOM 5064 O O . LEU B 1 153 ? -10.062 -8.344 14.383 1 98.62 153 LEU B O 1
ATOM 5068 N N . SER B 1 154 ? -10.641 -6.238 13.883 1 98.56 154 SER B N 1
ATOM 5069 C CA . SER B 1 154 ? -9.289 -5.73 13.68 1 98.56 154 SER B CA 1
ATOM 5070 C C . SER B 1 154 ? -8.484 -5.777 14.977 1 98.56 154 SER B C 1
ATOM 5072 O O . SER B 1 154 ? -7.254 -5.668 14.953 1 98.56 154 SER B O 1
ATOM 5074 N N . GLN B 1 155 ? -9.18 -5.91 16.094 1 98.5 155 GLN B N 1
ATOM 5075 C CA . GLN B 1 155 ? -8.5 -5.938 17.391 1 98.5 155 GLN B CA 1
ATOM 5076 C C . GLN B 1 155 ? -7.734 -7.246 17.578 1 98.5 155 GLN B C 1
ATOM 5078 O O . GLN B 1 155 ? -6.742 -7.289 18.312 1 98.5 155 GLN B O 1
ATOM 5083 N N . ARG B 1 156 ? -8.211 -8.336 16.859 1 98.31 156 ARG B N 1
ATOM 5084 C CA . ARG B 1 156 ? -7.633 -9.648 17.156 1 98.31 156 ARG B CA 1
ATOM 5085 C C . ARG B 1 156 ? -7.219 -10.367 15.891 1 98.31 156 ARG B C 1
ATOM 5087 O O . ARG B 1 156 ? -6.469 -11.344 15.938 1 98.31 156 ARG B O 1
ATOM 5094 N N . TYR B 1 157 ? -7.715 -9.984 14.773 1 98.31 157 TYR B N 1
ATOM 5095 C CA . TYR B 1 157 ? -7.457 -10.664 13.516 1 98.31 157 TYR B CA 1
ATOM 5096 C C . TYR B 1 157 ? -6.98 -9.688 12.445 1 98.31 157 TYR B C 1
ATOM 5098 O O . TYR B 1 157 ? -7.246 -8.484 12.539 1 98.31 157 TYR B O 1
ATOM 5106 N N . ASP B 1 158 ? -6.281 -10.18 11.484 1 98.06 158 ASP B N 1
ATOM 5107 C CA . ASP B 1 158 ? -5.883 -9.367 10.344 1 98.06 158 ASP B CA 1
ATOM 5108 C C . ASP B 1 158 ? -7.031 -9.219 9.344 1 98.06 158 ASP B C 1
ATOM 5110 O O . ASP B 1 158 ? -7.801 -10.156 9.141 1 98.06 158 ASP B O 1
ATOM 5114 N N . LEU B 1 159 ? -7.215 -8.055 8.82 1 98.75 159 LEU B N 1
ATOM 5115 C CA . LEU B 1 159 ? -8.031 -7.809 7.637 1 98.75 159 LEU B CA 1
ATOM 5116 C C . LEU B 1 159 ? -7.168 -7.723 6.383 1 98.75 159 LEU B C 1
ATOM 5118 O O . LEU B 1 159 ? -6.453 -6.738 6.184 1 98.75 159 LEU B O 1
ATOM 5122 N N . VAL B 1 160 ? -7.266 -8.75 5.531 1 98.69 160 VAL B N 1
ATOM 5123 C CA . VAL B 1 160 ? -6.254 -8.953 4.5 1 98.69 160 VAL B CA 1
ATOM 5124 C C . VAL B 1 160 ? -6.812 -8.523 3.141 1 98.69 160 VAL B C 1
ATOM 5126 O O . VAL B 1 160 ? -7.898 -8.953 2.75 1 98.69 160 VAL B O 1
ATOM 5129 N N . HIS B 1 161 ? -6.094 -7.629 2.463 1 98.62 161 HIS B N 1
ATOM 5130 C CA . HIS B 1 161 ? -6.395 -7.176 1.11 1 98.62 161 HIS B CA 1
ATOM 5131 C C . HIS B 1 161 ? -5.762 -8.094 0.068 1 98.62 161 HIS B C 1
ATOM 5133 O O . HIS B 1 161 ? -4.535 -8.164 -0.033 1 98.62 161 HIS B O 1
ATOM 5139 N N . ALA B 1 162 ? -6.543 -8.867 -0.598 1 97.94 162 ALA B N 1
ATOM 5140 C CA . ALA B 1 162 ? -6.062 -9.555 -1.792 1 97.94 162 ALA B CA 1
ATOM 5141 C C . ALA B 1 162 ? -5.984 -8.602 -2.98 1 97.94 162 ALA B C 1
ATOM 5143 O O . ALA B 1 162 ? -6.996 -8.328 -3.631 1 97.94 162 ALA B O 1
ATOM 5144 N N . ASN B 1 163 ? -4.844 -8.078 -3.262 1 96.81 163 ASN B N 1
ATOM 5145 C CA . ASN B 1 163 ? -4.723 -7.125 -4.355 1 96.81 163 ASN B CA 1
ATOM 5146 C C . ASN B 1 163 ? -4.801 -7.816 -5.715 1 96.81 163 ASN B C 1
ATOM 5148 O O . ASN B 1 163 ? -3.928 -7.625 -6.566 1 96.81 163 ASN B O 1
ATOM 5152 N N . GLU B 1 164 ? -5.777 -8.633 -5.918 1 98.44 164 GLU B N 1
ATOM 5153 C CA . GLU B 1 164 ? -6.191 -9.336 -7.129 1 98.44 164 GLU B CA 1
ATOM 5154 C C . GLU B 1 164 ? -7.617 -8.961 -7.527 1 98.44 164 GLU B C 1
ATOM 5156 O O . GLU B 1 164 ? -8.484 -8.797 -6.664 1 98.44 164 GLU B O 1
ATOM 5161 N N . TYR B 1 165 ? -7.816 -8.75 -8.828 1 98.19 165 TYR B N 1
ATOM 5162 C CA . TYR B 1 165 ? -9.164 -8.445 -9.289 1 98.19 165 TYR B CA 1
ATOM 5163 C C . TYR B 1 165 ? -10.008 -9.711 -9.383 1 98.19 165 TYR B C 1
ATOM 5165 O O . TYR B 1 165 ? -9.883 -10.484 -10.336 1 98.19 165 TYR B O 1
ATOM 5173 N N . LEU B 1 166 ? -10.945 -9.859 -8.438 1 98.5 166 LEU B N 1
ATOM 5174 C CA . LEU B 1 166 ? -11.57 -11.172 -8.289 1 98.5 166 LEU B CA 1
ATOM 5175 C C . LEU B 1 166 ? -13.039 -11.125 -8.695 1 98.5 166 LEU B C 1
ATOM 5177 O O . LEU B 1 166 ? -13.695 -12.164 -8.781 1 98.5 166 LEU B O 1
ATOM 5181 N N . TYR B 1 167 ? -13.594 -9.961 -8.938 1 97.94 167 TYR B N 1
ATOM 5182 C CA . TYR B 1 167 ? -14.977 -9.867 -9.375 1 97.94 167 TYR B CA 1
ATOM 5183 C C . TYR B 1 167 ? -15.242 -8.547 -10.086 1 97.94 167 TYR B C 1
ATOM 5185 O O . TYR B 1 167 ? -14.367 -7.668 -10.117 1 97.94 167 TYR B O 1
ATOM 5193 N N . THR B 1 168 ? -16.359 -8.406 -10.766 1 97.06 168 THR B N 1
ATOM 5194 C CA . THR B 1 168 ? -16.812 -7.195 -11.445 1 97.06 168 THR B CA 1
ATOM 5195 C C . THR B 1 168 ? -18.172 -6.746 -10.914 1 97.06 168 THR B C 1
ATOM 5197 O O . THR B 1 168 ? -19.094 -7.551 -10.812 1 97.06 168 THR B O 1
ATOM 5200 N N . GLU B 1 169 ? -18.234 -5.512 -10.477 1 95.06 169 GLU B N 1
ATOM 5201 C CA . GLU B 1 169 ? -19.531 -4.906 -10.148 1 95.06 169 GLU B CA 1
ATOM 5202 C C . GLU B 1 169 ? -20.188 -4.316 -11.391 1 95.06 169 GLU B C 1
ATOM 5204 O O . GLU B 1 169 ? -19.562 -3.566 -12.141 1 95.06 169 GLU B O 1
ATOM 5209 N N . ILE B 1 170 ? -21.391 -4.66 -11.641 1 91.25 170 ILE B N 1
ATOM 5210 C CA . ILE B 1 170 ? -22.094 -4.219 -12.836 1 91.25 170 ILE B CA 1
ATOM 5211 C C . ILE B 1 170 ? -23.062 -3.086 -12.477 1 91.25 170 ILE B C 1
ATOM 5213 O O . ILE B 1 170 ? -24.125 -3.326 -11.898 1 91.25 170 ILE B O 1
ATOM 5217 N N . GLU B 1 171 ? -22.609 -1.853 -12.664 1 81 171 GLU B N 1
ATOM 5218 C CA . GLU B 1 171 ? -23.438 -0.7 -12.32 1 81 171 GLU B CA 1
ATOM 5219 C C . GLU B 1 171 ? -24.5 -0.458 -13.375 1 81 171 GLU B C 1
ATOM 5221 O O . GLU B 1 171 ? -24.188 -0.27 -14.555 1 81 171 GLU B O 1
ATOM 5226 N N . GLU B 1 172 ? -25.688 -0.752 -13.062 1 65.38 172 GLU B N 1
ATOM 5227 C CA . GLU B 1 172 ? -26.781 -0.506 -13.992 1 65.38 172 GLU B CA 1
ATOM 5228 C C . GLU B 1 172 ? -27.266 0.939 -13.898 1 65.38 172 GLU B C 1
ATOM 5230 O O . GLU B 1 172 ? -27.859 1.46 -14.844 1 65.38 172 GLU B O 1
ATOM 5235 N N . ASP B 1 173 ? -27.016 1.548 -12.758 1 57.84 173 ASP B N 1
ATOM 5236 C CA . ASP B 1 173 ? -27.609 2.865 -12.555 1 57.84 173 ASP B CA 1
ATOM 5237 C C . ASP B 1 173 ? -26.594 3.975 -12.797 1 57.84 173 ASP B C 1
ATOM 5239 O O . ASP B 1 173 ? -25.453 3.898 -12.312 1 57.84 173 ASP B O 1
ATOM 5243 N N . ASN B 1 174 ? -26.766 4.859 -13.82 1 50.34 174 ASN B N 1
ATOM 5244 C CA . ASN B 1 174 ? -26.016 5.926 -14.469 1 50.34 174 ASN B CA 1
ATOM 5245 C C . ASN B 1 174 ? -25.875 7.148 -13.57 1 50.34 174 ASN B C 1
ATOM 5247 O O . ASN B 1 174 ? -25.5 8.227 -14.031 1 50.34 174 ASN B O 1
ATOM 5251 N N . ARG B 1 175 ? -26.062 7.184 -12.344 1 40.97 175 ARG B N 1
ATOM 5252 C CA . ARG B 1 175 ? -25.984 8.484 -11.688 1 40.97 175 ARG B CA 1
ATOM 5253 C C . ARG B 1 175 ? -24.531 8.82 -11.344 1 40.97 175 ARG B C 1
ATOM 5255 O O . ARG B 1 175 ? -23.734 7.934 -11.055 1 40.97 175 ARG B O 1
ATOM 5262 N N . LYS B 1 176 ? -24.203 10.156 -11.422 1 42.66 176 LYS B N 1
ATOM 5263 C CA . LYS B 1 176 ? -22.875 10.75 -11.32 1 42.66 176 LYS B CA 1
ATOM 5264 C C . LYS B 1 176 ? -22.375 10.75 -9.875 1 42.66 176 LYS B C 1
ATOM 5266 O O . LYS B 1 176 ? -23.156 10.961 -8.945 1 42.66 176 LYS B O 1
ATOM 5271 N N . SER B 1 177 ? -21.047 10.555 -9.32 1 41.69 177 SER B N 1
ATOM 5272 C CA . SER B 1 177 ? -20.312 10.297 -8.086 1 41.69 177 SER B CA 1
ATOM 5273 C C . SER B 1 177 ? -20.203 11.562 -7.238 1 41.69 177 SER B C 1
ATOM 5275 O O . SER B 1 177 ? -19.672 11.523 -6.125 1 41.69 177 SER B O 1
ATOM 5277 N N . GLY B 1 178 ? -20.219 12.766 -7.543 1 40.81 178 GLY B N 1
ATOM 5278 C CA . GLY B 1 178 ? -19.672 13.945 -6.883 1 40.81 178 GLY B CA 1
ATOM 5279 C C . GLY B 1 178 ? -20.344 14.258 -5.562 1 40.81 178 GLY B C 1
ATOM 5280 O O . GLY B 1 178 ? -19.875 15.125 -4.816 1 40.81 178 GLY B O 1
ATOM 5281 N N . GLU B 1 179 ? -21.5 13.953 -5.184 1 43.72 179 GLU B N 1
ATOM 5282 C CA . GLU B 1 179 ? -22.297 14.492 -4.086 1 43.72 179 GLU B CA 1
ATOM 5283 C C . GLU B 1 179 ? -21.984 13.773 -2.777 1 43.72 179 GLU B C 1
ATOM 5285 O O . GLU B 1 179 ? -22.453 14.18 -1.713 1 43.72 179 GLU B O 1
ATOM 5290 N N . LYS B 1 180 ? -20.844 12.898 -2.635 1 46.12 180 LYS B N 1
ATOM 5291 C CA . LYS B 1 180 ? -20.797 11.992 -1.487 1 46.12 180 LYS B CA 1
ATOM 5292 C C . LYS B 1 180 ? -19.797 12.477 -0.45 1 46.12 180 LYS B C 1
ATOM 5294 O O . LYS B 1 180 ? -19.734 11.945 0.662 1 46.12 180 LYS B O 1
ATOM 5299 N N . GLN B 1 181 ? -19.062 13.484 -0.69 1 47.66 181 GLN B N 1
ATOM 5300 C CA . GLN B 1 181 ? -17.922 13.844 0.158 1 47.66 181 GLN B CA 1
ATOM 5301 C C . GLN B 1 181 ? -18.406 14.438 1.484 1 47.66 181 GLN B C 1
ATOM 5303 O O . GLN B 1 181 ? -17.688 14.375 2.486 1 47.66 181 GLN B O 1
ATOM 5308 N N . PHE B 1 182 ? -19.688 14.945 1.462 1 53.06 182 PHE B N 1
ATOM 5309 C CA . PHE B 1 182 ? -20.109 15.656 2.658 1 53.06 182 PHE B CA 1
ATOM 5310 C C . PHE B 1 182 ? -21.281 14.961 3.32 1 53.06 182 PHE B C 1
ATOM 5312 O O . PHE B 1 182 ? -22.047 15.578 4.07 1 53.06 182 PHE B O 1
ATOM 5319 N N . ASP B 1 183 ? -21.391 13.688 2.953 1 52.56 183 ASP B N 1
ATOM 5320 C CA . ASP B 1 183 ? -22.516 12.938 3.496 1 52.56 183 ASP B CA 1
ATOM 5321 C C . ASP B 1 183 ? -22.438 12.844 5.02 1 52.56 183 ASP B C 1
ATOM 5323 O O . ASP B 1 183 ? -23.453 12.781 5.699 1 52.56 183 ASP B O 1
ATOM 5327 N N . TYR B 1 184 ? -21.25 12.992 5.48 1 50.81 184 TYR B N 1
ATOM 5328 C CA . TYR B 1 184 ? -21.094 12.789 6.918 1 50.81 184 TYR B CA 1
ATOM 5329 C C . TYR B 1 184 ? -21.562 14.016 7.691 1 50.81 184 TYR B C 1
ATOM 5331 O O . TYR B 1 184 ? -21.812 13.945 8.898 1 50.81 184 TYR B O 1
ATOM 5339 N N . VAL B 1 185 ? -21.656 15.18 6.996 1 54.16 185 VAL B N 1
ATOM 5340 C CA . VAL B 1 185 ? -22.078 16.391 7.699 1 54.16 185 VAL B CA 1
ATOM 5341 C C . VAL B 1 185 ? -23.562 16.656 7.457 1 54.16 185 VAL B C 1
ATOM 5343 O O . VAL B 1 185 ? -24.094 17.672 7.902 1 54.16 185 VAL B O 1
ATOM 5346 N N . ASP B 1 186 ? -24.125 15.664 6.781 1 57.38 186 ASP B N 1
ATOM 5347 C CA . ASP B 1 186 ? -25.547 15.836 6.543 1 57.38 186 ASP B CA 1
ATOM 5348 C C . ASP B 1 186 ? -26.344 15.695 7.836 1 57.38 186 ASP B C 1
ATOM 5350 O O . ASP B 1 186 ? -26.344 14.633 8.461 1 57.38 186 ASP B O 1
ATOM 5354 N N . PRO B 1 187 ? -26.859 16.797 8.336 1 53.5 187 PRO B N 1
ATOM 5355 C CA . PRO B 1 187 ? -27.625 16.703 9.586 1 53.5 187 PRO B CA 1
ATOM 5356 C C . PRO B 1 187 ? -28.641 15.57 9.586 1 53.5 187 PRO B C 1
ATOM 5358 O O . PRO B 1 187 ? -29.047 15.102 10.648 1 53.5 187 PRO B O 1
ATOM 5361 N N . ARG B 1 188 ? -29.141 15.125 8.391 1 52.34 188 ARG B N 1
ATOM 5362 C CA . ARG B 1 188 ? -30.094 14.023 8.289 1 52.34 188 ARG B CA 1
ATOM 5363 C C . ARG B 1 188 ? -29.484 12.719 8.781 1 52.34 188 ARG B C 1
ATOM 5365 O O . ARG B 1 188 ? -30.203 11.766 9.094 1 52.34 188 ARG B O 1
ATOM 5372 N N . ASN B 1 189 ? -28.125 12.922 9.062 1 78.31 189 ASN B N 1
ATOM 5373 C CA . ASN B 1 189 ? -27.469 11.664 9.391 1 78.31 189 ASN B CA 1
ATOM 5374 C C . ASN B 1 189 ? -26.844 11.703 10.789 1 78.31 189 ASN B C 1
ATOM 5376 O O . ASN B 1 189 ? -25.859 11 11.055 1 78.31 189 ASN B O 1
ATOM 5380 N N . GLN B 1 190 ? -27.484 12.57 11.656 1 82.06 190 GLN B N 1
ATOM 5381 C CA . GLN B 1 190 ? -26.875 12.82 12.969 1 82.06 190 GLN B CA 1
ATOM 5382 C C . GLN B 1 190 ? -26.844 11.547 13.805 1 82.06 190 GLN B C 1
ATOM 5384 O O . GLN B 1 190 ? -25.844 11.25 14.461 1 82.06 190 GLN B O 1
ATOM 5389 N N . ASP B 1 191 ? -27.969 10.867 13.781 1 86.75 191 ASP B N 1
ATOM 5390 C CA . ASP B 1 191 ? -28.016 9.641 14.562 1 86.75 191 ASP B CA 1
ATOM 5391 C C . ASP B 1 191 ? -26.969 8.641 14.086 1 86.75 191 ASP B C 1
ATOM 5393 O O . ASP B 1 191 ? -26.312 7.98 14.898 1 86.75 191 ASP B O 1
ATOM 5397 N N . ARG B 1 192 ? -26.891 8.555 12.852 1 91.5 192 ARG B N 1
ATOM 5398 C CA . ARG B 1 192 ? -25.875 7.668 12.281 1 91.5 192 ARG B CA 1
ATOM 5399 C C . ARG B 1 192 ? -24.469 8.086 12.711 1 91.5 192 ARG B C 1
ATOM 5401 O O . ARG B 1 192 ? -23.672 7.25 13.125 1 91.5 192 ARG B O 1
ATOM 5408 N N . GLN B 1 193 ? -24.219 9.383 12.664 1 91.25 193 GLN B N 1
ATOM 5409 C CA . GLN B 1 193 ? -22.906 9.898 13.023 1 91.25 193 GLN B CA 1
ATOM 5410 C C . GLN B 1 193 ? -22.594 9.641 14.492 1 91.25 193 GLN B C 1
ATOM 5412 O O . GLN B 1 193 ? -21.453 9.336 14.852 1 91.25 193 GLN B O 1
ATOM 5417 N N . LYS B 1 194 ? -23.594 9.781 15.281 1 93.62 194 LYS B N 1
ATOM 5418 C CA . LYS B 1 194 ? -23.406 9.531 16.703 1 93.62 194 LYS B CA 1
ATOM 5419 C C . LYS B 1 194 ? -23.062 8.07 16.969 1 93.62 194 LYS B C 1
ATOM 5421 O O . LYS B 1 194 ? -22.234 7.766 17.812 1 93.62 194 LYS B O 1
ATOM 5426 N N . GLU B 1 195 ? -23.734 7.188 16.234 1 96.06 195 GLU B N 1
ATOM 5427 C CA . GLU B 1 195 ? -23.453 5.766 16.406 1 96.06 195 GLU B CA 1
ATOM 5428 C C . GLU B 1 195 ? -22.047 5.434 15.914 1 96.06 195 GLU B C 1
ATOM 5430 O O . GLU B 1 195 ? -21.312 4.664 16.547 1 96.06 195 GLU B O 1
ATOM 5435 N N . MET B 1 196 ? -21.703 6.043 14.758 1 96.94 196 MET B N 1
ATOM 5436 C CA . MET B 1 196 ? -20.359 5.812 14.242 1 96.94 196 MET B CA 1
ATOM 5437 C C . MET B 1 196 ? -19.297 6.301 15.227 1 96.94 196 MET B C 1
ATOM 5439 O O . MET B 1 196 ? -18.312 5.617 15.477 1 96.94 196 MET B O 1
ATOM 5443 N N . GLU B 1 197 ? -19.516 7.469 15.773 1 96.81 197 GLU B N 1
ATOM 5444 C CA . GLU B 1 197 ? -18.609 8.016 16.781 1 96.81 197 GLU B CA 1
ATOM 5445 C C . GLU B 1 197 ? -18.531 7.109 18 1 96.81 197 GLU B C 1
ATOM 5447 O O . GLU B 1 197 ? -17.438 6.875 18.531 1 96.81 197 GLU B O 1
ATOM 5452 N N . SER B 1 198 ? -19.656 6.625 18.422 1 97.12 198 SER B N 1
ATOM 5453 C CA . SER B 1 198 ? -19.688 5.738 19.578 1 97.12 198 SER B CA 1
ATOM 5454 C C . SER B 1 198 ? -18.891 4.465 19.328 1 97.12 198 SER B C 1
ATOM 5456 O O . SER B 1 198 ? -18.109 4.039 20.188 1 97.12 198 SER B O 1
ATOM 5458 N N . ALA B 1 199 ? -19.078 3.861 18.156 1 98.31 199 ALA B N 1
ATOM 5459 C CA . ALA B 1 199 ? -18.359 2.639 17.797 1 98.31 199 ALA B CA 1
ATOM 5460 C C . ALA B 1 199 ? -16.844 2.881 17.766 1 98.31 199 ALA B C 1
ATOM 5462 O O . ALA B 1 199 ? -16.078 2.092 18.312 1 98.31 199 ALA B O 1
ATOM 5463 N N . CYS B 1 200 ? -16.469 3.955 17.172 1 98.44 200 CYS B N 1
ATOM 5464 C CA . CYS B 1 200 ? -15.047 4.281 17.062 1 98.44 200 CYS B CA 1
ATOM 5465 C C . CYS B 1 200 ? -14.453 4.547 18.453 1 98.44 200 CYS B C 1
ATOM 5467 O O . CYS B 1 200 ? -13.352 4.09 18.75 1 98.44 200 CYS B O 1
ATOM 5469 N N . THR B 1 201 ? -15.172 5.293 19.25 1 98.25 201 THR B N 1
ATOM 5470 C CA . THR B 1 201 ? -14.703 5.629 20.594 1 98.25 201 THR B CA 1
ATOM 5471 C C . THR B 1 201 ? -14.508 4.371 21.438 1 98.25 201 THR B C 1
ATOM 5473 O O . THR B 1 201 ? -13.508 4.234 22.141 1 98.25 201 THR B O 1
ATOM 5476 N N . GLU B 1 202 ? -15.492 3.482 21.359 1 98.38 202 GLU B N 1
ATOM 5477 C CA . GLU B 1 202 ? -15.375 2.219 22.078 1 98.38 202 GLU B CA 1
ATOM 5478 C C . GLU B 1 202 ? -14.148 1.435 21.625 1 98.38 202 GLU B C 1
ATOM 5480 O O . GLU B 1 202 ? -13.43 0.859 22.453 1 98.38 202 GLU B O 1
ATOM 5485 N N . HIS B 1 203 ? -13.938 1.395 20.375 1 98.69 203 HIS B N 1
ATOM 5486 C CA . HIS B 1 203 ? -12.766 0.731 19.812 1 98.69 203 HIS B CA 1
ATOM 5487 C C . HIS B 1 203 ? -11.477 1.341 20.344 1 98.69 203 HIS B C 1
ATOM 5489 O O . HIS B 1 203 ? -10.578 0.616 20.766 1 98.69 203 HIS B O 1
ATOM 5495 N N . LEU B 1 204 ? -11.367 2.656 20.312 1 98.69 204 LEU B N 1
ATOM 5496 C CA . LEU B 1 204 ? -10.164 3.348 20.781 1 98.69 204 LEU B CA 1
ATOM 5497 C C . LEU B 1 204 ? -9.891 3.043 22.25 1 98.69 204 LEU B C 1
ATOM 5499 O O . LEU B 1 204 ? -8.734 2.885 22.641 1 98.69 204 LEU B O 1
ATOM 5503 N N . LYS B 1 205 ? -10.922 3 23.047 1 98.25 205 LYS B N 1
ATOM 5504 C CA . LYS B 1 205 ? -10.766 2.654 24.453 1 98.25 205 LYS B CA 1
ATOM 5505 C C . LYS B 1 205 ? -10.18 1.252 24.609 1 98.25 205 LYS B C 1
ATOM 5507 O O . LYS B 1 205 ? -9.289 1.035 25.438 1 98.25 205 LYS B O 1
ATOM 5512 N N . GLU B 1 206 ? -10.672 0.352 23.828 1 98.19 206 GLU B N 1
ATOM 5513 C CA . GLU B 1 206 ? -10.281 -1.048 23.969 1 98.19 206 GLU B CA 1
ATOM 5514 C C . GLU B 1 206 ? -8.836 -1.27 23.531 1 98.19 206 GLU B C 1
ATOM 5516 O O . GLU B 1 206 ? -8.141 -2.127 24.078 1 98.19 206 GLU B O 1
ATOM 5521 N N . ILE B 1 207 ? -8.383 -0.474 22.609 1 97.88 207 ILE B N 1
ATOM 5522 C CA . ILE B 1 207 ? -7.051 -0.756 22.078 1 97.88 207 ILE B CA 1
ATOM 5523 C C . ILE B 1 207 ? -6.039 0.214 22.688 1 97.88 207 ILE B C 1
ATOM 5525 O O . ILE B 1 207 ? -4.867 0.22 22.312 1 97.88 207 ILE B O 1
ATOM 5529 N N . GLY B 1 208 ? -6.48 1.121 23.484 1 97.88 208 GLY B N 1
ATOM 5530 C CA . GLY B 1 208 ? -5.582 1.994 24.234 1 97.88 208 GLY B CA 1
ATOM 5531 C C . GLY B 1 208 ? -5.27 3.285 23.5 1 97.88 208 GLY B C 1
ATOM 5532 O O . GLY B 1 208 ? -4.27 3.945 23.781 1 97.88 208 GLY B O 1
ATOM 5533 N N . GLY B 1 209 ? -6.062 3.662 22.484 1 98.31 209 GLY B N 1
ATOM 5534 C CA . GLY B 1 209 ? -5.816 4.867 21.703 1 98.31 209 GLY B CA 1
ATOM 5535 C C . GLY B 1 209 ? -6.691 6.035 22.125 1 98.31 209 GLY B C 1
ATOM 5536 O O . GLY B 1 209 ? -6.613 7.113 21.531 1 98.31 209 GLY B O 1
ATOM 5537 N N . TYR B 1 210 ? -7.539 5.844 23.156 1 98.38 210 TYR B N 1
ATOM 5538 C CA . TYR B 1 210 ? -8.484 6.855 23.609 1 98.38 210 TYR B CA 1
ATOM 5539 C C . TYR B 1 210 ? -7.785 7.938 24.422 1 98.38 210 TYR B C 1
ATOM 5541 O O . TYR B 1 210 ? -6.918 7.637 25.25 1 98.38 210 TYR B O 1
ATOM 5549 N N . LEU B 1 211 ? -8.133 9.18 24.172 1 97.94 211 LEU B N 1
ATOM 5550 C CA . LEU B 1 211 ? -7.652 10.312 24.953 1 97.94 211 LEU B CA 1
ATOM 5551 C C . LEU B 1 211 ? -8.789 10.93 25.766 1 97.94 211 LEU B C 1
ATOM 5553 O O . LEU B 1 211 ? -9.812 11.328 25.203 1 97.94 211 LEU B O 1
ATOM 5557 N N . LYS B 1 212 ? -8.641 11.055 27.016 1 97 212 LYS B N 1
ATOM 5558 C CA . LYS B 1 212 ? -9.586 11.758 27.875 1 97 212 LYS B CA 1
ATOM 5559 C C . LYS B 1 212 ? -9.602 13.25 27.562 1 97 212 LYS B C 1
ATOM 5561 O O . LYS B 1 212 ? -8.648 13.781 26.984 1 97 212 LYS B O 1
ATOM 5566 N N . PRO B 1 213 ? -10.711 13.914 27.859 1 96.06 213 PRO B N 1
ATOM 5567 C CA . PRO B 1 213 ? -10.781 15.359 27.625 1 96.06 213 PRO B CA 1
ATOM 5568 C C . PRO B 1 213 ? -10.008 16.172 28.656 1 96.06 213 PRO B C 1
ATOM 5570 O O . PRO B 1 213 ? -10.594 17 29.359 1 96.06 213 PRO B O 1
ATOM 5573 N N . SER B 1 214 ? -8.836 15.914 28.844 1 95.56 214 SER B N 1
ATOM 5574 C CA . SER B 1 214 ? -7.867 16.641 29.656 1 95.56 214 SER B CA 1
ATOM 5575 C C . SER B 1 214 ? -6.777 17.266 28.781 1 95.56 214 SER B C 1
ATOM 5577 O O . SER B 1 214 ? -6.121 16.578 28 1 95.56 214 SER B O 1
ATOM 5579 N N . PHE B 1 215 ? -6.617 18.578 28.953 1 96 215 PHE B N 1
ATOM 5580 C CA . PHE B 1 215 ? -5.762 19.328 28.031 1 96 215 PHE B CA 1
ATOM 5581 C C . PHE B 1 215 ? -4.703 20.109 28.797 1 96 215 PHE B C 1
ATOM 5583 O O . PHE B 1 215 ? -4.938 20.547 29.922 1 96 215 PHE B O 1
ATOM 5590 N N . LYS B 1 216 ? -3.604 20.25 28.156 1 95.31 216 LYS B N 1
ATOM 5591 C CA . LYS B 1 216 ? -2.607 21.203 28.656 1 95.31 216 LYS B CA 1
ATOM 5592 C C . LYS B 1 216 ? -3.096 22.641 28.5 1 95.31 216 LYS B C 1
ATOM 5594 O O . LYS B 1 216 ? -3.803 22.953 27.547 1 95.31 216 LYS B O 1
ATOM 5599 N N . THR B 1 217 ? -2.658 23.422 29.391 1 92 217 THR B N 1
ATOM 5600 C CA . THR B 1 217 ? -3.033 24.828 29.312 1 92 217 THR B CA 1
ATOM 5601 C C . THR B 1 217 ? -2.115 25.594 28.375 1 92 217 THR B C 1
ATOM 5603 O O . THR B 1 217 ? -0.907 25.344 28.344 1 92 217 THR B O 1
ATOM 5606 N N . VAL B 1 218 ? -2.699 26.469 27.641 1 93.5 218 VAL B N 1
ATOM 5607 C CA . VAL B 1 218 ? -1.929 27.344 26.766 1 93.5 218 VAL B CA 1
ATOM 5608 C C . VAL B 1 218 ? -1.816 28.734 27.406 1 93.5 218 VAL B C 1
ATOM 5610 O O . VAL B 1 218 ? -2.828 29.344 27.75 1 93.5 218 VAL B O 1
ATOM 5613 N N . ASP B 1 219 ? -0.605 29.156 27.609 1 88.94 219 ASP B N 1
ATOM 5614 C CA . ASP B 1 219 ? -0.354 30.484 28.156 1 88.94 219 ASP B CA 1
ATOM 5615 C C . ASP B 1 219 ? 0.103 31.453 27.078 1 88.94 219 ASP B C 1
ATOM 5617 O O . ASP B 1 219 ? 1.179 31.297 26.5 1 88.94 219 ASP B O 1
ATOM 5621 N N . PHE B 1 220 ? -0.695 32.531 26.859 1 90.56 220 PHE B N 1
ATOM 5622 C CA . PHE B 1 220 ? -0.419 33.469 25.781 1 90.56 220 PHE B CA 1
ATOM 5623 C C . PHE B 1 220 ? 0.445 34.625 26.266 1 90.56 220 PHE B C 1
ATOM 5625 O O . PHE B 1 220 ? 0.92 35.438 25.469 1 90.56 220 PHE B O 1
ATOM 5632 N N . VAL B 1 221 ? 0.734 34.875 27.484 1 79.88 221 VAL B N 1
ATOM 5633 C CA . VAL B 1 221 ? 1.279 36.062 28.078 1 79.88 221 VAL B CA 1
ATOM 5634 C C . VAL B 1 221 ? 2.775 36.156 27.797 1 79.88 221 VAL B C 1
ATOM 5636 O O . VAL B 1 221 ? 3.318 37.25 27.656 1 79.88 221 VAL B O 1
ATOM 5639 N N . HIS B 1 222 ? 3.354 35.156 27.547 1 70.19 222 HIS B N 1
ATOM 5640 C CA . HIS B 1 222 ? 4.812 35.219 27.547 1 70.19 222 HIS B CA 1
ATOM 5641 C C . HIS B 1 222 ? 5.348 35.375 26.125 1 70.19 222 HIS B C 1
ATOM 5643 O O . HIS B 1 222 ? 6.562 35.406 25.906 1 70.19 222 HIS B O 1
ATOM 5649 N N . ASP B 1 223 ? 4.504 35.688 25.25 1 74.19 223 ASP B N 1
ATOM 5650 C CA . ASP B 1 223 ? 5.047 35.688 23.891 1 74.19 223 ASP B CA 1
ATOM 5651 C C . ASP B 1 223 ? 5.055 37.094 23.312 1 74.19 223 ASP B C 1
ATOM 5653 O O . ASP B 1 223 ? 4.055 37.812 23.391 1 74.19 223 ASP B O 1
ATOM 5657 N N . ALA B 1 224 ? 6.188 37.5 22.953 1 85 224 ALA B N 1
ATOM 5658 C CA . ALA B 1 224 ? 6.281 38.812 22.328 1 85 224 ALA B CA 1
ATOM 5659 C C . ALA B 1 224 ? 6.203 38.719 20.812 1 85 224 ALA B C 1
ATOM 5661 O O . ALA B 1 224 ? 7.031 38.062 20.188 1 85 224 ALA B O 1
ATOM 5662 N N . PHE B 1 225 ? 5.16 39.156 20.297 1 95.25 225 PHE B N 1
ATOM 5663 C CA . PHE B 1 225 ? 4.941 39.25 18.844 1 95.25 225 PHE B CA 1
ATOM 5664 C C . PHE B 1 225 ? 4.609 40.656 18.422 1 95.25 225 PHE B C 1
ATOM 5666 O O . PHE B 1 225 ? 3.873 41.375 19.125 1 95.25 225 PHE B O 1
ATOM 5673 N N . GLU B 1 226 ? 5.234 41.094 17.359 1 96.19 226 GLU B N 1
ATOM 5674 C CA . GLU B 1 226 ? 4.879 42.406 16.812 1 96.19 226 GLU B CA 1
ATOM 5675 C C . GLU B 1 226 ? 3.422 42.406 16.344 1 96.19 226 GLU B C 1
ATOM 5677 O O . GLU B 1 226 ? 2.717 43.406 16.562 1 96.19 226 GLU B O 1
ATOM 5682 N N . PHE B 1 227 ? 3.051 41.375 15.797 1 97.94 227 PHE B N 1
ATOM 5683 C CA . PHE B 1 227 ? 1.682 41.219 15.32 1 97.94 227 PHE B CA 1
ATOM 5684 C C . PHE B 1 227 ? 0.913 40.219 16.172 1 97.94 227 PHE B C 1
ATOM 5686 O O . PHE B 1 227 ? 1.461 39.188 16.562 1 97.94 227 PHE B O 1
ATOM 5693 N N . GLU B 1 228 ? -0.366 40.594 16.422 1 97.5 228 GLU B N 1
ATOM 5694 C CA . GLU B 1 228 ? -1.221 39.656 17.156 1 97.5 228 GLU B CA 1
ATOM 5695 C C . GLU B 1 228 ? -1.608 38.469 16.281 1 97.5 228 GLU B C 1
ATOM 5697 O O . GLU B 1 228 ? -1.643 37.344 16.75 1 97.5 228 GLU B O 1
ATOM 5702 N N . ALA B 1 229 ? -1.871 38.75 15.062 1 98.31 229 ALA B N 1
ATOM 5703 C CA . ALA B 1 229 ? -2.297 37.719 14.141 1 98.31 229 ALA B CA 1
ATOM 5704 C C . ALA B 1 229 ? -1.678 37.906 12.766 1 98.31 229 ALA B C 1
ATOM 5706 O O . ALA B 1 229 ? -1.418 39.031 12.352 1 98.31 229 ALA B O 1
ATOM 5707 N N . SER B 1 230 ? -1.357 36.875 12.117 1 98.81 230 SER B N 1
ATOM 5708 C CA . SER B 1 230 ? -0.959 36.844 10.719 1 98.81 230 SER B CA 1
ATOM 5709 C C . SER B 1 230 ? -1.826 35.906 9.906 1 98.81 230 SER B C 1
ATOM 5711 O O . SER B 1 230 ? -2.023 34.75 10.289 1 98.81 230 SER B O 1
ATOM 5713 N N . VAL B 1 231 ? -2.389 36.375 8.82 1 98.88 231 VAL B N 1
ATOM 5714 C CA . VAL B 1 231 ? -3.064 35.5 7.867 1 98.88 231 VAL B CA 1
ATOM 5715 C C . VAL B 1 231 ? -2.045 34.875 6.906 1 98.88 231 VAL B C 1
ATOM 5717 O O . VAL B 1 231 ? -1.257 35.625 6.293 1 98.88 231 VAL B O 1
ATOM 5720 N N . ILE B 1 232 ? -2.012 33.562 6.832 1 98.88 232 ILE B N 1
ATOM 5721 C CA . ILE B 1 232 ? -1.075 32.844 5.969 1 98.88 232 ILE B CA 1
ATOM 5722 C C . ILE B 1 232 ? -1.798 32.375 4.711 1 98.88 232 ILE B C 1
ATOM 5724 O O . ILE B 1 232 ? -2.795 31.656 4.801 1 98.88 232 ILE B O 1
ATOM 5728 N N . ILE B 1 233 ? -1.292 32.75 3.549 1 98.69 233 ILE B N 1
ATOM 5729 C CA . ILE B 1 233 ? -1.893 32.375 2.275 1 98.69 233 ILE B CA 1
ATOM 5730 C C . ILE B 1 233 ? -0.848 31.688 1.396 1 98.69 233 ILE B C 1
ATOM 5732 O O . ILE B 1 233 ? -0.144 32.344 0.628 1 98.69 233 ILE B O 1
ATOM 5736 N N . PRO B 1 234 ? -0.737 30.344 1.451 1 98.56 234 PRO B N 1
ATOM 5737 C CA . PRO B 1 234 ? 0.01 29.672 0.395 1 98.56 234 PRO B CA 1
ATOM 5738 C C . PRO B 1 234 ? -0.658 29.781 -0.973 1 98.56 234 PRO B C 1
ATOM 5740 O O . PRO B 1 234 ? -1.879 29.641 -1.082 1 98.56 234 PRO B O 1
ATOM 5743 N N . VAL B 1 235 ? 0.16 30.109 -1.983 1 98.25 235 VAL B N 1
ATOM 5744 C CA . VAL B 1 235 ? -0.49 30.312 -3.275 1 98.25 235 VAL B CA 1
ATOM 5745 C C . VAL B 1 235 ? 0.421 29.812 -4.395 1 98.25 235 VAL B C 1
ATOM 5747 O O . VAL B 1 235 ? 1.646 29.922 -4.309 1 98.25 235 VAL B O 1
ATOM 5750 N N . LYS B 1 236 ? -0.091 29.125 -5.293 1 97.56 236 LYS B N 1
ATOM 5751 C CA . LYS B 1 236 ? 0.545 28.75 -6.551 1 97.56 236 LYS B CA 1
ATOM 5752 C C . LYS B 1 236 ? -0.436 28.844 -7.715 1 97.56 236 LYS B C 1
ATOM 5754 O O . LYS B 1 236 ? -1.402 28.078 -7.785 1 97.56 236 LYS B O 1
ATOM 5759 N N . ASN B 1 237 ? -0.229 29.766 -8.672 1 96 237 ASN B N 1
ATOM 5760 C CA . ASN B 1 237 ? -0.989 29.938 -9.906 1 96 237 ASN B CA 1
ATOM 5761 C C . ASN B 1 237 ? -2.473 30.156 -9.625 1 96 237 ASN B C 1
ATOM 5763 O O . ASN B 1 237 ? -3.316 29.375 -10.07 1 96 237 ASN B O 1
ATOM 5767 N N . ARG B 1 238 ? -2.758 31.219 -8.93 1 95.81 238 ARG B N 1
ATOM 5768 C CA . ARG B 1 238 ? -4.125 31.594 -8.594 1 95.81 238 ARG B CA 1
ATOM 5769 C C . ARG B 1 238 ? -4.402 33.062 -8.984 1 95.81 238 ARG B C 1
ATOM 5771 O O . ARG B 1 238 ? -4.922 33.812 -8.18 1 95.81 238 ARG B O 1
ATOM 5778 N N . GLU B 1 239 ? -4.055 33.312 -10.164 1 95.5 239 GLU B N 1
ATOM 5779 C CA . GLU B 1 239 ? -4.172 34.688 -10.648 1 95.5 239 GLU B CA 1
ATOM 5780 C C . GLU B 1 239 ? -5.602 35.219 -10.516 1 95.5 239 GLU B C 1
ATOM 5782 O O . GLU B 1 239 ? -5.816 36.375 -10.133 1 95.5 239 GLU B O 1
ATOM 5787 N N . THR B 1 240 ? -6.566 34.406 -10.695 1 92.88 240 THR B N 1
ATOM 5788 C CA . THR B 1 240 ? -7.961 34.812 -10.789 1 92.88 240 THR B CA 1
ATOM 5789 C C . THR B 1 240 ? -8.547 35.031 -9.398 1 92.88 240 THR B C 1
ATOM 5791 O O . THR B 1 240 ? -9.555 35.719 -9.25 1 92.88 240 THR B O 1
ATOM 5794 N N . THR B 1 241 ? -7.906 34.469 -8.359 1 94.69 241 THR B N 1
ATOM 5795 C CA . THR B 1 241 ? -8.602 34.5 -7.078 1 94.69 241 THR B CA 1
ATOM 5796 C C . THR B 1 241 ? -7.77 35.188 -6.012 1 94.69 241 THR B C 1
ATOM 5798 O O . THR B 1 241 ? -8.312 35.656 -5.008 1 94.69 241 THR B O 1
ATOM 5801 N N . ILE B 1 242 ? -6.523 35.344 -6.172 1 97.12 242 ILE B N 1
ATOM 5802 C CA . ILE B 1 242 ? -5.609 35.781 -5.117 1 97.12 242 ILE B CA 1
ATOM 5803 C C . ILE B 1 242 ? -5.938 37.188 -4.68 1 97.12 242 ILE B C 1
ATOM 5805 O O . ILE B 1 242 ? -5.832 37.531 -3.5 1 97.12 242 ILE B O 1
ATOM 5809 N N . GLU B 1 243 ? -6.297 38.094 -5.59 1 96.94 243 GLU B N 1
ATOM 5810 C CA . GLU B 1 243 ? -6.59 39.469 -5.258 1 96.94 243 GLU B CA 1
ATOM 5811 C C . GLU B 1 243 ? -7.777 39.562 -4.305 1 96.94 243 GLU B C 1
ATOM 5813 O O . GLU B 1 243 ? -7.727 40.312 -3.32 1 96.94 243 GLU B O 1
ATOM 5818 N N . ALA B 1 244 ? -8.844 38.875 -4.668 1 95.75 244 ALA B N 1
ATOM 5819 C CA . ALA B 1 244 ? -10.023 38.875 -3.811 1 95.75 244 ALA B CA 1
ATOM 5820 C C . ALA B 1 244 ? -9.68 38.344 -2.412 1 95.75 244 ALA B C 1
ATOM 5822 O O . ALA B 1 244 ? -10.203 38.875 -1.417 1 95.75 244 ALA B O 1
ATOM 5823 N N . ALA B 1 245 ? -8.883 37.312 -2.316 1 97.31 245 ALA B N 1
ATOM 5824 C CA . ALA B 1 245 ? -8.461 36.781 -1.028 1 97.31 245 ALA B CA 1
ATOM 5825 C C . ALA B 1 245 ? -7.734 37.812 -0.2 1 97.31 245 ALA B C 1
ATOM 5827 O O . ALA B 1 245 ? -8.078 38.062 0.962 1 97.31 245 ALA B O 1
ATOM 5828 N N . ILE B 1 246 ? -6.777 38.531 -0.805 1 98.25 246 ILE B N 1
ATOM 5829 C CA . ILE B 1 246 ? -5.984 39.531 -0.118 1 98.25 246 ILE B CA 1
ATOM 5830 C C . ILE B 1 246 ? -6.895 40.688 0.349 1 98.25 246 ILE B C 1
ATOM 5832 O O . ILE B 1 246 ? -6.812 41.125 1.498 1 98.25 246 ILE B O 1
ATOM 5836 N N . ARG B 1 247 ? -7.785 41.094 -0.479 1 97.88 247 ARG B N 1
ATOM 5837 C CA . ARG B 1 247 ? -8.688 42.188 -0.146 1 97.88 247 ARG B CA 1
ATOM 5838 C C . ARG B 1 247 ? -9.586 41.812 1.026 1 97.88 247 ARG B C 1
ATOM 5840 O O . ARG B 1 247 ? -9.914 42.656 1.862 1 97.88 247 ARG B O 1
ATOM 5847 N N . SER B 1 248 ? -10.008 40.594 1.054 1 97.75 248 SER B N 1
ATOM 5848 C CA . SER B 1 248 ? -10.867 40.125 2.143 1 97.75 248 SER B CA 1
ATOM 5849 C C . SER B 1 248 ? -10.148 40.219 3.486 1 97.75 248 SER B C 1
ATOM 5851 O O . SER B 1 248 ? -10.789 40.406 4.527 1 97.75 248 SER B O 1
ATOM 5853 N N . VAL B 1 249 ? -8.836 40.031 3.484 1 98.5 249 VAL B N 1
ATOM 5854 C CA . VAL B 1 249 ? -8.055 40.125 4.711 1 98.5 249 VAL B CA 1
ATOM 5855 C C . VAL B 1 249 ? -7.848 41.625 5.047 1 98.5 249 VAL B C 1
ATOM 5857 O O . VAL B 1 249 ? -8.016 42.031 6.199 1 98.5 249 VAL B O 1
ATOM 5860 N N . LEU B 1 250 ? -7.512 42.406 4.027 1 98.06 250 LEU B N 1
ATOM 5861 C CA . LEU B 1 250 ? -7.191 43.812 4.25 1 98.06 250 LEU B CA 1
ATOM 5862 C C . LEU B 1 250 ? -8.422 44.594 4.734 1 98.06 250 LEU B C 1
ATOM 5864 O O . LEU B 1 250 ? -8.297 45.625 5.391 1 98.06 250 LEU B O 1
ATOM 5868 N N . ALA B 1 251 ? -9.555 44.031 4.484 1 97.88 251 ALA B N 1
ATOM 5869 C CA . ALA B 1 251 ? -10.805 44.688 4.875 1 97.88 251 ALA B CA 1
ATOM 5870 C C . ALA B 1 251 ? -11.148 44.375 6.332 1 97.88 251 ALA B C 1
ATOM 5872 O O . ALA B 1 251 ? -12.094 44.969 6.883 1 97.88 251 ALA B O 1
ATOM 5873 N N . GLN B 1 252 ? -10.391 43.562 6.961 1 98.31 252 GLN B N 1
ATOM 5874 C CA . GLN B 1 252 ? -10.711 43.125 8.32 1 98.31 252 GLN B CA 1
ATOM 5875 C C . GLN B 1 252 ? -10.578 44.312 9.305 1 98.31 252 GLN B C 1
ATOM 5877 O O . GLN B 1 252 ? -9.656 45.125 9.188 1 98.31 252 GLN B O 1
ATOM 5882 N N . LYS B 1 253 ? -11.547 44.375 10.242 1 98.06 253 LYS B N 1
ATOM 5883 C CA . LYS B 1 253 ? -11.516 45.281 11.367 1 98.06 253 LYS B CA 1
ATOM 5884 C C . LYS B 1 253 ? -11.117 44.594 12.656 1 98.06 253 LYS B C 1
ATOM 5886 O O . LYS B 1 253 ? -11.797 43.656 13.094 1 98.06 253 LYS B O 1
ATOM 5891 N N . ALA B 1 254 ? -9.977 44.938 13.18 1 97.19 254 ALA B N 1
ATOM 5892 C CA . ALA B 1 254 ? -9.453 44.281 14.391 1 97.19 254 ALA B CA 1
ATOM 5893 C C . ALA B 1 254 ? -8.898 45.344 15.352 1 97.19 254 ALA B C 1
ATOM 5895 O O . ALA B 1 254 ? -8.391 46.375 14.93 1 97.19 254 ALA B O 1
ATOM 5896 N N . ASN B 1 255 ? -9.008 45.094 16.641 1 97.88 255 ASN B N 1
ATOM 5897 C CA . ASN B 1 255 ? -8.469 46.031 17.641 1 97.88 255 ASN B CA 1
ATOM 5898 C C . ASN B 1 255 ? -7.008 45.719 17.953 1 97.88 255 ASN B C 1
ATOM 5900 O O . ASN B 1 255 ? -6.477 46.125 18.984 1 97.88 255 ASN B O 1
ATOM 5904 N N . PHE B 1 256 ? -6.391 44.906 17.141 1 97.38 256 PHE B N 1
ATOM 5905 C CA . PHE B 1 256 ? -4.988 44.5 17.25 1 97.38 256 PHE B CA 1
ATOM 5906 C C . PHE B 1 256 ? -4.289 44.625 15.906 1 97.38 256 PHE B C 1
ATOM 5908 O O . PHE B 1 256 ? -4.949 44.688 14.867 1 97.38 256 PHE B O 1
ATOM 5915 N N . LYS B 1 257 ? -2.941 44.594 15.906 1 97.5 257 LYS B N 1
ATOM 5916 C CA . LYS B 1 257 ? -2.156 44.656 14.672 1 97.5 257 LYS B CA 1
ATOM 5917 C C . LYS B 1 257 ? -2.119 43.281 14 1 97.5 257 LYS B C 1
ATOM 5919 O O . LYS B 1 257 ? -1.907 42.25 14.656 1 97.5 257 LYS B O 1
ATOM 5924 N N . TYR B 1 258 ? -2.355 43.25 12.734 1 98.5 258 TYR B N 1
ATOM 5925 C CA . TYR B 1 258 ? -2.262 42.031 11.969 1 98.5 258 TYR B CA 1
ATOM 5926 C C . TYR B 1 258 ? -1.589 42.25 10.625 1 98.5 258 TYR B C 1
ATOM 5928 O O . TYR B 1 258 ? -1.414 43.406 10.203 1 98.5 258 TYR B O 1
ATOM 5936 N N . ASN B 1 259 ? -1.125 41.188 10.008 1 98.62 259 ASN B N 1
ATOM 5937 C CA . ASN B 1 259 ? -0.559 41.25 8.664 1 98.62 259 ASN B CA 1
ATOM 5938 C C . ASN B 1 259 ? -0.906 40 7.867 1 98.62 259 ASN B C 1
ATOM 5940 O O . ASN B 1 259 ? -1.664 39.156 8.336 1 98.62 259 ASN B O 1
ATOM 5944 N N . ILE B 1 260 ? -0.504 40.062 6.598 1 98.56 260 ILE B N 1
ATOM 5945 C CA . ILE B 1 260 ? -0.719 38.969 5.656 1 98.56 260 ILE B CA 1
ATOM 5946 C C . ILE B 1 260 ? 0.626 38.438 5.16 1 98.56 260 ILE B C 1
ATOM 5948 O O . ILE B 1 260 ? 1.482 39.219 4.73 1 98.56 260 ILE B O 1
ATOM 5952 N N . LEU B 1 261 ? 0.833 37.156 5.352 1 98.75 261 LEU B N 1
ATOM 5953 C CA . LEU B 1 261 ? 1.984 36.5 4.746 1 98.75 261 LEU B CA 1
ATOM 5954 C C . LEU B 1 261 ? 1.557 35.656 3.553 1 98.75 261 LEU B C 1
ATOM 5956 O O . LEU B 1 261 ? 1.007 34.562 3.729 1 98.75 261 LEU B O 1
ATOM 5960 N N . VAL B 1 262 ? 1.797 36.125 2.344 1 98.81 262 VAL B N 1
ATOM 5961 C CA . VAL B 1 262 ? 1.479 35.406 1.116 1 98.81 262 VAL B CA 1
ATOM 5962 C C . VAL B 1 262 ? 2.707 34.625 0.64 1 98.81 262 VAL B C 1
ATOM 5964 O O . VAL B 1 262 ? 3.689 35.25 0.194 1 98.81 262 VAL B O 1
ATOM 5967 N N . ILE B 1 263 ? 2.678 33.312 0.808 1 98.81 263 ILE B N 1
ATOM 5968 C CA . ILE B 1 263 ? 3.781 32.5 0.352 1 98.81 263 ILE B CA 1
ATOM 5969 C C . ILE B 1 263 ? 3.533 32.062 -1.09 1 98.81 263 ILE B C 1
ATOM 5971 O O . ILE B 1 263 ? 2.877 31.031 -1.331 1 98.81 263 ILE B O 1
ATOM 5975 N N . ASP B 1 264 ? 4.172 32.781 -2.02 1 98.69 264 ASP B N 1
ATOM 5976 C CA . ASP B 1 264 ? 4.031 32.531 -3.453 1 98.69 264 ASP B CA 1
ATOM 5977 C C . ASP B 1 264 ? 5.004 31.453 -3.928 1 98.69 264 ASP B C 1
ATOM 5979 O O . ASP B 1 264 ? 6.152 31.75 -4.266 1 98.69 264 ASP B O 1
ATOM 5983 N N . ASN B 1 265 ? 4.484 30.219 -3.932 1 98.19 265 ASN B N 1
ATOM 5984 C CA . ASN B 1 265 ? 5.289 29.031 -4.223 1 98.19 265 ASN B CA 1
ATOM 5985 C C . ASN B 1 265 ? 5.598 28.922 -5.711 1 98.19 265 ASN B C 1
ATOM 5987 O O . ASN B 1 265 ? 5.301 27.906 -6.336 1 98.19 265 ASN B O 1
ATOM 5991 N N . HIS B 1 266 ? 6.113 29.969 -6.32 1 97.19 266 HIS B N 1
ATOM 5992 C CA . HIS B 1 266 ? 6.652 30.062 -7.672 1 97.19 266 HIS B CA 1
ATOM 5993 C C . HIS B 1 266 ? 5.539 30.031 -8.711 1 97.19 266 HIS B C 1
ATOM 5995 O O . HIS B 1 266 ? 5.574 29.234 -9.641 1 97.19 266 HIS B O 1
ATOM 6001 N N . SER B 1 267 ? 4.613 30.984 -8.562 1 97.75 267 SER B N 1
ATOM 6002 C CA . SER B 1 267 ? 3.543 31.109 -9.547 1 97.75 267 SER B CA 1
ATOM 6003 C C . SER B 1 267 ? 4.082 31.594 -10.891 1 97.75 267 SER B C 1
ATOM 6005 O O . SER B 1 267 ? 5.047 32.344 -10.945 1 97.75 267 SER B O 1
ATOM 6007 N N . THR B 1 268 ? 3.438 31.062 -11.969 1 97.38 268 THR B N 1
ATOM 6008 C CA . THR B 1 268 ? 3.887 31.406 -13.312 1 97.38 268 THR B CA 1
ATOM 6009 C C . THR B 1 268 ? 2.74 32 -14.125 1 97.38 268 THR B C 1
ATOM 6011 O O . THR B 1 268 ? 2.867 32.188 -15.336 1 97.38 268 THR B O 1
ATOM 6014 N N . ASP B 1 269 ? 1.649 32.344 -13.586 1 97.06 269 ASP B N 1
ATOM 6015 C CA . ASP B 1 269 ? 0.444 32.688 -14.344 1 97.06 269 ASP B CA 1
ATOM 6016 C C . ASP B 1 269 ? 0.033 34.125 -14.125 1 97.06 269 ASP B C 1
ATOM 6018 O O . ASP B 1 269 ? -1.115 34.5 -14.383 1 97.06 269 ASP B O 1
ATOM 6022 N N . GLY B 1 270 ? 0.81 34.938 -13.547 1 97.38 270 GLY B N 1
ATOM 6023 C CA . GLY B 1 270 ? 0.469 36.344 -13.258 1 97.38 270 GLY B CA 1
ATOM 6024 C C . GLY B 1 270 ? 0.115 36.562 -11.805 1 97.38 270 GLY B C 1
ATOM 6025 O O . GLY B 1 270 ? -0.082 37.719 -11.391 1 97.38 270 GLY B O 1
ATOM 6026 N N . THR B 1 271 ? 0.039 35.531 -10.984 1 98.19 271 THR B N 1
ATOM 6027 C CA . THR B 1 271 ? -0.277 35.594 -9.562 1 98.19 271 THR B CA 1
ATOM 6028 C C . THR B 1 271 ? 0.71 36.531 -8.836 1 98.19 271 THR B C 1
ATOM 6030 O O . THR B 1 271 ? 0.309 37.375 -8.039 1 98.19 271 THR B O 1
ATOM 6033 N N . THR B 1 272 ? 1.907 36.375 -9.141 1 98.19 272 THR B N 1
ATOM 6034 C CA . THR B 1 272 ? 2.963 37.156 -8.508 1 98.19 272 THR B CA 1
ATOM 6035 C C . THR B 1 272 ? 2.742 38.625 -8.734 1 98.19 272 THR B C 1
ATOM 6037 O O . THR B 1 272 ? 2.877 39.438 -7.809 1 98.19 272 THR B O 1
ATOM 6040 N N . GLU B 1 273 ? 2.398 38.969 -9.945 1 97.69 273 GLU B N 1
ATOM 6041 C CA . GLU B 1 273 ? 2.162 40.375 -10.305 1 97.69 273 GLU B CA 1
ATOM 6042 C C . GLU B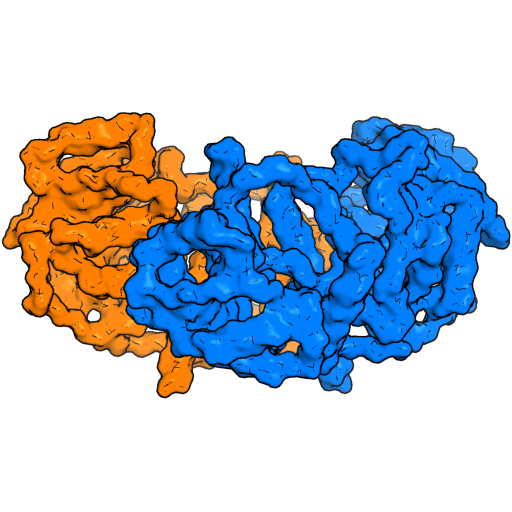 1 273 ? 0.962 40.938 -9.555 1 97.69 273 GLU B C 1
ATOM 6044 O O . GLU B 1 273 ? 0.975 42.125 -9.141 1 97.69 273 GLU B O 1
ATOM 6049 N N . LYS B 1 274 ? -0.027 40.156 -9.453 1 97.75 274 LYS B N 1
ATOM 6050 C CA . LYS B 1 274 ? -1.211 40.594 -8.719 1 97.75 274 LYS B CA 1
ATOM 6051 C C . LYS B 1 274 ? -0.874 40.875 -7.262 1 97.75 274 LYS B C 1
ATOM 6053 O O . LYS B 1 274 ? -1.362 41.875 -6.695 1 97.75 274 LYS B O 1
ATOM 6058 N N . ILE B 1 275 ? -0.108 40.031 -6.641 1 98.25 275 ILE B N 1
ATOM 6059 C CA . ILE B 1 275 ? 0.286 40.219 -5.25 1 98.25 275 ILE B CA 1
ATOM 6060 C C . ILE B 1 275 ? 1.141 41.469 -5.129 1 98.25 275 ILE B C 1
ATOM 6062 O O . ILE B 1 275 ? 1.009 42.25 -4.164 1 98.25 275 ILE B O 1
ATOM 6066 N N . ASP B 1 276 ? 1.964 41.719 -6.098 1 96.88 276 ASP B N 1
ATOM 6067 C CA . ASP B 1 276 ? 2.906 42.812 -6.098 1 96.88 276 ASP B CA 1
ATOM 6068 C C . ASP B 1 276 ? 2.174 44.156 -6.109 1 96.88 276 ASP B C 1
ATOM 6070 O O . ASP B 1 276 ? 2.74 45.188 -5.73 1 96.88 276 ASP B O 1
ATOM 6074 N N . GLN B 1 277 ? 0.981 44.219 -6.57 1 96.75 277 GLN B N 1
ATOM 6075 C CA . GLN B 1 277 ? 0.182 45.438 -6.574 1 96.75 277 GLN B CA 1
ATOM 6076 C C . GLN B 1 277 ? -0.034 45.969 -5.156 1 96.75 277 GLN B C 1
ATOM 6078 O O . GLN B 1 277 ? -0.348 47.125 -4.961 1 96.75 277 GLN B O 1
ATOM 6083 N N . TYR B 1 278 ? 0.141 45.125 -4.215 1 97.5 278 TYR B N 1
ATOM 6084 C CA . TYR B 1 278 ? -0.097 45.5 -2.826 1 97.5 278 TYR B CA 1
ATOM 6085 C C . TYR B 1 278 ? 1.216 45.781 -2.104 1 97.5 278 TYR B C 1
ATOM 6087 O O . TYR B 1 278 ? 1.254 45.812 -0.872 1 97.5 278 TYR B O 1
ATOM 6095 N N . LYS B 1 279 ? 2.256 45.906 -2.787 1 94.5 279 LYS B N 1
ATOM 6096 C CA . LYS B 1 279 ? 3.594 46.062 -2.225 1 94.5 279 LYS B CA 1
ATOM 6097 C C . LYS B 1 279 ? 3.67 47.312 -1.317 1 94.5 279 LYS B C 1
ATOM 6099 O O . LYS B 1 279 ? 4.496 47.344 -0.405 1 94.5 279 LYS B O 1
ATOM 6104 N N . ASN B 1 280 ? 2.824 48.312 -1.533 1 95.88 280 ASN B N 1
ATOM 6105 C CA . ASN B 1 280 ? 2.867 49.531 -0.766 1 95.88 280 ASN B CA 1
ATOM 6106 C C . ASN B 1 280 ? 2.047 49.438 0.516 1 95.88 280 ASN B C 1
ATOM 6108 O O . ASN B 1 280 ? 2.117 50.312 1.377 1 95.88 280 ASN B O 1
ATOM 6112 N N . ASP B 1 281 ? 1.293 48.5 0.671 1 97.06 281 ASP B N 1
ATOM 6113 C CA . ASP B 1 281 ? 0.605 48.219 1.93 1 97.06 281 ASP B CA 1
ATOM 6114 C C . ASP B 1 281 ? 1.5 47.438 2.887 1 97.06 281 ASP B C 1
ATOM 6116 O O . ASP B 1 281 ? 1.795 46.281 2.646 1 97.06 281 ASP B O 1
ATOM 6120 N N . GLU B 1 282 ? 1.84 48 3.982 1 95.62 282 GLU B N 1
ATOM 6121 C CA . GLU B 1 282 ? 2.818 47.469 4.914 1 95.62 282 GLU B CA 1
ATOM 6122 C C . GLU B 1 282 ? 2.305 46.156 5.551 1 95.62 282 GLU B C 1
ATOM 6124 O O . GLU B 1 282 ? 3.084 45.406 6.113 1 95.62 282 GLU B O 1
ATOM 6129 N N . ARG B 1 283 ? 1.069 45.938 5.496 1 97.69 283 ARG B N 1
ATOM 6130 C CA . ARG B 1 283 ? 0.5 44.719 6.09 1 97.69 283 ARG B CA 1
ATOM 6131 C C . ARG B 1 283 ? 0.762 43.5 5.207 1 97.69 283 ARG B C 1
ATOM 6133 O O . ARG B 1 283 ? 0.704 42.375 5.68 1 97.69 283 ARG B O 1
ATOM 6140 N N . VAL B 1 284 ? 1.003 43.719 3.938 1 98.44 284 VAL B N 1
ATOM 6141 C CA . VAL B 1 284 ? 1.13 42.625 2.99 1 98.44 284 VAL B CA 1
ATOM 6142 C C . VAL B 1 284 ? 2.602 42.25 2.83 1 98.44 284 VAL B C 1
ATOM 6144 O O . VAL B 1 284 ? 3.408 43.062 2.367 1 98.44 284 VAL B O 1
ATOM 6147 N N . VAL B 1 285 ? 2.932 41.094 3.273 1 98.25 285 VAL B N 1
ATOM 6148 C CA . VAL B 1 285 ? 4.273 40.531 3.082 1 98.25 285 VAL B CA 1
ATOM 6149 C C . VAL B 1 285 ? 4.25 39.5 1.979 1 98.25 285 VAL B C 1
ATOM 6151 O O . VAL B 1 285 ? 3.645 38.438 2.141 1 98.25 285 VAL B O 1
ATOM 6154 N N . HIS B 1 286 ? 4.832 39.781 0.869 1 98.19 286 HIS B N 1
ATOM 6155 C CA . HIS B 1 286 ? 4.941 38.875 -0.267 1 98.19 286 HIS B CA 1
ATOM 6156 C C . HIS B 1 286 ? 6.23 38.062 -0.207 1 98.19 286 HIS B C 1
ATOM 6158 O O . HIS B 1 286 ? 7.324 38.625 -0.294 1 98.19 286 HIS B O 1
ATOM 6164 N N . ILE B 1 287 ? 6.129 36.781 -0.012 1 97.94 287 ILE B N 1
ATOM 6165 C CA . ILE B 1 287 ? 7.293 35.906 0.133 1 97.94 287 ILE B CA 1
ATOM 6166 C C . ILE B 1 287 ? 7.387 34.969 -1.066 1 97.94 287 ILE B C 1
ATOM 6168 O O . ILE B 1 287 ? 6.477 34.188 -1.312 1 97.94 287 ILE B O 1
ATOM 6172 N N . VAL B 1 288 ? 8.398 35.031 -1.834 1 98 288 VAL B N 1
ATOM 6173 C CA . VAL B 1 288 ? 8.766 34 -2.822 1 98 288 VAL B CA 1
ATOM 6174 C C . VAL B 1 288 ? 9.93 33.188 -2.297 1 98 288 VAL B C 1
ATOM 6176 O O . VAL B 1 288 ? 11.062 33.656 -2.217 1 98 288 VAL B O 1
ATOM 6179 N N . PRO B 1 289 ? 9.617 31.938 -1.95 1 97.75 289 PRO B N 1
ATOM 6180 C CA . PRO B 1 289 ? 10.656 31.141 -1.312 1 97.75 289 PRO B CA 1
ATOM 6181 C C . PRO B 1 289 ? 11.891 30.953 -2.199 1 97.75 289 PRO B C 1
ATOM 6183 O O . PRO B 1 289 ? 11.766 30.859 -3.424 1 97.75 289 PRO B O 1
ATOM 6186 N N . GLU B 1 290 ? 13.055 30.875 -1.548 1 95.75 290 GLU B N 1
ATOM 6187 C CA . GLU B 1 290 ? 14.281 30.562 -2.275 1 95.75 290 GLU B CA 1
ATOM 6188 C C . GLU B 1 290 ? 14.312 29.094 -2.689 1 95.75 290 GLU B C 1
ATOM 6190 O O . GLU B 1 290 ? 14.867 28.75 -3.73 1 95.75 290 GLU B O 1
ATOM 6195 N N . ARG B 1 291 ? 13.703 28.344 -1.914 1 95.38 291 ARG B N 1
ATOM 6196 C CA . ARG B 1 291 ? 13.641 26.922 -2.182 1 95.38 291 ARG B CA 1
ATOM 6197 C C . AR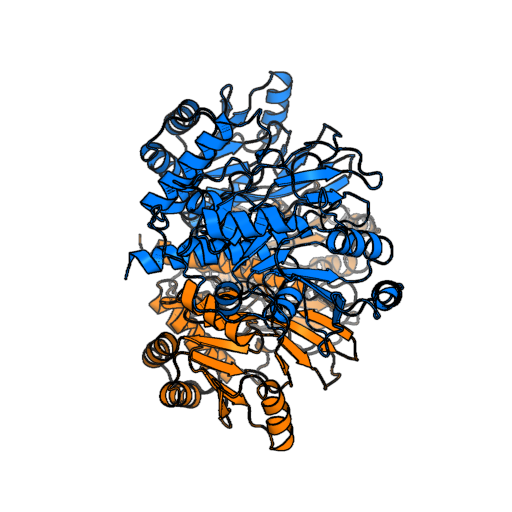G B 1 291 ? 12.477 26.578 -3.105 1 95.38 291 ARG B C 1
ATOM 6199 O O . ARG B 1 291 ? 11.516 27.344 -3.205 1 95.38 291 ARG B O 1
ATOM 6206 N N . ASN B 1 292 ? 12.555 25.328 -3.77 1 94.25 292 ASN B N 1
ATOM 6207 C CA . ASN B 1 292 ? 11.531 24.938 -4.738 1 94.25 292 ASN B CA 1
ATOM 6208 C C . ASN B 1 292 ? 10.914 23.594 -4.387 1 94.25 292 ASN B C 1
ATOM 6210 O O . ASN B 1 292 ? 10.375 22.906 -5.258 1 94.25 292 ASN B O 1
ATOM 6214 N N . ASP B 1 293 ? 11.023 23.109 -3.158 1 95.81 293 ASP B N 1
ATOM 6215 C CA . ASP B 1 293 ? 10.578 21.766 -2.771 1 95.81 293 ASP B CA 1
ATOM 6216 C C . ASP B 1 293 ? 9.383 21.844 -1.822 1 95.81 293 ASP B C 1
ATOM 6218 O O . ASP B 1 293 ? 9.086 20.891 -1.104 1 95.81 293 ASP B O 1
ATOM 6222 N N . LEU B 1 294 ? 8.656 22.969 -1.824 1 97.94 294 LEU B N 1
ATOM 6223 C CA . LEU B 1 294 ? 7.613 23.156 -0.821 1 97.94 294 LEU B CA 1
ATOM 6224 C C . LEU B 1 294 ? 6.258 22.703 -1.349 1 97.94 294 LEU B C 1
ATOM 6226 O O . LEU B 1 294 ? 5.887 23.031 -2.48 1 97.94 294 LEU B O 1
ATOM 6230 N N . GLY B 1 295 ? 5.582 21.891 -0.546 1 97.38 295 GLY B N 1
ATOM 6231 C CA . GLY B 1 295 ? 4.137 21.766 -0.673 1 97.38 295 GLY B CA 1
ATOM 6232 C C . GLY B 1 295 ? 3.381 22.797 0.134 1 97.38 295 GLY B C 1
ATOM 6233 O O . GLY B 1 295 ? 3.965 23.781 0.6 1 97.38 295 GLY B O 1
ATOM 6234 N N . ILE B 1 296 ? 2.115 22.625 0.281 1 97.75 296 ILE B N 1
ATOM 6235 C CA . ILE B 1 296 ? 1.297 23.562 1.056 1 97.75 296 ILE B CA 1
ATOM 6236 C C . ILE B 1 296 ? 1.778 23.578 2.504 1 97.75 296 ILE B C 1
ATOM 6238 O O . ILE B 1 296 ? 1.924 24.656 3.098 1 97.75 296 ILE B O 1
ATOM 6242 N N . GLY B 1 297 ? 2.037 22.359 3.031 1 98.5 297 GLY B N 1
ATOM 6243 C CA . GLY B 1 297 ? 2.539 22.297 4.395 1 98.5 297 GLY B CA 1
ATOM 6244 C C . GLY B 1 297 ? 3.887 22.969 4.566 1 98.5 297 GLY B C 1
ATOM 6245 O O . GLY B 1 297 ? 4.156 23.578 5.605 1 98.5 297 GLY B O 1
ATOM 6246 N N . GLY B 1 298 ? 4.719 22.797 3.551 1 98.62 298 GLY B N 1
ATOM 6247 C CA . GLY B 1 298 ? 5.98 23.516 3.57 1 98.62 298 GLY B CA 1
ATOM 6248 C C . GLY B 1 298 ? 5.809 25.031 3.574 1 98.62 298 GLY B C 1
ATOM 6249 O O . GLY B 1 298 ? 6.535 25.734 4.27 1 98.62 298 GLY B O 1
ATOM 6250 N N . CYS B 1 299 ? 4.879 25.562 2.814 1 98.69 299 CYS B N 1
ATOM 6251 C CA . CYS B 1 299 ? 4.57 26.984 2.795 1 98.69 299 CYS B CA 1
ATOM 6252 C C . CYS B 1 299 ? 4.086 27.453 4.16 1 98.69 299 CYS B C 1
ATOM 6254 O O . CYS B 1 299 ? 4.449 28.547 4.609 1 98.69 299 CYS B O 1
ATOM 6256 N N . TRP B 1 300 ? 3.281 26.656 4.773 1 98.75 300 TRP B N 1
ATOM 6257 C CA . TRP B 1 300 ? 2.828 26.984 6.121 1 98.75 300 TRP B CA 1
ATOM 6258 C C . TRP B 1 300 ? 4.012 27.094 7.078 1 98.75 300 TRP B C 1
ATOM 6260 O O . TRP B 1 300 ? 4.082 28.047 7.871 1 98.75 300 TRP B O 1
ATOM 6270 N N . ASN B 1 301 ? 4.898 26.109 6.98 1 98.75 301 ASN B N 1
ATOM 6271 C CA . ASN B 1 301 ? 6.07 26.156 7.848 1 98.75 301 ASN B CA 1
ATOM 6272 C C . ASN B 1 301 ? 6.902 27.406 7.605 1 98.75 301 ASN B C 1
ATOM 6274 O O . ASN B 1 301 ? 7.387 28.031 8.555 1 98.75 301 ASN B O 1
ATOM 6278 N N . LEU B 1 302 ? 7.066 27.766 6.348 1 98.38 302 LEU B N 1
ATOM 6279 C CA . LEU B 1 302 ? 7.785 29 6.047 1 98.38 302 LEU B CA 1
ATOM 6280 C C . LEU B 1 302 ? 7.07 30.203 6.645 1 98.38 302 LEU B C 1
ATOM 6282 O O . LEU B 1 302 ? 7.715 31.109 7.168 1 98.38 302 LEU B O 1
ATOM 6286 N N . GLY B 1 303 ? 5.766 30.203 6.562 1 98.62 303 GLY B N 1
ATOM 6287 C CA . GLY B 1 303 ? 4.965 31.297 7.094 1 98.62 303 GLY B CA 1
ATOM 6288 C C . GLY B 1 303 ? 5.055 31.422 8.602 1 98.62 303 GLY B C 1
ATOM 6289 O O . GLY B 1 303 ? 5.355 32.5 9.125 1 98.62 303 GLY B O 1
ATOM 6290 N N . ILE B 1 304 ? 4.879 30.312 9.289 1 98.44 304 ILE B N 1
ATOM 6291 C CA . ILE B 1 304 ? 4.793 30.391 10.75 1 98.44 304 ILE B CA 1
ATOM 6292 C C . ILE B 1 304 ? 6.176 30.641 11.336 1 98.44 304 ILE B C 1
ATOM 6294 O O . ILE B 1 304 ? 6.301 31.109 12.469 1 98.44 304 ILE B O 1
ATOM 6298 N N . HIS B 1 305 ? 7.188 30.375 10.578 1 97.75 305 HIS B N 1
ATOM 6299 C CA . HIS B 1 305 ? 8.531 30.609 11.094 1 97.75 305 HIS B CA 1
ATOM 6300 C C . HIS B 1 305 ? 9.055 31.969 10.633 1 97.75 305 HIS B C 1
ATOM 6302 O O . HIS B 1 305 ? 10.164 32.375 11.008 1 97.75 305 HIS B O 1
ATOM 6308 N N . HIS B 1 306 ? 8.336 32.688 9.766 1 97.88 306 HIS B N 1
ATOM 6309 C CA . HIS B 1 306 ? 8.742 34 9.352 1 97.88 306 HIS B CA 1
ATOM 6310 C C . HIS B 1 306 ? 8.805 34.969 10.539 1 97.88 306 HIS B C 1
ATOM 6312 O O . HIS B 1 306 ? 7.949 34.906 11.422 1 97.88 306 HIS B O 1
ATOM 6318 N N . PRO B 1 307 ? 9.734 35.844 10.539 1 96.62 307 PRO B N 1
ATOM 6319 C CA . PRO B 1 307 ? 9.906 36.719 11.688 1 96.62 307 PRO B CA 1
ATOM 6320 C C . PRO B 1 307 ? 8.703 37.656 11.898 1 96.62 307 PRO B C 1
ATOM 6322 O O . PRO B 1 307 ? 8.445 38.094 13.023 1 96.62 307 PRO B O 1
ATOM 6325 N N . LYS B 1 308 ? 7.941 37.906 10.914 1 97.69 308 LYS B N 1
ATOM 6326 C CA . LYS B 1 308 ? 6.801 38.812 11.016 1 97.69 308 LYS B CA 1
ATOM 6327 C C . LYS B 1 308 ? 5.52 38.062 11.344 1 97.69 308 LYS B C 1
ATOM 6329 O O . LYS B 1 308 ? 4.449 38.656 11.461 1 97.69 308 LYS B O 1
ATOM 6334 N N . CYS B 1 309 ? 5.664 36.75 11.469 1 98.19 309 CYS B N 1
ATOM 6335 C CA . CYS B 1 309 ? 4.465 36 11.812 1 98.19 309 CYS B CA 1
ATOM 6336 C C . CYS B 1 309 ? 3.971 36.344 13.211 1 98.19 309 CYS B C 1
ATOM 6338 O O . CYS B 1 309 ? 4.766 36.469 14.148 1 98.19 309 CYS B O 1
ATOM 6340 N N . GLY B 1 310 ? 2.705 36.531 13.344 1 98.19 310 GLY B N 1
ATOM 6341 C CA . GLY B 1 310 ? 2.109 36.969 14.602 1 98.19 310 GLY B CA 1
ATOM 6342 C C . GLY B 1 310 ? 1.871 35.812 15.57 1 98.19 310 GLY B C 1
ATOM 6343 O O . GLY B 1 310 ? 2.223 34.656 15.289 1 98.19 310 GLY B O 1
ATOM 6344 N N . LYS B 1 311 ? 1.309 36.219 16.688 1 98 311 LYS B N 1
ATOM 6345 C CA . LYS B 1 311 ? 1.035 35.281 17.797 1 98 311 LYS B CA 1
ATOM 6346 C C . LYS B 1 311 ? 0.093 34.188 17.359 1 98 311 LYS B C 1
ATOM 6348 O O . LYS B 1 311 ? 0.233 33.031 17.812 1 98 311 LYS B O 1
ATOM 6353 N N . PHE B 1 312 ? -0.847 34.531 16.547 1 98.44 312 PHE B N 1
ATOM 6354 C CA . PHE B 1 312 ? -1.782 33.562 15.984 1 98.44 312 PHE B CA 1
ATOM 6355 C C . PHE B 1 312 ? -1.677 33.531 14.469 1 98.44 312 PHE B C 1
ATOM 6357 O O . PHE B 1 312 ? -1.719 34.562 13.812 1 98.44 312 PHE B O 1
ATOM 6364 N N . ALA B 1 313 ? -1.441 32.344 13.883 1 98.75 313 ALA B N 1
ATOM 6365 C CA . ALA B 1 313 ? -1.408 32.156 12.438 1 98.75 313 ALA B CA 1
ATOM 6366 C C . ALA B 1 313 ? -2.76 31.672 11.922 1 98.75 313 ALA B C 1
ATOM 6368 O O . ALA B 1 313 ? -3.25 30.625 12.336 1 98.75 313 ALA B O 1
ATOM 6369 N N . VAL B 1 314 ? -3.359 32.406 11.008 1 98.81 314 VAL B N 1
ATOM 6370 C CA . VAL B 1 314 ? -4.734 32.156 10.594 1 98.81 314 VAL B CA 1
ATOM 6371 C C . VAL B 1 314 ? -4.762 31.766 9.117 1 98.81 314 VAL B C 1
ATOM 6373 O O . VAL B 1 314 ? -4.109 32.406 8.289 1 98.81 314 VAL B O 1
ATOM 6376 N N . GLN B 1 315 ? -5.539 30.75 8.812 1 98.44 315 GLN B N 1
ATOM 6377 C CA . GLN B 1 315 ? -5.602 30.188 7.465 1 98.44 315 GLN B CA 1
ATOM 6378 C C . GLN B 1 315 ? -6.496 31.047 6.562 1 98.44 315 GLN B C 1
ATOM 6380 O O . GLN B 1 315 ? -7.59 31.438 6.961 1 98.44 315 GLN B O 1
ATOM 6385 N N . LEU B 1 316 ? -6.023 31.281 5.395 1 98.19 316 LEU B N 1
ATOM 6386 C CA . LEU B 1 316 ? -6.859 31.609 4.246 1 98.19 316 LEU B CA 1
ATOM 6387 C C . LEU B 1 316 ? -6.301 31 2.969 1 98.19 316 LEU B C 1
ATOM 6389 O O . LEU B 1 316 ? -5.164 31.281 2.582 1 98.19 316 LEU B O 1
ATOM 6393 N N . ASP B 1 317 ? -7.098 30.125 2.387 1 95.69 317 ASP B N 1
ATOM 6394 C CA . ASP B 1 317 ? -6.684 29.578 1.093 1 95.69 317 ASP B CA 1
ATOM 6395 C C . ASP B 1 317 ? -6.777 30.656 0.003 1 95.69 317 ASP B C 1
ATOM 6397 O O . ASP B 1 317 ? -7.66 31.5 0.038 1 95.69 317 ASP B O 1
ATOM 6401 N N . SER B 1 318 ? -5.91 30.531 -0.982 1 95.69 318 SER B N 1
ATOM 6402 C CA . SER B 1 318 ? -5.738 31.578 -1.999 1 95.69 318 SER B CA 1
ATOM 6403 C C . SER B 1 318 ? -6.965 31.672 -2.898 1 95.69 318 SER B C 1
ATOM 6405 O O . SER B 1 318 ? -7.102 32.625 -3.666 1 95.69 318 SER B O 1
ATOM 6407 N N . ASP B 1 319 ? -7.832 30.703 -2.82 1 93.12 319 ASP B N 1
ATOM 6408 C CA . ASP B 1 319 ? -9.016 30.719 -3.676 1 93.12 319 ASP B CA 1
ATOM 6409 C C . ASP B 1 319 ? -10.289 30.922 -2.852 1 93.12 319 ASP B C 1
ATOM 6411 O O . ASP B 1 319 ? -11.398 30.734 -3.352 1 93.12 319 ASP B O 1
ATOM 6415 N N . ASP B 1 320 ? -10.18 31.297 -1.59 1 95.19 320 ASP B N 1
ATOM 6416 C CA . ASP B 1 320 ? -11.32 31.469 -0.699 1 95.19 320 ASP B CA 1
ATOM 6417 C C . ASP B 1 320 ? -11.352 32.906 -0.139 1 95.19 320 ASP B C 1
ATOM 6419 O O . ASP B 1 320 ? -10.5 33.719 -0.471 1 95.19 320 ASP B O 1
ATOM 6423 N N . LEU B 1 321 ? -12.469 33.188 0.701 1 96.19 321 LEU B N 1
ATOM 6424 C CA . LEU B 1 321 ? -12.664 34.5 1.269 1 96.19 321 LEU B CA 1
ATOM 6425 C C . LEU B 1 321 ? -13.125 34.406 2.721 1 96.19 321 LEU B C 1
ATOM 6427 O O . LEU B 1 321 ? -13.758 33.438 3.115 1 96.19 321 LEU B O 1
ATOM 6431 N N . TYR B 1 322 ? -12.75 35.406 3.404 1 97.62 322 TYR B N 1
ATOM 6432 C CA . TYR B 1 322 ? -13.406 35.562 4.695 1 97.62 322 TYR B CA 1
ATOM 6433 C C . TYR B 1 322 ? -14.828 36.094 4.527 1 97.62 322 TYR B C 1
ATOM 6435 O O . TYR B 1 322 ? -15.117 36.844 3.604 1 97.62 322 TYR B O 1
ATOM 6443 N N . GLN B 1 323 ? -15.688 35.719 5.398 1 95.44 323 GLN B N 1
ATOM 6444 C CA . GLN B 1 323 ? -17.109 36 5.301 1 95.44 323 GLN B CA 1
ATOM 6445 C C . GLN B 1 323 ? -17.391 37.5 5.422 1 95.44 323 GLN B C 1
ATOM 6447 O O . GLN B 1 323 ? -18.266 38.031 4.742 1 95.44 323 GLN B O 1
ATOM 6452 N N . ASP B 1 324 ? -16.766 38.156 6.348 1 96 324 ASP B N 1
ATOM 6453 C CA . ASP B 1 324 ? -16.984 39.594 6.551 1 96 324 ASP B CA 1
ATOM 6454 C C . ASP B 1 324 ? -15.766 40.25 7.234 1 96 324 ASP B C 1
ATOM 6456 O O . ASP B 1 324 ? -14.688 39.656 7.277 1 96 324 ASP B O 1
ATOM 6460 N N . GLU B 1 325 ? -15.938 41.5 7.684 1 98.06 325 GLU B N 1
ATOM 6461 C CA . GLU B 1 325 ? -14.812 42.281 8.172 1 98.06 325 GLU B CA 1
ATOM 6462 C C . GLU B 1 325 ? -14.5 41.969 9.625 1 98.06 325 GLU B C 1
ATOM 6464 O O . GLU B 1 325 ? -13.586 42.531 10.219 1 98.06 325 GLU B O 1
ATOM 6469 N N . ASN B 1 326 ? -15.18 41 10.219 1 97.81 326 ASN B N 1
ATOM 6470 C CA . ASN B 1 326 ? -15.008 40.719 11.641 1 97.81 326 ASN B CA 1
ATOM 6471 C C . ASN B 1 326 ? -14.375 39.344 11.875 1 97.81 326 ASN B C 1
ATOM 6473 O O . ASN B 1 326 ? -14.164 38.938 13.023 1 97.81 326 ASN B O 1
ATOM 6477 N N . THR B 1 327 ? -14.07 38.625 10.82 1 98.12 327 THR B N 1
ATOM 6478 C CA . THR B 1 327 ? -13.602 37.25 10.891 1 98.12 327 THR B CA 1
ATOM 6479 C C . THR B 1 327 ? -12.344 37.125 11.75 1 98.12 327 THR B C 1
ATOM 6481 O O . THR B 1 327 ? -12.281 36.312 12.672 1 98.12 327 THR B O 1
ATOM 6484 N N . LEU B 1 328 ? -11.344 37.938 11.492 1 98.5 328 LEU B N 1
ATOM 6485 C CA . LEU B 1 328 ? -10.062 37.844 12.188 1 98.5 328 LEU B CA 1
ATOM 6486 C C . LEU B 1 328 ? -10.234 38.156 13.672 1 98.5 328 LEU B C 1
ATOM 6488 O O . LEU B 1 328 ? -9.641 37.469 14.516 1 98.5 328 LEU B O 1
ATOM 6492 N N . GLN B 1 329 ? -11.023 39.219 14.016 1 98.5 329 GLN B N 1
ATOM 6493 C CA . GLN B 1 329 ? -11.312 39.531 15.406 1 98.5 329 GLN B CA 1
ATOM 6494 C C . GLN B 1 329 ? -11.984 38.344 16.125 1 98.5 329 GLN B C 1
ATOM 6496 O O . GLN B 1 329 ? -11.617 38.031 17.25 1 98.5 329 GLN B O 1
ATOM 6501 N N . THR B 1 330 ? -12.93 37.75 15.484 1 98.5 330 THR B N 1
ATOM 6502 C CA . THR B 1 330 ? -13.672 36.656 16.047 1 98.5 330 THR B CA 1
ATOM 6503 C C . THR B 1 330 ? -12.734 35.469 16.359 1 98.5 330 THR B C 1
ATOM 6505 O O . THR B 1 330 ? -12.836 34.844 17.406 1 98.5 330 THR B O 1
ATOM 6508 N N . ILE B 1 331 ? -11.812 35.188 15.461 1 98.56 331 ILE B N 1
ATOM 6509 C CA . ILE B 1 331 ? -10.891 34.062 15.617 1 98.56 331 ILE B CA 1
ATOM 6510 C C . ILE B 1 331 ? -9.961 34.312 16.797 1 98.56 331 ILE B C 1
ATOM 6512 O O . ILE B 1 331 ? -9.781 33.438 17.656 1 98.56 331 ILE B O 1
ATOM 6516 N N . VAL B 1 332 ? -9.398 35.5 16.875 1 98.25 332 VAL B N 1
ATOM 6517 C CA . VAL B 1 332 ? -8.469 35.812 17.953 1 98.25 332 VAL B CA 1
ATOM 6518 C C . VAL B 1 332 ? -9.195 35.781 19.297 1 98.25 332 VAL B C 1
ATOM 6520 O O . VAL B 1 332 ? -8.672 35.281 20.281 1 98.25 332 VAL B O 1
ATOM 6523 N N . ASN B 1 333 ? -10.422 36.344 19.297 1 98.31 333 ASN B N 1
ATOM 6524 C CA . ASN B 1 333 ? -11.227 36.25 20.516 1 98.31 333 ASN B CA 1
ATOM 6525 C C . ASN B 1 333 ? -11.398 34.812 20.984 1 98.31 333 ASN B C 1
ATOM 6527 O O . ASN B 1 333 ? -11.336 34.531 22.188 1 98.31 333 ASN B O 1
ATOM 6531 N N . ALA B 1 334 ? -11.633 33.969 20.094 1 97.56 334 ALA B N 1
ATOM 6532 C CA . ALA B 1 334 ? -11.867 32.562 20.422 1 97.56 334 ALA B CA 1
ATOM 6533 C C . ALA B 1 334 ? -10.648 31.953 21.109 1 97.56 334 ALA B C 1
ATOM 6535 O O . ALA B 1 334 ? -10.797 31.125 22.016 1 97.56 334 ALA B O 1
ATOM 6536 N N . PHE B 1 335 ? -9.414 32.281 20.656 1 97.56 335 PHE B N 1
ATOM 6537 C CA . PHE B 1 335 ? -8.203 31.797 21.312 1 97.56 335 PHE B CA 1
ATOM 6538 C C . PHE B 1 335 ? -8.172 32.188 22.781 1 97.56 335 PHE B C 1
ATOM 6540 O O . PHE B 1 335 ? -7.91 31.328 23.641 1 97.56 335 PHE B O 1
ATOM 6547 N N . TYR B 1 336 ? -8.422 33.406 23.031 1 95.94 336 TYR B N 1
ATOM 6548 C CA . TYR B 1 336 ? -8.328 33.906 24.406 1 95.94 336 TYR B CA 1
ATOM 6549 C C . TYR B 1 336 ? -9.477 33.375 25.25 1 95.94 336 TYR B C 1
ATOM 6551 O O . TYR B 1 336 ? -9.281 33.031 26.422 1 95.94 336 TYR B O 1
ATOM 6559 N N . GLU B 1 337 ? -10.648 33.344 24.672 1 96.38 337 GLU B N 1
ATOM 6560 C CA . GLU B 1 337 ? -11.828 32.906 25.422 1 96.38 337 GLU B CA 1
ATOM 6561 C C . GLU B 1 337 ? -11.75 31.406 25.75 1 96.38 337 GLU B C 1
ATOM 6563 O O . GLU B 1 337 ? -12.164 30.984 26.828 1 96.38 337 GLU B O 1
ATOM 6568 N N . GLN B 1 338 ? -11.203 30.656 24.812 1 95.31 338 GLN B N 1
ATOM 6569 C CA . GLN B 1 338 ? -11.25 29.219 24.984 1 95.31 338 GLN B CA 1
ATOM 6570 C C . GLN B 1 338 ? -9.883 28.672 25.391 1 95.31 338 GLN B C 1
ATOM 6572 O O . GLN B 1 338 ? -9.742 27.469 25.656 1 95.31 338 GLN B O 1
ATOM 6577 N N . GLN B 1 339 ? -8.891 29.453 25.438 1 94.94 339 GLN B N 1
ATOM 6578 C CA . GLN B 1 339 ? -7.543 29.094 25.844 1 94.94 339 GLN B CA 1
ATOM 6579 C C . GLN B 1 339 ? -7.066 27.828 25.125 1 94.94 339 GLN B C 1
ATOM 6581 O O . GLN B 1 339 ? -6.66 26.859 25.766 1 94.94 339 GLN B O 1
ATOM 6586 N N . CYS B 1 340 ? -7.094 27.844 23.844 1 96.88 340 CYS B N 1
ATOM 6587 C CA . CYS B 1 340 ? -6.816 26.688 23 1 96.88 340 CYS B CA 1
ATOM 6588 C C . CYS B 1 340 ? -5.617 26.953 22.109 1 96.88 340 CYS B C 1
ATOM 6590 O O . CYS B 1 340 ? -5.172 28.094 21.969 1 96.88 340 CYS B O 1
ATOM 6592 N N . ALA B 1 341 ? -5.051 25.859 21.547 1 97.81 341 ALA B N 1
ATOM 6593 C CA . ALA B 1 341 ? -3.852 25.969 20.719 1 97.81 341 ALA B CA 1
ATOM 6594 C C . ALA B 1 341 ? -4.211 26.031 19.234 1 97.81 341 ALA B C 1
ATOM 6596 O O . ALA B 1 341 ? -3.377 26.406 18.406 1 97.81 341 ALA B O 1
ATOM 6597 N N . MET B 1 342 ? -5.34 25.719 18.906 1 98.12 342 MET B N 1
ATOM 6598 C CA . MET B 1 342 ? -5.891 25.719 17.562 1 98.12 342 MET B CA 1
ATOM 6599 C C . MET B 1 342 ? -7.375 26.078 17.578 1 98.12 342 MET B C 1
ATOM 6601 O O . MET B 1 342 ? -8.078 25.766 18.531 1 98.12 342 MET B O 1
ATOM 6605 N N . VAL B 1 343 ? -7.832 26.781 16.562 1 97.75 343 VAL B N 1
ATOM 6606 C CA . VAL B 1 343 ? -9.25 27.094 16.406 1 97.75 343 VAL B CA 1
ATOM 6607 C C . VAL B 1 343 ? -9.727 26.625 15.039 1 97.75 343 VAL B C 1
ATOM 6609 O O . VAL B 1 343 ? -9.047 26.828 14.031 1 97.75 343 VAL B O 1
ATOM 6612 N N . ILE B 1 344 ? -10.805 25.938 15.086 1 96.31 344 ILE B N 1
ATOM 6613 C CA . ILE B 1 344 ? -11.477 25.547 13.852 1 96.31 344 ILE B CA 1
ATOM 6614 C C . ILE B 1 344 ? -12.781 26.328 13.703 1 96.31 344 ILE B C 1
ATOM 6616 O O . ILE B 1 344 ? -13.578 26.406 14.641 1 96.31 344 ILE B O 1
ATOM 6620 N N . GLY B 1 345 ? -12.969 26.875 12.508 1 95.56 345 GLY B N 1
ATOM 6621 C CA . GLY B 1 345 ? -14.164 27.672 12.258 1 95.56 345 GLY B CA 1
ATOM 6622 C C . GLY B 1 345 ? -15.211 26.922 11.461 1 95.56 345 GLY B C 1
ATOM 6623 O O . GLY B 1 345 ? -15.281 25.688 11.508 1 95.56 345 GLY B O 1
ATOM 6624 N N . THR B 1 346 ? -16.141 27.703 10.977 1 95.31 346 THR B N 1
ATOM 6625 C CA . THR B 1 346 ? -17.25 27.25 10.133 1 95.31 346 THR B CA 1
ATOM 6626 C C . THR B 1 346 ? -17.219 27.953 8.781 1 95.31 346 THR B C 1
ATOM 6628 O O . THR B 1 346 ? -16.922 29.156 8.703 1 95.31 346 THR B O 1
ATOM 6631 N N . TYR B 1 347 ? -17.438 27.156 7.777 1 94.25 347 TYR B N 1
ATOM 6632 C CA . TYR B 1 347 ? -17.391 27.781 6.461 1 94.25 347 TYR B CA 1
ATOM 6633 C C . TYR B 1 347 ? -18.656 27.484 5.664 1 94.25 347 TYR B C 1
ATOM 6635 O O . TYR B 1 347 ? -19.375 26.531 5.969 1 94.25 347 TYR B O 1
ATOM 6643 N N . ARG B 1 348 ? -18.984 28.344 4.75 1 94.25 348 ARG B N 1
ATOM 6644 C CA . ARG B 1 348 ? -20.078 28.203 3.793 1 94.25 348 ARG B CA 1
ATOM 6645 C C . ARG B 1 348 ? -19.547 27.891 2.398 1 94.25 348 ARG B C 1
ATOM 6647 O O . ARG B 1 348 ? -18.594 28.531 1.935 1 94.25 348 ARG B O 1
ATOM 6654 N N . MET B 1 349 ? -20.172 26.922 1.793 1 91.62 349 MET B N 1
ATOM 6655 C CA . MET B 1 349 ? -19.797 26.594 0.418 1 91.62 349 MET B CA 1
ATOM 6656 C C . MET B 1 349 ? -20.469 27.547 -0.564 1 91.62 349 MET B C 1
ATOM 6658 O O . MET B 1 349 ? -21.688 27.75 -0.509 1 91.62 349 MET B O 1
ATOM 6662 N N . THR B 1 350 ? -19.625 28.094 -1.47 1 92.12 350 THR B N 1
ATOM 6663 C CA . THR B 1 350 ? -20.188 29.047 -2.42 1 92.12 350 THR B CA 1
ATOM 6664 C C . THR B 1 350 ? -19.594 28.844 -3.811 1 92.12 350 THR B C 1
ATOM 6666 O O . THR B 1 350 ? -18.594 28.141 -3.965 1 92.12 350 THR B O 1
ATOM 6669 N N . ASP B 1 351 ? -20.312 29.328 -4.754 1 89.25 351 ASP B N 1
ATOM 6670 C CA . ASP B 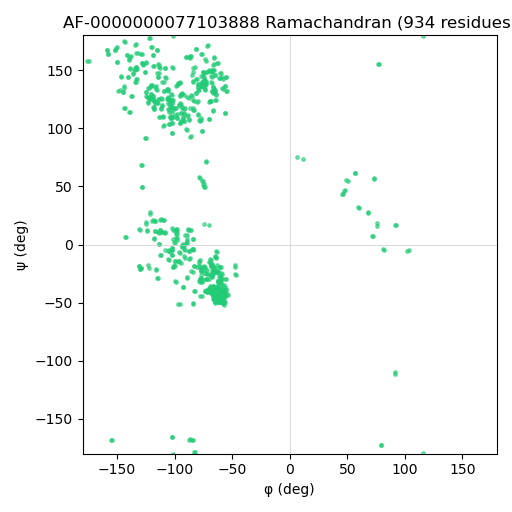1 351 ? -19.703 29.422 -6.074 1 89.25 351 ASP B CA 1
ATOM 6671 C C . ASP B 1 351 ? -18.891 30.703 -6.215 1 89.25 351 ASP B C 1
ATOM 6673 O O . ASP B 1 351 ? -18.609 31.375 -5.223 1 89.25 351 ASP B O 1
ATOM 6677 N N . PHE B 1 352 ? -18.469 31.078 -7.406 1 86.81 352 PHE B N 1
ATOM 6678 C CA . PHE B 1 352 ? -17.609 32.219 -7.629 1 86.81 352 PHE B CA 1
ATOM 6679 C C . PHE B 1 352 ? -18.375 33.531 -7.465 1 86.81 352 PHE B C 1
ATOM 6681 O O . PHE B 1 352 ? -17.797 34.562 -7.164 1 86.81 352 PHE B O 1
ATOM 6688 N N . ASP B 1 353 ? -19.625 33.438 -7.656 1 87 353 ASP B N 1
ATOM 6689 C CA . ASP B 1 353 ? -20.484 34.594 -7.48 1 87 353 ASP B CA 1
ATOM 6690 C C . ASP B 1 353 ? -20.984 34.688 -6.043 1 87 353 ASP B C 1
ATOM 6692 O O . ASP B 1 353 ? -21.891 35.5 -5.75 1 87 353 ASP B O 1
ATOM 6696 N N . LEU B 1 354 ? -20.5 33.781 -5.164 1 89.12 354 LEU B N 1
ATOM 6697 C CA . LEU B 1 354 ? -20.734 33.781 -3.727 1 89.12 354 LEU B CA 1
ATOM 6698 C C . LEU B 1 354 ? -22.141 33.281 -3.404 1 89.12 354 LEU B C 1
ATOM 6700 O O . LEU B 1 354 ? -22.656 33.562 -2.316 1 89.12 354 LEU B O 1
ATOM 6704 N N . ASN B 1 355 ? -22.703 32.656 -4.422 1 91.19 355 ASN B N 1
ATOM 6705 C CA . ASN B 1 355 ? -23.938 31.969 -4.121 1 91.19 355 ASN B CA 1
ATOM 6706 C C . ASN B 1 355 ? -23.703 30.688 -3.332 1 91.19 355 ASN B C 1
ATOM 6708 O O . ASN B 1 355 ? -22.75 29.953 -3.617 1 91.19 355 ASN B O 1
ATOM 6712 N N . THR B 1 356 ? -24.594 30.5 -2.373 1 90.88 356 THR B N 1
ATOM 6713 C CA . THR B 1 356 ? -24.438 29.328 -1.529 1 90.88 356 THR B CA 1
ATOM 6714 C C . THR B 1 356 ? -24.688 28.047 -2.33 1 90.88 356 THR B C 1
ATOM 6716 O O . THR B 1 356 ? -25.641 27.969 -3.092 1 90.88 356 THR B O 1
ATOM 6719 N N . LEU B 1 357 ? -23.781 27.094 -2.176 1 87.38 357 LEU B N 1
ATOM 6720 C CA . LEU B 1 357 ? -23.906 25.766 -2.771 1 87.38 357 LEU B CA 1
ATOM 6721 C C . LEU B 1 357 ? -24.203 24.719 -1.704 1 87.38 357 LEU B C 1
ATOM 6723 O O . LEU B 1 357 ? -23.828 24.891 -0.539 1 87.38 357 LEU B O 1
ATOM 6727 N N . PRO B 1 358 ? -24.906 23.656 -2.17 1 81.19 358 PRO B N 1
ATOM 6728 C CA . PRO B 1 358 ? -25.016 22.547 -1.226 1 81.19 358 PRO B CA 1
ATOM 6729 C C . PRO B 1 358 ? -23.641 22.016 -0.804 1 81.19 358 PRO B C 1
ATOM 6731 O O . PRO B 1 358 ? -22.719 21.969 -1.615 1 81.19 358 PRO B O 1
ATOM 6734 N N . PRO B 1 359 ? -23.594 21.625 0.482 1 79.62 359 PRO B N 1
ATOM 6735 C CA . PRO B 1 359 ? -24.594 21.484 1.542 1 79.62 359 PRO B CA 1
ATOM 6736 C C . PRO B 1 359 ? -24.781 22.75 2.354 1 79.62 359 PRO B C 1
ATOM 6738 O O . PRO B 1 359 ? -25.469 22.75 3.379 1 79.62 359 PRO B O 1
ATOM 6741 N N . GLY B 1 360 ? -24.172 23.781 1.896 1 86.38 360 GLY B N 1
ATOM 6742 C CA . GLY B 1 360 ? -24.328 25.062 2.584 1 86.38 360 GLY B CA 1
ATOM 6743 C C . GLY B 1 360 ? -23.266 25.297 3.635 1 86.38 360 GLY B C 1
ATOM 6744 O O . GLY B 1 360 ? -22.062 25.328 3.32 1 86.38 360 GLY B O 1
ATOM 6745 N N . VAL B 1 361 ? -23.781 25.234 4.871 1 89 361 VAL B N 1
ATOM 6746 C CA . VAL B 1 361 ? -22.906 25.562 5.98 1 89 361 VAL B CA 1
ATOM 6747 C C . VAL B 1 361 ? -22.297 24.281 6.566 1 89 361 VAL B C 1
ATOM 6749 O O . VAL B 1 361 ? -23.016 23.312 6.805 1 89 361 VAL B O 1
ATOM 6752 N N . ILE B 1 362 ? -21.047 24.25 6.691 1 87.94 362 ILE B N 1
ATOM 6753 C CA . ILE B 1 362 ? -20.312 23.172 7.344 1 87.94 362 ILE B CA 1
ATOM 6754 C C . ILE B 1 362 ? -19.734 23.672 8.672 1 87.94 362 ILE B C 1
ATOM 6756 O O . ILE B 1 362 ? -18.781 24.453 8.688 1 87.94 362 ILE B O 1
ATOM 6760 N N . ASP B 1 363 ? -20.281 23.188 9.758 1 87.88 363 ASP B N 1
ATOM 6761 C CA . ASP B 1 363 ? -19.922 23.75 11.055 1 87.88 363 ASP B CA 1
ATOM 6762 C C . ASP B 1 363 ? -19.266 22.688 11.945 1 87.88 363 ASP B C 1
ATOM 6764 O O . ASP B 1 363 ? -18.938 22.969 13.102 1 87.88 363 ASP B O 1
ATOM 6768 N N . HIS B 1 364 ? -19 21.469 11.453 1 83.75 364 HIS B N 1
ATOM 6769 C CA . HIS B 1 364 ? -18.297 20.406 12.164 1 83.75 364 HIS B CA 1
ATOM 6770 C C . HIS B 1 364 ? -18.844 20.234 13.578 1 83.75 364 HIS B C 1
ATOM 6772 O O . HIS B 1 364 ? -18.062 20.156 14.531 1 83.75 364 HIS B O 1
ATOM 6778 N N . ARG B 1 365 ? -20.031 20.203 13.719 1 84.19 365 ARG B N 1
ATOM 6779 C CA . ARG B 1 365 ? -20.688 20.094 15.016 1 84.19 365 ARG B CA 1
ATOM 6780 C C . ARG B 1 365 ? -20.359 18.766 15.703 1 84.19 365 ARG B C 1
ATOM 6782 O O . ARG B 1 365 ? -20.562 18.609 16.906 1 84.19 365 ARG B O 1
ATOM 6789 N N . GLU B 1 366 ? -19.766 17.906 14.914 1 82.44 366 GLU B N 1
ATOM 6790 C CA . GLU B 1 366 ? -19.375 16.625 15.5 1 82.44 366 GLU B CA 1
ATOM 6791 C C . GLU B 1 366 ? -18.234 16.781 16.5 1 82.44 366 GLU B C 1
ATOM 6793 O O . GLU B 1 366 ? -17.938 15.875 17.266 1 82.44 366 GLU B O 1
ATOM 6798 N N . TRP B 1 367 ? -17.578 17.938 16.469 1 87.38 367 TRP B N 1
ATOM 6799 C CA . TRP B 1 367 ? -16.516 18.188 17.438 1 87.38 367 TRP B CA 1
ATOM 6800 C C . TRP B 1 367 ? -17.094 18.609 18.781 1 87.38 367 TRP B C 1
ATOM 6802 O O . TRP B 1 367 ? -17.625 19.719 18.906 1 87.38 367 TRP B O 1
ATOM 6812 N N . THR B 1 368 ? -16.922 17.75 19.719 1 88.5 368 THR B N 1
ATOM 6813 C CA . THR B 1 368 ? -17.344 18.094 21.078 1 88.5 368 THR B CA 1
ATOM 6814 C C . THR B 1 368 ? -16.141 18.172 22 1 88.5 368 THR B C 1
ATOM 6816 O O . THR B 1 368 ? -15.133 17.5 21.797 1 88.5 368 THR B O 1
ATOM 6819 N N . PRO B 1 369 ? -16.234 19.047 22.969 1 86.75 369 PRO B N 1
ATOM 6820 C CA . PRO B 1 369 ? -15.117 19.109 23.922 1 86.75 369 PRO B CA 1
ATOM 6821 C C . PRO B 1 369 ? -14.812 17.781 24.578 1 86.75 369 PRO B C 1
ATOM 6823 O O . PRO B 1 369 ? -13.656 17.5 24.906 1 86.75 369 PRO B O 1
ATOM 6826 N N . GLU B 1 370 ? -15.828 16.984 24.719 1 93.12 370 GLU B N 1
ATOM 6827 C CA . GLU B 1 370 ? -15.688 15.727 25.453 1 93.12 370 GLU B CA 1
ATOM 6828 C C . GLU B 1 370 ? -15.008 14.656 24.594 1 93.12 370 GLU B C 1
ATOM 6830 O O . GLU B 1 370 ? -14.266 13.82 25.109 1 93.12 370 GLU B O 1
ATOM 6835 N N . ASN B 1 371 ? -15.258 14.734 23.281 1 96.69 371 ASN B N 1
ATOM 6836 C CA . ASN B 1 371 ? -14.789 13.578 22.516 1 96.69 371 ASN B CA 1
ATOM 6837 C C . ASN B 1 371 ? -14.242 14 21.156 1 96.69 371 ASN B C 1
ATOM 6839 O O . ASN B 1 371 ? -13.922 13.148 20.328 1 96.69 371 ASN B O 1
ATOM 6843 N N . GLY B 1 372 ? -14.156 15.281 20.953 1 95.5 372 GLY B N 1
ATOM 6844 C CA . GLY B 1 372 ? -13.734 15.781 19.641 1 95.5 372 GLY B CA 1
ATOM 6845 C C . GLY B 1 372 ? -12.383 15.242 19.203 1 95.5 372 GLY B C 1
ATOM 6846 O O . GLY B 1 372 ? -12.203 14.867 18.047 1 95.5 372 GLY B O 1
ATOM 6847 N N . ARG B 1 373 ? -11.461 15.172 20.156 1 96.62 373 ARG B N 1
ATOM 6848 C CA . ARG B 1 373 ? -10.109 14.758 19.797 1 96.62 373 ARG B CA 1
ATOM 6849 C C . ARG B 1 373 ? -10.07 13.289 19.391 1 96.62 373 ARG B C 1
ATOM 6851 O O . ARG B 1 373 ? -9.211 12.883 18.609 1 96.62 373 ARG B O 1
ATOM 6858 N N . ASN B 1 374 ? -11 12.445 19.891 1 98.25 374 ASN B N 1
ATOM 6859 C CA . ASN B 1 374 ? -11.086 11.047 19.469 1 98.25 374 ASN B CA 1
ATOM 6860 C C . ASN B 1 374 ? -11.859 10.898 18.172 1 98.25 374 ASN B C 1
ATOM 6862 O O . ASN B 1 374 ? -11.469 10.125 17.297 1 98.25 374 ASN B O 1
ATOM 6866 N N . ASN B 1 375 ? -12.945 11.672 18.047 1 96.94 375 ASN B N 1
ATOM 6867 C CA . ASN B 1 375 ? -13.727 11.633 16.812 1 96.94 375 ASN B CA 1
ATOM 6868 C C . ASN B 1 375 ? -12.914 12.109 15.609 1 96.94 375 ASN B C 1
ATOM 6870 O O . ASN B 1 375 ? -13.211 11.742 14.469 1 96.94 375 ASN B O 1
ATOM 6874 N N . ALA B 1 376 ? -11.898 12.906 15.891 1 96.31 376 ALA B N 1
ATOM 6875 C CA . ALA B 1 376 ? -11.023 13.43 14.844 1 96.31 376 ALA B CA 1
ATOM 6876 C C . ALA B 1 376 ? -10.32 12.305 14.094 1 96.31 376 ALA B C 1
ATOM 6878 O O . ALA B 1 376 ? -9.945 12.461 12.93 1 96.31 376 ALA B O 1
ATOM 6879 N N . LEU B 1 377 ? -10.117 11.148 14.742 1 97.94 377 LEU B N 1
ATOM 6880 C CA . LEU B 1 377 ? -9.477 10.008 14.094 1 97.94 377 LEU B CA 1
ATOM 6881 C C . LEU B 1 377 ? -10.445 9.312 13.141 1 97.94 377 LEU B C 1
ATOM 6883 O O . LEU B 1 377 ? -10.023 8.539 12.273 1 97.94 377 LEU B O 1
ATOM 6887 N N . ARG B 1 378 ? -11.711 9.539 13.305 1 96.81 378 ARG B N 1
ATOM 6888 C CA . ARG B 1 378 ? -12.711 8.883 12.477 1 96.81 378 ARG B CA 1
ATOM 6889 C C . ARG B 1 378 ? -13.07 9.734 11.266 1 96.81 378 ARG B C 1
ATOM 6891 O O . ARG B 1 378 ? -13.273 9.211 10.164 1 96.81 378 ARG B O 1
ATOM 6898 N N . ILE B 1 379 ? -13.094 11 11.492 1 92.62 379 ILE B N 1
ATOM 6899 C CA . ILE B 1 379 ? -13.562 11.883 10.438 1 92.62 379 ILE B CA 1
ATOM 6900 C C . ILE B 1 379 ? -12.406 12.234 9.508 1 92.62 379 ILE B C 1
ATOM 6902 O O . ILE B 1 379 ? -11.234 12.109 9.883 1 92.62 379 ILE B O 1
ATOM 6906 N N . ASN B 1 380 ? -12.672 12.727 8.305 1 88.5 380 ASN B N 1
ATOM 6907 C CA . ASN B 1 380 ? -11.672 12.867 7.258 1 88.5 380 ASN B CA 1
ATOM 6908 C C . ASN B 1 380 ? -11.125 14.297 7.195 1 88.5 380 ASN B C 1
ATOM 6910 O O . ASN B 1 380 ? -10.359 14.633 6.289 1 88.5 380 ASN B O 1
ATOM 6914 N N . GLY B 1 381 ? -11.484 15.141 8.07 1 89.19 381 GLY B N 1
ATOM 6915 C CA . GLY B 1 381 ? -11.039 16.531 8.125 1 89.19 381 GLY B CA 1
ATOM 6916 C C . GLY B 1 381 ? -11.57 17.281 9.336 1 89.19 381 GLY B C 1
ATOM 6917 O O . GLY B 1 381 ? -12.594 16.891 9.906 1 89.19 381 GLY B O 1
ATOM 6918 N N . LEU B 1 382 ? -10.953 18.312 9.727 1 89.69 382 LEU B N 1
ATOM 6919 C CA . LEU B 1 382 ? -11.32 19.016 10.953 1 89.69 382 LEU B CA 1
ATOM 6920 C C . LEU B 1 382 ? -12.039 20.312 10.648 1 89.69 382 LEU B C 1
ATOM 6922 O O . LEU B 1 382 ? -12.641 20.922 11.539 1 89.69 382 LEU B O 1
ATOM 6926 N N . GLY B 1 383 ? -12 20.734 9.398 1 87.31 383 GLY B N 1
ATOM 6927 C CA . GLY B 1 383 ? -12.75 21.938 9.086 1 87.31 383 GLY B CA 1
ATOM 6928 C C . GLY B 1 383 ? -11.867 23.094 8.656 1 87.31 383 GLY B C 1
ATOM 6929 O O . GLY B 1 383 ? -10.648 22.953 8.555 1 87.31 383 GLY B O 1
ATOM 6930 N N . ALA B 1 384 ? -12.516 24.203 8.375 1 90.12 384 ALA B N 1
ATOM 6931 C CA . ALA B 1 384 ? -11.891 25.453 7.953 1 90.12 384 ALA B CA 1
ATOM 6932 C C . ALA B 1 384 ? -12.711 26.656 8.391 1 90.12 384 ALA B C 1
ATOM 6934 O O . ALA B 1 384 ? -13.922 26.547 8.625 1 90.12 384 ALA B O 1
ATOM 6935 N N . PRO B 1 385 ? -12.133 27.859 8.516 1 95 385 PRO B N 1
ATOM 6936 C CA . PRO B 1 385 ? -10.68 28.031 8.508 1 95 385 PRO B CA 1
ATOM 6937 C C . PRO B 1 385 ? -10.023 27.547 9.805 1 95 385 PRO B C 1
ATOM 6939 O O . PRO B 1 385 ? -10.703 27.391 10.82 1 95 385 PRO B O 1
ATOM 6942 N N . ARG B 1 386 ? -8.812 27.312 9.656 1 97.62 386 ARG B N 1
ATOM 6943 C CA . ARG B 1 386 ? -8.023 26.906 10.812 1 97.62 386 ARG B CA 1
ATOM 6944 C C . ARG B 1 386 ? -7.078 28.031 11.25 1 97.62 386 ARG B C 1
ATOM 6946 O O . ARG B 1 386 ? -6.602 28.797 10.414 1 97.62 386 ARG B O 1
ATOM 6953 N N . ALA B 1 387 ? -6.898 28.125 12.484 1 98.69 387 ALA B N 1
ATOM 6954 C CA . ALA B 1 387 ? -5.926 29.047 13.07 1 98.69 387 ALA B CA 1
ATOM 6955 C C . ALA B 1 387 ? -5.121 28.375 14.172 1 98.69 387 ALA B C 1
ATOM 6957 O O . ALA B 1 387 ? -5.613 27.453 14.836 1 98.69 387 ALA B O 1
ATOM 6958 N N . PHE B 1 388 ? -3.932 28.812 14.352 1 98.69 388 PHE B N 1
ATOM 6959 C CA . PHE B 1 388 ? -3.006 28.125 15.25 1 98.69 388 PHE B CA 1
ATOM 6960 C C . PHE B 1 388 ? -2.295 29.125 16.156 1 98.69 388 PHE B C 1
ATOM 6962 O O . PHE B 1 388 ? -1.948 30.219 15.727 1 98.69 388 PHE B O 1
ATOM 6969 N N . TYR B 1 389 ? -2.143 28.703 17.438 1 98.25 389 TYR B N 1
ATOM 6970 C CA . TYR B 1 389 ? -1.159 29.391 18.266 1 98.25 389 TYR B CA 1
ATOM 6971 C C . TYR B 1 389 ? 0.255 29.141 17.75 1 98.25 389 TYR B C 1
ATOM 6973 O O . TYR B 1 389 ? 0.753 28.016 17.797 1 98.25 389 TYR B O 1
ATOM 6981 N N . THR B 1 390 ? 0.933 30.172 17.281 1 98 390 THR B N 1
ATOM 6982 C CA . THR B 1 390 ? 2.127 30.078 16.453 1 98 390 THR B CA 1
ATOM 6983 C C . THR B 1 390 ? 3.236 29.312 17.188 1 98 390 THR B C 1
ATOM 6985 O O . THR B 1 390 ? 3.883 28.438 16.609 1 98 390 THR B O 1
ATOM 6988 N N . PRO B 1 391 ? 3.502 29.547 18.484 1 96.81 391 PRO B N 1
ATOM 6989 C CA . PRO B 1 391 ? 4.59 28.812 19.156 1 96.81 391 PRO B CA 1
ATOM 6990 C C . PRO B 1 391 ? 4.391 27.312 19.125 1 96.81 391 PRO B C 1
ATOM 6992 O O . PRO B 1 391 ? 5.352 26.562 18.922 1 96.81 391 PRO B O 1
ATOM 6995 N N . ILE B 1 392 ? 3.178 26.859 19.312 1 97.19 392 ILE B N 1
ATOM 6996 C CA . ILE B 1 392 ? 2.906 25.422 19.312 1 97.19 392 ILE B CA 1
ATOM 6997 C C . ILE B 1 392 ? 2.984 24.891 17.875 1 97.19 392 ILE B C 1
ATOM 6999 O O . ILE B 1 392 ? 3.523 23.812 17.641 1 97.19 392 ILE B O 1
ATOM 7003 N N . ALA B 1 393 ? 2.459 25.672 16.953 1 98 393 ALA B N 1
ATOM 7004 C CA . ALA B 1 393 ? 2.539 25.266 15.539 1 98 393 ALA B CA 1
ATOM 7005 C C . ALA B 1 393 ? 3.99 25.094 15.102 1 98 393 ALA B C 1
ATOM 7007 O O . ALA B 1 393 ? 4.316 24.188 14.344 1 98 393 ALA B O 1
ATOM 7008 N N . ARG B 1 394 ? 4.859 26.016 15.578 1 97.12 394 ARG B N 1
ATOM 7009 C CA . ARG B 1 394 ? 6.281 25.969 15.266 1 97.12 394 ARG B CA 1
ATOM 7010 C C . ARG B 1 394 ? 6.922 24.703 15.82 1 97.12 394 ARG B C 1
ATOM 7012 O O . ARG B 1 394 ? 7.781 24.094 15.172 1 97.12 394 ARG B O 1
ATOM 7019 N N . GLN B 1 395 ? 6.5 24.359 16.922 1 95.81 395 GLN B N 1
ATOM 7020 C CA . GLN B 1 395 ? 7.059 23.188 17.578 1 95.81 395 GLN B CA 1
ATOM 7021 C C . GLN B 1 395 ? 6.652 21.906 16.859 1 95.81 395 GLN B C 1
ATOM 7023 O O . GLN B 1 395 ? 7.461 20.984 16.703 1 95.81 395 GLN B O 1
ATOM 7028 N N . ILE B 1 396 ? 5.457 21.797 16.406 1 96.75 396 ILE B N 1
ATOM 7029 C CA . ILE B 1 396 ? 4.918 20.578 15.805 1 96.75 396 ILE B CA 1
ATOM 7030 C C . ILE B 1 396 ? 5.305 20.531 14.328 1 96.75 396 ILE B C 1
ATOM 7032 O O . ILE B 1 396 ? 5.848 19.531 13.859 1 96.75 396 ILE B O 1
ATOM 7036 N N . GLY B 1 397 ? 5.027 21.641 13.633 1 97.31 397 GLY B N 1
ATOM 7037 C CA . GLY B 1 397 ? 5.32 21.719 12.211 1 97.31 397 GLY B CA 1
ATOM 7038 C C . GLY B 1 397 ? 4.309 20.984 11.359 1 97.31 397 GLY B C 1
ATOM 7039 O O . GLY B 1 397 ? 3.721 19.984 11.797 1 97.31 397 GLY B O 1
ATOM 7040 N N . PHE B 1 398 ? 4.172 21.406 10.078 1 98.5 398 PHE B N 1
ATOM 7041 C CA . PHE B 1 398 ? 3.314 20.766 9.094 1 98.5 398 PHE B CA 1
ATOM 7042 C C . PHE B 1 398 ? 4.113 19.781 8.25 1 98.5 398 PHE B C 1
ATOM 7044 O O . PHE B 1 398 ? 5.258 20.047 7.879 1 98.5 398 PHE B O 1
ATOM 7051 N N . PRO B 1 399 ? 3.518 18.594 7.941 1 98.5 399 PRO B N 1
ATOM 7052 C CA . PRO B 1 399 ? 4.145 17.797 6.875 1 98.5 399 PRO B CA 1
ATOM 7053 C C . PRO B 1 399 ? 4.266 18.578 5.566 1 98.5 399 PRO B C 1
ATOM 7055 O O . PRO B 1 399 ? 3.33 19.281 5.172 1 98.5 399 PRO B O 1
ATOM 7058 N N . ASN B 1 400 ? 5.41 18.469 4.93 1 98.38 400 ASN B N 1
ATOM 7059 C CA . ASN B 1 400 ? 5.648 19.188 3.682 1 98.38 400 ASN B CA 1
ATOM 7060 C C . ASN B 1 400 ? 4.977 18.5 2.5 1 98.38 400 ASN B C 1
ATOM 7062 O O . ASN B 1 400 ? 5.645 18.109 1.54 1 98.38 400 ASN B O 1
ATOM 7066 N N . THR B 1 401 ? 3.674 18.344 2.629 1 97.81 401 THR B N 1
ATOM 7067 C CA . THR B 1 401 ? 2.812 17.766 1.603 1 97.81 401 THR B CA 1
ATOM 7068 C C . THR B 1 401 ? 1.747 18.781 1.165 1 97.81 401 THR B C 1
ATOM 7070 O O . THR B 1 401 ? 1.633 19.859 1.741 1 97.81 401 THR B O 1
ATOM 7073 N N . SER B 1 402 ? 1.037 18.484 0.117 1 96.12 402 SER B N 1
ATOM 7074 C CA . SER B 1 402 ? -0.017 19.359 -0.38 1 96.12 402 SER B CA 1
ATOM 7075 C C . SER B 1 402 ? -1.398 18.766 -0.108 1 96.12 402 SER B C 1
ATOM 7077 O O . SER B 1 402 ? -2.391 19.203 -0.694 1 96.12 402 SER B O 1
ATOM 7079 N N . TYR B 1 403 ? -1.394 17.719 0.7 1 95.25 403 TYR B N 1
ATOM 7080 C CA . TYR B 1 403 ? -2.629 17.062 1.124 1 95.25 403 TYR B CA 1
ATOM 7081 C C . TYR B 1 403 ? -2.482 16.469 2.521 1 95.25 403 TYR B C 1
ATOM 7083 O O . TYR B 1 403 ? -1.462 15.859 2.84 1 95.25 403 TYR B O 1
ATOM 7091 N N . GLY B 1 404 ? -3.42 16.719 3.348 1 96.56 404 GLY B N 1
ATOM 7092 C CA . GLY B 1 404 ? -3.477 16.109 4.668 1 96.56 404 GLY B CA 1
ATOM 7093 C C . GLY B 1 404 ? -2.592 16.812 5.684 1 96.56 404 GLY B C 1
ATOM 7094 O O . GLY B 1 404 ? -2.564 16.438 6.855 1 96.56 404 GLY B O 1
ATOM 7095 N N . GLU B 1 405 ? -1.799 17.828 5.262 1 97.5 405 GLU B N 1
ATOM 7096 C CA . GLU B 1 405 ? -0.885 18.531 6.164 1 97.5 405 GLU B CA 1
ATOM 7097 C C . GLU B 1 405 ? -1.638 19.156 7.332 1 97.5 405 GLU B C 1
ATOM 7099 O O . GLU B 1 405 ? -1.159 19.141 8.469 1 97.5 405 GLU B O 1
ATOM 7104 N N . ASP B 1 406 ? -2.803 19.719 7.051 1 96.75 406 ASP B N 1
ATOM 7105 C CA . ASP B 1 406 ? -3.611 20.375 8.078 1 96.75 406 ASP B CA 1
ATOM 7106 C C . ASP B 1 406 ? -4.211 19.359 9.039 1 96.75 406 ASP B C 1
ATOM 7108 O O . ASP B 1 406 ? -4.262 19.594 10.25 1 96.75 406 ASP B O 1
ATOM 7112 N N . TYR B 1 407 ? -4.633 18.234 8.445 1 97.25 407 TYR B N 1
ATOM 7113 C CA . TYR B 1 407 ? -5.184 17.141 9.25 1 97.25 407 TYR B CA 1
ATOM 7114 C C . TYR B 1 407 ? -4.141 16.609 10.227 1 97.25 407 TYR B C 1
ATOM 7116 O O . TYR B 1 407 ? -4.434 16.406 11.406 1 97.25 407 TYR B O 1
ATOM 7124 N N . ALA B 1 408 ? -2.928 16.375 9.742 1 98.31 408 ALA B N 1
ATOM 7125 C CA . ALA B 1 408 ? -1.825 15.898 10.57 1 98.31 408 ALA B CA 1
ATOM 7126 C C . ALA B 1 408 ? -1.543 16.859 11.719 1 98.31 408 ALA B C 1
ATOM 7128 O O . ALA B 1 408 ? -1.358 16.438 12.859 1 98.31 408 ALA B O 1
ATOM 7129 N N . MET B 1 409 ? -1.548 18.156 11.422 1 98.06 409 MET B N 1
ATOM 7130 C CA . MET B 1 409 ? -1.305 19.172 12.438 1 98.06 409 MET B CA 1
ATOM 7131 C C . MET B 1 409 ? -2.402 19.172 13.492 1 98.06 409 MET B C 1
ATOM 7133 O O . MET B 1 409 ? -2.117 19.203 14.695 1 98.06 409 MET B O 1
ATOM 7137 N N . GLY B 1 410 ? -3.611 19.094 13.023 1 97.75 410 GLY B N 1
ATOM 7138 C CA . GLY B 1 410 ? -4.73 19.094 13.953 1 97.75 410 GLY B CA 1
ATOM 7139 C C . GLY B 1 410 ? -4.727 17.891 14.891 1 97.75 410 GLY B C 1
ATOM 7140 O O . GLY B 1 410 ? -4.98 18.031 16.094 1 97.75 410 GLY B O 1
ATOM 7141 N N . LEU B 1 411 ? -4.441 16.734 14.336 1 98.12 411 LEU B N 1
ATOM 7142 C CA . LEU B 1 411 ? -4.379 15.539 15.156 1 98.12 411 LEU B CA 1
ATOM 7143 C C . LEU B 1 411 ? -3.275 15.648 16.203 1 98.12 411 LEU B C 1
ATOM 7145 O O . LEU B 1 411 ? -3.484 15.32 17.375 1 98.12 411 LEU B O 1
ATOM 7149 N N . ASN B 1 412 ? -2.137 16.125 15.766 1 98.38 412 ASN B N 1
ATOM 7150 C CA . ASN B 1 412 ? -1.017 16.25 16.688 1 98.38 412 ASN B CA 1
ATOM 7151 C C . ASN B 1 412 ? -1.343 17.219 17.828 1 98.38 412 ASN B C 1
ATOM 7153 O O . ASN B 1 412 ? -1.109 16.906 19 1 98.38 412 ASN B O 1
ATOM 7157 N N . ILE B 1 413 ? -1.928 18.344 17.516 1 98 413 ILE B N 1
ATOM 7158 C CA . ILE B 1 413 ? -2.281 19.344 18.516 1 98 413 ILE B CA 1
ATOM 7159 C C . ILE B 1 413 ? -3.312 18.766 19.484 1 98 413 ILE B C 1
ATOM 7161 O O . ILE B 1 413 ? -3.205 18.953 20.703 1 98 413 ILE B O 1
ATOM 7165 N N . SER B 1 414 ? -4.246 18.016 18.953 1 97.19 414 SER B N 1
ATOM 7166 C CA . SER B 1 414 ? -5.352 17.516 19.766 1 97.19 414 SER B CA 1
ATOM 7167 C C . SER B 1 414 ? -4.867 16.484 20.781 1 97.19 414 SER B C 1
ATOM 7169 O O . SER B 1 414 ? -5.586 16.141 21.719 1 97.19 414 SER B O 1
ATOM 7171 N N . ARG B 1 415 ? -3.709 15.945 20.531 1 97.38 415 ARG B N 1
ATOM 7172 C CA . ARG B 1 415 ? -3.145 14.961 21.453 1 97.38 415 ARG B CA 1
ATOM 7173 C C . ARG B 1 415 ? -2.941 15.57 22.844 1 97.38 415 ARG B C 1
ATOM 7175 O O . ARG B 1 415 ? -3.102 14.883 23.844 1 97.38 415 ARG B O 1
ATOM 7182 N N . HIS B 1 416 ? -2.619 16.922 22.891 1 97 416 HIS B N 1
ATOM 7183 C CA . HIS B 1 416 ? -2.248 17.5 24.172 1 97 416 HIS B CA 1
ATOM 7184 C C . HIS B 1 416 ? -3.043 18.766 24.453 1 97 416 HIS B C 1
ATOM 7186 O O . HIS B 1 416 ? -3.156 19.188 25.609 1 97 416 HIS B O 1
ATOM 7192 N N . TYR B 1 417 ? -3.584 19.344 23.422 1 97.25 417 TYR B N 1
ATOM 7193 C CA . TYR B 1 417 ? -4.188 20.656 23.594 1 97.25 417 TYR B CA 1
ATOM 7194 C C . TYR B 1 417 ? -5.637 20.672 23.125 1 97.25 417 TYR B C 1
ATOM 7196 O O . TYR B 1 417 ? -6.031 19.844 22.297 1 97.25 417 TYR B O 1
ATOM 7204 N N . GLN B 1 418 ? -6.352 21.609 23.672 1 95.94 418 GLN B N 1
ATOM 7205 C CA . GLN B 1 418 ? -7.727 21.812 23.219 1 95.94 418 GLN B CA 1
ATOM 7206 C C . GLN B 1 418 ? -7.77 22.531 21.875 1 95.94 418 GLN B C 1
ATOM 7208 O O . GLN B 1 418 ? -6.965 23.438 21.625 1 95.94 418 GLN B O 1
ATOM 7213 N N . ILE B 1 419 ? -8.656 22.094 21.031 1 97 419 ILE B N 1
ATOM 7214 C CA . ILE B 1 419 ? -8.977 22.812 19.797 1 97 419 ILE B CA 1
ATOM 7215 C C . ILE B 1 419 ? -10.297 23.547 19.969 1 97 419 ILE B C 1
ATOM 7217 O O . ILE B 1 419 ? -11.328 22.938 20.25 1 97 419 ILE B O 1
ATOM 7221 N N . GLY B 1 420 ? -10.211 24.875 19.859 1 96.44 420 GLY B N 1
ATOM 7222 C CA . GLY B 1 420 ? -11.414 25.688 19.969 1 96.44 420 GLY B CA 1
ATOM 7223 C C . GLY B 1 420 ? -12.273 25.656 18.734 1 96.44 420 GLY B C 1
ATOM 7224 O O . GLY B 1 420 ? -11.82 25.234 17.656 1 96.44 420 GLY B O 1
ATOM 7225 N N . ARG B 1 421 ? -13.539 26.109 18.953 1 95.94 421 ARG B N 1
ATOM 7226 C CA . ARG B 1 421 ? -14.5 26.078 17.859 1 95.94 421 ARG B CA 1
ATOM 7227 C C . ARG B 1 421 ? -15.242 27.406 17.734 1 95.94 421 ARG B C 1
ATOM 7229 O O . ARG B 1 421 ? -15.508 28.062 18.75 1 95.94 421 ARG B O 1
ATOM 7236 N N . ILE B 1 422 ? -15.469 27.766 16.547 1 96.5 422 ILE B N 1
ATOM 7237 C CA . ILE B 1 422 ? -16.375 28.844 16.219 1 96.5 422 ILE B CA 1
ATOM 7238 C C . ILE B 1 422 ? -17.484 28.328 15.289 1 96.5 422 ILE B C 1
ATOM 7240 O O . ILE B 1 422 ? -17.188 27.812 14.203 1 96.5 422 ILE B O 1
ATOM 7244 N N . TYR B 1 423 ? -18.734 28.516 15.625 1 94.5 423 TYR B N 1
ATOM 7245 C CA . TYR B 1 423 ? -19.812 27.891 14.875 1 94.5 423 TYR B CA 1
ATOM 7246 C C . TYR B 1 423 ? -20.438 28.875 13.898 1 94.5 423 TYR B C 1
ATOM 7248 O O . TYR B 1 423 ? -21.188 28.484 12.992 1 94.5 423 TYR B O 1
ATOM 7256 N N . ASP B 1 424 ? -20.141 30.188 14.07 1 94.69 424 ASP B N 1
ATOM 7257 C CA . ASP B 1 424 ? -20.578 31.156 13.086 1 94.69 424 ASP B CA 1
ATOM 7258 C C . ASP B 1 424 ? -19.766 31.047 11.797 1 94.69 424 ASP B C 1
ATOM 7260 O O . ASP B 1 424 ? -18.578 30.703 11.828 1 94.69 424 ASP B O 1
ATOM 7264 N N . VAL B 1 425 ? -20.422 31.359 10.719 1 95.69 425 VAL B N 1
ATOM 7265 C CA . VAL B 1 425 ? -19.734 31.297 9.438 1 95.69 425 VAL B CA 1
ATOM 7266 C C . VAL B 1 425 ? -18.672 32.375 9.367 1 95.69 425 VAL B C 1
ATOM 7268 O O . VAL B 1 425 ? -18.969 33.562 9.531 1 95.69 425 VAL B O 1
ATOM 7271 N N . LEU B 1 426 ? -17.422 31.969 9.117 1 96.19 426 LEU B N 1
ATOM 7272 C CA . LEU B 1 426 ? -16.281 32.875 9.062 1 96.19 426 LEU B CA 1
ATOM 7273 C C . LEU B 1 426 ? -15.664 32.906 7.664 1 96.19 426 LEU B C 1
ATOM 7275 O O . LEU B 1 426 ? -14.906 33.812 7.328 1 96.19 426 LEU B O 1
ATOM 7279 N N . TYR B 1 427 ? -15.898 31.922 6.969 1 91.56 427 TYR B N 1
ATOM 7280 C CA . TYR B 1 427 ? -15.078 31.547 5.824 1 91.56 427 TYR B CA 1
ATOM 7281 C C . TYR B 1 427 ? -15.953 31.125 4.648 1 91.56 427 TYR B C 1
ATOM 7283 O O . TYR B 1 427 ? -16.922 30.359 4.82 1 91.56 427 TYR B O 1
ATOM 7291 N N . LEU B 1 428 ? -15.766 31.672 3.475 1 94.81 428 LEU B N 1
ATOM 7292 C CA . LEU B 1 428 ? -16.453 31.297 2.246 1 94.81 428 LEU B CA 1
ATOM 7293 C C . LEU B 1 428 ? -15.57 30.422 1.37 1 94.81 428 LEU B C 1
ATOM 7295 O O . LEU B 1 428 ? -14.602 30.906 0.784 1 94.81 428 LEU B O 1
ATOM 7299 N N . CYS B 1 429 ? -15.93 29.172 1.28 1 92.56 429 CYS B N 1
ATOM 7300 C CA . CYS B 1 429 ? -15.203 28.219 0.452 1 92.56 429 CYS B CA 1
ATOM 7301 C C . CYS B 1 429 ? -15.75 28.203 -0.971 1 92.56 429 CYS B C 1
ATOM 7303 O O . CYS B 1 429 ? -16.812 27.656 -1.224 1 92.56 429 CYS B O 1
ATOM 7305 N N . ARG B 1 430 ? -14.961 28.703 -1.868 1 89 430 ARG B N 1
ATOM 7306 C CA . ARG B 1 430 ? -15.414 28.828 -3.248 1 89 430 ARG B CA 1
ATOM 7307 C C . ARG B 1 430 ? -15.125 27.547 -4.039 1 89 430 ARG B C 1
ATOM 7309 O O . ARG B 1 430 ? -14.016 27.016 -3.973 1 89 430 ARG B O 1
ATOM 7316 N N . ARG B 1 431 ? -16.156 27.016 -4.652 1 84.69 431 ARG B N 1
ATOM 7317 C CA . ARG B 1 431 ? -15.992 25.844 -5.512 1 84.69 431 ARG B CA 1
ATOM 7318 C C . ARG B 1 431 ? -16.016 26.234 -6.984 1 84.69 431 ARG B C 1
ATOM 7320 O O . ARG B 1 431 ? -16.859 27.031 -7.406 1 84.69 431 ARG B O 1
ATOM 7327 N N . TRP B 1 432 ? -14.984 25.766 -7.68 1 72.5 432 TRP B N 1
ATOM 7328 C CA . TRP B 1 432 ? -14.859 26.031 -9.109 1 72.5 432 TRP B CA 1
ATOM 7329 C C . TRP B 1 432 ? -13.961 24.984 -9.773 1 72.5 432 TRP B C 1
ATOM 7331 O O . TRP B 1 432 ? -13.461 24.078 -9.109 1 72.5 432 TRP B O 1
ATOM 7341 N N . GLY B 1 433 ? -13.945 24.828 -11.125 1 64.75 433 GLY B N 1
ATOM 7342 C CA . GLY B 1 433 ? -13.234 23.812 -11.875 1 64.75 433 GLY B CA 1
ATOM 7343 C C . GLY B 1 433 ? -11.789 23.641 -11.453 1 64.75 433 GLY B C 1
ATOM 7344 O O . GLY B 1 433 ? -11.195 22.578 -11.648 1 64.75 433 GLY B O 1
ATOM 7345 N N . GLY B 1 434 ? -11.164 24.516 -10.82 1 60.66 434 GLY B N 1
ATOM 7346 C CA . GLY B 1 434 ? -9.742 24.484 -10.492 1 60.66 434 GLY B CA 1
ATOM 7347 C C . GLY B 1 434 ? -9.469 23.984 -9.086 1 60.66 434 GLY B C 1
ATOM 7348 O O . GLY B 1 434 ? -8.328 23.969 -8.633 1 60.66 434 GLY B O 1
ATOM 7349 N N . ASN B 1 435 ? -10.5 23.484 -8.438 1 70.38 435 ASN B N 1
ATOM 7350 C CA . ASN B 1 435 ? -10.297 23 -7.07 1 70.38 435 ASN B CA 1
ATOM 7351 C C . ASN B 1 435 ? -9.5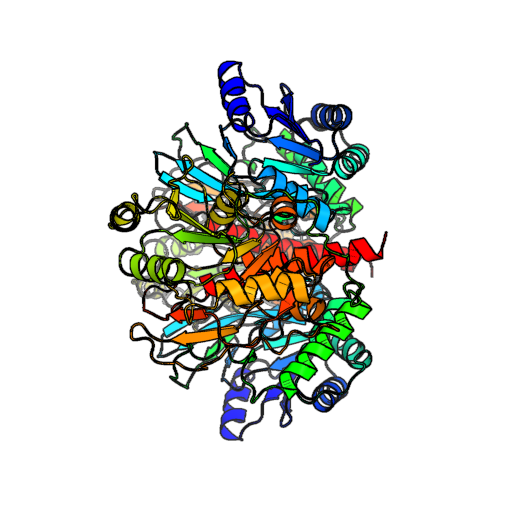47 21.672 -7.051 1 70.38 435 ASN B C 1
ATOM 7353 O O . ASN B 1 435 ? -9.711 20.844 -7.953 1 70.38 435 ASN B O 1
ATOM 7357 N N . SER B 1 436 ? -8.672 21.5 -6.102 1 57.69 436 SER B N 1
ATOM 7358 C CA . SER B 1 436 ? -7.832 20.312 -5.969 1 57.69 436 SER B CA 1
ATOM 7359 C C . SER B 1 436 ? -8.68 19.047 -5.812 1 57.69 436 SER B C 1
ATOM 7361 O O . SER B 1 436 ? -8.234 17.953 -6.164 1 57.69 436 SER B O 1
ATOM 7363 N N . ASP B 1 437 ? -9.797 19.141 -5.309 1 58 437 ASP B N 1
ATOM 7364 C CA . ASP B 1 437 ? -10.586 17.969 -4.957 1 58 437 ASP B CA 1
ATOM 7365 C C . ASP B 1 437 ? -11.625 17.672 -6.031 1 58 437 ASP B C 1
ATOM 7367 O O . ASP B 1 437 ? -12.492 16.812 -5.844 1 58 437 ASP B O 1
ATOM 7371 N N . ALA B 1 438 ? -11.547 18.281 -7.152 1 60.88 438 ALA B N 1
ATOM 7372 C CA . ALA B 1 438 ? -12.484 18.031 -8.242 1 60.88 438 ALA B CA 1
ATOM 7373 C C . ALA B 1 438 ? -12.195 16.703 -8.922 1 60.88 438 ALA B C 1
ATOM 7375 O O . ALA B 1 438 ? -11.039 16.328 -9.117 1 60.88 438 ALA B O 1
ATOM 7376 N N . ALA B 1 439 ? -13.25 15.945 -9.477 1 67.06 439 ALA B N 1
ATOM 7377 C CA . ALA B 1 439 ? -13.391 14.664 -10.148 1 67.06 439 ALA B CA 1
ATOM 7378 C C . ALA B 1 439 ? -12.07 13.891 -10.148 1 67.06 439 ALA B C 1
ATOM 7380 O O . ALA B 1 439 ? -11.367 13.852 -11.156 1 67.06 439 ALA B O 1
ATOM 7381 N N . LEU B 1 440 ? -11.664 13.312 -9.023 1 80.62 440 LEU B N 1
ATOM 7382 C CA . LEU B 1 440 ? -10.422 12.57 -8.859 1 80.62 440 LEU B CA 1
ATOM 7383 C C . LEU B 1 440 ? -10.555 11.148 -9.391 1 80.62 440 LEU B C 1
ATOM 7385 O O . LEU B 1 440 ? -11.641 10.562 -9.336 1 80.62 440 LEU B O 1
ATOM 7389 N N . SER B 1 441 ? -9.5 10.703 -9.984 1 89.94 441 SER B N 1
ATOM 7390 C CA . SER B 1 441 ? -9.43 9.289 -10.352 1 89.94 441 SER B CA 1
ATOM 7391 C C . SER B 1 441 ? -9.477 8.398 -9.117 1 89.94 441 SER B C 1
ATOM 7393 O O . SER B 1 441 ? -9.195 8.852 -8.008 1 89.94 441 SER B O 1
ATOM 7395 N N . ILE B 1 442 ? -9.883 7.191 -9.273 1 91.81 442 ILE B N 1
ATOM 7396 C CA . ILE B 1 442 ? -9.914 6.211 -8.195 1 91.81 442 ILE B CA 1
ATOM 7397 C C . ILE B 1 442 ? -8.523 6.082 -7.574 1 91.81 442 ILE B C 1
ATOM 7399 O O . ILE B 1 442 ? -8.391 5.984 -6.352 1 91.81 442 ILE B O 1
ATOM 7403 N N . GLU B 1 443 ? -7.555 6.125 -8.43 1 91.94 443 GLU B N 1
ATOM 7404 C CA . GLU B 1 443 ? -6.18 6.004 -7.953 1 91.94 443 GLU B CA 1
ATOM 7405 C C . GLU B 1 443 ? -5.809 7.164 -7.035 1 91.94 443 GLU B C 1
ATOM 7407 O O . GLU B 1 443 ? -5.152 6.965 -6.008 1 91.94 443 GLU B O 1
ATOM 7412 N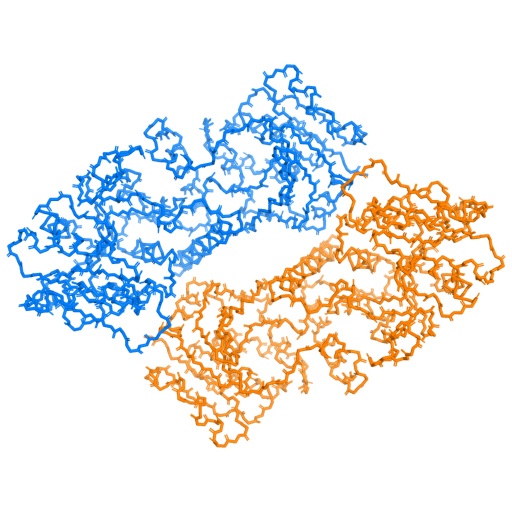 N . ARG B 1 444 ? -6.184 8.336 -7.398 1 93.69 444 ARG B N 1
ATOM 7413 C CA . ARG B 1 444 ? -5.871 9.5 -6.586 1 93.69 444 ARG B CA 1
ATOM 7414 C C . ARG B 1 444 ? -6.645 9.484 -5.27 1 93.69 444 ARG B C 1
ATOM 7416 O O . ARG B 1 444 ? -6.094 9.805 -4.215 1 93.69 444 ARG B O 1
ATOM 7423 N N . VAL B 1 445 ? -7.898 9.109 -5.336 1 94.62 445 VAL B N 1
ATOM 7424 C CA . VAL B 1 445 ? -8.719 8.992 -4.133 1 94.62 445 VAL B CA 1
ATOM 7425 C C . VAL B 1 445 ? -8.094 7.98 -3.178 1 94.62 445 VAL B C 1
ATOM 7427 O O . VAL B 1 445 ? -7.984 8.227 -1.976 1 94.62 445 VAL B O 1
ATOM 7430 N N . ASN B 1 446 ? -7.715 6.891 -3.736 1 96.69 446 ASN B N 1
ATOM 7431 C CA . ASN B 1 446 ? -7.105 5.836 -2.934 1 96.69 446 ASN B CA 1
ATOM 7432 C C . ASN B 1 446 ? -5.785 6.289 -2.316 1 96.69 446 ASN B C 1
ATOM 7434 O O . ASN B 1 446 ? -5.504 5.988 -1.155 1 96.69 446 ASN B O 1
ATOM 7438 N N . ALA B 1 447 ? -5.004 6.988 -3.107 1 95.75 447 ALA B N 1
ATOM 7439 C CA . ALA B 1 447 ? -3.738 7.5 -2.586 1 95.75 447 ALA B CA 1
ATOM 7440 C C . ALA B 1 447 ? -3.975 8.469 -1.431 1 95.75 447 ALA B C 1
ATOM 7442 O O . ALA B 1 447 ? -3.262 8.43 -0.426 1 95.75 447 ALA B O 1
ATOM 7443 N N . ASN B 1 448 ? -4.93 9.359 -1.602 1 96.12 448 ASN B N 1
ATOM 7444 C CA . ASN B 1 448 ? -5.281 10.312 -0.558 1 96.12 448 ASN B CA 1
ATOM 7445 C C . ASN B 1 448 ? -5.785 9.609 0.7 1 96.12 448 ASN B C 1
ATOM 7447 O O . ASN B 1 448 ? -5.367 9.945 1.811 1 96.12 448 ASN B O 1
ATOM 7451 N N . ASN B 1 449 ? -6.645 8.617 0.513 1 97.31 449 ASN B N 1
ATOM 7452 C CA . ASN B 1 449 ? -7.188 7.879 1.649 1 97.31 449 ASN B CA 1
ATOM 7453 C C . ASN B 1 449 ? -6.105 7.078 2.365 1 97.31 449 ASN B C 1
ATOM 7455 O O . ASN B 1 449 ? -6.082 7.02 3.596 1 97.31 449 ASN B O 1
ATOM 7459 N N . LEU B 1 450 ? -5.305 6.484 1.559 1 97.88 450 LEU B N 1
ATOM 7460 C CA . LEU B 1 450 ? -4.203 5.727 2.148 1 97.88 450 LEU B CA 1
ATOM 7461 C C . LEU B 1 450 ? -3.322 6.629 3.006 1 97.88 450 LEU B C 1
ATOM 7463 O O . LEU B 1 450 ? -2.918 6.242 4.105 1 97.88 450 LEU B O 1
ATOM 7467 N N . TYR B 1 451 ? -2.996 7.773 2.52 1 98.12 451 TYR B N 1
ATOM 7468 C CA . TYR B 1 451 ? -2.113 8.695 3.23 1 98.12 451 TYR B CA 1
ATOM 7469 C C . TYR B 1 451 ? -2.762 9.18 4.52 1 98.12 451 TYR B C 1
ATOM 7471 O O . TYR B 1 451 ? -2.115 9.219 5.57 1 98.12 451 TYR B O 1
ATOM 7479 N N . LYS B 1 452 ? -3.98 9.547 4.504 1 98 452 LYS B N 1
ATOM 7480 C CA . LYS B 1 452 ? -4.652 10 5.723 1 98 452 LYS B CA 1
ATOM 7481 C C . LYS B 1 452 ? -4.785 8.859 6.727 1 98 452 LYS B C 1
ATOM 7483 O O . LYS B 1 452 ? -4.703 9.078 7.938 1 98 452 LYS B O 1
ATOM 7488 N N . ASP B 1 453 ? -5.051 7.645 6.195 1 98.38 453 ASP B N 1
ATOM 7489 C CA . ASP B 1 453 ? -5.043 6.496 7.098 1 98.38 453 ASP B CA 1
ATOM 7490 C C . ASP B 1 453 ? -3.684 6.336 7.77 1 98.38 453 ASP B C 1
ATOM 7492 O O . ASP B 1 453 ? -3.604 5.918 8.93 1 98.38 453 ASP B O 1
ATOM 7496 N N . ARG B 1 454 ? -2.615 6.66 7.047 1 98.19 454 ARG B N 1
ATOM 7497 C CA . ARG B 1 454 ? -1.271 6.602 7.617 1 98.19 454 ARG B CA 1
ATOM 7498 C C . ARG B 1 454 ? -1.099 7.633 8.727 1 98.19 454 ARG B C 1
ATOM 7500 O O . ARG B 1 454 ? -0.566 7.324 9.789 1 98.19 454 ARG B O 1
ATOM 7507 N N . ILE B 1 455 ? -1.525 8.812 8.43 1 98.38 455 ILE B N 1
ATOM 7508 C CA . ILE B 1 455 ? -1.462 9.875 9.422 1 98.38 455 ILE B CA 1
ATOM 7509 C C . ILE B 1 455 ? -2.205 9.445 10.688 1 98.38 455 ILE B C 1
ATOM 7511 O O . ILE B 1 455 ? -1.695 9.602 11.797 1 98.38 455 ILE B O 1
ATOM 7515 N N . ARG B 1 456 ? -3.381 8.836 10.523 1 98.56 456 ARG B N 1
ATOM 7516 C CA . ARG B 1 456 ? -4.156 8.344 11.656 1 98.56 456 ARG B CA 1
ATOM 7517 C C . ARG B 1 456 ? -3.408 7.23 12.391 1 98.56 456 ARG B C 1
ATOM 7519 O O . ARG B 1 456 ? -3.445 7.16 13.625 1 98.56 456 ARG B O 1
ATOM 7526 N N . THR B 1 457 ? -2.824 6.348 11.594 1 98.75 457 THR B N 1
ATOM 7527 C CA . THR B 1 457 ? -2.084 5.242 12.188 1 98.75 457 THR B CA 1
ATOM 7528 C C . THR B 1 457 ? -0.963 5.762 13.086 1 98.75 457 THR B C 1
ATOM 7530 O O . THR B 1 457 ? -0.807 5.309 14.219 1 98.75 457 THR B O 1
ATOM 7533 N N . TRP B 1 458 ? -0.182 6.738 12.539 1 98.62 458 TRP B N 1
ATOM 7534 C CA . TRP B 1 458 ? 0.929 7.285 13.312 1 98.62 458 TRP B CA 1
ATOM 7535 C C . TRP B 1 458 ? 0.426 7.973 14.578 1 98.62 458 TRP B C 1
ATOM 7537 O O . TRP B 1 458 ? 1.006 7.805 15.656 1 98.62 458 TRP B O 1
ATOM 7547 N N . GLU B 1 459 ? -0.658 8.695 14.461 1 98.62 459 GLU B N 1
ATOM 7548 C CA . GLU B 1 459 ? -1.233 9.352 15.633 1 98.62 459 GLU B CA 1
ATOM 7549 C C . GLU B 1 459 ? -1.744 8.328 16.641 1 98.62 459 GLU B C 1
ATOM 7551 O O . GLU B 1 459 ? -1.519 8.469 17.844 1 98.62 459 GLU B O 1
ATOM 7556 N N . LEU B 1 460 ? -2.467 7.332 16.125 1 98.69 460 LEU B N 1
ATOM 7557 C CA . LEU B 1 460 ? -2.99 6.289 17 1 98.69 460 LEU B CA 1
ATOM 7558 C C . LEU B 1 460 ? -1.86 5.598 17.766 1 98.69 460 LEU B C 1
ATOM 7560 O O . LEU B 1 460 ? -1.972 5.359 18.969 1 98.69 460 LEU B O 1
ATOM 7564 N N . GLN B 1 461 ? -0.813 5.262 17.062 1 98.56 461 GLN B N 1
ATOM 7565 C CA . GLN B 1 461 ? 0.336 4.629 17.703 1 98.56 461 GLN B CA 1
ATOM 7566 C C . GLN B 1 461 ? 0.96 5.543 18.75 1 98.56 461 GLN B C 1
ATOM 7568 O O . GLN B 1 461 ? 1.377 5.082 19.812 1 98.56 461 GLN B O 1
ATOM 7573 N N . ALA B 1 462 ? 1.062 6.84 18.469 1 98.5 462 ALA B N 1
ATOM 7574 C CA . ALA B 1 462 ? 1.569 7.805 19.438 1 98.5 462 ALA B CA 1
ATOM 7575 C C . ALA B 1 462 ? 0.732 7.785 20.719 1 98.5 462 ALA B C 1
ATOM 7577 O O . ALA B 1 462 ? 1.275 7.793 21.828 1 98.5 462 ALA B O 1
ATOM 7578 N N . ARG B 1 463 ? -0.591 7.762 20.531 1 98.44 463 ARG B N 1
ATOM 7579 C CA . ARG B 1 463 ? -1.505 7.754 21.672 1 98.44 463 ARG B CA 1
ATOM 7580 C C . ARG B 1 463 ? -1.354 6.473 22.484 1 98.44 463 ARG B C 1
ATOM 7582 O O . ARG B 1 463 ? -1.326 6.512 23.703 1 98.44 463 ARG B O 1
ATOM 7589 N N . ILE B 1 464 ? -1.319 5.328 21.75 1 98.19 464 ILE B N 1
ATOM 7590 C CA . ILE B 1 464 ? -1.157 4.043 22.422 1 98.19 464 ILE B CA 1
ATOM 7591 C C . ILE B 1 464 ? 0.15 4.035 23.219 1 98.19 464 ILE B C 1
ATOM 7593 O O . ILE B 1 464 ? 0.193 3.564 24.359 1 98.19 464 ILE B O 1
ATOM 7597 N N . ASN B 1 465 ? 1.233 4.617 22.625 1 96.62 465 ASN B N 1
ATOM 7598 C CA . ASN B 1 465 ? 2.531 4.691 23.281 1 96.62 465 ASN B CA 1
ATOM 7599 C C . ASN B 1 465 ? 2.486 5.598 24.5 1 96.62 465 ASN B C 1
ATOM 7601 O O . ASN B 1 465 ? 3.178 5.344 25.5 1 96.62 465 ASN B O 1
ATOM 7605 N N . LEU B 1 466 ? 1.729 6.641 24.438 1 94.69 466 LEU B N 1
ATOM 7606 C CA . LEU B 1 466 ? 1.547 7.551 25.562 1 94.69 466 LEU B CA 1
ATOM 7607 C C . LEU B 1 466 ? 0.905 6.832 26.734 1 94.69 466 LEU B C 1
ATOM 7609 O O . LEU B 1 466 ? 1.227 7.117 27.891 1 94.69 466 LEU B O 1
ATOM 7613 N N . HIS B 1 467 ? 0.009 5.91 26.469 1 91.56 467 HIS B N 1
ATOM 7614 C CA . HIS B 1 467 ? -0.7 5.18 27.516 1 91.56 467 HIS B CA 1
ATOM 7615 C C . HIS B 1 467 ? 0.185 4.102 28.141 1 91.56 467 HIS B C 1
ATOM 7617 O O . HIS B 1 467 ? 0.021 3.75 29.312 1 91.56 467 HIS B O 1
ATOM 7623 N N . LYS B 1 468 ? 1.099 3.592 27.375 1 88.88 468 LYS B N 1
ATOM 7624 C CA . LYS B 1 468 ? 2 2.559 27.875 1 88.88 468 LYS B CA 1
ATOM 7625 C C . LYS B 1 468 ? 3.074 3.158 28.781 1 88.88 468 LYS B C 1
ATOM 7627 O O . LYS B 1 468 ? 3.613 2.473 29.656 1 88.88 468 LYS B O 1
ATOM 7632 N N . GLU B 1 469 ? 3.539 4.363 28.609 1 76.38 469 GLU B N 1
ATOM 7633 C CA . GLU B 1 469 ? 4.543 5.027 29.438 1 76.38 469 GLU B CA 1
ATOM 7634 C C . GLU B 1 469 ? 3.938 5.531 30.734 1 76.38 469 GLU B C 1
ATOM 7636 O O . GLU B 1 469 ? 4.59 5.5 31.781 1 76.38 469 GLU B O 1
#

Radius of gyration: 30.47 Å; Cα contacts (8 Å, |Δi|>4): 1905; chains: 2; bounding box: 74×94×69 Å

Organism: NCBI:txid679189

Solvent-accessible surface area (backbone atoms only — not comparable to full-atom values): 49685 Å² total; per-residue (Å²): 133,72,37,28,28,30,38,36,50,42,85,45,72,70,60,33,50,56,42,50,57,45,42,61,89,48,45,91,43,40,46,84,39,80,32,73,62,55,63,24,18,30,70,41,50,50,48,49,46,68,68,47,75,33,63,25,32,34,41,38,76,50,80,60,40,46,43,63,31,79,64,30,68,59,49,52,49,50,52,32,64,28,55,62,26,29,30,38,27,42,17,27,31,36,33,47,94,92,38,78,38,88,45,72,62,68,77,72,52,93,17,58,49,38,87,77,68,62,56,68,47,54,40,40,26,26,32,66,46,46,38,55,22,54,69,66,56,86,72,84,35,74,58,27,24,51,58,38,39,53,56,47,32,57,74,79,28,48,58,43,62,43,92,45,70,36,32,34,39,44,54,82,73,86,76,84,80,83,80,60,86,55,52,82,71,34,73,94,35,46,69,48,47,52,42,43,44,50,43,49,51,54,49,26,54,73,70,41,42,58,66,71,74,69,58,54,83,59,80,75,82,82,63,90,49,93,18,52,30,16,38,40,25,50,36,62,57,39,49,90,31,36,59,62,24,52,49,35,58,71,56,44,54,58,100,61,52,56,36,34,40,34,33,36,67,72,41,84,62,53,25,58,60,59,57,55,73,41,63,84,41,86,44,50,42,83,40,65,65,93,68,88,70,65,29,51,14,30,34,48,44,55,44,61,67,35,87,76,40,14,47,29,39,29,54,42,56,34,64,26,35,51,60,49,42,49,38,67,41,54,55,55,49,45,37,69,75,59,44,29,48,29,37,30,30,3,24,31,30,18,33,88,87,64,45,77,29,90,88,32,70,49,45,61,75,79,59,37,85,71,47,21,65,54,43,53,52,37,46,96,65,78,67,35,41,40,31,31,34,28,73,60,46,61,70,69,48,43,50,49,31,78,65,58,18,66,49,51,40,50,54,60,46,39,71,46,28,43,68,30,78,39,72,60,72,33,23,35,45,48,54,58,94,82,44,89,82,53,92,67,52,71,68,54,49,46,51,54,50,51,50,50,25,46,49,31,27,40,50,41,38,30,38,30,51,59,68,73,106,133,73,37,28,28,31,37,36,49,43,85,45,71,70,61,33,52,55,42,50,57,45,43,61,90,48,46,89,42,41,45,84,38,80,30,72,64,57,64,25,18,30,68,44,49,50,48,51,45,68,68,48,76,33,65,25,31,34,42,40,75,50,78,60,38,46,42,64,31,80,65,31,68,60,50,51,49,49,52,31,66,29,54,61,26,28,30,37,28,40,17,28,32,36,32,48,94,89,38,76,38,88,46,71,62,66,76,71,52,92,18,58,48,38,86,77,68,62,55,66,46,52,39,39,26,26,33,66,45,47,38,55,24,54,68,65,55,84,72,85,34,75,58,27,22,51,56,38,39,54,54,46,32,56,75,81,28,48,59,42,62,42,93,45,68,36,32,32,39,45,55,82,73,85,76,85,79,82,80,62,86,54,53,81,71,33,72,94,36,46,68,48,48,51,41,42,45,49,41,51,51,54,49,26,54,75,71,40,43,56,65,72,74,68,59,54,84,58,80,74,82,83,63,89,48,94,18,52,31,16,38,40,24,50,37,62,56,39,50,90,32,36,60,62,24,52,48,35,57,71,55,43,54,57,100,61,52,58,38,34,40,37,32,35,67,71,41,83,62,54,25,59,60,58,57,52,73,41,63,85,40,86,44,50,42,82,40,67,65,90,65,88,69,66,28,53,15,31,34,48,45,54,44,60,66,36,88,76,37,14,47,28,37,31,54,42,56,34,63,26,35,50,60,49,43,48,38,67,42,53,54,55,48,45,37,70,74,58,43,27,47,28,37,29,30,4,25,30,31,18,34,87,86,64,44,77,30,90,88,33,71,48,46,62,75,80,57,36,85,70,48,21,67,56,43,53,52,37,47,95,66,78,66,35,40,41,32,30,34,26,73,60,45,62,70,71,46,42,51,50,31,75,67,59,19,67,50,50,39,51,54,59,46,39,72,46,28,42,68,31,77,39,70,61,72,34,23,34,44,48,54,59,94,81,44,89,83,53,93,65,52,69,67,53,50,47,51,52,50,52,50,50,24,46,50,31,28,39,50,40,38,31,39,29,52,60,67,72,107

Secondary structure (DSSP, 8-state):
---EEEEEE-S-HHHHHHHHHTTGGGTTTEEEEEE-S-TTSHHHHHHHHHH--SSEEEEE---S-EEE-TTHHHHHHHHHHHHT-SEEEEEEEEEETTEEEEE------TT---TT----SEEEEEHHHHHHHHHT--S--SS-HHHHHHHHHHTTS-EEEEEEEEEEEE------SGGGGGGGG-GGGHHHHHHHHHHHHHHHHHHT----S--BPPP-TT---S-SEEEEEEESS-TTTHHHHHHHHHT---SS-EEEEEEE----SSHHHHHHTTTTSTTEEEE--S-S---HHHHHHHHHTSTT--SEEEE--TT-EESSTTHHHHHHHHHHHHT-SEEEEEEEEE-TT--EEEEEEE--TT--TTTHHHHTTTSS---SSEEEEHHHHHHH---SSSSSHHHHHHHHHHTTBPEEEEEEEEEEEE--TT-TTSS--HHHHHHHHHHHHHHHHHHHHHHHHHHH-/---EEEEEE-S-HHHHHHHHHTTGGGTTTEEEEEE-S-TTSHHHHHHHHHH--SSEEEEE---S-EEE-TTHHHHHHHHHHHHT-SEEEEEEEEEETTEEEEE------TT---TT----SEEEEEHHHHHHHHHT--S--SS-HHHHHHHHHHTTS-EEEEEEEEEEEE------SGGGGGGGG-GGGHHHHHHHHHHHHHHHHHHT----S--BPPP-TT---S-SEEEEEEESS-TTTHHHHHHHHHT---SS-EEEEEEE----SSHHHHHHTTTTSTTEEEE--S-S---HHHHHHHHHTSTT--SEEEE--TT-EESSTTHHHHHHHHHHHHT-SEEEEEEEEE-TT--EEEEEEE--TT--TTTHHHHTTTSS---SSEEEEHHHHHHH---SSSSSHHHHHHHHHHTTBPEEEEEEEEEEEE--TT-TTSS--HHHHHHHHHHHHHHHHHHHHHHHHHHH-

Foldseek 3Di:
DWAEEEEAEPPDDVLVVLQVVLCVVPCVRYHYDYQDAAPQWLVSLQVQLVPIDIQKYKYFRDSFHKHFDDCLVVVQVVVCVVQVAQKEAEWAWEQDPNDIDTQGFDADDPLLLAQPRPRDRIMMGRSVLSNVLSVVQDDTGDGCNNVLSVLSSVLPGGYHYPHDHGMYGYDPDPDDDDPCQCVLQPPVCVRVNVVSLVSLQVSLVVLQLADFLDFDFADLPPDDAPFAAEEEEEDAAPQPAQLQAQVLQVLADAPTHYAYEYEYLDHDNCNLVSLVVCVVPPRYHYDDDPDNLFAPLNSVLCQLPDRNGHQKYKYDYSRKHWPHRHLVVVQSVQCVVVRWFKEAEKAFEAAPVRHGDPPGIRFCPVQDSGGNLSCLSHRDDDHDDMMGRSVVCNVQGFPRHNACRVSLSSNVRSLHTDYTGYRDHTMYHHDDPPDPPPPDDSVVVNVRSVVSSVSSNVSSVVSSVVSVD/DWAEEEEAEPDDDVLVVLQVVLCVVPVVRYHYDYQDAAPQWLVSLQVQLVPIDIQKYKYQRDSFHKHFDDCLVVVQVVVCVVQVAQKEAEWAWEQDPNDIDTQGFAADDPLLLAQPRPRDRIMMGRSVLSNVLSVVQDDTGPGCNNVLSVLSSVLPGGYHYPHDHGMYGYDPDPDDDPPCQCVLQPPVCVRVNVVSLVSLQVSLVVLQLADFLAFDFADLPPDDAPWAAEEEEEDAAPQPQQLQAQVLQVLADAPTHYAYEYEYLDHDNCNLVSLVVCVPPPRYHYHDDPDNLFAPLNSVLCQLPDRNGHQKYKYDYSRKHWPHRHLVNVLSVQCVVVRWFKEAEKAFEAAPVRHGDPPGIRFCPVQDSGGNLSCLSHRQDDHDDMMGRSVVCNVVGFPRHNACRRSLSVNVRSLHTDYTGYRDHTMYHYDDPPDPPPPDDSVVVNVRSVVSSVSSNVSSVVSSVVSVD

Sequence (938 aa):
MKQIDCFLPYIDESQYKKQQKAFEEVSAFVTLHALKDSLYQTTTIQEIAKETRGEYCLLITKSTPLKLHYLALERLQQIAEDTKAGLVYADHYQLKDDKCVNAPVIDYQQGSLRDDFDFGSVLLFNSKALKESCQRMKNSYQHAALYDLRLKLSQRYDLVHANEYLYTEIEEDNRKSGEKQFDYVDPRNQDRQKEMESACTEHLKEIGGYLKPSFKTVDFVHDAFEFEASVIIPVKNRETTIEAAIRSVLAQKANFKYNILVIDNHSTDGTTEKIDQYKNDERVVHIVPERNDLGIGGCWNLGIHHPKCGKFAVQLDSDDLYQDENTLQTIVNAFYEQQCAMVIGTYRMTDFDLNTLPPGVIDHREWTPENGRNNALRINGLGAPRAFYTPIARQIGFPNTSYGEDYAMGLNISRHYQIGRIYDVLYLCRRWGGNSDAALSIERVNANNLYKDRIRTWELQARINLHKEMKQIDCFLPYIDESQYKKQQKAFEEVSAFVTLHALKDSLYQTTTIQEIAKETRGEYCLLITKSTPLKLHYLALERLQQIAEDTKAGLVYADHYQLKDDKCVNAPVIDYQQGSLRDDFDFGSVLLFNSKALKESCQRMKNSYQHAALYDLRLKLSQRYDLVHANEYLYTEIEEDNRKSGEKQFDYVDPRNQDRQKEMESACTEHLKEIGGYLKPSFKTVDFVHDAFEFEASVIIPVKNRETTIEAAIRSVLAQKANFKYNILVIDNHSTDGTTEKIDQYKNDERVVHIVPERNDLGIGGCWNLGIHHPKCGKFAVQLDSDDLYQDENTLQTIVNAFYEQQCAMVIGTYRMTDFDLNTLPPGVIDHREWTPENGRNNALRINGLGAPRAFYTPIARQIGFPNTSYGEDYAMGLNISRHYQIGRIYDVLYLCRRWGGNSDAALSIERVNANNLYKDRIRTWELQARINLHKE

InterPro domains:
  IPR001173 Glycosyltransferase 2-like [PF00535] (230-360)
  IPR029044 Nucleotide-diphospho-sugar transferases [G3DSA:3.90.550.10] (46-210)
  IPR029044 Nucleotide-diphospho-sugar transferases [G3DSA:3.90.550.10] (223-467)
  IPR029044 Nucleotide-diphospho-sugar transferases [SSF53448] (230-439)
  IPR050834 Glycosyltransferase 2 family enzymes [PTHR43685] (103-340)

Nearest PDB structures (foldseek):
  2z87-assembly3_B  TM=4.418E-01  e=2.254E-18  Escherichia coli
  2z86-assembly1_B  TM=4.206E-01  e=1.575E-18  Escherichia coli
  2z86-assembly2_C  TM=4.320E-01  e=4.349E-18  Escherichia coli
  2z87-assembly2_A  TM=4.203E-01  e=3.635E-18  Escherichia coli
  5mm1-assembly1_A  TM=6.532E-01  e=4.599E-07  Pyrococcus furiosus DSM 3638